Protein AF-A0AAW1CYT2-F1 (afdb_monomer)

Secondary structure (DSSP, 8-state):
-----------------------------------------------SSSSSSSSSSTTTTTTHHHH--S-HHHHHHHHHHHHHHHHHHHHHHHHHHHTTSPPTHHHHHHHHHHHHHHHHHTTS-GGGSPTTHHHHHHHHHHHHHHHHHHHHHHHHHHHHHHHHHHHHHHHHHHHHHHHHHHHHHHHHHHHHHHHHHHHHHHHHHHHHHHHHHHHHHHHHHHHHHHHHHHHHHHHHTTSSS---SS-TTHHHHHHHHHHHHHHHHHHHHHHHHHHHHHHHHHHHHHHHHHHHHHHHHHHHHHHHHHHHHHHHHHHHHHHHHHHHHHHHHHHHHHHHHHHHHHHHHHHHHHHHHHHHHHHHHHHHHHHHHHHHHHHHHHHHHHHHHHHHHHHHHHHHHHHHHHHHHHHHHHHHHHHHHHHHHHHHHHHHHHHHHHHHHHHHHHHHHHHHHHHHHHHHHHHHHHHHHHHTTSSSSSSSSS----S--------------------------------------------S--SSTTSTTTHHHHHHHHHHHHHHHHHHHHHHHHHHHHHHHHHHHHHHHHHHHHHHHHHHHHHHHHHHHHHHHHHHHHHHHHHHHHHHHHHHHHHHHHHHHHHHHHHHHHHHHHHHHHHHHHHHHHHHHHHHHHHHHHHHHHHHHHHHHHHHHHHHHHHHHHHHHHHHHHHHHHHHHHHHHHHHHHHHHHHHHHHHHHHHHHHHHHHHHHHHHHHHHHHHHHHHHHHHHHHHHHHHHHHHHHHHHHHHHHHHHHHHHHHHHHHHHHHHHHHS-------------PPPSHHHHHHHHHHHHHHHHHHHHHHHHHHHHHHHHHHHHHHHHHHTTS--HHHHHHHHHHHHHHHHHHHHHHHHHHHHHHHHHHHHHHHHHHHHHHHHHHHHHHHHHHHHHHHHHHHHHHHHHHHHTT--

Mean predicted aligned error: 26.22 Å

Solvent-accessible surface area (backbone atoms only — not comparable to full-atom values): 54926 Å² total; per-residue (Å²): 140,80,84,89,81,90,88,79,91,78,91,84,86,90,80,91,82,92,88,87,89,86,88,87,82,85,89,86,89,86,82,84,82,88,81,92,81,91,81,89,82,89,91,79,91,92,85,87,84,82,85,87,67,83,74,71,69,73,71,49,71,72,53,63,74,66,73,77,73,68,59,64,65,58,54,48,50,51,51,52,50,51,50,50,51,52,49,50,53,50,50,49,53,48,49,58,52,52,75,71,50,79,64,67,71,59,56,56,57,47,51,53,51,52,51,52,50,51,54,56,58,69,72,52,67,70,96,76,59,66,87,63,54,67,57,57,49,48,54,56,48,52,53,52,52,49,52,47,52,54,49,54,51,50,55,50,49,51,50,54,49,51,55,49,49,54,51,48,55,51,52,54,46,56,49,50,57,56,44,52,69,43,54,56,53,48,52,61,45,51,60,50,48,58,63,43,51,66,47,50,54,56,48,52,55,52,47,52,56,52,49,53,54,49,52,50,53,52,50,51,53,50,52,52,55,51,52,49,52,62,45,58,63,64,64,65,82,67,82,80,80,81,87,84,82,91,62,76,68,61,54,54,54,52,49,56,46,50,54,48,53,50,48,51,50,50,52,50,51,62,45,52,58,46,53,54,52,51,51,51,56,49,52,54,49,52,52,52,51,52,52,60,47,53,54,50,51,54,52,54,53,48,58,50,48,65,49,49,52,67,46,50,57,50,52,52,49,54,52,51,50,50,52,51,52,53,54,51,52,54,52,52,51,51,55,54,49,53,53,49,55,51,51,52,57,50,49,54,53,50,50,53,52,51,51,53,50,52,53,51,50,52,54,51,50,51,53,52,52,50,54,49,52,51,53,51,48,52,55,52,52,55,50,47,58,46,50,55,49,59,48,50,51,49,53,52,50,52,52,50,54,50,50,54,50,50,54,50,50,51,54,49,52,55,47,52,51,50,53,51,50,51,50,49,52,54,48,51,54,51,51,52,48,55,52,50,54,54,46,50,63,46,54,58,50,51,51,56,51,53,53,52,61,50,56,59,50,59,53,59,55,55,58,59,56,62,63,63,61,75,66,70,79,82,77,82,88,76,88,70,82,84,84,77,96,71,88,77,89,86,78,87,81,89,80,90,87,83,88,87,88,89,88,89,84,86,89,87,78,91,80,91,80,92,82,90,80,89,85,80,90,81,84,90,75,86,92,86,93,81,80,79,78,73,63,75,69,54,70,60,55,60,55,56,61,54,52,54,53,55,54,54,55,51,51,51,56,50,51,52,54,52,51,55,50,51,54,53,55,50,50,56,48,52,52,52,50,52,58,49,51,54,52,52,51,58,48,54,53,49,53,51,54,49,55,53,47,54,51,52,48,54,53,51,52,50,54,52,50,54,50,50,52,52,53,51,51,50,53,54,48,53,52,52,49,52,48,52,54,51,52,53,52,48,53,51,53,51,52,50,55,49,52,51,53,51,52,48,54,50,50,52,52,51,48,52,53,51,51,51,52,50,56,52,49,54,51,53,51,51,50,51,51,50,54,50,53,51,50,51,50,54,48,53,53,49,51,56,46,48,63,49,49,53,59,49,50,56,45,50,53,50,51,51,52,52,50,46,62,47,48,58,48,52,52,56,49,50,50,57,49,48,56,51,48,51,56,50,49,55,52,47,52,54,49,51,53,54,49,51,51,52,52,49,52,56,47,52,54,51,51,49,56,50,48,57,52,50,52,50,52,52,51,49,51,52,50,52,52,50,51,50,50,50,49,48,51,50,48,52,52,46,48,54,49,50,49,49,50,42,51,52,51,44,51,57,32,70,76,55,75,84,83,85,88,86,89,87,87,88,90,86,87,88,88,78,75,63,71,63,53,60,54,50,64,53,51,53,60,51,53,53,50,55,52,53,55,51,50,59,49,48,54,53,50,53,53,48,47,54,51,48,52,54,50,49,59,48,55,78,68,51,78,48,78,63,55,52,47,52,54,49,49,52,53,51,52,50,49,51,52,54,52,51,48,52,52,50,51,54,50,51,56,48,53,55,46,53,57,48,52,53,51,50,52,54,49,49,53,49,51,53,51,52,50,52,50,49,55,50,50,53,51,47,52,52,51,51,53,50,50,50,53,53,52,52,50,54,51,50,71,71,74,112

InterPro domains:
  IPR049270 Cilia- and flagella-associated protein 58, central coiled coil [PF21771] (481-764)

Sequence (944 aa):
MSEPTEATEVENEREEDVEEVADEEVSTGKEVVDHFQYKDEESASVTEAEEMVEEEEEGADEQERKDIVIDTEAVRSIEDVMAEQLKKSQDEVFNLIMSHLPPTPRVLDFVEKTAKTLEEVKKLPESLIPAGVIETLSEGVESVQAYKKAHDLCMSRNRLQNELIYKQEKIIQELKDSLQNRDEKLAESNEKLENFERKLDAYYLREHELQEELELHMAEVKHLNEEMKKRDEIQADIDDEIGTSGRAREAYARQKQKLKEQMNAVECSLLEMKQDRDKALELHKNAVIQIDELRKEIMVKNDILLHREKVIEKIDCERNDMKRAISGSKKIFKLIHNSFMEFENHIVKLEQANFAQAAQIDGLLKKSTEIFKQNIQYTIDAAKCKADVDELVKAYGTLFSFLQSEEKKIRLYLRQIRDLQSRLASVNRRFSKAILEKRKAVEEKEVMIGEFISYEKDIKGKEQMIHNLTSKLNTLHAEQQRHILLINKLRNENKNAEQKVDDSFVKLSTEKSVQSVQSEEINALKRSLQKSNAIRKRLLADNTALMQKIEDDAEEIRIAKSEIYNMKIDFVKIEKEQKNLIRKYNKLVKEKNILQGDYVECKTQLRNEEGKVKLVNWQVQYLKEEFKAKDLAFRNKDIETRRTKFAKKRLEIHYNKARNKYVTLMKNTGGKNYELIECQKKLAEAHRKIIKLDKTVEKHYIDMATLKNQLDRRVSEITSLNERQEVLTSLLSRGEAHYNQRIEDIRLLKLEIIQLRREKQVLQKGFENNADLRGEIYFLHKELSEERQRCQALQEQLENPLNYHRWRMLEGTDPDKKELIDKILILQRRLQKANEDIALGKNKMDDLQALYDNLKAQFENVPTLEELAQINEIKTLYRKKCEENKGLESQLIAFERELRDYKYDIEELKKQLNQAKKQYLDLKVQNDRRKMKMQEAKKIEQLT

Radius of gyration: 104.55 Å; Cα contacts (8 Å, |Δi|>4): 13; chains: 1; bounding box: 227×116×373 Å

Organism: NCBI:txid488301

pLDDT: mean 72.38, std 19.73, range [20.39, 97.62]

Structure (mmCIF, N/CA/C/O backbone):
data_AF-A0AAW1CYT2-F1
#
_entry.id   AF-A0AAW1CYT2-F1
#
loop_
_atom_site.group_PDB
_atom_site.id
_atom_site.type_symbol
_atom_site.label_atom_id
_atom_site.label_alt_id
_atom_site.label_comp_id
_atom_site.label_asym_id
_atom_site.label_entity_id
_atom_site.label_seq_id
_atom_site.pdbx_PDB_ins_code
_atom_site.Cartn_x
_atom_site.Cartn_y
_atom_site.Cartn_z
_atom_site.occupancy
_atom_site.B_iso_or_equiv
_atom_site.auth_seq_id
_atom_site.auth_comp_id
_atom_site.auth_asym_id
_atom_site.auth_atom_id
_atom_site.pdbx_PDB_model_num
ATOM 1 N N . MET A 1 1 ? -40.149 -38.584 -45.238 1.00 37.69 1 MET A N 1
ATOM 2 C CA . MET A 1 1 ? -38.700 -38.835 -45.119 1.00 37.69 1 MET A CA 1
ATOM 3 C C . MET A 1 1 ? -38.313 -38.568 -43.661 1.00 37.69 1 MET A C 1
ATOM 5 O O . MET A 1 1 ? -37.880 -37.470 -43.351 1.00 37.69 1 MET A O 1
ATOM 9 N N . SER A 1 2 ? -38.809 -39.352 -42.701 1.00 33.50 2 SER A N 1
ATOM 10 C CA . SER A 1 2 ? -38.435 -40.750 -42.381 1.00 33.50 2 SER A CA 1
ATOM 11 C C . SER A 1 2 ? -37.216 -40.821 -41.450 1.00 33.50 2 SER A C 1
ATOM 13 O O . SER A 1 2 ? -36.101 -40.992 -41.928 1.00 33.50 2 SER A O 1
ATOM 15 N N . GLU A 1 3 ? -37.482 -40.557 -40.166 1.00 37.62 3 GLU A N 1
ATOM 16 C CA . GLU A 1 3 ? -37.308 -41.457 -39.002 1.00 37.62 3 GLU A CA 1
ATOM 17 C C . GLU A 1 3 ? -36.040 -42.335 -38.817 1.00 37.62 3 GLU A C 1
ATOM 19 O O . GLU A 1 3 ? -35.278 -42.549 -39.756 1.00 37.62 3 GLU A O 1
ATOM 24 N N . PRO A 1 4 ? -35.758 -42.773 -37.566 1.00 62.94 4 PRO A N 1
ATOM 25 C CA . PRO A 1 4 ? -34.392 -42.992 -37.087 1.00 62.94 4 PRO A CA 1
ATOM 26 C C . PRO A 1 4 ? -34.059 -44.474 -36.823 1.00 62.94 4 PRO A C 1
ATOM 28 O O . PRO A 1 4 ? -34.837 -45.373 -37.129 1.00 62.94 4 PRO A O 1
ATOM 31 N N . THR A 1 5 ? -32.919 -44.713 -36.167 1.00 39.06 5 THR A N 1
ATOM 32 C CA . THR A 1 5 ? -32.598 -45.981 -35.495 1.00 39.06 5 THR A CA 1
ATOM 33 C C . THR A 1 5 ? -31.970 -45.728 -34.127 1.00 39.06 5 THR A C 1
ATOM 35 O O . THR A 1 5 ? -30.914 -45.101 -34.037 1.00 39.06 5 THR A O 1
ATOM 38 N N . GLU A 1 6 ? -32.598 -46.260 -33.082 1.00 43.62 6 GLU A N 1
ATOM 39 C CA . GLU A 1 6 ? -31.962 -46.555 -31.794 1.00 43.62 6 GLU A CA 1
ATOM 40 C C . GLU A 1 6 ? -31.208 -47.895 -31.881 1.00 43.62 6 GLU A C 1
ATOM 42 O O . GLU A 1 6 ? -31.516 -48.724 -32.739 1.00 43.62 6 GLU A O 1
ATOM 47 N N . ALA A 1 7 ? -30.258 -48.128 -30.972 1.00 34.28 7 ALA A N 1
ATOM 48 C CA . ALA A 1 7 ? -29.795 -49.463 -30.588 1.00 34.28 7 ALA A CA 1
ATOM 49 C C . ALA A 1 7 ? -29.150 -49.402 -29.190 1.00 34.28 7 ALA A C 1
ATOM 51 O O . ALA A 1 7 ? -28.426 -48.455 -28.880 1.00 34.28 7 ALA A O 1
ATOM 52 N N . THR A 1 8 ? -29.417 -50.407 -28.361 1.00 36.44 8 THR A N 1
ATOM 53 C CA . THR A 1 8 ? -28.944 -50.560 -26.972 1.00 36.44 8 THR A CA 1
ATOM 54 C C . THR A 1 8 ? -28.230 -51.912 -26.795 1.00 36.44 8 THR A C 1
ATOM 56 O O . THR A 1 8 ? -28.146 -52.668 -27.760 1.00 36.44 8 THR A O 1
ATOM 59 N N . GLU A 1 9 ? -27.789 -52.223 -25.562 1.00 35.56 9 GLU A N 1
ATOM 60 C CA . GLU A 1 9 ? -27.430 -53.584 -25.083 1.00 35.56 9 GLU A CA 1
ATOM 61 C C . GLU A 1 9 ? -26.063 -54.152 -25.585 1.00 35.56 9 GLU A C 1
ATOM 63 O O . GLU A 1 9 ? -25.592 -53.770 -26.651 1.00 35.56 9 GLU A O 1
ATOM 68 N N . VAL A 1 10 ? -25.311 -55.028 -24.880 1.00 34.03 10 VAL A N 1
ATOM 69 C CA . VAL A 1 10 ? -25.357 -55.578 -23.492 1.00 34.03 10 VAL A CA 1
ATOM 70 C C . VAL A 1 10 ? -24.009 -56.275 -23.152 1.00 34.03 10 VAL A C 1
ATOM 72 O O . VAL A 1 10 ? -23.475 -56.925 -24.041 1.00 34.03 10 VAL A O 1
ATOM 75 N N . GLU A 1 11 ? -23.525 -56.177 -21.893 1.00 33.03 11 GLU A N 1
ATOM 76 C CA . GLU A 1 11 ? -22.651 -57.148 -21.145 1.00 33.03 11 GLU A CA 1
ATOM 77 C C . GLU A 1 11 ? -21.307 -57.665 -21.774 1.00 33.03 11 GLU A C 1
ATOM 79 O O . GLU A 1 11 ? -21.000 -57.350 -22.916 1.00 33.03 11 GLU A O 1
ATOM 84 N N . ASN A 1 12 ? -20.388 -58.432 -21.139 1.00 32.50 12 ASN A N 1
ATOM 85 C CA . ASN A 1 12 ? -19.969 -58.688 -19.731 1.00 32.50 12 ASN A CA 1
ATOM 86 C C . ASN A 1 12 ? -18.463 -59.129 -19.705 1.00 32.50 12 ASN A C 1
ATOM 88 O O . ASN A 1 12 ? -17.805 -59.033 -20.736 1.00 32.50 12 ASN A O 1
ATOM 92 N N . GLU A 1 13 ? -17.974 -59.675 -18.568 1.00 32.28 13 GLU A N 1
ATOM 93 C CA . GLU A 1 13 ? -16.676 -60.380 -18.313 1.00 32.28 13 GLU A CA 1
ATOM 94 C C . GLU A 1 13 ? -15.550 -59.482 -17.713 1.00 32.28 13 GLU A C 1
ATOM 96 O O . GLU A 1 13 ? -15.227 -58.446 -18.284 1.00 32.28 13 GLU A O 1
ATOM 101 N N . ARG A 1 14 ? -15.107 -59.653 -16.440 1.00 34.22 14 ARG A N 1
ATOM 102 C CA . ARG A 1 14 ? -14.300 -60.725 -15.753 1.00 34.22 14 ARG A CA 1
ATOM 103 C C . ARG A 1 14 ? -12.770 -60.515 -15.924 1.00 34.22 14 ARG A C 1
ATOM 105 O O . ARG A 1 14 ? -12.365 -60.051 -16.980 1.00 34.22 14 ARG A O 1
ATOM 112 N N . GLU A 1 15 ? -11.859 -60.801 -14.977 1.00 34.97 15 GLU A N 1
ATOM 113 C CA . GLU A 1 15 ? -11.899 -61.312 -13.579 1.00 34.97 15 GLU A CA 1
ATOM 114 C C . GLU A 1 15 ? -10.557 -60.987 -12.842 1.00 34.97 15 GLU A C 1
ATOM 116 O O . GLU A 1 15 ? -9.580 -60.710 -13.532 1.00 34.97 15 GLU A O 1
ATOM 121 N N . GLU A 1 16 ? -10.531 -61.068 -11.490 1.00 36.88 16 GLU A N 1
ATOM 122 C CA . GLU A 1 16 ? -9.364 -61.365 -10.585 1.00 36.88 16 GLU A CA 1
ATOM 123 C C . GLU A 1 16 ? -8.127 -60.398 -10.572 1.00 36.88 16 GLU A C 1
ATOM 125 O O . GLU A 1 16 ? -7.894 -59.653 -11.519 1.00 36.88 16 GLU A O 1
ATOM 130 N N . ASP A 1 17 ? -7.289 -60.229 -9.526 1.00 34.00 17 ASP A N 1
ATOM 131 C CA . ASP A 1 17 ? -7.109 -60.795 -8.157 1.00 34.00 17 ASP A CA 1
ATOM 132 C C . ASP A 1 17 ? -6.583 -59.667 -7.199 1.00 34.00 17 ASP A C 1
ATOM 134 O O . ASP A 1 17 ? -5.936 -58.730 -7.670 1.00 34.00 17 ASP A O 1
ATOM 138 N N . VAL A 1 18 ? -6.994 -59.520 -5.923 1.00 36.28 18 VAL A N 1
ATOM 139 C CA . VAL A 1 18 ? -6.584 -60.201 -4.655 1.00 36.28 18 VAL A CA 1
ATOM 140 C C . VAL A 1 18 ? -5.177 -59.861 -4.108 1.00 36.28 18 VAL A C 1
ATOM 142 O O . VAL A 1 18 ? -4.175 -60.260 -4.686 1.00 36.28 18 VAL A O 1
ATOM 145 N N . GLU A 1 19 ? -5.120 -59.234 -2.916 1.00 33.75 19 GLU A N 1
ATOM 146 C CA . GLU A 1 19 ? -4.290 -59.685 -1.769 1.00 33.75 19 GLU A CA 1
ATOM 147 C C . GLU A 1 19 ? -4.738 -59.029 -0.435 1.00 33.75 19 GLU A C 1
ATOM 149 O O . GLU A 1 19 ? -5.234 -57.900 -0.422 1.00 33.75 19 GLU A O 1
ATOM 154 N N . GLU A 1 20 ? -4.582 -59.741 0.690 1.00 35.84 20 GLU A N 1
ATOM 155 C CA . GLU A 1 20 ? -4.972 -59.325 2.052 1.00 35.84 20 GLU A CA 1
ATOM 156 C C . GLU A 1 20 ? -3.746 -59.086 2.953 1.00 35.84 20 GLU A C 1
ATOM 158 O O . GLU A 1 20 ? -2.763 -59.814 2.850 1.00 35.84 20 GLU A O 1
ATOM 163 N N . VAL A 1 21 ? -3.859 -58.186 3.942 1.00 32.62 21 VAL A N 1
ATOM 164 C CA . VAL A 1 21 ? -3.214 -58.347 5.264 1.00 32.62 21 VAL A CA 1
ATOM 165 C C . VAL A 1 21 ? -4.155 -57.784 6.335 1.00 32.62 21 VAL A C 1
ATOM 167 O O . VAL A 1 21 ? -4.682 -56.683 6.177 1.00 32.62 21 VAL A O 1
ATOM 170 N N . ALA A 1 22 ? -4.336 -58.520 7.431 1.00 38.47 22 ALA A N 1
ATOM 171 C CA . ALA A 1 22 ? -5.048 -58.091 8.634 1.00 38.47 22 ALA A CA 1
ATOM 172 C C . ALA A 1 22 ? -4.115 -58.148 9.856 1.00 38.47 22 ALA A C 1
ATOM 174 O O . ALA A 1 22 ? -3.090 -58.820 9.800 1.00 38.47 22 ALA A O 1
ATOM 175 N N . ASP A 1 23 ? -4.497 -57.484 10.950 1.00 31.86 23 ASP A N 1
ATOM 176 C CA . ASP A 1 23 ? -4.161 -57.897 12.321 1.00 31.86 23 ASP A CA 1
ATOM 177 C C . ASP A 1 23 ? -5.130 -57.231 13.323 1.00 31.86 23 ASP A C 1
ATOM 179 O O . ASP A 1 23 ? -5.690 -56.164 13.051 1.00 31.86 23 ASP A O 1
ATOM 183 N N . GLU A 1 24 ? -5.365 -57.882 14.466 1.00 37.34 24 GLU A N 1
ATOM 184 C CA . GLU A 1 24 ? -6.371 -57.515 15.479 1.00 37.34 24 GLU A CA 1
ATOM 185 C C . GLU A 1 24 ? -5.732 -57.051 16.803 1.00 37.34 24 GLU A C 1
ATOM 187 O O . GLU A 1 24 ? -4.712 -57.601 17.203 1.00 37.34 24 GLU A O 1
ATOM 192 N N . GLU A 1 25 ? -6.408 -56.187 17.581 1.00 32.62 25 GLU A N 1
ATOM 193 C CA . GLU A 1 25 ? -6.298 -56.215 19.056 1.00 32.62 25 GLU A CA 1
ATOM 194 C C . GLU A 1 25 ? -7.648 -55.951 19.771 1.00 32.62 25 GLU A C 1
ATOM 196 O O . GLU A 1 25 ? -8.140 -54.828 19.856 1.00 32.62 25 GLU A O 1
ATOM 201 N N . VAL A 1 26 ? -8.232 -57.035 20.302 1.00 32.62 26 VAL A N 1
ATOM 202 C CA . VAL A 1 26 ? -8.808 -57.195 21.664 1.00 32.62 26 VAL A CA 1
ATOM 203 C C . VAL A 1 26 ? -9.495 -55.954 22.301 1.00 32.62 26 VAL A C 1
ATOM 205 O O . VAL A 1 26 ? -8.844 -55.060 22.824 1.00 32.62 26 VAL A O 1
ATOM 208 N N . SER A 1 27 ? -10.831 -55.833 22.311 1.00 34.41 27 SER A N 1
ATOM 209 C CA . SER A 1 27 ? -11.811 -56.508 23.203 1.00 34.41 27 SER A CA 1
ATOM 210 C C . SER A 1 27 ? -11.779 -56.144 24.709 1.00 34.41 27 SER A C 1
ATOM 212 O O . SER A 1 27 ? -10.974 -56.676 25.469 1.00 34.41 27 SER A O 1
ATOM 214 N N . THR A 1 28 ? -12.777 -55.375 25.176 1.00 37.03 28 THR A N 1
ATOM 215 C CA . THR A 1 28 ? -13.671 -55.654 26.345 1.00 37.03 28 THR A CA 1
ATOM 216 C C . THR A 1 28 ? -14.641 -54.470 26.566 1.00 37.03 28 THR A C 1
ATOM 218 O O . THR A 1 28 ? -14.271 -53.330 26.325 1.00 37.03 28 THR A O 1
ATOM 221 N N . GLY A 1 29 ? -15.891 -54.615 27.028 1.00 33.31 29 GLY A N 1
ATOM 222 C CA . GLY A 1 29 ? -16.685 -55.826 27.275 1.00 33.31 29 GLY A CA 1
ATOM 223 C C . GLY A 1 29 ? -17.406 -55.831 28.633 1.00 33.31 29 GLY A C 1
ATOM 224 O O . GLY A 1 29 ? -16.877 -56.412 29.580 1.00 33.31 29 GLY A O 1
ATOM 225 N N . LYS A 1 30 ? -18.610 -55.232 28.728 1.00 33.56 30 LYS A N 1
ATOM 226 C CA . LYS A 1 30 ? -19.635 -55.552 29.751 1.00 33.56 30 LYS A CA 1
ATOM 227 C C . LYS A 1 30 ? -21.020 -54.973 29.420 1.00 33.56 30 LYS A C 1
ATOM 229 O O . LYS A 1 30 ? -21.116 -53.900 28.837 1.00 33.56 30 LYS A O 1
ATOM 234 N N . GLU A 1 31 ? -22.058 -55.713 29.808 1.00 36.19 31 GLU A N 1
ATOM 235 C CA . GLU A 1 31 ? -23.483 -55.490 29.495 1.00 36.19 31 GLU A CA 1
ATOM 236 C C . GLU A 1 31 ? -24.307 -55.263 30.792 1.00 36.19 31 GLU A C 1
ATOM 238 O O . GLU A 1 31 ? -23.734 -54.847 31.798 1.00 36.19 31 GLU A O 1
ATOM 243 N N . VAL A 1 32 ? -25.605 -55.633 30.784 1.00 31.97 32 VAL A N 1
ATOM 244 C CA . VAL A 1 32 ? -26.619 -55.541 31.871 1.00 31.97 32 VAL A CA 1
ATOM 245 C C . VAL A 1 32 ? -27.210 -54.123 32.002 1.00 31.97 32 VAL A C 1
ATOM 247 O O . VAL A 1 32 ? -26.516 -53.218 32.448 1.00 31.97 32 VAL A O 1
ATOM 250 N N . VAL A 1 33 ? -28.427 -53.777 31.544 1.00 35.47 33 VAL A N 1
ATOM 251 C CA . VAL A 1 33 ? -29.727 -54.472 31.301 1.00 35.47 33 VAL A CA 1
ATOM 252 C C . VAL A 1 33 ? -30.550 -54.740 32.572 1.00 35.47 33 VAL A C 1
ATOM 254 O O . VAL A 1 33 ? -30.126 -55.510 33.423 1.00 35.47 33 VAL A O 1
ATOM 257 N N . ASP A 1 34 ? -31.764 -54.169 32.599 1.00 32.59 34 ASP A N 1
ATOM 258 C CA . ASP A 1 34 ? -32.896 -54.443 33.507 1.00 32.59 34 ASP A CA 1
ATOM 259 C C . ASP A 1 34 ? -32.729 -54.095 35.013 1.00 32.59 34 ASP A C 1
ATOM 261 O O . ASP A 1 34 ? -31.644 -54.153 35.574 1.00 32.59 34 ASP A O 1
ATOM 265 N N . HIS A 1 35 ? -33.767 -53.662 35.749 1.00 32.66 35 HIS A N 1
ATOM 266 C CA . HIS A 1 35 ? -35.207 -53.965 35.633 1.00 32.66 35 HIS A CA 1
ATOM 267 C C . HIS A 1 35 ? -36.116 -52.835 36.196 1.00 32.66 35 HIS A C 1
ATOM 269 O O . HIS A 1 35 ? -35.654 -51.926 36.882 1.00 32.66 35 HIS A O 1
ATOM 275 N N . PHE A 1 36 ? -37.435 -52.941 35.976 1.00 31.12 36 PHE A N 1
ATOM 276 C CA . PHE A 1 36 ? -38.473 -52.134 36.650 1.00 31.12 36 PHE A CA 1
ATOM 277 C C . PHE A 1 36 ? -38.566 -52.431 38.160 1.00 31.12 36 PHE A C 1
ATOM 279 O O . PHE A 1 36 ? -38.605 -53.601 38.539 1.00 31.12 36 PHE A O 1
ATOM 286 N N . GLN A 1 37 ? -38.830 -51.407 38.984 1.00 29.11 37 GLN A N 1
ATOM 287 C CA . GLN A 1 37 ? -39.742 -51.530 40.136 1.00 29.11 37 GLN A CA 1
ATOM 288 C C . GLN A 1 37 ? -40.612 -50.274 40.291 1.00 29.11 37 GLN A C 1
ATOM 290 O O . GLN A 1 37 ? -40.105 -49.159 40.362 1.00 29.11 37 GLN A O 1
ATOM 295 N N . TYR A 1 38 ? -41.928 -50.482 40.356 1.00 33.56 38 TYR A N 1
ATOM 296 C CA . TYR A 1 38 ? -42.912 -49.488 40.787 1.00 33.56 38 TYR A CA 1
ATOM 297 C C . TYR A 1 38 ? -42.939 -49.420 42.317 1.00 33.56 38 TYR A C 1
ATOM 299 O O . TYR A 1 38 ? -42.939 -50.468 42.967 1.00 33.56 38 TYR A O 1
ATOM 307 N N . LYS A 1 39 ? -43.081 -48.213 42.869 1.00 33.28 39 LYS A N 1
ATOM 308 C CA . LYS A 1 39 ? -43.772 -47.975 44.140 1.00 33.28 39 LYS A CA 1
ATOM 309 C C . LYS A 1 39 ? -44.244 -46.524 44.206 1.00 33.28 39 LYS A C 1
ATOM 311 O O . LYS A 1 39 ? -43.427 -45.612 44.140 1.00 33.28 39 LYS A O 1
ATOM 316 N N . ASP A 1 40 ? -45.549 -46.347 44.336 1.00 34.78 40 ASP A N 1
ATOM 317 C CA . ASP A 1 40 ? -46.200 -45.065 44.587 1.00 34.78 40 ASP A CA 1
ATOM 318 C C . ASP A 1 40 ? -46.176 -44.748 46.092 1.00 34.78 40 ASP A C 1
ATOM 320 O O . ASP A 1 40 ? -46.340 -45.665 46.895 1.00 34.78 40 ASP A O 1
ATOM 324 N N . GLU A 1 41 ? -46.015 -43.475 46.470 1.00 31.12 41 GLU A N 1
ATOM 325 C CA . GLU A 1 41 ? -46.509 -42.907 47.740 1.00 31.12 41 GLU A CA 1
ATOM 326 C C . GLU A 1 41 ? -46.470 -41.356 47.676 1.00 31.12 41 GLU A C 1
ATOM 328 O O . GLU A 1 41 ? -45.411 -40.743 47.586 1.00 31.12 41 GLU A O 1
ATOM 333 N N . GLU A 1 42 ? -47.671 -40.766 47.619 1.00 31.81 42 GLU A N 1
ATOM 334 C CA . GLU A 1 42 ? -48.135 -39.438 48.089 1.00 31.81 42 GLU A CA 1
ATOM 335 C C . GLU A 1 42 ? -47.078 -38.324 48.338 1.00 31.81 42 GLU A C 1
ATOM 337 O O . GLU A 1 42 ? -46.276 -38.384 49.262 1.00 31.81 42 GLU A O 1
ATOM 342 N N . SER A 1 43 ? -46.970 -37.279 47.504 1.00 34.47 43 SER A N 1
ATOM 343 C CA . SER A 1 43 ? -47.874 -36.110 47.350 1.00 34.47 43 SER A CA 1
ATOM 344 C C . SER A 1 43 ? -47.837 -35.066 48.490 1.00 34.47 43 SER A C 1
ATOM 346 O O . SER A 1 43 ? -48.666 -35.095 49.398 1.00 34.47 43 SER A O 1
ATOM 348 N N . ALA A 1 44 ? -46.941 -34.075 48.376 1.00 33.72 44 ALA A N 1
ATOM 349 C CA . ALA A 1 44 ? -46.970 -32.804 49.116 1.00 33.72 44 ALA A CA 1
ATOM 350 C C . ALA A 1 44 ? -46.192 -31.690 48.366 1.00 33.72 44 ALA A C 1
ATOM 352 O O . ALA A 1 44 ? -45.414 -31.984 47.461 1.00 33.72 44 ALA A O 1
ATOM 353 N N . SER A 1 45 ? -46.412 -30.429 48.768 1.00 33.00 45 SER A N 1
ATOM 354 C CA . SER A 1 45 ? -45.641 -29.211 48.426 1.00 33.00 45 SER A CA 1
ATOM 355 C C . SER A 1 45 ? -45.369 -28.900 46.937 1.00 33.00 45 SER A C 1
ATOM 357 O O . SER A 1 45 ? -44.234 -29.000 46.476 1.00 33.00 45 SER A O 1
ATOM 359 N N . VAL A 1 46 ? -46.387 -28.384 46.232 1.00 37.16 46 VAL A N 1
ATOM 360 C CA . VAL A 1 46 ? -46.223 -27.383 45.150 1.00 37.16 46 VAL A CA 1
ATOM 361 C C . VAL A 1 46 ? -47.326 -26.324 45.304 1.00 37.16 46 VAL A C 1
ATOM 363 O O . VAL A 1 46 ? -48.311 -26.333 44.574 1.00 37.16 46 VAL A O 1
ATOM 366 N N . THR A 1 47 ? -47.194 -25.462 46.317 1.00 40.56 47 THR A N 1
ATOM 367 C CA . THR A 1 47 ? -48.114 -24.342 46.624 1.00 40.56 47 THR A CA 1
ATOM 368 C C . THR A 1 47 ? -47.371 -23.242 47.399 1.00 40.56 47 THR A C 1
ATOM 370 O O . THR A 1 47 ? -47.742 -22.924 48.523 1.00 40.56 47 THR A O 1
ATOM 373 N N . GLU A 1 48 ? -46.255 -22.740 46.859 1.00 35.28 48 GLU A N 1
ATOM 374 C CA . GLU A 1 48 ? -45.448 -21.675 47.499 1.00 35.28 48 GLU A CA 1
ATOM 375 C C . GLU A 1 48 ? -44.532 -20.963 46.468 1.00 35.28 48 GLU A C 1
ATOM 377 O O . GLU A 1 48 ? -43.374 -20.660 46.736 1.00 35.28 48 GLU A O 1
ATOM 382 N N . ALA A 1 49 ? -45.020 -20.786 45.229 1.00 35.66 49 ALA A N 1
ATOM 383 C CA . ALA A 1 49 ? -44.201 -20.354 44.082 1.00 35.66 49 ALA A CA 1
ATOM 384 C C . ALA A 1 49 ? -44.911 -19.415 43.078 1.00 35.66 49 ALA A C 1
ATOM 386 O O . ALA A 1 49 ? -44.407 -19.229 41.973 1.00 35.66 49 ALA A O 1
ATOM 387 N N . GLU A 1 50 ? -46.064 -18.835 43.436 1.00 35.19 50 GLU A N 1
ATOM 388 C CA . GLU A 1 50 ? -46.852 -17.951 42.547 1.00 35.19 50 GLU A CA 1
ATOM 389 C C . GLU A 1 50 ? -47.162 -16.560 43.155 1.00 35.19 50 GLU A C 1
ATOM 391 O O . GLU A 1 50 ? -47.785 -15.743 42.490 1.00 35.19 50 GLU A O 1
ATOM 396 N N . GLU A 1 51 ? -46.681 -16.247 44.369 1.00 36.22 51 GLU A N 1
ATOM 397 C CA . GLU A 1 51 ? -46.903 -14.947 45.054 1.00 36.22 51 GLU A CA 1
ATOM 398 C C . GLU A 1 51 ? -45.636 -14.060 45.150 1.00 36.22 51 GLU A C 1
ATOM 400 O O . GLU A 1 51 ? -45.661 -13.004 45.764 1.00 36.22 51 GLU A O 1
ATOM 405 N N . MET A 1 52 ? -44.519 -14.460 44.527 1.00 33.59 52 MET A N 1
ATOM 406 C CA . MET A 1 52 ? -43.209 -13.773 44.598 1.00 33.59 52 MET A CA 1
ATOM 407 C C . MET A 1 52 ? -42.799 -13.115 43.261 1.00 33.59 52 MET A C 1
ATOM 409 O O . MET A 1 52 ? -41.616 -13.070 42.935 1.00 33.59 52 MET A O 1
ATOM 413 N N . VAL A 1 53 ? -43.764 -12.692 42.432 1.00 37.69 53 VAL A N 1
ATOM 414 C CA . VAL A 1 53 ? -43.501 -12.214 41.051 1.00 37.69 53 VAL A CA 1
ATOM 415 C C . VAL A 1 53 ? -44.136 -10.849 40.733 1.00 37.69 53 VAL A C 1
ATOM 417 O O . VAL A 1 53 ? -43.697 -10.200 39.790 1.00 37.69 53 VAL A O 1
ATOM 420 N N . GLU A 1 54 ? -45.115 -10.364 41.508 1.00 36.62 54 GLU A N 1
ATOM 421 C CA . GLU A 1 54 ? -45.771 -9.066 41.232 1.00 36.62 54 GLU A CA 1
ATOM 422 C C . GLU A 1 54 ? -45.141 -7.853 41.961 1.00 36.62 54 GLU A C 1
ATOM 424 O O . GLU A 1 54 ? -45.476 -6.726 41.617 1.00 36.62 54 GLU A O 1
ATOM 429 N N . GLU A 1 55 ? -44.188 -8.036 42.891 1.00 36.12 55 GLU A N 1
ATOM 430 C CA . GLU A 1 55 ? -43.528 -6.918 43.612 1.00 36.12 55 GLU A CA 1
ATOM 431 C C . GLU A 1 55 ? -42.157 -6.480 43.034 1.00 36.12 55 GLU A C 1
ATOM 433 O O . GLU A 1 55 ? -41.647 -5.426 43.411 1.00 36.12 55 GLU A O 1
ATOM 438 N N . GLU A 1 56 ? -41.545 -7.227 42.101 1.00 36.53 56 GLU A N 1
ATOM 439 C CA . GLU A 1 56 ? -40.212 -6.876 41.556 1.00 36.53 56 GLU A CA 1
ATOM 440 C C . GLU A 1 56 ? -40.237 -5.884 40.367 1.00 36.53 56 GLU A C 1
ATOM 442 O O . GLU A 1 56 ? -39.202 -5.287 40.065 1.00 36.53 56 GLU A O 1
ATOM 447 N N . GLU A 1 57 ? -41.377 -5.652 39.692 1.00 36.72 57 GLU A N 1
ATOM 448 C CA . GLU A 1 57 ? -41.420 -4.758 38.512 1.00 36.72 57 GLU A CA 1
ATOM 449 C C . GLU A 1 57 ? -41.566 -3.255 38.848 1.00 36.72 57 GLU A C 1
ATOM 451 O O . GLU A 1 57 ? -41.069 -2.421 38.089 1.00 36.72 57 GLU A O 1
ATOM 456 N N . GLU A 1 58 ? -42.180 -2.868 39.976 1.00 38.91 58 GLU A N 1
ATOM 457 C CA . GLU A 1 58 ? -42.405 -1.440 40.298 1.00 38.91 58 GLU A CA 1
ATOM 458 C C . GLU A 1 58 ? -41.167 -0.743 40.904 1.00 38.91 58 GLU A C 1
ATOM 460 O O . GLU A 1 58 ? -40.988 0.466 40.742 1.00 38.91 58 GLU A O 1
ATOM 465 N N . GLY A 1 59 ? -40.246 -1.491 41.526 1.00 36.31 59 GLY A N 1
ATOM 466 C CA . GLY A 1 59 ? -39.041 -0.933 42.160 1.00 36.31 59 GLY A CA 1
ATOM 467 C C . GLY A 1 59 ? -37.931 -0.470 41.200 1.00 36.31 59 GLY A C 1
ATOM 468 O O . GLY A 1 59 ? -37.026 0.257 41.614 1.00 36.31 59 GLY A O 1
ATOM 469 N N . ALA A 1 60 ? -37.968 -0.876 39.926 1.00 36.06 60 ALA A N 1
ATOM 470 C CA . ALA A 1 60 ? -36.877 -0.637 38.974 1.00 36.06 60 ALA A CA 1
ATOM 471 C C . ALA A 1 60 ? -36.983 0.706 38.215 1.00 36.06 60 ALA A C 1
ATOM 473 O O . ALA A 1 60 ? -35.976 1.400 38.028 1.00 36.06 60 ALA A O 1
ATOM 474 N N . ASP A 1 61 ? -38.191 1.095 37.787 1.00 41.06 61 ASP A N 1
ATOM 475 C CA . ASP A 1 61 ? -38.393 2.162 36.784 1.00 41.06 61 ASP A CA 1
ATOM 476 C C . ASP A 1 61 ? -38.190 3.590 37.347 1.00 41.06 61 ASP A C 1
ATOM 478 O O . ASP A 1 61 ? -37.958 4.541 36.597 1.00 41.06 61 ASP A O 1
ATOM 482 N N . GLU A 1 62 ? -38.220 3.751 38.675 1.00 40.22 62 GLU A N 1
ATOM 483 C CA . GLU A 1 62 ? -37.932 5.005 39.398 1.00 40.22 62 GLU A CA 1
ATOM 484 C C . GLU A 1 62 ? -36.420 5.255 39.592 1.00 40.22 62 GLU A C 1
ATOM 486 O O . GLU A 1 62 ? -35.998 6.413 39.718 1.00 40.22 62 GLU A O 1
ATOM 491 N N . GLN A 1 63 ? -35.602 4.193 39.601 1.00 40.78 63 GLN A N 1
ATOM 492 C CA . GLN A 1 63 ? -34.170 4.253 39.916 1.00 40.78 63 GLN A CA 1
ATOM 493 C C . GLN A 1 63 ? -33.323 4.497 38.653 1.00 40.78 63 GLN A C 1
ATOM 495 O O . GLN A 1 63 ? -32.506 5.423 38.630 1.00 40.78 63 GLN A O 1
ATOM 500 N N . GLU A 1 64 ? -33.572 3.768 37.552 1.00 38.88 64 GLU A N 1
ATOM 501 C CA . GLU A 1 64 ? -32.850 3.982 36.278 1.00 38.88 64 GLU A CA 1
ATOM 502 C C . GLU A 1 64 ? -33.057 5.398 35.703 1.00 38.88 64 GLU A C 1
ATOM 504 O O . GLU A 1 64 ? -32.180 5.939 35.026 1.00 38.88 64 GLU A O 1
ATOM 509 N N . ARG A 1 65 ? -34.182 6.056 36.018 1.00 42.50 65 ARG A N 1
ATOM 510 C CA . ARG A 1 65 ? -34.482 7.425 35.561 1.00 42.50 65 ARG A CA 1
ATOM 511 C C . ARG A 1 65 ? -33.622 8.519 36.200 1.00 42.50 65 ARG A C 1
ATOM 513 O O . ARG A 1 65 ? -33.650 9.645 35.702 1.00 42.50 65 ARG A O 1
ATOM 520 N N . LYS A 1 66 ? -32.887 8.232 37.282 1.00 41.78 66 LYS A N 1
ATOM 521 C CA . LYS A 1 66 ? -32.120 9.245 38.034 1.00 41.78 66 LYS A CA 1
ATOM 522 C C . LYS A 1 66 ? -30.606 9.180 37.790 1.00 41.78 66 LYS A C 1
ATOM 524 O O . LYS A 1 66 ? -29.968 10.231 37.801 1.00 41.78 66 LYS A O 1
ATOM 529 N N . ASP A 1 67 ? -30.056 8.009 37.461 1.00 38.50 67 ASP A N 1
ATOM 530 C CA . ASP A 1 67 ? -28.602 7.829 37.285 1.00 38.50 67 ASP A CA 1
ATOM 531 C C . ASP A 1 67 ? -28.097 7.972 35.832 1.00 38.50 67 ASP A C 1
ATOM 533 O O . ASP A 1 67 ? -26.895 8.134 35.608 1.00 38.50 67 ASP A O 1
ATOM 537 N N . ILE A 1 68 ? -28.978 8.037 34.821 1.00 39.19 68 ILE A N 1
ATOM 538 C CA . ILE A 1 68 ? -28.587 8.362 33.429 1.00 39.19 68 ILE A CA 1
ATOM 539 C C . ILE A 1 68 ? -28.512 9.891 33.216 1.00 39.19 68 ILE A C 1
ATOM 541 O O . ILE A 1 68 ? -29.065 10.455 32.271 1.00 39.19 68 ILE A O 1
ATOM 545 N N . VAL A 1 69 ? -27.758 10.576 34.082 1.00 40.38 69 VAL A N 1
ATOM 546 C CA . VAL A 1 69 ? -27.315 11.975 33.893 1.00 40.38 69 VAL A CA 1
ATOM 547 C C . VAL A 1 69 ? -25.816 12.002 33.559 1.00 40.38 69 VAL A C 1
ATOM 549 O O . VAL A 1 69 ? -25.021 12.749 34.122 1.00 40.38 69 VAL A O 1
ATOM 552 N N . ILE A 1 70 ? -25.417 11.159 32.603 1.00 42.19 70 ILE A N 1
ATOM 553 C CA . ILE A 1 70 ? -24.111 11.253 31.939 1.00 42.19 70 ILE A CA 1
ATOM 554 C C . ILE A 1 70 ? -24.240 12.315 30.844 1.00 42.19 70 ILE A C 1
ATOM 556 O O . ILE A 1 70 ? -24.972 12.090 29.882 1.00 42.19 70 ILE A O 1
ATOM 560 N N . ASP A 1 71 ? -23.547 13.449 31.005 1.00 41.50 71 ASP A N 1
ATOM 561 C CA . ASP A 1 71 ? -23.596 14.671 30.178 1.00 41.50 71 ASP A CA 1
ATOM 562 C C . ASP A 1 71 ? -24.006 14.465 28.702 1.00 41.50 71 ASP A C 1
ATOM 564 O O . ASP A 1 71 ? -23.177 14.401 27.785 1.00 41.50 71 ASP A O 1
ATOM 568 N N . THR A 1 72 ? -25.317 14.454 28.439 1.00 46.47 72 THR A N 1
ATOM 569 C CA . THR A 1 72 ? -25.842 14.348 27.067 1.00 46.47 72 THR A CA 1
ATOM 570 C C . THR A 1 72 ? -25.508 15.590 26.239 1.00 46.47 72 THR A C 1
ATOM 572 O O . THR A 1 72 ? -25.422 15.503 25.014 1.00 46.47 72 THR A O 1
ATOM 575 N N . GLU A 1 73 ? -25.229 16.724 26.890 1.00 46.75 73 GLU A N 1
ATOM 576 C CA . GLU A 1 73 ? -24.664 17.918 26.257 1.00 46.75 73 GLU A CA 1
ATOM 577 C C . GLU A 1 73 ? -23.192 17.738 25.863 1.00 46.75 73 GLU A C 1
ATOM 579 O O . GLU A 1 73 ? -22.805 18.200 24.793 1.00 46.75 73 GLU A O 1
ATOM 584 N N . ALA A 1 74 ? -22.370 17.028 26.646 1.00 47.03 74 ALA A N 1
ATOM 585 C CA . ALA A 1 74 ? -20.974 16.770 26.284 1.00 47.03 74 ALA A CA 1
ATOM 586 C C . ALA A 1 74 ? -20.867 15.784 25.113 1.00 47.03 74 ALA A C 1
ATOM 588 O O . ALA A 1 74 ? -20.094 16.022 24.184 1.00 47.03 74 ALA A O 1
ATOM 589 N N . VAL A 1 75 ? -21.677 14.718 25.111 1.00 46.84 75 VAL A N 1
ATOM 590 C CA . VAL A 1 75 ? -21.716 13.757 23.994 1.00 46.84 75 VAL A CA 1
ATOM 591 C C . VAL A 1 75 ? -22.224 14.435 22.719 1.00 46.84 75 VAL A C 1
ATOM 593 O O . VAL A 1 75 ? -21.539 14.368 21.700 1.00 46.84 75 VAL A O 1
ATOM 596 N N . ARG A 1 76 ? -23.343 15.176 22.778 1.00 50.19 76 ARG A N 1
ATOM 597 C CA . ARG A 1 76 ? -23.842 15.950 21.624 1.00 50.19 76 ARG A CA 1
ATOM 598 C C . ARG A 1 76 ? -22.840 17.002 21.157 1.00 50.19 76 ARG A C 1
ATOM 600 O O . ARG A 1 76 ? -22.606 17.100 19.965 1.00 50.19 76 ARG A O 1
ATOM 607 N N . SER A 1 77 ? -22.189 17.726 22.068 1.00 52.28 77 SER A N 1
ATOM 608 C CA . SER A 1 77 ? -21.142 18.700 21.730 1.00 52.28 77 SER A CA 1
ATOM 609 C C . SER A 1 77 ? -19.971 18.049 20.987 1.00 52.28 77 SER A C 1
ATOM 611 O O . SER A 1 77 ? -19.499 18.589 19.989 1.00 52.28 77 SER A O 1
ATOM 613 N N . ILE A 1 78 ? -19.528 16.858 21.404 1.00 51.19 78 ILE A N 1
ATOM 614 C CA . ILE A 1 78 ? -18.456 16.120 20.722 1.00 51.19 78 ILE A CA 1
ATOM 615 C C . ILE A 1 78 ? -18.922 15.583 19.360 1.00 51.19 78 ILE A C 1
ATOM 617 O O . ILE A 1 78 ? -18.176 15.697 18.386 1.00 51.19 78 ILE A O 1
ATOM 621 N N . GLU A 1 79 ? -20.139 15.044 19.252 1.00 51.47 79 GLU A N 1
ATOM 622 C CA . GLU A 1 79 ? -20.699 14.580 17.975 1.00 51.47 79 GLU A CA 1
ATOM 623 C C . GLU A 1 79 ? -20.930 15.733 16.989 1.00 51.47 79 GLU A C 1
ATOM 625 O O . GLU A 1 79 ? -20.496 15.633 15.841 1.00 51.47 79 GLU A O 1
ATOM 630 N N . ASP A 1 80 ? -21.513 16.851 17.431 1.00 51.97 80 ASP A N 1
ATOM 631 C CA . ASP A 1 80 ? -21.714 18.054 16.621 1.00 51.97 80 ASP A CA 1
ATOM 632 C C . ASP A 1 80 ? -20.373 18.671 16.209 1.00 51.97 80 ASP A C 1
ATOM 634 O O . ASP A 1 80 ? -20.191 18.980 15.035 1.00 51.97 80 ASP A O 1
ATOM 638 N N . VAL A 1 81 ? -19.386 18.791 17.109 1.00 51.81 81 VAL A N 1
ATOM 639 C CA . VAL A 1 81 ? -18.048 19.309 16.760 1.00 51.81 81 VAL A CA 1
ATOM 640 C C . VAL A 1 81 ? -17.319 18.377 15.789 1.00 51.81 81 VAL A C 1
ATOM 642 O O . VAL A 1 81 ? -16.696 18.868 14.844 1.00 51.81 81 VAL A O 1
ATOM 645 N N . MET A 1 82 ? -17.403 17.052 15.951 1.00 47.34 82 MET A N 1
ATOM 646 C CA . MET A 1 82 ? -16.830 16.116 14.976 1.00 47.34 82 MET A CA 1
ATOM 647 C C . MET A 1 82 ? -17.566 16.166 13.635 1.00 47.34 82 MET A C 1
ATOM 649 O O . MET A 1 82 ? -16.911 16.173 12.593 1.00 47.34 82 MET A O 1
ATOM 653 N N . ALA A 1 83 ? -18.897 16.259 13.631 1.00 54.25 83 ALA A N 1
ATOM 654 C CA . ALA A 1 83 ? -19.687 16.413 12.416 1.00 54.25 83 ALA A CA 1
ATOM 655 C C . ALA A 1 83 ? -19.356 17.731 11.702 1.00 54.25 83 ALA A C 1
ATOM 657 O O . ALA A 1 83 ? -19.150 17.737 10.489 1.00 54.25 83 ALA A O 1
ATOM 658 N N . GLU A 1 84 ? -19.224 18.838 12.435 1.00 53.34 84 GLU A N 1
ATOM 659 C CA . GLU A 1 84 ? -18.878 20.144 11.882 1.00 53.34 84 GLU A CA 1
ATOM 660 C C . GLU A 1 84 ? -17.432 20.181 11.364 1.00 53.34 84 GLU A C 1
ATOM 662 O O . GLU A 1 84 ? -17.189 20.741 10.298 1.00 53.34 84 GLU A O 1
ATOM 667 N N . GLN A 1 85 ? -16.473 19.540 12.047 1.00 50.22 85 GLN A N 1
ATOM 668 C CA . GLN A 1 85 ? -15.095 19.392 11.558 1.00 50.22 85 GLN A CA 1
ATOM 669 C C . GLN A 1 85 ? -15.007 18.471 10.334 1.00 50.22 85 GLN A C 1
ATOM 671 O O . GLN A 1 85 ? -14.254 18.761 9.400 1.00 50.22 85 GLN A O 1
ATOM 676 N N . LEU A 1 86 ? -15.796 17.394 10.281 1.00 47.56 86 LEU A N 1
ATOM 677 C CA . LEU A 1 86 ? -15.869 16.517 9.113 1.00 47.56 86 LEU A CA 1
ATOM 678 C C . LEU A 1 86 ? -16.496 17.248 7.916 1.00 47.56 86 LEU A C 1
ATOM 680 O O . LEU A 1 86 ? -15.996 17.136 6.799 1.00 47.56 86 LEU A O 1
ATOM 684 N N . LYS A 1 87 ? -17.535 18.058 8.149 1.00 54.72 87 LYS A N 1
ATOM 685 C CA . LYS A 1 87 ? -18.185 18.890 7.126 1.00 54.72 87 LYS A CA 1
ATOM 686 C C . LYS A 1 87 ? -17.242 19.989 6.630 1.00 54.72 87 LYS A C 1
ATOM 688 O O . LYS A 1 87 ? -16.989 20.063 5.435 1.00 54.72 87 LYS A O 1
ATOM 693 N N . LYS A 1 88 ? -16.608 20.742 7.539 1.00 51.38 88 LYS A N 1
ATOM 694 C CA . LYS A 1 88 ? -15.608 21.779 7.218 1.00 51.38 88 LYS A CA 1
ATOM 695 C C . LYS A 1 88 ? -14.407 21.217 6.459 1.00 51.38 88 LYS A C 1
ATOM 697 O O . LYS A 1 88 ? -14.016 21.804 5.461 1.00 51.38 88 LYS A O 1
ATOM 702 N N . SER A 1 89 ? -13.860 20.065 6.852 1.00 49.91 89 SER A N 1
ATOM 703 C CA . SER A 1 89 ? -12.735 19.447 6.128 1.00 49.91 89 SER A CA 1
ATOM 704 C C . SER A 1 89 ? -13.136 18.872 4.761 1.00 49.91 89 SER A C 1
ATOM 706 O O . SER A 1 89 ? -12.363 18.986 3.808 1.00 49.91 89 SER A O 1
ATOM 708 N N . GLN A 1 90 ? -14.347 18.323 4.612 1.00 48.16 90 GLN A N 1
ATOM 709 C CA . GLN A 1 90 ? -14.877 17.928 3.300 1.00 48.16 90 GLN A CA 1
ATOM 710 C C . GLN A 1 90 ? -15.134 19.147 2.401 1.00 48.16 90 GLN A C 1
ATOM 712 O O . GLN A 1 90 ? -14.740 19.123 1.235 1.00 48.16 90 GLN A O 1
ATOM 717 N N . ASP A 1 91 ? -15.707 20.226 2.938 1.00 46.62 91 ASP A N 1
ATOM 718 C CA . ASP A 1 91 ? -15.948 21.478 2.217 1.00 46.62 91 ASP A CA 1
ATOM 719 C C . ASP A 1 91 ? -14.641 22.211 1.871 1.00 46.62 91 ASP A C 1
ATOM 721 O O . ASP A 1 91 ? -14.527 22.766 0.781 1.00 46.62 91 ASP A O 1
ATOM 725 N N . GLU A 1 92 ? -13.617 22.194 2.726 1.00 50.25 92 GLU A N 1
ATOM 726 C CA . GLU A 1 92 ? -12.292 22.750 2.418 1.00 50.25 92 GLU A CA 1
ATOM 727 C C . GLU A 1 92 ? -11.596 21.959 1.305 1.00 50.25 92 GLU A C 1
ATOM 729 O O . GLU A 1 92 ? -11.109 22.557 0.345 1.00 50.25 92 GLU A O 1
ATOM 734 N N . VAL A 1 93 ? -11.609 20.622 1.363 1.00 45.00 93 VAL A N 1
ATOM 735 C CA . VAL A 1 93 ? -11.075 19.771 0.284 1.00 45.00 93 VAL A CA 1
ATOM 736 C C . VAL A 1 93 ? -11.866 19.970 -1.014 1.00 45.00 93 VAL A C 1
ATOM 738 O O . VAL A 1 93 ? -11.268 20.082 -2.086 1.00 45.00 93 VAL A O 1
ATOM 741 N N . PHE A 1 94 ? -13.194 20.084 -0.941 1.00 47.88 94 PHE A N 1
ATOM 742 C CA . PHE A 1 94 ? -14.047 20.363 -2.096 1.00 47.88 94 PHE A CA 1
ATOM 743 C C . PHE A 1 94 ? -13.759 21.745 -2.701 1.00 47.88 94 PHE A C 1
ATOM 745 O O . PHE A 1 94 ? -13.569 21.850 -3.913 1.00 47.88 94 PHE A O 1
ATOM 752 N N . ASN A 1 95 ? -13.640 22.795 -1.885 1.00 51.66 95 ASN A N 1
ATOM 753 C CA . ASN A 1 95 ? -13.301 24.143 -2.345 1.00 51.66 95 ASN A CA 1
ATOM 754 C C . ASN A 1 95 ? -11.865 24.235 -2.890 1.00 51.66 95 ASN A C 1
ATOM 756 O O . ASN A 1 95 ? -11.630 24.947 -3.868 1.00 51.66 95 ASN A O 1
ATOM 760 N N . LEU A 1 96 ? -10.908 23.482 -2.340 1.00 48.28 96 LEU A N 1
ATOM 761 C CA . LEU A 1 96 ? -9.542 23.398 -2.867 1.00 48.28 96 LEU A CA 1
ATOM 762 C C . LEU A 1 96 ? -9.506 22.702 -4.242 1.00 48.28 96 LEU A C 1
ATOM 764 O O . LEU A 1 96 ? -8.817 23.156 -5.152 1.00 48.28 96 LEU A O 1
ATOM 768 N N . ILE A 1 97 ? -10.306 21.649 -4.436 1.00 44.72 97 ILE A N 1
ATOM 769 C CA . ILE A 1 97 ? -10.462 20.979 -5.737 1.00 44.72 97 ILE A CA 1
ATOM 770 C C . ILE A 1 97 ? -11.184 21.894 -6.742 1.00 44.72 97 ILE A C 1
ATOM 772 O O . ILE A 1 97 ? -10.721 22.068 -7.871 1.00 44.72 97 ILE A O 1
ATOM 776 N N . MET A 1 98 ? -12.291 22.523 -6.338 1.00 42.69 98 MET A N 1
ATOM 777 C CA . MET A 1 98 ? -13.108 23.380 -7.206 1.00 42.69 98 MET A CA 1
ATOM 778 C C . MET A 1 98 ? -12.406 24.689 -7.592 1.00 42.69 98 MET A C 1
ATOM 780 O O . MET A 1 98 ? -12.549 25.134 -8.728 1.00 42.69 98 MET A O 1
ATOM 784 N N . SER A 1 99 ? -11.591 25.280 -6.712 1.00 44.03 99 SER A N 1
ATOM 785 C CA . SER A 1 99 ? -10.786 26.475 -7.030 1.00 44.03 99 SER A CA 1
ATOM 786 C C . SER A 1 99 ? -9.595 26.196 -7.961 1.00 44.03 99 SER A C 1
ATOM 788 O O . SER A 1 99 ? -9.013 27.130 -8.519 1.00 44.03 99 SER A O 1
ATOM 790 N N . HIS A 1 100 ? -9.254 24.924 -8.191 1.00 43.69 100 HIS A N 1
ATOM 791 C CA . HIS A 1 100 ? -8.275 24.493 -9.194 1.00 43.69 100 HIS A CA 1
ATOM 792 C C . HIS A 1 100 ? -8.908 24.002 -10.512 1.00 43.69 100 HIS A C 1
ATOM 794 O O . HIS A 1 100 ? -8.188 23.761 -11.484 1.00 43.69 100 HIS A O 1
ATOM 800 N N . LEU A 1 101 ? -10.241 23.916 -10.595 1.00 40.94 101 LEU A N 1
ATOM 801 C CA . LEU A 1 101 ? -10.973 23.596 -11.823 1.00 40.94 101 LEU A CA 1
ATOM 802 C C . LEU A 1 101 ? -11.318 24.878 -12.612 1.00 40.94 101 LEU A C 1
ATOM 804 O O . LEU A 1 101 ? -11.949 25.788 -12.072 1.00 40.94 101 LEU A O 1
ATOM 808 N N . PRO A 1 102 ? -10.948 24.991 -13.905 1.00 43.53 102 PRO A N 1
ATOM 809 C CA . PRO A 1 102 ? -11.311 26.154 -14.711 1.00 43.53 102 PRO A CA 1
ATOM 810 C C . PRO A 1 102 ? -12.833 26.195 -14.953 1.00 43.53 102 PRO A C 1
ATOM 812 O O . PRO A 1 102 ? -13.434 25.157 -15.237 1.00 43.53 102 PRO A O 1
ATOM 815 N N . PRO A 1 103 ? -13.474 27.380 -14.904 1.00 48.72 103 PRO A N 1
ATOM 816 C CA . PRO A 1 103 ? -14.928 27.484 -14.962 1.00 48.72 103 PRO A CA 1
ATOM 817 C C . PRO A 1 103 ? -15.487 26.976 -16.298 1.00 48.72 103 PRO A C 1
ATOM 819 O O . PRO A 1 103 ? -14.996 27.323 -17.380 1.00 48.72 103 PRO A O 1
ATOM 822 N N . THR A 1 104 ? -16.563 26.191 -16.210 1.00 54.81 104 THR A N 1
ATOM 823 C CA . THR A 1 104 ? -17.154 25.406 -17.308 1.00 54.81 104 THR A CA 1
ATOM 824 C C . THR A 1 104 ? -17.462 26.163 -18.613 1.00 54.81 104 THR A C 1
ATOM 826 O O . THR A 1 104 ? -17.282 25.541 -19.666 1.00 54.81 104 THR A O 1
ATOM 829 N N . PRO A 1 105 ? -17.814 27.473 -18.643 1.00 52.84 105 PRO A N 1
ATOM 830 C CA . PRO A 1 105 ? -18.014 28.189 -19.906 1.00 52.84 105 PRO A CA 1
ATOM 831 C C . PRO A 1 105 ? -16.776 28.191 -20.812 1.00 52.84 105 PRO A C 1
ATOM 833 O O . PRO A 1 105 ? -16.910 28.116 -22.031 1.00 52.84 105 PRO A O 1
ATOM 836 N N . ARG A 1 106 ? -15.561 28.222 -20.239 1.00 53.41 106 ARG A N 1
ATOM 837 C CA . ARG A 1 106 ? -14.316 28.251 -21.027 1.00 53.41 106 ARG A CA 1
ATOM 838 C C . ARG A 1 106 ? -14.019 26.927 -21.725 1.00 53.41 106 ARG A C 1
ATOM 840 O O . ARG A 1 106 ? -13.406 26.947 -22.784 1.00 53.41 106 ARG A O 1
ATOM 847 N N . VAL A 1 107 ? -14.446 25.792 -21.166 1.00 57.47 107 VAL A N 1
ATOM 848 C CA . VAL A 1 107 ? -14.198 24.471 -21.772 1.00 57.47 107 VAL A CA 1
ATOM 849 C C . VAL A 1 107 ? -15.134 24.240 -22.960 1.00 57.47 107 VAL A C 1
ATOM 851 O O . VAL A 1 107 ? -14.676 23.801 -24.010 1.00 57.47 107 VAL A O 1
ATOM 854 N N . LEU A 1 108 ? -16.415 24.606 -22.835 1.00 55.31 108 LEU A N 1
ATOM 855 C CA . LEU A 1 108 ? -17.378 24.573 -23.946 1.00 55.31 108 LEU A CA 1
ATOM 856 C C . LEU A 1 108 ? -16.927 25.458 -25.116 1.00 55.31 108 LEU A C 1
ATOM 858 O O . LEU A 1 108 ? -16.835 24.988 -26.248 1.00 55.31 108 LEU A O 1
ATOM 862 N N . ASP A 1 109 ? -16.576 26.710 -24.822 1.00 59.81 109 ASP A N 1
ATOM 863 C CA . ASP A 1 109 ? -16.109 27.684 -25.811 1.00 59.81 109 ASP A CA 1
ATOM 864 C C . ASP A 1 109 ? -14.796 27.240 -26.495 1.00 59.81 109 ASP A C 1
ATOM 866 O O . ASP A 1 109 ? -14.614 27.448 -27.695 1.00 59.81 109 ASP A O 1
ATOM 870 N N . PHE A 1 110 ? -13.904 26.547 -25.773 1.00 60.81 110 PHE A N 1
ATOM 871 C CA . PHE A 1 110 ? -12.690 25.959 -26.351 1.00 60.81 110 PHE A CA 1
ATOM 872 C C . PHE A 1 110 ? -12.988 24.741 -27.241 1.00 60.81 110 PHE A C 1
ATOM 874 O O . PHE A 1 110 ? -12.426 24.652 -28.329 1.00 60.81 110 PHE A O 1
ATOM 881 N N . VAL A 1 111 ? -13.894 23.841 -26.832 1.00 62.53 111 VAL A N 1
ATOM 882 C CA . VAL A 1 111 ? -14.306 22.664 -27.629 1.00 62.53 111 VAL A CA 1
ATOM 883 C C . VAL A 1 111 ? -15.018 23.074 -28.916 1.00 62.53 111 VAL A C 1
ATOM 885 O O . VAL A 1 111 ? -14.740 22.509 -29.971 1.00 62.53 111 VAL A O 1
ATOM 888 N N . GLU A 1 112 ? -15.892 24.081 -28.878 1.00 65.31 112 GLU A N 1
ATOM 889 C CA . GLU A 1 112 ? -16.489 24.609 -30.108 1.00 65.31 112 GLU A CA 1
ATOM 890 C C . GLU A 1 112 ? -15.436 25.217 -31.041 1.00 65.31 112 GLU A C 1
ATOM 892 O O . GLU A 1 112 ? -15.497 25.009 -32.253 1.00 65.31 112 GLU A O 1
ATOM 897 N N . LYS A 1 113 ? -14.452 25.946 -30.502 1.00 65.31 113 LYS A N 1
ATOM 898 C CA . LYS A 1 113 ? -13.385 26.567 -31.301 1.00 65.31 113 LYS A CA 1
ATOM 899 C C . LYS A 1 113 ? -12.407 25.539 -31.882 1.00 65.31 113 LYS A C 1
ATOM 901 O O . LYS A 1 113 ? -11.979 25.702 -33.026 1.00 65.31 113 LYS A O 1
ATOM 906 N N . THR A 1 114 ? -12.092 24.452 -31.175 1.00 62.75 114 THR A N 1
ATOM 907 C CA . THR A 1 114 ? -11.278 23.358 -31.737 1.00 62.75 114 THR A CA 1
ATOM 908 C C . THR A 1 114 ? -12.057 22.502 -32.734 1.00 62.75 114 THR A C 1
ATOM 910 O O . THR A 1 114 ? -11.495 22.122 -33.756 1.00 62.75 114 THR A O 1
ATOM 913 N N . ALA A 1 115 ? -13.358 22.271 -32.527 1.00 64.50 115 ALA A N 1
ATOM 914 C CA . ALA A 1 115 ? -14.205 21.599 -33.516 1.00 64.50 115 AL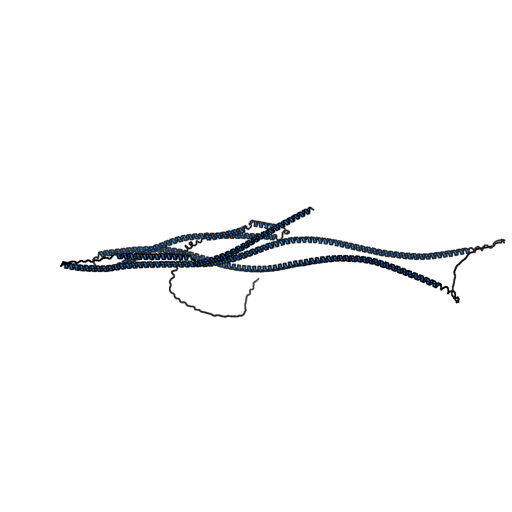A A CA 1
ATOM 915 C C . ALA A 1 115 ? -14.336 22.420 -34.814 1.00 64.50 115 ALA A C 1
ATOM 917 O O . ALA A 1 115 ? -14.162 21.880 -35.907 1.00 64.50 115 ALA A O 1
ATOM 918 N N . LYS A 1 116 ? -14.558 23.738 -34.704 1.00 68.75 116 LYS A N 1
ATOM 919 C CA . LYS A 1 116 ? -14.634 24.654 -35.856 1.00 68.75 116 LYS A CA 1
ATOM 920 C C . LYS A 1 116 ? -13.303 24.730 -36.615 1.00 68.75 116 LYS A C 1
ATOM 922 O O . LYS A 1 116 ? -13.304 24.584 -37.834 1.00 68.75 116 LYS A O 1
ATOM 927 N N . THR A 1 117 ? -12.161 24.828 -35.924 1.00 64.50 117 THR A N 1
ATOM 928 C CA . THR A 1 117 ? -10.851 24.791 -36.609 1.00 64.50 117 THR A CA 1
ATOM 929 C C . THR A 1 117 ? -10.521 23.414 -37.201 1.00 64.50 117 THR A C 1
ATOM 931 O O . THR A 1 117 ? -9.885 23.352 -38.251 1.00 64.50 117 THR A O 1
ATOM 934 N N . LEU A 1 118 ? -11.005 22.304 -36.625 1.00 65.88 118 LEU A N 1
ATOM 935 C CA . LEU A 1 118 ? -10.885 20.971 -37.232 1.00 65.88 118 LEU A CA 1
ATOM 936 C C . LEU A 1 118 ? -11.686 20.861 -38.542 1.00 65.88 118 LEU A C 1
ATOM 938 O O . LEU A 1 118 ? -11.201 20.262 -39.502 1.00 65.88 118 LEU A O 1
ATOM 942 N N . GLU A 1 119 ? -12.881 21.454 -38.621 1.00 69.06 119 GLU A N 1
ATOM 943 C CA . GLU A 1 119 ? -13.624 21.550 -39.884 1.00 69.06 119 GLU A CA 1
ATOM 944 C C . GLU A 1 119 ? -12.942 22.450 -40.920 1.00 69.06 119 GLU A C 1
ATOM 946 O O . GLU A 1 119 ? -12.958 22.129 -42.107 1.00 69.06 119 GLU A O 1
ATOM 951 N N . GLU A 1 120 ? -12.365 23.578 -40.504 1.00 68.31 120 GLU A N 1
ATOM 952 C CA . GLU A 1 120 ? -11.626 24.481 -41.395 1.00 68.31 120 GLU A CA 1
ATOM 953 C C . GLU A 1 120 ? -10.369 23.804 -41.958 1.00 68.31 120 GLU A C 1
ATOM 955 O O . GLU A 1 120 ? -10.131 23.858 -43.163 1.00 68.31 120 GLU A O 1
ATOM 960 N N . VAL A 1 121 ? -9.615 23.077 -41.125 1.00 62.03 121 VAL A N 1
ATOM 961 C CA . VAL A 1 121 ? -8.456 22.280 -41.564 1.00 62.03 121 VAL A CA 1
ATOM 962 C C . VAL A 1 121 ? -8.877 21.165 -42.527 1.00 62.03 121 VAL A C 1
ATOM 964 O O . VAL A 1 121 ? -8.206 20.961 -43.535 1.00 62.03 121 VAL A O 1
ATOM 967 N N . LYS A 1 122 ? -10.015 20.496 -42.292 1.00 62.88 122 LYS A N 1
ATOM 968 C CA . LYS A 1 122 ? -10.575 19.481 -43.210 1.00 62.88 122 LYS A CA 1
ATOM 969 C C . LYS A 1 122 ? -11.063 20.042 -44.557 1.00 62.88 122 LYS A C 1
ATOM 971 O O . LYS A 1 122 ? -11.311 19.259 -45.468 1.00 62.88 122 LYS A O 1
ATOM 976 N N . LYS A 1 123 ? -11.197 21.366 -44.706 1.00 69.12 123 LYS A N 1
ATOM 977 C CA . LYS A 1 123 ? -11.568 22.041 -45.969 1.00 69.12 123 LYS A CA 1
ATOM 978 C C . LYS A 1 123 ? -10.343 22.463 -46.806 1.00 69.12 123 LYS A C 1
ATOM 980 O O . LYS A 1 123 ? -10.515 22.990 -47.903 1.00 69.12 123 LYS A O 1
ATOM 985 N N . LEU A 1 124 ? -9.116 22.232 -46.323 1.00 63.75 124 LEU A N 1
ATOM 986 C CA . LEU A 1 124 ? -7.873 22.493 -47.062 1.00 63.75 124 LEU A CA 1
ATOM 987 C C . LEU A 1 124 ? -7.458 21.280 -47.923 1.00 63.75 124 LEU A C 1
ATOM 989 O O . LEU A 1 124 ? -7.663 20.140 -47.509 1.00 63.75 124 LEU A O 1
ATOM 993 N N . PRO A 1 125 ? -6.837 21.484 -49.101 1.00 57.22 125 PRO A N 1
ATOM 994 C CA . PRO A 1 125 ? -6.394 20.381 -49.953 1.00 57.22 125 PRO A CA 1
ATOM 995 C C . PRO A 1 125 ? -5.226 19.606 -49.323 1.00 57.22 125 PRO A C 1
ATOM 997 O O . PRO A 1 125 ? -4.257 20.198 -48.841 1.00 57.22 125 PRO A O 1
ATOM 1000 N N . GLU A 1 126 ? -5.289 18.274 -49.396 1.00 56.69 126 GLU A N 1
ATOM 1001 C CA . GLU A 1 126 ? -4.420 17.327 -48.671 1.00 56.69 126 GLU A CA 1
ATOM 1002 C C . GLU A 1 126 ? -2.913 17.589 -48.832 1.00 56.69 126 GLU A C 1
ATOM 1004 O O . GLU A 1 126 ? -2.145 17.400 -47.893 1.00 56.69 126 GLU A O 1
ATOM 1009 N N . SER A 1 127 ? -2.480 18.121 -49.981 1.00 54.97 127 SER A N 1
ATOM 1010 C CA . SER A 1 127 ? -1.083 18.500 -50.254 1.00 54.97 127 SER A CA 1
ATOM 1011 C C . SER A 1 127 ? -0.481 19.538 -49.290 1.00 54.97 127 SER A C 1
ATOM 1013 O O . SER A 1 127 ? 0.731 19.758 -49.315 1.00 54.97 127 SER A O 1
ATOM 1015 N N . LEU A 1 128 ? -1.309 20.213 -48.485 1.00 53.81 128 LEU A N 1
ATOM 1016 C CA . LEU A 1 128 ? -0.912 21.242 -47.518 1.00 53.81 128 LEU A CA 1
ATOM 1017 C C . LEU A 1 128 ? -1.044 20.800 -46.049 1.00 53.81 128 LEU A C 1
ATOM 1019 O O . LEU A 1 128 ? -0.593 21.531 -45.166 1.00 53.81 128 LEU A O 1
ATOM 1023 N N . ILE A 1 129 ? -1.613 19.621 -45.771 1.00 55.44 129 ILE A N 1
ATOM 1024 C CA . ILE A 1 129 ? -1.853 19.128 -44.407 1.00 55.44 129 ILE A CA 1
ATOM 1025 C C . ILE A 1 129 ? -0.737 18.144 -44.009 1.00 55.44 129 ILE A C 1
ATOM 1027 O O . ILE A 1 129 ? -0.570 17.114 -44.662 1.00 55.44 129 ILE A O 1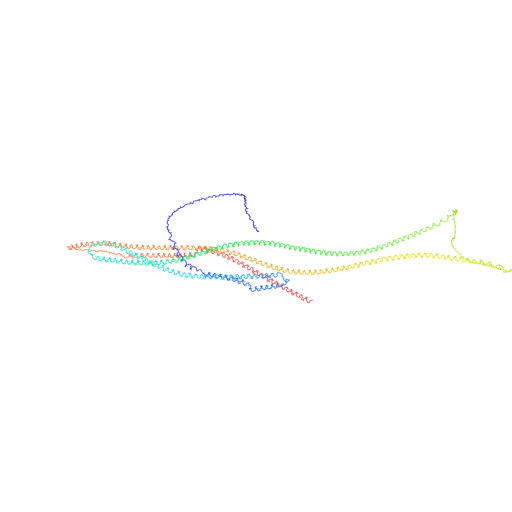
ATOM 1031 N N . PRO A 1 130 ? 0.043 18.399 -42.940 1.00 56.41 130 PRO A N 1
ATOM 1032 C CA . PRO A 1 130 ? 1.013 17.423 -42.454 1.00 56.41 130 PRO A CA 1
ATOM 1033 C C . PRO A 1 130 ? 0.311 16.206 -41.832 1.00 56.41 130 PRO A C 1
ATOM 1035 O O . PRO A 1 130 ? -0.567 16.360 -40.980 1.00 56.41 130 PRO A O 1
ATOM 1038 N N . ALA A 1 131 ? 0.732 14.998 -42.215 1.00 53.19 131 ALA A N 1
ATOM 1039 C CA . ALA A 1 131 ? 0.240 13.750 -41.625 1.00 53.19 131 ALA A CA 1
ATOM 1040 C C . ALA A 1 131 ? 0.389 13.750 -40.088 1.00 53.19 131 ALA A C 1
ATOM 1042 O O . ALA A 1 131 ? 1.364 14.290 -39.556 1.00 53.19 131 ALA A O 1
ATOM 1043 N N . GLY A 1 132 ? -0.586 13.173 -39.379 1.00 61.56 132 GLY A N 1
ATOM 1044 C CA . GLY A 1 132 ? -0.665 13.196 -37.914 1.00 61.56 132 GLY A CA 1
ATOM 1045 C C . GLY A 1 132 ? -1.348 14.427 -37.302 1.00 61.56 132 GLY A C 1
ATOM 1046 O O . GLY A 1 132 ? -1.753 14.378 -36.142 1.00 61.56 132 GLY A O 1
ATOM 1047 N N . VAL A 1 133 ? -1.525 15.536 -38.038 1.00 66.75 133 VAL A N 1
ATOM 1048 C CA . VAL A 1 133 ? -2.136 16.760 -37.469 1.00 66.75 133 VAL A CA 1
ATOM 1049 C C . VAL A 1 133 ? -3.648 16.616 -37.282 1.00 66.75 133 VAL A C 1
ATOM 1051 O O . VAL A 1 133 ? -4.180 17.109 -36.294 1.00 66.75 133 VAL A O 1
ATOM 1054 N N . ILE A 1 134 ? -4.345 15.917 -38.184 1.00 65.25 134 ILE A N 1
ATOM 1055 C CA . ILE A 1 134 ? -5.785 15.651 -38.017 1.00 65.25 134 ILE A CA 1
ATOM 1056 C C . ILE A 1 134 ? -6.002 14.667 -36.860 1.00 65.25 134 ILE A C 1
ATOM 1058 O O . ILE A 1 134 ? -6.834 14.937 -36.003 1.00 65.25 134 ILE A O 1
ATOM 1062 N N . GLU A 1 135 ? -5.208 13.593 -36.801 1.00 64.69 135 GLU A N 1
ATOM 1063 C CA . GLU A 1 135 ? -5.286 12.543 -35.774 1.00 64.69 135 GLU A CA 1
ATOM 1064 C C . GLU A 1 135 ? -5.057 13.115 -34.365 1.00 64.69 135 GLU A C 1
ATOM 1066 O O . GLU A 1 135 ? -5.916 12.968 -33.497 1.00 64.69 135 GLU A O 1
ATOM 1071 N N . THR A 1 136 ? -3.977 13.880 -34.165 1.00 66.75 136 THR A N 1
ATOM 1072 C CA . THR A 1 136 ? -3.678 14.504 -32.859 1.00 66.75 136 THR A CA 1
ATOM 1073 C C . THR A 1 136 ? -4.680 15.592 -32.451 1.00 66.75 136 THR A C 1
ATOM 1075 O O . THR A 1 136 ? -4.865 15.840 -31.258 1.00 66.75 136 THR A O 1
ATOM 1078 N N . LEU A 1 137 ? -5.376 16.226 -33.405 1.00 64.88 137 LEU A N 1
ATOM 1079 C CA . LEU A 1 137 ? -6.499 17.119 -33.099 1.00 64.88 137 LEU A CA 1
ATOM 1080 C C . LEU A 1 137 ? -7.785 16.348 -32.753 1.00 64.88 137 LEU A C 1
ATOM 1082 O O . LEU A 1 137 ? -8.506 16.791 -31.860 1.00 64.88 137 LEU A O 1
ATOM 1086 N N . SER A 1 138 ? -8.069 15.198 -33.379 1.00 65.81 138 SER A N 1
ATOM 1087 C CA . SER A 1 138 ? -9.179 14.326 -32.953 1.00 65.81 138 SER A CA 1
ATOM 1088 C C . SER A 1 138 ? -8.945 13.733 -31.564 1.00 65.81 138 SER A C 1
ATOM 1090 O O . SER A 1 138 ? -9.829 13.862 -30.725 1.00 65.81 138 SER A O 1
ATOM 1092 N N . GLU A 1 139 ? -7.751 13.213 -31.261 1.00 68.38 139 GLU A N 1
ATOM 1093 C CA . GLU A 1 139 ? -7.380 12.748 -29.912 1.00 68.38 139 GLU A CA 1
ATOM 1094 C C . GLU A 1 139 ? -7.547 13.867 -28.862 1.00 68.38 139 GLU A C 1
ATOM 1096 O O . GLU A 1 139 ? -8.051 13.645 -27.756 1.00 68.38 139 GLU A O 1
ATOM 1101 N N . GLY A 1 140 ? -7.180 15.104 -29.220 1.00 65.62 140 GLY A N 1
ATOM 1102 C CA . GLY A 1 140 ? -7.382 16.292 -28.387 1.00 65.62 140 GLY A CA 1
ATOM 1103 C C . GLY A 1 140 ? -8.855 16.654 -28.156 1.00 65.62 140 GLY A C 1
ATOM 1104 O O . GLY A 1 140 ? -9.203 17.138 -27.082 1.00 65.62 140 GLY A O 1
ATOM 1105 N N . VAL A 1 141 ? -9.741 16.401 -29.123 1.00 68.12 141 VAL A N 1
ATOM 1106 C CA . VAL A 1 141 ? -11.192 16.608 -28.965 1.00 68.12 141 VAL A CA 1
ATOM 1107 C C . VAL A 1 141 ? -11.831 15.459 -28.180 1.00 68.12 141 VAL A C 1
ATOM 1109 O O . VAL A 1 141 ? -12.613 15.711 -27.264 1.00 68.12 141 VAL A O 1
ATOM 1112 N N . GLU A 1 142 ? -11.482 14.209 -28.482 1.00 69.50 142 GLU A N 1
ATOM 1113 C CA . GLU A 1 142 ? -12.010 13.010 -27.820 1.00 69.50 142 GLU A CA 1
ATOM 1114 C C . GLU A 1 142 ? -11.642 12.960 -26.336 1.00 69.50 142 GLU A C 1
ATOM 1116 O O . GLU A 1 142 ? -12.506 12.704 -25.497 1.00 69.50 142 GLU A O 1
ATOM 1121 N N . SER A 1 143 ? -10.397 13.292 -25.984 1.00 64.69 143 SER A N 1
ATOM 1122 C CA . SER A 1 143 ? -9.968 13.376 -24.583 1.00 64.69 143 SER A CA 1
ATOM 1123 C C . SER A 1 143 ? -10.743 14.444 -23.800 1.00 64.69 143 SER A C 1
ATOM 1125 O O . SER A 1 143 ? -11.211 14.169 -22.695 1.00 64.69 143 SER A O 1
ATOM 1127 N N . VAL A 1 144 ? -10.982 15.632 -24.371 1.00 67.12 144 VAL A N 1
ATOM 1128 C CA . VAL A 1 144 ? -11.797 16.672 -23.710 1.00 67.12 144 VAL A CA 1
ATOM 1129 C C . VAL A 1 144 ? -13.279 16.272 -23.630 1.00 67.12 144 VAL A C 1
ATOM 1131 O O . VAL A 1 144 ? -13.931 16.550 -22.621 1.00 67.12 144 VAL A O 1
ATOM 1134 N N . GLN A 1 145 ? -13.818 15.548 -24.618 1.00 68.00 145 GLN A N 1
ATOM 1135 C CA . GLN A 1 145 ? -15.163 14.962 -24.528 1.00 68.00 145 GLN A CA 1
ATOM 1136 C C . GLN A 1 145 ? -15.260 13.870 -23.447 1.00 68.00 145 GLN A C 1
ATOM 1138 O O . GLN A 1 145 ? -16.273 13.797 -22.749 1.00 68.00 145 GLN A O 1
ATOM 1143 N N . ALA A 1 146 ? -14.220 13.053 -23.263 1.00 69.19 146 ALA A N 1
ATOM 1144 C CA . ALA A 1 146 ? -14.148 12.064 -22.189 1.00 69.19 146 ALA A CA 1
ATOM 1145 C C . ALA A 1 146 ? -14.095 12.736 -20.806 1.00 69.19 146 ALA A C 1
ATOM 1147 O O . ALA A 1 146 ? -14.864 12.361 -19.919 1.00 69.19 146 ALA A O 1
ATOM 1148 N N . TYR A 1 147 ? -13.285 13.791 -20.643 1.00 66.25 147 TYR A N 1
ATOM 1149 C CA . TYR A 1 147 ? -13.279 14.614 -19.428 1.00 66.25 147 TYR A CA 1
ATOM 1150 C C . TYR A 1 147 ? -14.644 15.255 -19.150 1.00 66.25 147 TYR A C 1
ATOM 1152 O O . TYR A 1 147 ? -15.086 15.251 -18.000 1.00 66.25 147 TYR A O 1
ATOM 1160 N N . LYS A 1 148 ? -15.351 15.743 -20.181 1.00 68.38 148 LYS A N 1
ATOM 1161 C CA . LYS A 1 148 ? -16.720 16.250 -20.014 1.00 68.38 148 LYS A CA 1
ATOM 1162 C C . LYS A 1 148 ? -17.666 15.153 -19.512 1.00 68.38 148 LYS A C 1
ATOM 1164 O O . LYS A 1 148 ? -18.333 15.366 -18.507 1.00 68.38 148 LYS A O 1
ATOM 1169 N N . LYS A 1 149 ? -17.680 13.969 -20.139 1.00 72.69 149 LYS A N 1
ATOM 1170 C CA . LYS A 1 149 ? -18.510 12.834 -19.687 1.00 72.69 149 LYS A CA 1
ATOM 1171 C C . LYS A 1 149 ? -18.204 12.432 -18.239 1.00 72.69 149 LYS A C 1
ATOM 1173 O O . LYS A 1 149 ? -19.132 12.184 -17.478 1.00 72.69 149 LYS A O 1
ATOM 1178 N N . ALA A 1 150 ? -16.931 12.409 -17.842 1.00 64.25 150 ALA A N 1
ATOM 1179 C CA . ALA A 1 150 ? -16.531 12.116 -16.465 1.00 64.25 150 ALA A CA 1
ATOM 1180 C C . ALA A 1 150 ? -17.017 13.187 -15.466 1.00 64.25 150 ALA A C 1
ATOM 1182 O O . ALA A 1 150 ? -17.491 12.846 -14.383 1.00 64.25 150 ALA A O 1
ATOM 1183 N N . HIS A 1 151 ? -16.953 14.471 -15.837 1.00 70.62 151 HIS A N 1
ATOM 1184 C CA . HIS A 1 151 ? -17.489 15.568 -15.029 1.00 70.62 151 HIS A CA 1
ATOM 1185 C C . HIS A 1 151 ? -19.021 15.507 -14.915 1.00 70.62 151 HIS A C 1
ATOM 1187 O O . HIS A 1 151 ? -19.547 15.569 -13.805 1.00 70.62 151 HIS A O 1
ATOM 1193 N N . ASP A 1 152 ? -19.730 15.310 -16.029 1.00 70.75 152 ASP A N 1
ATOM 1194 C CA . ASP A 1 152 ? -21.194 15.206 -16.064 1.00 70.75 152 ASP A CA 1
ATOM 1195 C C . ASP A 1 152 ? -21.689 14.012 -15.214 1.00 70.75 152 ASP A C 1
ATOM 1197 O O . ASP A 1 152 ? -22.640 14.149 -14.441 1.00 70.75 152 ASP A O 1
ATOM 1201 N N . LEU A 1 153 ? -20.994 12.864 -15.267 1.00 70.75 153 LEU A N 1
ATOM 1202 C CA . LEU A 1 153 ? -21.260 11.701 -14.408 1.00 70.75 153 LEU A CA 1
ATOM 1203 C C . LEU A 1 153 ? -20.986 11.986 -12.923 1.00 70.75 153 LEU A C 1
ATOM 1205 O O . LEU A 1 153 ? -21.792 11.604 -12.077 1.00 70.75 153 LEU A O 1
ATOM 1209 N N . CYS A 1 154 ? -19.893 12.682 -12.592 1.00 68.12 154 CYS A N 1
ATOM 1210 C CA . CYS A 1 154 ? -19.583 13.085 -11.217 1.00 68.12 154 CYS A CA 1
ATOM 1211 C C . CYS A 1 154 ? -20.664 14.022 -10.648 1.00 68.12 154 CYS A C 1
ATOM 1213 O O . CYS A 1 154 ? -21.202 13.780 -9.567 1.00 68.12 154 CYS A O 1
ATOM 1215 N N . MET A 1 155 ? -21.073 15.032 -11.422 1.00 69.06 155 MET A N 1
ATOM 1216 C CA . MET A 1 155 ? -22.156 15.948 -11.053 1.00 69.06 155 MET A CA 1
ATOM 1217 C C . MET A 1 155 ? -23.502 15.224 -10.904 1.00 69.06 155 MET A C 1
ATOM 1219 O O . MET A 1 155 ? -24.263 15.531 -9.987 1.00 69.06 155 MET A O 1
ATOM 1223 N N . SER A 1 156 ? -23.791 14.229 -11.751 1.00 70.44 156 SER A N 1
ATOM 1224 C CA . SER A 1 156 ? -24.981 13.382 -11.604 1.00 70.44 156 SER A CA 1
ATOM 1225 C C . SER A 1 156 ? -24.921 12.507 -10.349 1.00 70.44 156 SER A C 1
ATOM 1227 O O . SER A 1 156 ? -25.934 12.363 -9.665 1.00 70.44 156 SER A O 1
ATOM 1229 N N . ARG A 1 157 ? -23.748 11.956 -10.005 1.00 71.56 157 ARG A N 1
ATOM 1230 C CA . ARG A 1 157 ? -23.556 11.168 -8.777 1.00 71.56 157 ARG A CA 1
ATOM 1231 C C . ARG A 1 157 ? -23.787 12.021 -7.532 1.00 71.56 157 ARG A C 1
ATOM 1233 O O . ARG A 1 157 ? -24.491 11.584 -6.631 1.00 71.56 157 ARG A O 1
ATOM 1240 N N . ASN A 1 158 ? -23.256 13.242 -7.510 1.00 67.06 158 ASN A N 1
ATOM 1241 C CA . ASN A 1 158 ? -23.412 14.158 -6.379 1.00 67.06 158 ASN A CA 1
ATOM 1242 C C . ASN A 1 158 ? -24.867 14.629 -6.213 1.00 67.06 158 ASN A C 1
ATOM 1244 O O . ASN A 1 158 ? -25.340 14.734 -5.087 1.00 67.06 158 ASN A O 1
ATOM 1248 N N . ARG A 1 159 ? -25.621 14.833 -7.306 1.00 71.25 159 ARG A N 1
ATOM 1249 C CA . ARG A 1 159 ? -27.073 15.096 -7.227 1.00 71.25 159 ARG A CA 1
ATOM 1250 C C . ARG A 1 159 ? -27.829 13.936 -6.581 1.00 71.25 159 ARG A C 1
ATOM 1252 O O . ARG A 1 159 ? -28.550 14.157 -5.616 1.00 71.25 159 ARG A O 1
ATOM 1259 N N . LEU A 1 160 ? -27.608 12.710 -7.061 1.00 75.62 160 LEU A N 1
ATOM 1260 C CA . LEU A 1 160 ? -28.238 11.508 -6.502 1.00 75.62 160 LEU A CA 1
ATOM 1261 C C . LEU A 1 160 ? -27.837 11.270 -5.038 1.00 75.62 160 LEU A C 1
ATOM 1263 O O . LEU A 1 160 ? -28.675 10.871 -4.236 1.00 75.62 160 LEU A O 1
ATOM 1267 N N . GLN A 1 161 ? -26.582 11.551 -4.674 1.00 73.75 161 GLN A N 1
ATOM 1268 C CA . GLN A 1 161 ? -26.097 11.459 -3.297 1.00 73.75 161 GLN A CA 1
ATOM 1269 C C . GLN A 1 161 ? -26.784 12.495 -2.389 1.00 73.75 161 GLN A C 1
ATOM 1271 O O . GLN A 1 161 ? -27.250 12.132 -1.313 1.00 73.75 161 GLN A O 1
ATOM 1276 N N . ASN A 1 162 ? -26.943 13.743 -2.841 1.00 71.81 162 ASN A N 1
ATOM 1277 C CA . ASN A 1 162 ? -27.650 14.785 -2.088 1.00 71.81 162 ASN A CA 1
ATOM 1278 C C . ASN A 1 162 ? -29.157 14.498 -1.963 1.00 71.81 162 ASN A C 1
ATOM 1280 O O . ASN A 1 162 ? -29.733 14.716 -0.902 1.00 71.81 162 ASN A O 1
ATOM 1284 N N . GLU A 1 163 ? -29.801 13.956 -3.002 1.00 78.88 163 GLU A N 1
ATOM 1285 C CA . GLU A 1 163 ? -31.191 13.483 -2.917 1.00 78.88 163 GLU A CA 1
ATOM 1286 C C . GLU A 1 163 ? -31.364 12.321 -1.930 1.00 78.88 163 GLU A C 1
ATOM 1288 O O . GLU A 1 163 ? -32.428 12.184 -1.327 1.00 78.88 163 GLU A O 1
ATOM 1293 N N . LEU A 1 164 ? -30.353 11.460 -1.792 1.00 76.31 164 LEU A N 1
ATOM 1294 C CA . LEU A 1 164 ? -30.372 10.326 -0.870 1.00 76.31 164 LEU A CA 1
ATOM 1295 C C . LEU A 1 164 ? -30.164 10.800 0.576 1.00 76.31 164 LEU A C 1
ATOM 1297 O O . LEU A 1 164 ? -30.922 10.382 1.447 1.00 76.31 164 LEU A O 1
ATOM 1301 N N . ILE A 1 165 ? -29.245 11.748 0.803 1.00 75.94 165 ILE A N 1
ATOM 1302 C CA . ILE A 1 165 ? -29.070 12.438 2.093 1.00 75.94 165 ILE A CA 1
ATOM 1303 C C . ILE A 1 165 ? -30.370 13.142 2.502 1.00 75.94 165 ILE A C 1
ATOM 1305 O O . ILE A 1 165 ? -30.871 12.883 3.588 1.00 75.94 165 ILE A O 1
ATOM 1309 N N . TYR A 1 166 ? -30.993 13.927 1.618 1.00 79.44 166 TYR A N 1
ATOM 1310 C CA . TYR A 1 166 ? -32.257 14.616 1.920 1.00 79.44 166 TYR A CA 1
ATOM 1311 C C . TYR A 1 166 ? -33.405 13.647 2.271 1.00 79.44 166 TYR A C 1
ATOM 1313 O O . TYR A 1 166 ? -34.227 13.923 3.146 1.00 79.44 166 TYR A O 1
ATOM 1321 N N . LYS A 1 167 ? -33.455 12.470 1.629 1.00 79.75 167 LYS A N 1
ATOM 1322 C CA . LYS A 1 167 ? -34.405 11.399 1.986 1.00 79.75 167 LYS A CA 1
ATOM 1323 C C . LYS A 1 167 ? -34.089 10.790 3.358 1.00 79.75 167 LYS A C 1
ATOM 1325 O O . LYS A 1 167 ? -35.018 10.516 4.108 1.00 79.75 167 LYS A O 1
ATOM 1330 N N . GLN A 1 168 ? -32.812 10.612 3.702 1.00 78.12 168 GLN A N 1
ATOM 1331 C CA . GLN A 1 168 ? -32.390 10.147 5.028 1.00 78.12 168 GLN A CA 1
ATOM 1332 C C . GLN A 1 168 ? -32.705 11.178 6.120 1.00 78.12 168 GLN A C 1
ATOM 1334 O O . GLN A 1 168 ? -33.295 10.808 7.127 1.00 78.12 168 GLN A O 1
ATOM 1339 N N . GLU A 1 169 ? -32.404 12.461 5.903 1.00 77.94 169 GLU A N 1
ATOM 1340 C CA . GLU A 1 169 ? -32.754 13.565 6.810 1.00 77.94 169 GLU A CA 1
ATOM 1341 C C . GLU A 1 169 ? -34.267 13.613 7.076 1.00 77.94 169 GLU A C 1
ATOM 1343 O O . GLU A 1 169 ? -34.686 13.712 8.229 1.00 77.94 169 GLU A O 1
ATOM 1348 N N . LYS A 1 170 ? -35.097 13.452 6.034 1.00 82.50 170 LYS A N 1
ATOM 1349 C CA . LYS A 1 170 ? -36.561 13.407 6.174 1.00 82.50 170 LYS A CA 1
ATOM 1350 C C . LYS A 1 170 ? -37.048 12.199 6.983 1.00 82.50 170 LYS A C 1
ATOM 1352 O O . LYS A 1 170 ? -37.888 12.376 7.857 1.00 82.50 170 LYS A O 1
ATOM 1357 N N . ILE A 1 171 ? -36.502 11.004 6.741 1.00 82.56 171 ILE A N 1
ATOM 1358 C CA . ILE A 1 171 ? -36.839 9.792 7.514 1.00 82.56 171 ILE A CA 1
ATOM 1359 C C . ILE A 1 171 ? -36.387 9.931 8.977 1.00 82.56 171 ILE A C 1
ATOM 1361 O O . ILE A 1 171 ? -37.114 9.543 9.885 1.00 82.56 171 ILE A O 1
ATOM 1365 N N . ILE A 1 172 ? -35.213 10.520 9.226 1.00 76.75 172 ILE A N 1
ATOM 1366 C CA . ILE A 1 172 ? -34.719 10.797 10.583 1.00 76.75 172 ILE A CA 1
ATOM 1367 C C . ILE A 1 172 ? -35.647 11.781 11.306 1.00 76.75 172 ILE A C 1
ATOM 1369 O O . ILE A 1 172 ? -35.904 11.593 12.493 1.00 76.75 172 ILE A O 1
ATOM 1373 N N . GLN A 1 173 ? -36.178 12.796 10.617 1.00 80.31 173 GLN A N 1
ATOM 1374 C CA . GLN A 1 173 ? -37.147 13.711 11.219 1.00 80.31 173 GLN A CA 1
ATOM 1375 C C . GLN A 1 173 ? -38.485 13.018 11.511 1.00 80.31 173 GLN A C 1
ATOM 1377 O O . GLN A 1 173 ? -38.964 13.102 12.634 1.00 80.31 173 GLN A O 1
ATOM 1382 N N . GLU A 1 174 ? -39.032 12.245 10.568 1.00 83.00 174 GLU A N 1
ATOM 1383 C CA . GLU A 1 174 ? -40.266 11.465 10.781 1.00 83.00 174 GLU A CA 1
ATOM 1384 C C . GLU A 1 174 ? -40.138 10.472 11.954 1.00 83.00 174 GLU A C 1
ATOM 1386 O O . GLU A 1 174 ? -41.091 10.269 12.706 1.00 83.00 174 GLU A O 1
ATOM 1391 N N . LEU A 1 175 ? -38.948 9.894 12.162 1.00 78.25 175 LEU A N 1
ATOM 1392 C CA . LEU A 1 175 ? -38.650 9.051 13.323 1.00 78.25 175 LEU A CA 1
ATOM 1393 C C . LEU A 1 175 ? -38.526 9.850 14.630 1.00 78.25 175 LEU A C 1
ATOM 1395 O O . LEU A 1 175 ? -39.018 9.380 15.652 1.00 78.25 175 LEU A O 1
ATOM 1399 N N . LYS A 1 176 ? -37.918 11.046 14.621 1.00 80.12 176 LYS A N 1
ATOM 1400 C CA . LYS A 1 176 ? -37.868 11.938 15.799 1.00 80.12 176 LYS A CA 1
ATOM 1401 C C . LYS A 1 176 ? -39.264 12.376 16.227 1.00 80.12 176 LYS A C 1
ATOM 1403 O O . LYS A 1 176 ? -39.614 12.217 17.393 1.00 80.12 176 LYS A O 1
ATOM 1408 N N . ASP A 1 177 ? -40.071 12.842 15.278 1.00 81.38 177 ASP A N 1
ATOM 1409 C CA . ASP A 1 177 ? -41.453 13.261 15.517 1.00 81.38 177 ASP A CA 1
ATOM 1410 C C . ASP A 1 177 ? -42.277 12.078 16.073 1.00 81.38 177 ASP A C 1
ATOM 1412 O O . ASP A 1 177 ? -43.066 12.236 17.008 1.00 81.38 177 ASP A O 1
ATOM 1416 N N . SER A 1 178 ? -42.044 10.859 15.561 1.00 79.50 178 SER A N 1
ATOM 1417 C CA . SER A 1 178 ? -42.673 9.628 16.061 1.00 79.50 178 SER A CA 1
ATOM 1418 C C . SER A 1 178 ? -42.156 9.147 17.425 1.00 79.50 178 SER A C 1
ATOM 1420 O O . SER A 1 178 ? -42.853 8.346 18.051 1.00 79.50 178 SER A O 1
ATOM 1422 N N . LEU A 1 179 ? -40.971 9.566 17.877 1.00 75.38 179 LEU A N 1
ATOM 1423 C CA . LEU A 1 179 ? -40.470 9.274 19.226 1.00 75.38 179 LEU A CA 1
ATOM 1424 C C . LEU A 1 179 ? -41.088 10.240 20.238 1.00 75.38 179 LEU A C 1
ATOM 1426 O O . LEU A 1 179 ? -41.711 9.778 21.186 1.00 75.38 179 LEU A O 1
ATOM 1430 N N . GLN A 1 180 ? -41.085 11.547 19.955 1.00 80.88 180 GLN A N 1
ATOM 1431 C CA . GLN A 1 180 ? -41.730 12.549 20.818 1.00 80.88 180 GLN A CA 1
ATOM 1432 C C . GLN A 1 180 ? -43.218 12.225 21.062 1.00 80.88 180 GLN A C 1
ATOM 1434 O O . GLN A 1 180 ? -43.671 12.202 22.202 1.00 80.88 180 GLN A O 1
ATOM 1439 N N . ASN A 1 181 ? -43.951 11.822 20.015 1.00 82.06 181 ASN A N 1
ATOM 1440 C CA . ASN A 1 181 ? -45.350 11.365 20.106 1.00 82.06 181 ASN A CA 1
ATOM 1441 C C . ASN A 1 181 ? -45.569 10.054 20.903 1.00 82.06 181 ASN A C 1
ATOM 1443 O O . ASN A 1 181 ? -46.720 9.630 21.079 1.00 82.06 181 ASN A O 1
ATOM 1447 N N . ARG A 1 182 ? -44.501 9.357 21.312 1.00 76.81 182 ARG A N 1
ATOM 1448 C CA . ARG A 1 182 ? -44.531 8.197 22.221 1.00 76.81 182 ARG A CA 1
ATOM 1449 C C . ARG A 1 182 ? -44.104 8.605 23.624 1.00 76.81 182 ARG A C 1
ATOM 1451 O O . ARG A 1 182 ? -44.776 8.202 24.565 1.00 76.81 182 ARG A O 1
ATOM 1458 N N . ASP A 1 183 ? -43.077 9.438 23.747 1.00 78.44 183 ASP A N 1
ATOM 1459 C CA . ASP A 1 183 ? -42.589 9.971 25.023 1.00 78.44 183 ASP A CA 1
ATOM 1460 C C . ASP A 1 183 ? -43.687 10.783 25.737 1.00 78.44 183 ASP A C 1
ATOM 1462 O O . ASP A 1 183 ? -43.948 10.567 26.918 1.00 78.44 183 ASP A O 1
ATOM 1466 N N . GLU A 1 184 ? -44.432 11.618 25.000 1.00 82.25 184 GLU A N 1
ATOM 1467 C CA . GLU A 1 184 ? -45.616 12.336 25.504 1.00 82.25 184 GLU A CA 1
ATOM 1468 C C . GLU A 1 184 ? -46.711 11.380 26.016 1.00 82.25 184 GLU A C 1
ATOM 1470 O O . GLU A 1 184 ? -47.327 11.628 27.051 1.00 82.25 184 GLU A O 1
ATOM 1475 N N . LYS A 1 185 ? -46.929 10.248 25.333 1.00 80.50 185 LYS A N 1
ATOM 1476 C CA . LYS A 1 185 ? -47.937 9.243 25.725 1.00 80.50 185 LYS A CA 1
ATOM 1477 C C . LYS A 1 185 ? -47.494 8.371 26.892 1.00 80.50 185 LYS A C 1
ATOM 1479 O O . LYS A 1 185 ? -48.346 7.892 27.635 1.00 80.50 185 LYS A O 1
ATOM 1484 N N . LEU A 1 186 ? -46.189 8.165 27.051 1.00 76.50 186 LEU A N 1
ATOM 1485 C CA . LEU A 1 186 ? -45.614 7.535 28.234 1.00 76.50 186 LEU A CA 1
ATOM 1486 C C . LEU A 1 186 ? -45.741 8.476 29.435 1.00 76.50 186 LEU A C 1
ATOM 1488 O O . LEU A 1 186 ? -46.259 8.048 30.455 1.00 76.50 186 LEU A O 1
ATOM 1492 N N . ALA A 1 187 ? -45.419 9.767 29.296 1.00 78.69 187 ALA A N 1
ATOM 1493 C CA . ALA A 1 187 ? -45.658 10.760 30.349 1.00 78.69 187 ALA A CA 1
ATOM 1494 C C . ALA A 1 187 ? -47.139 10.802 30.777 1.00 78.69 187 ALA A C 1
ATOM 1496 O O . ALA A 1 187 ? -47.445 10.675 31.961 1.00 78.69 187 ALA A O 1
ATOM 1497 N N . GLU A 1 188 ? -48.063 10.852 29.812 1.00 82.06 188 GLU A N 1
ATOM 1498 C CA . GLU A 1 188 ? -49.505 10.731 30.058 1.00 82.06 188 GLU A CA 1
ATOM 1499 C C . GLU A 1 188 ? -49.920 9.413 30.741 1.00 82.06 188 GLU A C 1
ATOM 1501 O O . GLU A 1 188 ? -50.990 9.363 31.346 1.00 82.06 188 GLU A O 1
ATOM 1506 N N . SER A 1 189 ? -49.161 8.325 30.594 1.00 76.38 189 SER A N 1
ATOM 1507 C CA . SER A 1 189 ? -49.461 7.031 31.220 1.00 76.38 189 SER A CA 1
ATOM 1508 C C . SER A 1 189 ? -48.889 6.948 32.634 1.00 76.38 189 SER A C 1
ATOM 1510 O O . SER A 1 189 ? -49.585 6.497 33.540 1.00 76.38 189 SER A O 1
ATOM 1512 N N . ASN A 1 190 ? -47.667 7.438 32.841 1.00 78.69 190 ASN A N 1
ATOM 1513 C CA . ASN A 1 190 ? -47.015 7.515 34.144 1.00 78.69 190 ASN A CA 1
ATOM 1514 C C . ASN A 1 190 ? -47.759 8.478 35.087 1.00 78.69 190 ASN A C 1
ATOM 1516 O O . ASN A 1 190 ? -47.989 8.120 36.233 1.00 78.69 190 ASN A O 1
ATOM 1520 N N . GLU A 1 191 ? -48.259 9.626 34.608 1.00 83.69 191 GLU A N 1
ATOM 1521 C CA . GLU A 1 191 ? -49.131 10.505 35.414 1.00 83.69 191 GLU A CA 1
ATOM 1522 C C . GLU A 1 191 ? -50.428 9.790 35.847 1.00 83.69 191 GLU A C 1
ATOM 1524 O O . GLU A 1 191 ? -50.989 10.081 36.903 1.00 83.69 191 GLU A O 1
ATOM 1529 N N . LYS A 1 192 ? -50.926 8.826 35.061 1.00 81.69 192 LYS A N 1
ATOM 1530 C CA . LYS A 1 192 ? -52.101 8.026 35.438 1.00 81.69 192 LYS A CA 1
ATOM 1531 C C . LYS A 1 192 ? -51.737 6.953 36.474 1.00 81.69 192 LYS A C 1
ATOM 1533 O O . LYS A 1 192 ? -52.514 6.791 37.410 1.00 81.69 192 LYS A O 1
ATOM 1538 N N . LEU A 1 193 ? -50.583 6.289 36.340 1.00 75.25 193 LEU A N 1
ATOM 1539 C CA . LEU A 1 193 ? -50.049 5.312 37.307 1.00 75.25 193 LEU A CA 1
ATOM 1540 C C . LEU A 1 193 ? -49.760 5.955 38.673 1.00 75.25 193 LEU A C 1
ATOM 1542 O O . LEU A 1 193 ? -50.334 5.515 39.664 1.00 75.25 193 LEU A O 1
ATOM 1546 N N . GLU A 1 194 ? -49.079 7.104 38.705 1.00 79.06 194 GLU A N 1
ATOM 1547 C CA . GLU A 1 194 ? -48.810 7.863 39.940 1.00 79.06 194 GLU A CA 1
ATOM 1548 C C . GLU A 1 194 ? -50.116 8.285 40.654 1.00 79.06 194 GLU A C 1
ATOM 1550 O O . GLU A 1 194 ? -50.208 8.378 41.878 1.00 79.06 194 GLU A O 1
ATOM 1555 N N . ASN A 1 195 ? -51.192 8.504 39.889 1.00 82.81 195 ASN A N 1
ATOM 1556 C CA . ASN A 1 195 ? -52.534 8.770 40.414 1.00 82.81 195 ASN A CA 1
ATOM 1557 C C . ASN A 1 195 ? -53.348 7.503 40.761 1.00 82.81 195 ASN A C 1
ATOM 1559 O O . ASN A 1 195 ? -54.483 7.637 41.232 1.00 82.81 195 ASN A O 1
ATOM 1563 N N . PHE A 1 196 ? -52.831 6.296 40.533 1.00 76.62 196 PHE A N 1
ATOM 1564 C CA . PHE A 1 196 ? -53.344 5.030 41.069 1.00 76.62 196 PHE A CA 1
ATOM 1565 C C . PHE A 1 196 ? -52.540 4.576 42.293 1.00 76.62 196 PHE A C 1
ATOM 1567 O O . PHE A 1 196 ? -53.168 4.268 43.301 1.00 76.62 196 PHE A O 1
ATOM 1574 N N . GLU A 1 197 ? -51.207 4.653 42.260 1.00 73.56 197 GLU A N 1
ATOM 1575 C CA . GLU A 1 197 ? -50.297 4.410 43.396 1.00 73.56 197 GLU A CA 1
ATOM 1576 C C . GLU A 1 197 ? -50.741 5.207 44.635 1.00 73.56 197 GLU A C 1
ATOM 1578 O O . GLU A 1 197 ? -51.147 4.631 45.641 1.00 73.56 197 GLU A O 1
ATOM 1583 N N . ARG A 1 198 ? -50.882 6.537 44.506 1.00 79.75 198 ARG A N 1
ATOM 1584 C CA . ARG A 1 198 ? -51.379 7.426 45.580 1.00 79.75 198 ARG A CA 1
ATOM 1585 C C . ARG A 1 198 ? -52.794 7.103 46.091 1.00 79.75 198 ARG A C 1
ATOM 1587 O O . ARG A 1 198 ? -53.215 7.649 47.112 1.00 79.75 198 ARG A O 1
ATOM 1594 N N . LYS A 1 199 ? -53.581 6.296 45.367 1.00 79.94 199 LYS A N 1
ATOM 1595 C CA . LYS A 1 199 ? -54.873 5.770 45.851 1.00 79.94 199 LYS A CA 1
ATOM 1596 C C . LYS A 1 199 ? -54.693 4.427 46.544 1.00 79.94 199 LYS A C 1
ATOM 1598 O O . LYS A 1 199 ? -55.376 4.191 47.531 1.00 79.94 199 LYS A O 1
ATOM 1603 N N . LEU A 1 200 ? -53.799 3.579 46.041 1.00 78.75 200 LEU A N 1
ATOM 1604 C CA . LEU A 1 200 ? -53.431 2.305 46.647 1.00 78.75 200 LEU A CA 1
ATOM 1605 C C . LEU A 1 200 ? -52.833 2.534 48.045 1.00 78.75 200 LEU A C 1
ATOM 1607 O O . LEU A 1 200 ? -53.342 1.964 49.003 1.00 78.75 200 LEU A O 1
ATOM 1611 N N . ASP A 1 201 ? -51.912 3.492 48.189 1.00 77.75 201 ASP A N 1
ATOM 1612 C CA . ASP A 1 201 ? -51.402 3.982 49.483 1.00 77.75 201 ASP A CA 1
ATOM 1613 C C . ASP A 1 201 ? -52.536 4.376 50.441 1.00 77.75 201 ASP A C 1
ATOM 1615 O O . ASP A 1 201 ? -52.557 4.005 51.616 1.00 77.75 201 ASP A O 1
ATOM 1619 N N . ALA A 1 202 ? -53.516 5.130 49.931 1.00 80.06 202 ALA A N 1
ATOM 1620 C CA . ALA A 1 202 ? -54.663 5.583 50.708 1.00 80.06 202 ALA A CA 1
ATOM 1621 C C . ALA A 1 202 ? -55.623 4.437 51.075 1.00 80.06 202 ALA A C 1
ATOM 1623 O O . ALA A 1 202 ? -56.308 4.535 52.093 1.00 80.06 202 ALA A O 1
ATOM 1624 N N . TYR A 1 203 ? -55.669 3.353 50.291 1.00 78.00 203 TYR A N 1
ATOM 1625 C CA . TYR A 1 203 ? -56.396 2.131 50.635 1.00 78.00 203 TYR A CA 1
ATOM 1626 C C . TYR A 1 203 ? -55.632 1.273 51.650 1.00 78.00 203 TYR A C 1
ATOM 1628 O O . TYR A 1 203 ? -56.255 0.821 52.604 1.00 78.00 203 TYR A O 1
ATOM 1636 N N . TYR A 1 204 ? -54.310 1.114 51.531 1.00 76.44 204 TYR A N 1
ATOM 1637 C CA . TYR A 1 204 ? -53.505 0.388 52.520 1.00 76.44 204 TYR A CA 1
ATOM 1638 C C . TYR A 1 204 ? -53.495 1.084 53.883 1.00 76.44 204 TYR A C 1
ATOM 1640 O O . TYR A 1 204 ? -53.689 0.431 54.907 1.00 76.44 204 TYR A O 1
ATOM 1648 N N . LEU A 1 205 ? -53.370 2.417 53.917 1.00 79.00 205 LEU A N 1
ATOM 1649 C CA . LEU A 1 205 ? -53.503 3.184 55.158 1.00 79.00 205 LEU A CA 1
ATOM 1650 C C . LEU A 1 205 ? -54.897 2.990 55.779 1.00 79.00 205 LEU A C 1
ATOM 1652 O O . LEU A 1 205 ? -55.023 2.795 56.985 1.00 79.00 205 LEU A O 1
ATOM 1656 N N . ARG A 1 206 ? -55.942 2.977 54.940 1.00 81.12 206 ARG A N 1
ATOM 1657 C CA . ARG A 1 206 ? -57.329 2.744 55.361 1.00 81.12 206 ARG A CA 1
ATOM 1658 C C . ARG A 1 206 ? -57.574 1.322 55.863 1.00 81.12 206 ARG A C 1
ATOM 1660 O O . ARG A 1 206 ? -58.407 1.129 56.745 1.00 81.12 206 ARG A O 1
ATOM 1667 N N . GLU A 1 207 ? -56.885 0.333 55.306 1.00 74.25 207 GLU A N 1
ATOM 1668 C CA . GLU A 1 207 ? -56.949 -1.044 55.781 1.00 74.25 207 GLU A CA 1
ATOM 1669 C C . GLU A 1 207 ? -56.216 -1.195 57.118 1.00 74.25 207 GLU A C 1
ATOM 1671 O O . GLU A 1 207 ? -56.767 -1.797 58.032 1.00 74.25 207 GLU A O 1
ATOM 1676 N N . HIS A 1 208 ? -55.047 -0.568 57.284 1.00 75.00 208 HIS A N 1
ATOM 1677 C CA . HIS A 1 208 ? -54.317 -0.550 58.554 1.00 75.00 208 HIS A CA 1
ATOM 1678 C C . HIS A 1 208 ? -55.142 0.098 59.684 1.00 75.00 208 HIS A C 1
ATOM 1680 O O . HIS A 1 208 ? -55.217 -0.463 60.775 1.00 75.00 208 HIS A O 1
ATOM 1686 N N . GLU A 1 209 ? -55.831 1.220 59.419 1.00 79.69 209 GLU A N 1
ATOM 1687 C CA . GLU A 1 209 ? -56.806 1.820 60.355 1.00 79.69 209 GLU A CA 1
ATOM 1688 C C . GLU A 1 209 ? -57.879 0.796 60.791 1.00 79.69 209 GLU A C 1
ATOM 1690 O O 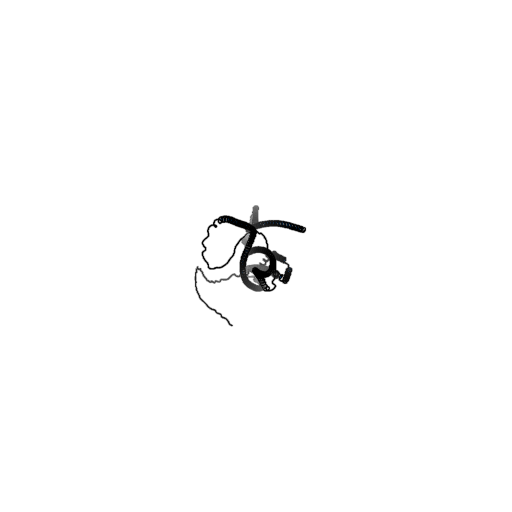. GLU A 1 209 ? -58.173 0.654 61.977 1.00 79.69 209 GLU A O 1
ATOM 1695 N N . LEU A 1 210 ? -58.447 0.046 59.839 1.00 76.75 210 LEU A N 1
ATOM 1696 C CA . LEU A 1 210 ? -59.498 -0.945 60.104 1.00 76.75 210 LEU A CA 1
ATOM 1697 C C . LEU A 1 210 ? -58.975 -2.216 60.793 1.00 76.75 210 LEU A C 1
ATOM 1699 O O . LEU A 1 210 ? -59.711 -2.843 61.558 1.00 76.75 210 LEU A O 1
ATOM 1703 N N . GLN A 1 211 ? -57.721 -2.603 60.552 1.00 73.50 211 GLN A N 1
ATOM 1704 C CA . GLN A 1 211 ? -57.064 -3.708 61.251 1.00 73.50 211 GLN A CA 1
ATOM 1705 C C . GLN A 1 211 ? -56.786 -3.335 62.721 1.00 73.50 211 GLN A C 1
ATOM 1707 O O . GLN A 1 211 ? -57.084 -4.140 63.604 1.00 73.50 211 GLN A O 1
ATOM 1712 N N . GLU A 1 212 ? -56.342 -2.105 63.012 1.00 77.25 212 GLU A N 1
ATOM 1713 C CA . GLU A 1 212 ? -56.206 -1.598 64.391 1.00 77.25 212 GLU A CA 1
ATOM 1714 C C . GLU A 1 212 ? -57.560 -1.538 65.131 1.00 77.25 212 GLU A C 1
ATOM 1716 O O . GLU A 1 212 ? -57.658 -1.982 66.280 1.00 77.25 212 GLU A O 1
ATOM 1721 N N . GLU A 1 213 ? -58.630 -1.061 64.477 1.00 78.88 213 GLU A N 1
ATOM 1722 C CA . GLU A 1 213 ? -59.995 -1.090 65.037 1.00 78.88 213 GLU A CA 1
ATOM 1723 C C . GLU A 1 213 ? -60.474 -2.531 65.326 1.00 78.88 213 GLU A C 1
ATOM 1725 O O . GLU A 1 213 ? -61.087 -2.794 66.367 1.00 78.88 213 GLU A O 1
ATOM 1730 N N . LEU A 1 214 ? -60.154 -3.494 64.452 1.00 75.94 214 LEU A N 1
ATOM 1731 C CA . LEU A 1 214 ? -60.475 -4.911 64.655 1.00 75.94 214 LEU A CA 1
ATOM 1732 C C . LEU A 1 214 ? -59.675 -5.551 65.799 1.00 75.94 214 LEU A C 1
ATOM 1734 O O . LEU A 1 214 ? -60.247 -6.335 66.561 1.00 75.94 214 LEU A O 1
ATOM 1738 N N . GLU A 1 215 ? -58.389 -5.231 65.967 1.00 76.56 215 GLU A N 1
ATOM 1739 C CA . GLU A 1 215 ? -57.600 -5.729 67.102 1.00 76.56 215 GLU A CA 1
ATOM 1740 C C . GLU A 1 215 ? -58.113 -5.185 68.442 1.00 76.56 215 GLU A C 1
ATOM 1742 O O . GLU A 1 215 ? -58.244 -5.953 69.405 1.00 76.56 215 GLU A O 1
ATOM 1747 N N . LEU A 1 216 ? -58.488 -3.901 68.493 1.00 77.69 216 LEU A N 1
ATOM 1748 C CA . LEU A 1 216 ? -59.130 -3.285 69.658 1.00 77.69 216 LEU A CA 1
ATOM 1749 C C . LEU A 1 216 ? -60.443 -3.994 70.013 1.00 77.69 216 LEU A C 1
ATOM 1751 O O . LEU A 1 216 ? -60.601 -4.460 71.145 1.00 77.69 216 LEU A O 1
ATOM 1755 N N . HIS A 1 217 ? -61.350 -4.176 69.051 1.00 74.81 217 HIS A N 1
ATOM 1756 C CA . HIS A 1 217 ? -62.604 -4.890 69.298 1.00 74.81 217 HIS A CA 1
ATOM 1757 C C . HIS A 1 217 ? -62.389 -6.374 69.652 1.00 74.81 217 HIS A C 1
ATOM 1759 O O . HIS A 1 217 ? -63.108 -6.919 70.493 1.00 74.81 217 HIS A O 1
ATOM 1765 N N . MET A 1 218 ? -61.365 -7.044 69.108 1.00 71.06 218 MET A N 1
ATOM 1766 C CA . MET A 1 218 ? -60.989 -8.393 69.551 1.00 71.06 218 MET A CA 1
ATOM 1767 C C . MET A 1 218 ? -60.465 -8.423 70.995 1.00 71.06 218 MET A C 1
ATOM 1769 O O . MET A 1 218 ? -60.685 -9.416 71.695 1.00 71.06 218 MET A O 1
ATOM 1773 N N . ALA A 1 219 ? -59.785 -7.374 71.465 1.00 72.56 219 ALA A N 1
ATOM 1774 C CA . ALA A 1 219 ? -59.367 -7.251 72.861 1.00 72.56 219 ALA A CA 1
ATOM 1775 C C . ALA A 1 219 ? -60.568 -7.014 73.797 1.00 72.56 219 ALA A C 1
ATOM 1777 O O . ALA A 1 219 ? -60.678 -7.683 74.828 1.00 72.56 219 ALA A O 1
ATOM 1778 N N . GLU A 1 220 ? -61.515 -6.154 73.410 1.00 73.50 220 GLU A N 1
ATOM 1779 C CA . GLU A 1 220 ? -62.771 -5.930 74.144 1.00 73.50 220 GLU A CA 1
ATOM 1780 C C . GLU A 1 220 ? -63.611 -7.213 74.245 1.00 73.50 220 GLU A C 1
ATOM 1782 O O . GLU A 1 220 ? -64.055 -7.590 75.333 1.00 73.50 220 GLU A O 1
ATOM 1787 N N . VAL A 1 221 ? -63.764 -7.953 73.140 1.00 72.06 221 VAL A N 1
ATOM 1788 C CA . VAL A 1 221 ? -64.478 -9.241 73.118 1.00 72.06 221 VAL A CA 1
ATOM 1789 C C . VAL A 1 221 ? -63.784 -10.286 73.998 1.00 72.06 221 VAL A C 1
ATOM 1791 O O . VAL A 1 221 ? -64.472 -11.055 74.674 1.00 72.06 221 VAL A O 1
ATOM 1794 N N . LYS A 1 222 ? -62.445 -10.317 74.064 1.00 69.81 222 LYS A N 1
ATOM 1795 C CA . LYS A 1 222 ? -61.717 -11.187 75.010 1.00 69.81 222 LYS A CA 1
ATOM 1796 C C . LYS A 1 222 ? -62.002 -10.788 76.463 1.00 69.81 222 LYS A C 1
ATOM 1798 O O . LYS A 1 222 ? -62.360 -11.659 77.254 1.00 69.81 222 LYS A O 1
ATOM 1803 N N . HIS A 1 223 ? -61.938 -9.496 76.793 1.00 71.62 223 HIS A N 1
ATOM 1804 C CA . HIS A 1 223 ? -62.228 -8.988 78.140 1.00 71.62 223 HIS A CA 1
ATOM 1805 C C . HIS A 1 223 ? -63.653 -9.344 78.600 1.00 71.62 223 HIS A C 1
ATOM 1807 O O . HIS A 1 223 ? -63.840 -9.896 79.684 1.00 71.62 223 HIS A O 1
ATOM 1813 N N . LEU A 1 224 ? -64.658 -9.118 77.749 1.00 71.12 224 LEU A N 1
ATOM 1814 C CA . LEU A 1 224 ? -66.058 -9.456 78.035 1.00 71.12 224 LEU A CA 1
ATOM 1815 C C . LEU A 1 224 ? -66.273 -10.971 78.212 1.00 71.12 224 LEU A C 1
ATOM 1817 O O . LEU A 1 224 ? -67.008 -11.388 79.107 1.00 71.12 224 LEU A O 1
ATOM 1821 N N . ASN A 1 225 ? -65.591 -11.814 77.428 1.00 67.81 225 ASN A N 1
ATOM 1822 C CA . ASN A 1 225 ? -65.629 -13.272 77.608 1.00 67.81 225 ASN A CA 1
ATOM 1823 C C . ASN A 1 225 ? -64.965 -13.740 78.917 1.00 67.81 225 ASN A C 1
ATOM 1825 O O . ASN A 1 225 ? -65.346 -14.777 79.465 1.00 67.81 225 ASN A O 1
ATOM 1829 N N . GLU A 1 226 ? -63.987 -13.003 79.443 1.00 69.50 226 GLU A N 1
ATOM 1830 C CA . GLU A 1 226 ? -63.429 -13.279 80.767 1.00 69.50 226 GLU A CA 1
ATOM 1831 C C . GLU A 1 226 ? -64.338 -12.812 81.909 1.00 69.50 226 GLU A C 1
ATOM 1833 O O . GLU A 1 226 ? -64.425 -13.498 82.927 1.00 69.50 226 GLU A O 1
ATOM 1838 N N . GLU A 1 227 ? -65.032 -11.681 81.764 1.00 69.44 227 GLU A N 1
ATOM 1839 C CA . GLU A 1 227 ? -66.032 -11.236 82.745 1.00 69.44 227 GLU A CA 1
ATOM 1840 C C . GLU A 1 227 ? -67.250 -12.166 82.805 1.00 69.44 227 GLU A C 1
ATOM 1842 O O . GLU A 1 227 ? -67.769 -12.414 83.894 1.00 69.44 227 GLU A O 1
ATOM 1847 N N . MET A 1 228 ? -67.670 -12.735 81.668 1.00 59.50 228 MET A N 1
ATOM 1848 C CA . MET A 1 228 ? -68.700 -13.781 81.613 1.00 59.50 228 MET A CA 1
ATOM 1849 C C . MET A 1 228 ? -68.307 -14.998 82.463 1.00 59.50 228 MET A C 1
ATOM 1851 O O . MET A 1 228 ? -69.032 -15.352 83.389 1.00 59.50 228 MET A O 1
ATOM 1855 N N . LYS A 1 229 ? -67.111 -15.565 82.245 1.00 56.06 229 LYS A N 1
ATOM 1856 C CA . LYS A 1 229 ? -66.613 -16.716 83.026 1.00 56.06 229 LYS A CA 1
ATOM 1857 C C . LYS A 1 229 ? -66.547 -16.421 84.528 1.00 56.06 229 LYS A C 1
ATOM 1859 O O . LYS A 1 229 ? -67.012 -17.223 85.331 1.00 56.06 229 LYS A O 1
ATOM 1864 N N . LYS A 1 230 ? -66.061 -15.231 84.902 1.00 57.06 230 LYS A N 1
ATOM 1865 C CA . LYS A 1 230 ? -65.997 -14.770 86.302 1.00 57.06 230 LYS A CA 1
ATOM 1866 C C . LYS A 1 230 ? -67.391 -14.593 86.935 1.00 57.06 230 LYS A C 1
ATOM 1868 O O . LYS A 1 230 ? -67.500 -14.618 88.157 1.00 57.06 230 LYS A O 1
ATOM 1873 N N . ARG A 1 231 ? -68.464 -14.421 86.147 1.00 56.50 231 ARG A N 1
ATOM 1874 C CA . ARG A 1 231 ? -69.858 -14.434 86.639 1.00 56.50 231 ARG A CA 1
ATOM 1875 C C . ARG A 1 231 ? -70.427 -15.843 86.759 1.00 56.50 231 ARG A C 1
ATOM 1877 O O . ARG A 1 231 ? -71.081 -16.118 87.761 1.00 56.50 231 ARG A O 1
ATOM 1884 N N . ASP A 1 232 ? -70.162 -16.714 85.789 1.00 52.44 232 ASP A N 1
ATOM 1885 C CA . ASP A 1 232 ? -70.630 -18.105 85.813 1.00 52.44 232 ASP A CA 1
ATOM 1886 C C . ASP A 1 232 ? -70.054 -18.871 87.021 1.00 52.44 232 ASP A C 1
ATOM 1888 O O . ASP A 1 232 ? -70.781 -19.602 87.692 1.00 52.44 232 ASP A O 1
ATOM 1892 N N . GLU A 1 233 ? -68.787 -18.622 87.374 1.00 50.84 233 GLU A N 1
ATOM 1893 C CA . GLU A 1 233 ? -68.139 -19.177 88.575 1.00 50.84 233 GLU A CA 1
ATOM 1894 C C . GLU A 1 233 ? -68.794 -18.692 89.886 1.00 50.84 233 GLU A C 1
ATOM 1896 O O . GLU A 1 233 ? -68.990 -19.481 90.807 1.00 50.84 233 GLU A O 1
ATOM 1901 N N . ILE A 1 234 ? -69.211 -17.422 89.970 1.00 53.34 234 ILE A N 1
ATOM 1902 C CA . ILE A 1 234 ? -69.879 -16.856 91.163 1.00 53.34 234 ILE A CA 1
ATOM 1903 C C . ILE A 1 234 ? -71.339 -17.332 91.288 1.00 53.34 234 ILE A C 1
ATOM 1905 O O . ILE A 1 234 ? -71.906 -17.335 92.383 1.00 53.34 234 ILE A O 1
ATOM 1909 N N . GLN A 1 235 ? -71.968 -17.740 90.184 1.00 45.34 235 GLN A N 1
ATOM 1910 C CA . GLN A 1 235 ? -73.371 -18.157 90.160 1.00 45.34 235 GLN A CA 1
ATOM 1911 C C . GLN A 1 235 ? -73.585 -19.614 90.621 1.00 45.34 235 GLN A C 1
ATOM 1913 O O . GLN A 1 235 ? -74.725 -19.988 90.902 1.00 45.34 235 GLN A O 1
ATOM 1918 N N . ALA A 1 236 ? -72.521 -20.418 90.743 1.00 46.44 236 ALA A N 1
ATOM 1919 C CA . ALA A 1 236 ? -72.589 -21.818 91.173 1.00 46.44 236 ALA A CA 1
ATOM 1920 C C . ALA A 1 236 ? -72.706 -22.007 92.703 1.00 46.44 236 ALA A C 1
ATOM 1922 O O . ALA A 1 236 ? -73.425 -22.894 93.156 1.00 46.44 236 ALA A O 1
ATOM 1923 N N . ASP A 1 237 ? -72.056 -21.155 93.503 1.00 44.50 237 ASP A N 1
ATOM 1924 C CA . ASP A 1 237 ? -71.860 -21.366 94.953 1.00 44.50 237 ASP A CA 1
ATOM 1925 C C . ASP A 1 237 ? -73.039 -20.915 95.853 1.00 44.50 237 ASP A C 1
ATOM 1927 O O . ASP A 1 237 ? -72.924 -20.913 97.079 1.00 44.50 237 ASP A O 1
ATOM 1931 N N . ILE A 1 238 ? -74.174 -20.487 95.281 1.00 47.44 238 ILE A N 1
ATOM 1932 C CA . ILE A 1 238 ? -75.250 -19.790 96.026 1.00 47.44 238 ILE A CA 1
ATOM 1933 C C . ILE A 1 238 ? -76.551 -20.607 96.177 1.00 47.44 238 ILE A C 1
ATOM 1935 O O . ILE A 1 238 ? -77.349 -20.310 97.069 1.00 47.44 238 ILE A O 1
ATOM 1939 N N . ASP A 1 239 ? -76.779 -21.642 95.365 1.00 38.84 239 ASP A N 1
ATOM 1940 C CA . ASP A 1 239 ? -78.102 -22.290 95.266 1.00 38.84 239 ASP A CA 1
ATOM 1941 C C . ASP A 1 239 ? -78.358 -23.458 96.255 1.00 38.84 239 ASP A C 1
ATOM 1943 O O . ASP A 1 239 ? -79.488 -23.947 96.321 1.00 38.84 239 ASP A O 1
ATOM 1947 N N . ASP A 1 240 ? -77.371 -23.877 97.064 1.00 43.22 240 ASP A N 1
ATOM 1948 C CA . ASP A 1 240 ? -77.457 -25.108 97.886 1.00 43.22 240 ASP A CA 1
ATOM 1949 C C . ASP A 1 240 ? -77.835 -24.913 99.382 1.00 43.22 240 ASP A C 1
ATOM 1951 O O . ASP A 1 240 ? -78.179 -25.888 100.057 1.00 43.22 240 ASP A O 1
ATOM 1955 N N . GLU A 1 241 ? -77.851 -23.688 99.939 1.00 35.72 241 GLU A N 1
ATOM 1956 C CA . GLU A 1 241 ? -78.200 -23.469 101.363 1.00 35.72 241 GLU A CA 1
ATOM 1957 C C . GLU A 1 241 ? -79.653 -23.013 101.639 1.00 35.72 241 GLU A C 1
ATOM 1959 O O . GLU A 1 241 ? -79.973 -21.835 101.785 1.00 35.72 241 GLU A O 1
ATOM 1964 N N . ILE A 1 242 ? -80.487 -24.027 101.903 1.00 33.53 242 ILE A N 1
ATOM 1965 C CA . ILE A 1 242 ? -81.541 -24.053 102.941 1.00 33.53 242 ILE A CA 1
ATOM 1966 C C . ILE A 1 242 ? -82.783 -23.161 102.735 1.00 33.53 242 ILE A C 1
ATOM 1968 O O . ILE A 1 242 ? -82.784 -21.939 102.875 1.00 33.53 242 ILE A O 1
ATOM 1972 N N . GLY A 1 243 ? -83.942 -23.822 102.644 1.00 33.44 243 GLY A N 1
ATOM 1973 C CA . GLY A 1 243 ? -85.240 -23.216 102.953 1.00 33.44 243 GLY A CA 1
ATOM 1974 C C . GLY A 1 243 ? -85.846 -23.749 104.257 1.00 33.44 243 GLY A C 1
ATOM 1975 O O . GLY A 1 243 ? -85.700 -24.927 104.570 1.00 33.44 243 GLY A O 1
ATOM 1976 N N . THR A 1 244 ? -86.623 -22.925 104.977 1.00 36.28 244 THR A N 1
ATOM 1977 C CA . THR A 1 244 ? -87.905 -23.364 105.584 1.00 36.28 244 THR A CA 1
ATOM 1978 C C . THR A 1 244 ? -88.762 -22.221 106.156 1.00 36.28 244 THR A C 1
ATOM 1980 O O . THR A 1 244 ? -88.349 -21.480 107.041 1.00 36.28 244 THR A O 1
ATOM 1983 N N . SER A 1 245 ? -90.044 -22.216 105.766 1.00 40.84 245 SER A N 1
ATOM 1984 C CA . SER A 1 245 ? -91.188 -21.573 106.451 1.00 40.84 245 SER A CA 1
ATOM 1985 C C . SER A 1 245 ? -91.314 -20.027 106.469 1.00 40.84 245 SER A C 1
ATOM 1987 O O . SER A 1 245 ? -90.388 -19.259 106.223 1.00 40.84 245 SER A O 1
ATOM 1989 N N . GLY A 1 246 ? -92.535 -19.550 106.752 1.00 44.00 246 GLY A N 1
ATOM 1990 C CA . GLY A 1 246 ? -92.833 -18.150 107.087 1.00 44.00 246 GLY A CA 1
ATOM 1991 C C . GLY A 1 246 ? -93.184 -17.224 105.914 1.00 44.00 246 GLY A C 1
ATOM 1992 O O . GLY A 1 246 ? -94.351 -16.898 105.705 1.00 44.00 246 GLY A O 1
ATOM 1993 N N . ARG A 1 247 ? -92.186 -16.730 105.169 1.00 47.00 247 ARG A N 1
ATOM 1994 C CA . ARG A 1 247 ? -92.303 -15.493 104.349 1.00 47.00 247 ARG A CA 1
ATOM 1995 C C . ARG A 1 247 ? -92.787 -15.691 102.897 1.00 47.00 247 ARG A C 1
ATOM 1997 O O . ARG A 1 247 ? -92.431 -14.928 101.998 1.00 47.00 247 ARG A O 1
ATOM 2004 N N . ALA A 1 248 ? -93.638 -16.687 102.655 1.00 44.38 248 ALA A N 1
ATOM 2005 C CA . ALA A 1 248 ? -93.969 -17.199 101.315 1.00 44.38 248 ALA A CA 1
ATOM 2006 C C . ALA A 1 248 ? -94.752 -16.254 100.363 1.00 44.38 248 ALA A C 1
ATOM 2008 O O . ALA A 1 248 ? -95.028 -16.646 99.232 1.00 44.38 248 ALA A O 1
ATOM 2009 N N . ARG A 1 249 ? -95.120 -15.026 100.768 1.00 45.88 249 ARG A N 1
ATOM 2010 C CA . ARG A 1 249 ? -95.825 -14.054 99.896 1.00 45.88 249 ARG A CA 1
ATOM 2011 C C . ARG A 1 249 ? -94.938 -12.933 99.347 1.00 45.88 249 ARG A C 1
ATOM 2013 O O . ARG A 1 249 ? -95.132 -12.532 98.205 1.00 45.88 249 ARG A O 1
ATOM 2020 N N . GLU A 1 250 ? -93.937 -12.472 100.096 1.00 48.16 250 GLU A N 1
ATOM 2021 C CA . GLU A 1 250 ? -92.991 -11.456 99.599 1.00 48.16 250 GLU A CA 1
ATOM 2022 C C . GLU A 1 250 ? -91.895 -12.071 98.720 1.00 48.16 250 GLU A C 1
ATOM 2024 O O . GLU A 1 250 ? -91.489 -11.470 97.725 1.00 48.16 250 GLU A O 1
ATOM 2029 N N . ALA A 1 251 ? -91.459 -13.296 99.038 1.00 52.03 251 ALA A N 1
ATOM 2030 C CA . ALA A 1 251 ? -90.497 -14.036 98.223 1.00 52.03 251 ALA A CA 1
ATOM 2031 C C . ALA A 1 251 ? -91.007 -14.242 96.785 1.00 52.03 251 ALA A C 1
ATOM 2033 O O . ALA A 1 251 ? -90.266 -14.010 95.836 1.00 52.03 251 ALA A O 1
ATOM 2034 N N . TYR A 1 252 ? -92.296 -14.564 96.620 1.00 51.12 252 TYR A N 1
ATOM 2035 C CA . TYR A 1 252 ? -92.921 -14.760 95.307 1.00 51.12 252 TYR A CA 1
ATOM 2036 C C . TYR A 1 252 ? -92.970 -13.472 94.467 1.00 51.12 252 TYR A C 1
ATOM 2038 O O . TYR A 1 252 ? -92.809 -13.516 93.248 1.00 51.12 252 TYR A O 1
ATOM 2046 N N . ALA A 1 253 ? -93.142 -12.309 95.108 1.00 53.12 253 ALA A N 1
ATOM 2047 C CA . ALA A 1 253 ? -93.060 -11.015 94.430 1.00 53.12 253 ALA A CA 1
ATOM 2048 C C . ALA A 1 253 ? -91.624 -10.716 93.967 1.00 53.12 253 ALA A C 1
ATOM 2050 O O . ALA A 1 253 ? -91.422 -10.328 92.818 1.00 53.12 253 ALA A O 1
ATOM 2051 N N . ARG A 1 254 ? -90.622 -10.973 94.821 1.00 58.84 254 ARG A N 1
ATOM 2052 C CA . ARG A 1 254 ? -89.200 -10.775 94.485 1.00 58.84 254 ARG A CA 1
ATOM 2053 C C . ARG A 1 254 ? -88.686 -11.779 93.449 1.00 58.84 254 ARG A C 1
ATOM 2055 O O . ARG A 1 254 ? -87.911 -11.384 92.591 1.00 58.84 254 ARG A O 1
ATOM 2062 N N . GLN A 1 255 ? -89.147 -13.031 93.459 1.00 56.69 255 GLN A N 1
ATOM 2063 C CA . GLN A 1 255 ? -88.861 -14.000 92.392 1.00 56.69 255 GLN A CA 1
ATOM 2064 C C . GLN A 1 255 ? -89.520 -13.595 91.072 1.00 56.69 255 GLN A C 1
ATOM 2066 O O . GLN A 1 255 ? -88.857 -13.622 90.043 1.00 56.69 255 GLN A O 1
ATOM 2071 N N . LYS A 1 256 ? -90.783 -13.143 91.083 1.00 58.44 256 LYS A N 1
ATOM 2072 C CA . LYS A 1 256 ? -91.437 -12.622 89.871 1.00 58.44 256 LYS A CA 1
ATOM 2073 C C . LYS A 1 256 ? -90.735 -11.376 89.320 1.00 58.44 256 LYS A C 1
ATOM 2075 O O . LYS A 1 256 ? -90.702 -11.197 88.107 1.00 58.44 256 LYS A O 1
ATOM 2080 N N . GLN A 1 257 ? -90.176 -10.533 90.188 1.00 59.88 257 GLN A N 1
ATOM 2081 C CA . GLN A 1 257 ? -89.374 -9.385 89.775 1.00 59.88 257 GLN A CA 1
ATOM 2082 C C . GLN A 1 257 ? -88.003 -9.811 89.226 1.00 59.88 257 GLN A C 1
ATOM 2084 O O . GLN A 1 257 ? -87.709 -9.447 88.094 1.00 59.88 257 GLN A O 1
ATOM 2089 N N . LYS A 1 258 ? -87.244 -10.674 89.923 1.00 66.94 258 LYS A N 1
ATOM 2090 C CA . LYS A 1 258 ? -85.981 -11.247 89.417 1.00 66.94 258 LYS A CA 1
ATOM 2091 C C . LYS A 1 258 ? -86.153 -11.941 88.063 1.00 66.94 258 LYS A C 1
ATOM 2093 O O . LYS A 1 258 ? -85.381 -11.679 87.154 1.00 66.94 258 LYS A O 1
ATOM 2098 N N . LEU A 1 259 ? -87.192 -12.764 87.897 1.00 65.62 259 LEU A N 1
ATOM 2099 C CA . LEU A 1 259 ? -87.506 -13.421 86.622 1.00 65.62 259 LEU A CA 1
ATOM 2100 C C . LEU A 1 259 ? -87.857 -12.415 85.520 1.00 65.62 259 LEU A C 1
ATOM 2102 O O . LEU A 1 259 ? -87.554 -12.662 84.358 1.00 65.62 259 LEU A O 1
ATOM 2106 N N . LYS A 1 260 ? -88.472 -11.276 85.861 1.00 68.69 260 LYS A N 1
ATOM 2107 C CA . LYS A 1 260 ? -88.743 -10.207 84.893 1.00 68.69 260 LYS A CA 1
ATOM 2108 C C . LYS A 1 260 ? -87.485 -9.400 84.560 1.00 68.69 260 LYS A C 1
ATOM 2110 O O . LYS A 1 260 ? -87.311 -9.010 83.418 1.00 68.69 260 LYS A O 1
ATOM 2115 N N . GLU A 1 261 ? -86.593 -9.185 85.519 1.00 68.75 261 GLU A N 1
ATOM 2116 C CA . GLU A 1 261 ? -85.293 -8.538 85.306 1.00 68.75 261 GLU A CA 1
ATOM 2117 C C . GLU A 1 261 ? -84.362 -9.435 84.470 1.00 68.75 261 GLU A C 1
ATOM 2119 O O . GLU A 1 261 ? -83.741 -8.951 83.530 1.00 68.75 261 GLU A O 1
ATOM 2124 N N . GLN A 1 262 ? -84.364 -10.751 84.711 1.00 73.44 262 GLN A N 1
ATOM 2125 C CA . GLN A 1 262 ? -83.706 -11.757 83.867 1.00 73.44 262 GLN A CA 1
ATOM 2126 C C . GLN A 1 262 ? -84.329 -11.830 82.466 1.00 73.44 262 GLN A C 1
ATOM 2128 O O . GLN A 1 262 ? -83.598 -11.833 81.482 1.00 73.44 262 GLN A O 1
ATOM 2133 N N . MET A 1 263 ? -85.662 -11.839 82.348 1.00 68.56 263 MET A N 1
ATOM 2134 C CA . MET A 1 263 ? -86.344 -11.817 81.048 1.00 68.56 263 MET A CA 1
ATOM 2135 C C . MET A 1 263 ? -86.019 -10.538 80.266 1.00 68.56 263 MET A C 1
ATOM 2137 O O . MET A 1 263 ? -85.688 -10.631 79.092 1.00 68.56 263 MET A O 1
ATOM 2141 N N . ASN A 1 264 ? -86.033 -9.367 80.911 1.00 71.69 264 ASN A N 1
ATOM 2142 C CA . ASN A 1 264 ? -85.625 -8.105 80.295 1.00 71.69 264 ASN A CA 1
ATOM 2143 C C . ASN A 1 264 ? -84.144 -8.134 79.863 1.00 71.69 264 ASN A C 1
ATOM 2145 O O . ASN A 1 264 ? -83.820 -7.646 78.786 1.00 71.69 264 ASN A O 1
ATOM 2149 N N . ALA A 1 265 ? -83.242 -8.702 80.674 1.00 73.81 265 ALA A N 1
ATOM 2150 C CA . ALA A 1 265 ? -81.824 -8.827 80.327 1.00 73.81 265 ALA A CA 1
ATOM 2151 C C . ALA A 1 265 ? -81.606 -9.759 79.122 1.00 73.81 265 ALA A C 1
ATOM 2153 O O . ALA A 1 265 ? -80.833 -9.433 78.221 1.00 73.81 265 ALA A O 1
ATOM 2154 N N . VAL A 1 266 ? -82.342 -10.874 79.061 1.00 72.75 266 VAL A N 1
ATOM 2155 C CA . VAL A 1 266 ? -82.378 -11.752 77.884 1.00 72.75 266 VAL A CA 1
ATOM 2156 C C . VAL A 1 266 ? -82.966 -11.013 76.680 1.00 72.75 266 VAL A C 1
ATOM 2158 O O . VAL A 1 266 ? -82.387 -11.098 75.607 1.00 72.75 266 VAL A O 1
ATOM 2161 N N . GLU A 1 267 ? -84.054 -10.249 76.825 1.00 71.31 267 GLU A N 1
ATOM 2162 C CA . GLU A 1 267 ? -84.633 -9.458 75.727 1.00 71.31 267 GLU A CA 1
ATOM 2163 C C . GLU A 1 267 ? -83.666 -8.393 75.185 1.00 71.31 267 GLU A C 1
ATOM 2165 O O . GLU A 1 267 ? -83.590 -8.245 73.966 1.00 71.31 267 GLU A O 1
ATOM 2170 N N . CYS A 1 268 ? -82.892 -7.712 76.043 1.00 72.75 268 CYS A N 1
ATOM 2171 C CA . CYS A 1 268 ? -81.829 -6.790 75.624 1.00 72.75 268 CYS A CA 1
ATOM 2172 C C . CYS A 1 268 ? -80.707 -7.517 74.871 1.00 72.75 268 CYS A C 1
ATOM 2174 O O . CYS A 1 268 ? -80.382 -7.129 73.752 1.00 72.75 268 CYS A O 1
ATOM 2176 N N . SER A 1 269 ? -80.193 -8.625 75.414 1.00 74.75 269 SER A N 1
ATOM 2177 C CA . SER A 1 269 ? -79.149 -9.427 74.758 1.00 74.75 269 SER A CA 1
ATOM 2178 C C . SER A 1 269 ? -79.614 -10.006 73.411 1.00 74.75 269 SER A C 1
ATOM 2180 O O . SER A 1 269 ? -78.865 -10.032 72.437 1.00 74.75 269 SER A O 1
ATOM 2182 N N . LEU A 1 270 ? -80.893 -10.383 73.293 1.00 74.38 270 LEU A N 1
ATOM 2183 C CA . LEU A 1 270 ? -81.529 -10.830 72.042 1.00 74.38 270 LEU A CA 1
ATOM 2184 C C . LEU A 1 270 ? -81.862 -9.661 71.085 1.00 74.38 270 LEU A C 1
ATOM 2186 O O . LEU A 1 270 ? -82.303 -9.893 69.956 1.00 74.38 270 LEU A O 1
ATOM 2190 N N . LEU A 1 271 ? -81.689 -8.412 71.520 1.00 77.69 271 LEU A N 1
ATOM 2191 C CA . LEU A 1 271 ? -81.755 -7.198 70.702 1.00 77.69 271 LEU A CA 1
ATOM 2192 C C . LEU A 1 271 ? -80.359 -6.822 70.189 1.00 77.69 271 LEU A C 1
ATOM 2194 O O . LEU A 1 271 ? -80.208 -6.580 68.995 1.00 77.69 271 LEU A O 1
ATOM 2198 N N . GLU A 1 272 ? -79.349 -6.872 71.056 1.00 76.94 272 GLU A N 1
ATOM 2199 C CA . GLU A 1 272 ? -77.923 -6.706 70.732 1.00 76.94 272 GLU A CA 1
ATOM 2200 C C . GLU A 1 272 ? -77.482 -7.758 69.699 1.00 76.94 272 GLU A C 1
ATOM 2202 O O . GLU A 1 272 ? -77.108 -7.407 68.582 1.00 76.94 272 GLU A O 1
ATOM 2207 N N . MET A 1 273 ? -77.721 -9.047 69.973 1.00 71.69 273 MET A N 1
ATOM 2208 C CA . MET A 1 273 ? -77.470 -10.158 69.036 1.00 71.69 273 MET A CA 1
ATOM 2209 C C . MET A 1 273 ? -78.178 -10.005 67.679 1.00 71.69 273 MET A C 1
ATOM 2211 O O . MET A 1 273 ? -77.698 -10.527 66.672 1.00 71.69 273 MET A O 1
ATOM 2215 N N . LYS A 1 274 ? -79.324 -9.310 67.614 1.00 73.12 274 LYS A N 1
ATOM 2216 C CA . LYS A 1 274 ? -79.977 -8.993 66.330 1.00 73.12 274 LYS A CA 1
ATOM 2217 C C . LYS A 1 274 ? -79.270 -7.855 65.612 1.00 73.12 274 LYS A C 1
ATOM 2219 O O . LYS A 1 274 ? -79.047 -7.977 64.415 1.00 73.12 274 LYS A O 1
ATOM 2224 N N . GLN A 1 275 ? -78.905 -6.788 66.322 1.00 78.38 275 GLN A N 1
ATOM 2225 C CA . GLN A 1 275 ? -78.157 -5.676 65.737 1.00 78.38 275 GLN A CA 1
ATOM 2226 C C . GLN A 1 275 ? -76.808 -6.148 65.190 1.00 78.38 275 GLN A C 1
ATOM 2228 O O . GLN A 1 275 ? -76.469 -5.794 64.068 1.00 78.38 275 GLN A O 1
ATOM 2233 N N . ASP A 1 276 ? -76.079 -6.999 65.910 1.00 78.12 276 ASP A N 1
ATOM 2234 C CA . ASP A 1 276 ? -74.773 -7.493 65.460 1.00 78.12 276 ASP A CA 1
ATOM 2235 C C . ASP A 1 276 ? -74.885 -8.481 64.293 1.00 78.12 276 ASP A C 1
ATOM 2237 O O . ASP A 1 276 ? -74.127 -8.387 63.326 1.00 78.12 276 ASP A O 1
ATOM 2241 N N . ARG A 1 277 ? -75.902 -9.354 64.298 1.00 77.50 277 ARG A N 1
ATOM 2242 C CA . ARG A 1 277 ? -76.254 -10.179 63.129 1.00 77.50 277 ARG A CA 1
ATOM 2243 C C . ARG A 1 277 ? -76.609 -9.320 61.911 1.00 77.50 277 ARG A C 1
ATOM 2245 O O . ARG A 1 277 ? -76.231 -9.663 60.792 1.00 77.50 277 ARG A O 1
ATOM 2252 N N . ASP A 1 278 ? -77.342 -8.230 62.111 1.00 77.38 278 ASP A N 1
ATOM 2253 C CA . ASP A 1 278 ? -77.815 -7.380 61.020 1.00 77.38 278 ASP A CA 1
ATOM 2254 C C . ASP A 1 278 ? -76.675 -6.499 60.465 1.00 77.38 278 ASP A C 1
ATOM 2256 O O . ASP A 1 278 ? -76.546 -6.405 59.245 1.00 77.38 278 ASP A O 1
ATOM 2260 N N . LYS A 1 279 ? -75.753 -6.009 61.315 1.00 81.75 279 LYS A N 1
ATOM 2261 C CA . LYS A 1 279 ? -74.456 -5.421 60.904 1.00 81.75 279 LYS A CA 1
ATOM 2262 C C . LYS A 1 279 ? -73.623 -6.412 60.083 1.00 81.75 279 LYS A C 1
ATOM 2264 O O . LYS A 1 279 ? -73.149 -6.071 59.002 1.00 81.75 279 LYS A O 1
ATOM 2269 N N . ALA A 1 280 ? -73.472 -7.653 60.554 1.00 78.75 280 ALA A N 1
ATOM 2270 C CA . ALA A 1 280 ? -72.724 -8.692 59.840 1.00 78.75 280 ALA A CA 1
ATOM 2271 C C . ALA A 1 280 ? -73.348 -9.016 58.467 1.00 78.75 280 ALA A C 1
ATOM 2273 O O . ALA A 1 280 ? -72.633 -9.245 57.491 1.00 78.75 280 ALA A O 1
ATOM 2274 N N . LEU A 1 281 ? -74.681 -8.964 58.359 1.00 80.25 281 LEU A N 1
ATOM 2275 C CA . LEU A 1 281 ? -75.411 -9.078 57.093 1.00 80.25 281 LEU A CA 1
ATOM 2276 C C . LEU A 1 281 ? -75.213 -7.881 56.151 1.00 80.25 281 LEU A C 1
ATOM 2278 O O . LEU A 1 281 ? -75.395 -8.045 54.946 1.00 80.25 281 LEU A O 1
ATOM 2282 N N . GLU A 1 282 ? -74.880 -6.691 56.647 1.00 82.19 282 GLU A N 1
ATOM 2283 C CA . GLU A 1 282 ? -74.521 -5.539 55.809 1.00 82.19 282 GLU A CA 1
ATOM 2284 C C . GLU A 1 282 ? -73.060 -5.606 55.354 1.00 82.19 282 GLU A C 1
ATOM 2286 O O . GLU A 1 282 ? -72.800 -5.477 54.157 1.00 82.19 282 GLU A O 1
ATOM 2291 N N . LEU A 1 283 ? -72.128 -5.951 56.249 1.00 84.31 283 LEU A N 1
ATOM 2292 C CA . LEU A 1 283 ? -70.727 -6.210 55.892 1.00 84.31 283 LEU A CA 1
ATOM 2293 C C . LEU A 1 283 ? -70.605 -7.313 54.826 1.00 84.31 283 LEU A C 1
ATOM 2295 O O . LEU A 1 283 ? -69.925 -7.122 53.819 1.00 84.31 283 LEU A O 1
ATOM 2299 N N . HIS A 1 284 ? -71.338 -8.423 54.972 1.00 79.50 284 HIS A N 1
ATOM 2300 C CA . HIS A 1 284 ? -71.357 -9.497 53.973 1.00 79.50 284 HIS A CA 1
ATOM 2301 C C . HIS A 1 284 ? -71.917 -9.032 52.613 1.00 79.50 284 HIS A C 1
ATOM 2303 O O . HIS A 1 284 ? -71.439 -9.483 51.571 1.00 79.50 284 HIS A O 1
ATOM 2309 N N . LYS A 1 285 ? -72.916 -8.137 52.571 1.00 84.50 285 LYS A N 1
ATOM 2310 C CA . LYS A 1 285 ? -73.415 -7.588 51.291 1.00 84.50 285 LYS A CA 1
ATOM 2311 C C . LYS A 1 285 ? -72.354 -6.723 50.616 1.00 84.50 285 LYS A C 1
ATOM 2313 O O . LYS A 1 285 ? -72.146 -6.869 49.416 1.00 84.50 285 LYS A O 1
ATOM 2318 N N . ASN A 1 286 ? -71.671 -5.875 51.382 1.00 85.81 286 ASN A N 1
ATOM 2319 C CA . ASN A 1 286 ? -70.626 -4.995 50.862 1.00 85.81 286 ASN A CA 1
ATOM 2320 C C . ASN A 1 286 ? -69.442 -5.807 50.309 1.00 85.81 286 ASN A C 1
ATOM 2322 O O . ASN A 1 286 ? -69.028 -5.574 49.177 1.00 85.81 286 ASN A O 1
ATOM 2326 N N . ALA A 1 287 ? -68.991 -6.833 51.040 1.00 83.06 287 ALA A N 1
ATOM 2327 C CA . ALA A 1 287 ? -67.945 -7.747 50.579 1.00 83.06 287 ALA A CA 1
ATOM 2328 C C . ALA A 1 287 ? -68.339 -8.500 49.291 1.00 83.06 287 ALA A C 1
ATOM 2330 O O . ALA A 1 287 ? -67.525 -8.640 48.383 1.00 83.06 287 ALA A O 1
ATOM 2331 N N . VAL A 1 288 ? -69.598 -8.944 49.162 1.00 86.56 288 VAL A N 1
ATOM 2332 C CA . VAL A 1 288 ? -70.094 -9.577 47.922 1.00 86.56 288 VAL A CA 1
ATOM 2333 C C . VAL A 1 288 ? -70.089 -8.598 46.743 1.00 86.56 288 VAL A C 1
ATOM 2335 O O . VAL A 1 288 ? -69.702 -8.993 45.646 1.00 86.56 288 VAL A O 1
ATOM 2338 N N . ILE A 1 289 ? -70.458 -7.330 46.956 1.00 88.12 289 ILE A N 1
ATOM 2339 C CA . ILE A 1 289 ? -70.410 -6.296 45.908 1.00 88.12 289 ILE A CA 1
ATOM 2340 C C . ILE A 1 289 ? -68.964 -6.054 45.452 1.00 88.12 289 ILE A C 1
ATOM 2342 O O . ILE A 1 289 ? -68.706 -6.085 44.251 1.00 88.12 289 ILE A O 1
ATOM 2346 N N . GLN A 1 290 ? -68.018 -5.916 46.387 1.00 86.12 290 GLN A N 1
ATOM 2347 C CA . GLN A 1 290 ? -66.591 -5.754 46.079 1.00 86.12 290 GLN A CA 1
ATOM 2348 C C . GLN A 1 290 ? -66.021 -6.965 45.323 1.00 86.12 290 GLN A C 1
ATOM 2350 O O . GLN A 1 290 ? -65.323 -6.802 44.324 1.00 86.12 290 GLN A O 1
ATOM 2355 N N . ILE A 1 291 ? -66.375 -8.190 45.729 1.00 82.25 291 ILE A N 1
ATOM 2356 C CA . ILE A 1 291 ? -65.995 -9.421 45.018 1.00 82.25 291 ILE A CA 1
ATOM 2357 C C . ILE A 1 291 ? -66.560 -9.432 43.588 1.00 82.25 291 ILE A C 1
ATOM 2359 O O . ILE A 1 291 ? -65.853 -9.806 42.653 1.00 82.25 291 ILE A O 1
ATOM 2363 N N . ASP A 1 292 ? -67.807 -9.002 43.389 1.00 85.38 292 ASP A N 1
ATOM 2364 C CA . ASP A 1 292 ? -68.413 -8.889 42.059 1.00 85.38 292 ASP A CA 1
ATOM 2365 C C . ASP A 1 292 ? -67.832 -7.738 41.223 1.00 85.38 292 ASP A C 1
ATOM 2367 O O . ASP A 1 292 ? -67.982 -7.749 40.002 1.00 85.38 292 ASP A O 1
ATOM 2371 N N . GLU A 1 293 ? -67.192 -6.735 41.818 1.00 86.25 293 GLU A N 1
ATOM 2372 C CA . GLU A 1 293 ? -66.465 -5.673 41.109 1.00 86.25 293 GLU A CA 1
ATOM 2373 C C . GLU A 1 293 ? -65.070 -6.153 40.688 1.00 86.25 293 GLU A C 1
ATOM 2375 O O . GLU A 1 293 ? -64.777 -6.155 39.490 1.00 86.25 293 GLU A O 1
ATOM 2380 N N . LEU A 1 294 ? -64.289 -6.730 41.608 1.00 85.88 294 LEU A N 1
ATOM 2381 C CA . LEU A 1 294 ? -62.995 -7.364 41.313 1.00 85.88 294 LEU A CA 1
ATOM 2382 C C . LEU A 1 294 ? -63.114 -8.454 40.231 1.00 85.88 294 LEU A C 1
ATOM 2384 O O . LEU A 1 294 ? -62.295 -8.523 39.315 1.00 85.88 294 LEU A O 1
ATOM 2388 N N . ARG A 1 295 ? -64.184 -9.265 40.252 1.00 86.00 295 ARG A N 1
ATOM 2389 C CA . ARG A 1 295 ? -64.478 -10.257 39.195 1.00 86.00 295 ARG A CA 1
ATOM 2390 C C . ARG A 1 295 ? -64.635 -9.635 37.802 1.00 86.00 295 ARG A C 1
ATOM 2392 O O . ARG A 1 295 ? -64.267 -10.278 36.819 1.00 86.00 295 ARG A O 1
ATOM 2399 N N . LYS A 1 296 ? -65.167 -8.411 37.693 1.00 86.12 296 LYS A N 1
ATOM 2400 C CA . LYS A 1 296 ? -65.295 -7.696 36.409 1.00 86.12 296 LYS A CA 1
ATOM 2401 C C . LYS A 1 296 ? -63.941 -7.160 35.949 1.00 86.12 296 LYS A C 1
ATOM 2403 O O . LYS A 1 296 ? -63.622 -7.278 34.769 1.00 86.12 296 LYS A O 1
ATOM 2408 N N . GLU A 1 297 ? -63.131 -6.631 36.863 1.00 86.25 297 GLU A N 1
ATOM 2409 C CA . GLU A 1 297 ? -61.789 -6.129 36.541 1.00 86.25 297 GLU A CA 1
ATOM 2410 C C . GLU A 1 297 ? -60.843 -7.252 36.098 1.00 86.25 297 GLU A C 1
ATOM 2412 O O . GLU A 1 297 ? -60.169 -7.113 35.078 1.00 86.25 297 GLU A O 1
ATOM 2417 N N . ILE A 1 298 ? -60.868 -8.406 36.774 1.00 85.75 298 ILE A N 1
ATOM 2418 C CA . ILE A 1 298 ? -60.135 -9.617 36.365 1.00 85.75 298 ILE A CA 1
ATOM 2419 C C . ILE A 1 298 ? -60.562 -10.072 34.960 1.00 85.75 298 ILE A C 1
ATOM 2421 O O . ILE A 1 298 ? -59.717 -10.443 34.144 1.00 85.75 298 ILE A O 1
ATOM 2425 N N . MET A 1 299 ? -61.858 -10.010 34.635 1.00 86.62 299 MET A N 1
ATOM 2426 C CA . MET A 1 299 ? -62.353 -10.354 33.296 1.00 86.62 299 MET A CA 1
ATOM 2427 C C . MET A 1 299 ? -61.811 -9.395 32.220 1.00 86.62 299 MET A C 1
ATOM 2429 O O . MET A 1 299 ? -61.348 -9.851 31.177 1.00 86.62 299 MET A O 1
ATOM 2433 N N . VAL A 1 300 ? -61.782 -8.085 32.495 1.00 89.19 300 VAL A N 1
ATOM 2434 C CA . VAL A 1 300 ? -61.211 -7.077 31.581 1.00 89.19 300 VAL A CA 1
ATOM 2435 C C . VAL A 1 300 ? -59.689 -7.227 31.443 1.00 89.19 300 VAL A C 1
ATOM 2437 O O . VAL A 1 300 ? -59.175 -7.142 30.326 1.00 89.19 300 VAL A O 1
ATOM 2440 N N . LYS A 1 301 ? -58.956 -7.509 32.533 1.00 85.75 301 LYS A N 1
ATOM 2441 C CA . LYS A 1 301 ? -57.516 -7.828 32.476 1.00 85.75 301 LYS A CA 1
ATOM 2442 C C . LYS A 1 301 ? -57.260 -9.058 31.586 1.00 85.75 301 LYS A C 1
ATOM 2444 O O . LYS A 1 301 ? -56.387 -9.000 30.721 1.00 85.75 301 LYS A O 1
ATOM 2449 N N . ASN A 1 302 ? -58.060 -10.121 31.715 1.00 86.88 302 ASN A N 1
ATOM 2450 C CA . ASN A 1 302 ? -57.951 -11.323 30.876 1.00 86.88 302 ASN A CA 1
ATOM 2451 C C . ASN A 1 302 ? -58.206 -11.056 29.382 1.00 86.88 302 ASN A C 1
ATOM 2453 O O . ASN A 1 302 ? -57.440 -11.536 28.547 1.00 86.88 302 ASN A O 1
ATOM 2457 N N . ASP A 1 303 ? -59.216 -10.257 29.022 1.00 86.44 303 ASP A N 1
ATOM 2458 C CA . ASP A 1 303 ? -59.456 -9.877 27.618 1.00 86.44 303 ASP A CA 1
ATOM 2459 C C . ASP A 1 303 ? -58.277 -9.078 27.021 1.00 86.44 303 ASP A C 1
ATOM 2461 O O . ASP A 1 303 ? -57.936 -9.239 25.843 1.00 86.44 303 ASP A O 1
ATOM 2465 N N . ILE A 1 304 ? -57.605 -8.251 27.833 1.00 86.50 304 ILE A N 1
ATOM 2466 C CA . ILE A 1 304 ? -56.399 -7.507 27.433 1.00 86.50 304 ILE A CA 1
ATOM 2467 C C . ILE A 1 304 ? -55.198 -8.451 27.252 1.00 86.50 304 ILE A C 1
ATOM 2469 O O . ILE A 1 304 ? -54.470 -8.315 26.264 1.00 86.50 304 ILE A O 1
ATOM 2473 N N . LEU A 1 305 ? -55.000 -9.428 28.143 1.00 84.06 305 LEU A N 1
ATOM 2474 C CA . LEU A 1 305 ? -53.951 -10.451 28.007 1.00 84.06 305 LEU A CA 1
ATOM 2475 C C . LEU A 1 305 ? -54.158 -11.291 26.737 1.00 84.06 305 LEU A C 1
ATOM 2477 O O . LEU A 1 305 ? -53.263 -11.351 25.892 1.00 84.06 305 LEU A O 1
ATOM 2481 N N . LEU A 1 306 ? -55.378 -11.791 26.511 1.00 87.62 306 LEU A N 1
ATOM 2482 C CA . LEU A 1 306 ? -55.776 -12.501 25.287 1.00 87.62 306 LEU A CA 1
ATOM 2483 C C . LEU A 1 306 ? -55.619 -11.663 24.007 1.00 87.62 306 LEU A C 1
ATOM 2485 O O . LEU A 1 306 ? -55.584 -12.229 22.908 1.00 87.62 306 LEU A O 1
ATOM 2489 N N . HIS A 1 307 ? -55.561 -10.332 24.104 1.00 85.56 307 HIS A N 1
ATOM 2490 C CA . HIS A 1 307 ? -55.210 -9.463 22.982 1.00 85.56 307 HIS A CA 1
ATOM 2491 C C . HIS A 1 307 ? -53.689 -9.335 22.804 1.00 85.56 307 HIS A C 1
ATOM 2493 O O . HIS A 1 307 ? -53.211 -9.408 21.671 1.00 85.56 307 HIS A O 1
ATOM 2499 N N . ARG A 1 308 ? -52.926 -9.191 23.900 1.00 82.50 308 ARG A N 1
ATOM 2500 C CA . ARG A 1 308 ? -51.451 -9.138 23.890 1.00 82.50 308 ARG A CA 1
ATOM 2501 C C . ARG A 1 308 ? -50.844 -10.415 23.298 1.00 82.50 308 ARG A C 1
ATOM 2503 O O . ARG A 1 308 ? -50.018 -10.312 22.394 1.00 82.50 308 ARG A O 1
ATOM 2510 N N . GLU A 1 309 ? -51.309 -11.596 23.705 1.00 83.56 309 GLU A N 1
ATOM 2511 C CA . GLU A 1 309 ? -50.876 -12.893 23.149 1.00 83.56 309 GLU A CA 1
ATOM 2512 C C . GLU A 1 309 ? -51.004 -12.933 21.617 1.00 83.56 309 GLU A C 1
ATOM 2514 O O . GLU A 1 309 ? -50.031 -13.171 20.903 1.00 83.56 309 GLU A O 1
ATOM 2519 N N . LYS A 1 310 ? -52.182 -12.570 21.090 1.00 88.31 310 LYS A N 1
ATOM 2520 C CA . LYS A 1 310 ? -52.486 -12.540 19.644 1.00 88.31 310 LYS A CA 1
ATOM 2521 C C . LYS A 1 310 ? -51.740 -11.446 18.865 1.00 88.31 310 LYS A C 1
ATOM 2523 O O . LYS A 1 310 ? -51.858 -11.374 17.635 1.00 88.31 310 LYS A O 1
ATOM 2528 N N . VAL A 1 311 ? -51.020 -10.557 19.551 1.00 87.56 311 VAL A N 1
ATOM 2529 C CA . VAL A 1 311 ? -50.068 -9.607 18.955 1.00 87.56 311 VAL A CA 1
ATOM 2530 C C . VAL A 1 311 ? -48.655 -10.197 18.978 1.00 87.56 311 VAL A C 1
ATOM 2532 O O . VAL A 1 311 ? -47.969 -10.130 17.958 1.00 87.56 311 VAL A O 1
ATOM 2535 N N . ILE A 1 312 ? -48.252 -10.850 20.072 1.00 85.62 312 ILE A N 1
ATOM 2536 C CA . ILE A 1 312 ? -46.969 -11.562 20.191 1.00 85.62 312 ILE A CA 1
ATOM 2537 C C . ILE A 1 312 ? -46.858 -12.670 19.129 1.00 85.62 312 ILE A C 1
ATOM 2539 O O . ILE A 1 312 ? -45.875 -12.698 18.390 1.00 85.62 312 ILE A O 1
ATOM 2543 N N . GLU A 1 313 ? -47.894 -13.500 18.951 1.00 87.31 313 GLU A N 1
ATOM 2544 C CA . GLU A 1 313 ? -47.933 -14.549 17.914 1.00 87.31 313 GLU A CA 1
ATOM 2545 C C . GLU A 1 313 ? -47.658 -14.004 16.500 1.00 87.31 313 GLU A C 1
ATOM 2547 O O . GLU A 1 313 ? -46.950 -14.629 15.706 1.00 87.31 313 GLU A O 1
ATOM 2552 N N . LYS A 1 314 ? -48.192 -12.817 16.176 1.00 88.81 314 LYS A N 1
ATOM 2553 C CA . LYS A 1 314 ? -47.984 -12.163 14.872 1.00 88.81 314 LYS A CA 1
ATOM 2554 C C . LYS A 1 314 ? -46.555 -11.657 14.727 1.00 88.81 314 LYS A C 1
ATOM 2556 O O . LYS A 1 314 ? -45.934 -11.899 13.694 1.00 88.81 314 LYS A O 1
ATOM 2561 N N . ILE A 1 315 ? -46.026 -11.013 15.768 1.00 85.62 315 ILE A N 1
ATOM 2562 C CA . ILE A 1 315 ? -44.648 -10.514 15.797 1.00 85.62 315 ILE A CA 1
ATOM 2563 C C . ILE A 1 315 ? -43.659 -11.675 15.626 1.00 85.62 315 ILE A C 1
ATOM 2565 O O . ILE A 1 315 ? -42.723 -11.556 14.837 1.00 85.62 315 ILE A O 1
ATOM 2569 N N . ASP A 1 316 ? -43.871 -12.823 16.277 1.00 86.38 316 ASP A N 1
ATOM 2570 C CA . ASP A 1 316 ? -42.995 -13.984 16.084 1.00 86.38 316 ASP A CA 1
ATOM 2571 C C . ASP A 1 316 ? -43.185 -14.672 14.719 1.00 86.38 316 ASP A C 1
ATOM 2573 O O . ASP A 1 316 ? -42.203 -15.167 14.156 1.00 86.38 316 ASP A O 1
ATOM 2577 N N . CYS A 1 317 ? -44.379 -14.641 14.114 1.00 89.12 317 CYS A N 1
ATOM 2578 C CA . CYS A 1 317 ? -44.556 -15.044 12.712 1.00 89.12 317 CYS A CA 1
ATOM 2579 C C . CYS A 1 317 ? -43.720 -14.165 11.763 1.00 89.12 317 CYS A C 1
ATOM 2581 O O . CYS A 1 317 ? -42.895 -14.690 11.011 1.00 89.12 317 CYS A O 1
ATOM 2583 N N . GLU A 1 318 ? -43.849 -12.838 11.856 1.00 86.88 318 GLU A N 1
ATOM 2584 C CA . GLU A 1 318 ? -43.072 -11.876 11.059 1.00 86.88 318 GLU A CA 1
ATOM 2585 C C . GLU A 1 318 ? -41.560 -12.023 11.299 1.00 86.88 318 GLU A C 1
ATOM 2587 O O . GLU A 1 318 ? -40.761 -12.062 10.358 1.00 86.88 318 GLU A O 1
ATOM 2592 N N . ARG A 1 319 ? -41.145 -12.206 12.557 1.00 84.81 319 ARG A N 1
ATOM 2593 C CA . ARG A 1 319 ? -39.751 -12.465 12.945 1.00 84.81 319 ARG A CA 1
ATOM 2594 C C . ARG A 1 319 ? -39.216 -13.753 12.321 1.00 84.81 319 ARG A C 1
ATOM 2596 O O . ARG A 1 319 ? -38.054 -13.799 11.912 1.00 84.81 319 ARG A O 1
ATOM 2603 N N . ASN A 1 320 ? -40.032 -14.802 12.231 1.00 88.44 320 ASN A N 1
ATOM 2604 C CA . ASN A 1 320 ? -39.650 -16.073 11.617 1.00 88.44 320 ASN A CA 1
ATOM 2605 C C . ASN A 1 320 ? -39.617 -16.002 10.079 1.00 88.44 320 ASN A C 1
ATOM 2607 O O . ASN A 1 320 ? -38.744 -16.622 9.466 1.00 88.44 320 ASN A O 1
ATOM 2611 N N . ASP A 1 321 ? -40.453 -15.177 9.449 1.00 88.44 321 ASP A N 1
ATOM 2612 C CA . ASP A 1 321 ? -40.340 -14.857 8.020 1.00 88.44 321 ASP A CA 1
ATOM 2613 C C . ASP A 1 321 ? -39.100 -14.020 7.702 1.00 88.44 321 ASP A C 1
ATOM 2615 O O . ASP A 1 321 ? -38.354 -14.350 6.776 1.00 88.44 321 ASP A O 1
ATOM 2619 N N . MET A 1 322 ? -38.777 -13.027 8.531 1.00 83.56 322 MET A N 1
ATOM 2620 C CA . MET A 1 322 ? -37.541 -12.254 8.397 1.00 83.56 322 MET A CA 1
ATOM 2621 C C . MET A 1 322 ? -36.291 -13.127 8.602 1.00 83.56 322 MET A C 1
ATOM 2623 O O . MET A 1 322 ? -35.345 -13.033 7.814 1.00 83.56 322 MET A O 1
ATOM 2627 N N . LYS A 1 323 ? -36.289 -14.067 9.565 1.00 86.06 323 LYS A N 1
ATOM 2628 C CA . LYS A 1 323 ? -35.232 -15.098 9.687 1.00 86.06 323 LYS A CA 1
ATOM 2629 C C . LYS A 1 323 ? -35.103 -15.927 8.399 1.00 86.06 323 LYS A C 1
ATOM 2631 O O . LYS A 1 323 ? -33.983 -16.144 7.925 1.00 86.06 323 LYS A O 1
ATOM 2636 N N . ARG A 1 324 ? -36.223 -16.368 7.803 1.00 88.38 324 ARG A N 1
ATOM 2637 C CA . ARG A 1 324 ? -36.230 -17.116 6.530 1.00 88.38 324 ARG A CA 1
ATOM 2638 C C . ARG A 1 324 ? -35.653 -16.279 5.383 1.00 88.38 324 ARG A C 1
ATOM 2640 O O . ARG A 1 324 ? -34.747 -16.764 4.700 1.00 88.38 324 ARG A O 1
ATOM 2647 N N . ALA A 1 325 ? -36.071 -15.023 5.227 1.00 86.00 325 ALA A N 1
ATOM 2648 C CA . ALA A 1 325 ? -35.555 -14.099 4.213 1.00 86.00 325 ALA A CA 1
ATOM 2649 C C . ALA A 1 325 ? -34.040 -13.848 4.357 1.00 86.00 325 ALA A C 1
ATOM 2651 O O . ALA A 1 325 ? -33.293 -13.964 3.382 1.00 86.00 325 ALA A O 1
ATOM 2652 N N . ILE A 1 326 ? -33.555 -13.612 5.583 1.00 83.50 326 ILE A N 1
ATOM 2653 C CA . ILE A 1 326 ? -32.121 -13.471 5.887 1.00 83.50 326 ILE A CA 1
ATOM 2654 C C . ILE A 1 326 ? -31.353 -14.755 5.528 1.00 83.50 326 ILE A C 1
ATOM 2656 O O . ILE A 1 326 ? -30.255 -14.680 4.972 1.00 83.50 326 ILE A O 1
ATOM 2660 N N . SER A 1 327 ? -31.920 -15.940 5.782 1.00 85.56 327 SER A N 1
ATOM 2661 C CA . SER A 1 327 ? -31.293 -17.215 5.399 1.00 85.56 327 SER A CA 1
ATOM 2662 C C . SER A 1 327 ? -31.184 -17.390 3.874 1.00 85.56 327 SER A C 1
ATOM 2664 O O . SER A 1 327 ? -30.163 -17.879 3.385 1.00 85.56 327 SER A O 1
ATOM 2666 N N . GLY A 1 328 ? -32.187 -16.931 3.115 1.00 86.75 328 GLY A N 1
ATOM 2667 C CA . GLY A 1 328 ? -32.167 -16.901 1.651 1.00 86.75 328 GLY A CA 1
ATOM 2668 C C . GLY A 1 328 ? -31.111 -15.935 1.114 1.00 86.75 328 GLY A C 1
ATOM 2669 O O . GLY A 1 328 ? -30.276 -16.324 0.297 1.00 86.75 328 GLY A O 1
ATOM 2670 N N . SER A 1 329 ? -31.067 -14.714 1.655 1.00 82.06 329 SER A N 1
ATOM 2671 C CA . SER A 1 329 ? -30.043 -13.714 1.328 1.00 82.06 329 SER A CA 1
ATOM 2672 C C . SER A 1 329 ? -28.624 -14.238 1.593 1.00 82.06 329 SER A C 1
ATOM 2674 O O . SER A 1 329 ? -27.764 -14.153 0.718 1.00 82.06 329 SER A O 1
ATOM 2676 N N . LYS A 1 330 ? -28.384 -14.913 2.730 1.00 84.56 330 LYS A N 1
ATOM 2677 C CA . LYS A 1 330 ? -27.092 -15.564 3.031 1.00 84.56 330 LYS A CA 1
ATOM 2678 C C . LYS A 1 330 ? -26.706 -16.658 2.022 1.00 84.56 330 LYS A C 1
ATOM 2680 O O . LYS A 1 330 ? -25.517 -16.818 1.750 1.00 84.56 330 LYS A O 1
ATOM 2685 N N . LYS A 1 331 ? -27.664 -17.399 1.446 1.00 86.31 331 LYS A N 1
ATOM 2686 C CA . LYS A 1 331 ? -27.384 -18.369 0.365 1.00 86.31 331 LYS A CA 1
ATOM 2687 C C . LYS A 1 331 ? -26.972 -17.661 -0.929 1.00 86.31 331 LYS A C 1
ATOM 2689 O O . LYS A 1 331 ? -25.975 -18.051 -1.529 1.00 86.31 331 LYS A O 1
ATOM 2694 N N . ILE A 1 332 ? -27.678 -16.594 -1.311 1.00 87.25 332 ILE A N 1
ATOM 2695 C CA . ILE A 1 332 ? -27.349 -15.770 -2.488 1.00 87.25 332 ILE A CA 1
ATOM 2696 C C . ILE A 1 332 ? -25.962 -15.128 -2.327 1.00 87.25 332 ILE A C 1
ATOM 2698 O O . ILE A 1 332 ? -25.146 -15.203 -3.241 1.00 87.25 332 ILE A O 1
ATOM 2702 N N . PHE A 1 333 ? -25.646 -14.587 -1.146 1.00 85.31 333 PHE A N 1
ATOM 2703 C CA . PHE A 1 333 ? -24.334 -14.002 -0.848 1.00 85.31 333 PHE A CA 1
ATOM 2704 C C . PHE A 1 333 ? -23.181 -15.004 -0.989 1.00 85.31 333 PHE A C 1
ATOM 2706 O O . PHE A 1 333 ? -22.146 -14.649 -1.545 1.00 85.31 333 PHE A O 1
ATOM 2713 N N . LYS A 1 334 ? -23.354 -16.260 -0.548 1.00 88.50 334 LYS A N 1
ATOM 2714 C CA . LYS A 1 334 ? -22.356 -17.323 -0.778 1.00 88.50 334 LYS A CA 1
ATOM 2715 C C . LYS A 1 334 ? -22.167 -17.623 -2.267 1.00 88.50 334 LYS A C 1
ATOM 2717 O O . LYS A 1 334 ? -21.040 -17.808 -2.708 1.00 88.50 334 LYS A O 1
ATOM 2722 N N . LEU A 1 335 ? -23.250 -17.634 -3.042 1.00 88.75 335 LEU A N 1
ATOM 2723 C CA . LEU A 1 335 ? -23.215 -17.884 -4.486 1.00 88.75 335 LEU A CA 1
ATOM 2724 C C . LEU A 1 335 ? -22.477 -16.756 -5.236 1.00 88.75 335 LEU A C 1
ATOM 2726 O O . LEU A 1 335 ? -21.599 -17.026 -6.053 1.00 88.75 335 LEU A O 1
ATOM 2730 N N . ILE A 1 336 ? -22.753 -15.497 -4.877 1.00 86.44 336 ILE A N 1
ATOM 2731 C CA . ILE A 1 336 ? -22.032 -14.320 -5.387 1.00 86.44 336 ILE A CA 1
ATOM 2732 C C . ILE A 1 336 ? -20.555 -14.366 -4.971 1.00 86.44 336 ILE A C 1
ATOM 2734 O O . ILE A 1 336 ? -19.685 -14.180 -5.820 1.00 86.44 336 ILE A O 1
ATOM 2738 N N . HIS A 1 337 ? -20.254 -14.660 -3.703 1.00 88.56 337 HIS A N 1
ATOM 2739 C CA . HIS A 1 337 ? -18.879 -14.758 -3.208 1.00 88.56 337 HIS A CA 1
ATOM 2740 C C . HIS A 1 337 ? -18.069 -15.825 -3.958 1.00 88.56 337 HIS A C 1
ATOM 2742 O O . HIS A 1 337 ? -16.971 -15.525 -4.417 1.00 88.56 337 HIS A O 1
ATOM 2748 N N . ASN A 1 338 ? -18.633 -17.018 -4.183 1.00 88.38 338 ASN A N 1
ATOM 2749 C CA . ASN A 1 338 ? -17.985 -18.060 -4.982 1.00 88.38 338 ASN A CA 1
ATOM 2750 C C . ASN A 1 338 ? -17.668 -17.570 -6.407 1.00 88.38 338 ASN A C 1
ATOM 2752 O O . ASN A 1 338 ? -16.538 -17.732 -6.861 1.00 88.38 338 ASN A O 1
ATOM 2756 N N . SER A 1 339 ? -18.610 -16.894 -7.080 1.00 86.50 339 SER A N 1
ATOM 2757 C CA . SER A 1 339 ? -18.351 -16.325 -8.415 1.00 86.50 339 SER A CA 1
ATOM 2758 C C . SER A 1 339 ? -17.265 -15.237 -8.400 1.00 86.50 339 SER A C 1
ATOM 2760 O O . SER A 1 339 ? -16.455 -15.160 -9.320 1.00 86.50 339 SER A O 1
ATOM 2762 N N . PHE A 1 340 ? -17.169 -14.441 -7.328 1.00 88.00 340 PHE A N 1
ATOM 2763 C CA . PHE A 1 340 ? -16.073 -13.485 -7.137 1.00 88.00 340 PHE A CA 1
ATOM 2764 C C . PHE A 1 340 ? -14.716 -14.186 -7.006 1.00 88.00 340 PHE A C 1
ATOM 2766 O O . PHE A 1 340 ? -13.766 -13.771 -7.666 1.00 88.00 340 PHE A O 1
ATOM 2773 N N . MET A 1 341 ? -14.634 -15.275 -6.232 1.00 85.88 341 MET A N 1
ATOM 2774 C CA . MET A 1 341 ? -13.413 -16.083 -6.121 1.00 85.88 341 MET A CA 1
ATOM 2775 C C . MET A 1 341 ? -13.017 -16.698 -7.475 1.00 85.88 341 MET A C 1
ATOM 2777 O O . MET A 1 341 ? -11.831 -16.783 -7.792 1.00 85.88 341 MET A O 1
ATOM 2781 N N . GLU A 1 342 ? -13.978 -17.103 -8.310 1.00 87.19 342 GLU A N 1
ATOM 2782 C CA . GLU A 1 342 ? -13.709 -17.575 -9.677 1.00 87.19 342 GLU A CA 1
ATOM 2783 C C . GLU A 1 342 ? -13.158 -16.454 -10.574 1.00 87.19 342 GLU A C 1
ATOM 2785 O O . GLU A 1 342 ? -12.141 -16.655 -11.246 1.00 87.19 342 GLU A O 1
ATOM 2790 N N . PHE A 1 343 ? -13.752 -15.254 -10.543 1.00 85.06 343 PHE A N 1
ATOM 2791 C CA . PHE A 1 343 ? -13.236 -14.091 -11.276 1.00 85.06 343 PHE A CA 1
ATOM 2792 C C . PHE A 1 343 ? -11.834 -13.675 -10.809 1.00 85.06 343 PHE A C 1
ATOM 2794 O O . PHE A 1 343 ? -10.977 -13.393 -11.645 1.00 85.06 343 PHE A O 1
ATOM 2801 N N . GLU A 1 344 ? -11.562 -13.693 -9.505 1.00 86.88 344 GLU A N 1
ATOM 2802 C CA . GLU A 1 344 ? -10.247 -13.374 -8.936 1.00 86.88 344 GLU A CA 1
ATOM 2803 C C . GLU A 1 344 ? -9.181 -14.392 -9.384 1.00 86.88 344 GLU A C 1
ATOM 2805 O O . GLU A 1 344 ? -8.116 -14.014 -9.878 1.00 86.88 344 GLU A O 1
ATOM 2810 N N . ASN A 1 345 ? -9.512 -15.689 -9.376 1.00 87.81 345 ASN A N 1
ATOM 2811 C CA . ASN A 1 345 ? -8.668 -16.740 -9.957 1.00 87.81 345 ASN A CA 1
ATOM 2812 C C . ASN A 1 345 ? -8.445 -16.568 -11.474 1.00 87.81 345 ASN A C 1
ATOM 2814 O O . ASN A 1 345 ? -7.383 -16.932 -11.988 1.00 87.81 345 ASN A O 1
ATOM 2818 N N . HIS A 1 346 ? -9.415 -16.024 -12.215 1.00 88.31 346 HIS A N 1
ATOM 2819 C CA . HIS A 1 346 ? -9.242 -15.683 -13.630 1.00 88.31 346 HIS A CA 1
ATOM 2820 C C . HIS A 1 346 ? -8.337 -14.460 -13.840 1.00 88.31 346 HIS A C 1
ATOM 2822 O O . HIS A 1 346 ? -7.510 -14.483 -14.754 1.00 88.31 346 HIS A O 1
ATOM 2828 N N . ILE A 1 347 ? -8.427 -13.437 -12.985 1.00 86.44 347 ILE A N 1
ATOM 2829 C CA . ILE A 1 347 ? -7.537 -12.266 -13.012 1.00 86.44 347 ILE A CA 1
ATOM 2830 C C . ILE A 1 347 ? -6.087 -12.700 -12.767 1.00 86.44 347 ILE A C 1
ATOM 2832 O O . ILE A 1 347 ? -5.226 -12.400 -13.592 1.00 86.44 347 ILE A O 1
ATOM 2836 N N . VAL A 1 348 ? -5.820 -13.506 -11.733 1.00 89.62 348 VAL A N 1
ATOM 2837 C CA . VAL A 1 348 ? -4.465 -14.014 -11.433 1.00 89.62 348 VAL A CA 1
ATOM 2838 C C . VAL A 1 348 ? -3.871 -14.807 -12.610 1.00 89.62 348 VAL A C 1
ATOM 2840 O O . VAL A 1 348 ? -2.694 -14.647 -12.939 1.00 89.62 348 VAL A O 1
ATOM 2843 N N . LYS A 1 349 ? -4.676 -15.618 -13.315 1.00 88.00 349 LYS A N 1
ATOM 2844 C CA . LYS A 1 349 ? -4.234 -16.330 -14.533 1.00 88.00 349 LYS A CA 1
ATOM 2845 C C . LYS A 1 349 ? -3.885 -15.370 -15.681 1.00 88.00 349 LYS A C 1
ATOM 2847 O O . LYS A 1 349 ? -2.913 -15.607 -16.400 1.00 88.00 349 LYS A O 1
ATOM 2852 N N . LEU A 1 350 ? -4.640 -14.282 -15.850 1.00 83.25 350 LEU A N 1
ATOM 2853 C CA . LEU A 1 350 ? -4.355 -13.246 -16.851 1.00 83.25 350 LEU A CA 1
ATOM 2854 C C . LEU A 1 350 ? -3.101 -12.430 -16.497 1.00 83.25 350 LEU A C 1
ATOM 2856 O O . LEU A 1 350 ? -2.308 -12.121 -17.385 1.00 83.25 350 LEU A O 1
ATOM 2860 N N . GLU A 1 351 ? -2.867 -12.131 -15.219 1.00 82.38 351 GLU A N 1
ATOM 2861 C CA . GLU A 1 351 ? -1.638 -11.475 -14.754 1.00 82.38 351 GLU A CA 1
ATOM 2862 C C . GLU A 1 351 ? -0.397 -12.342 -15.004 1.00 82.38 351 GLU A C 1
ATOM 2864 O O . GLU A 1 351 ? 0.599 -11.849 -15.539 1.00 82.38 351 GLU A O 1
ATOM 2869 N N . GLN A 1 352 ? -0.469 -13.646 -14.718 1.00 84.06 352 GLN A N 1
ATOM 2870 C CA . GLN A 1 352 ? 0.603 -14.601 -15.026 1.00 84.06 352 GLN A CA 1
ATOM 2871 C C . GLN A 1 352 ? 0.889 -14.681 -16.537 1.00 84.06 352 GLN A C 1
ATOM 2873 O O . GLN A 1 352 ? 2.053 -14.668 -16.949 1.00 84.06 352 GLN A O 1
ATOM 2878 N N . ALA A 1 353 ? -0.152 -14.696 -17.377 1.00 84.75 353 ALA A N 1
ATOM 2879 C CA . ALA A 1 353 ? -0.003 -14.675 -18.832 1.00 84.75 353 ALA A CA 1
ATOM 2880 C C . ALA A 1 353 ? 0.636 -13.365 -19.337 1.00 84.75 353 ALA A C 1
ATOM 2882 O O . ALA A 1 353 ? 1.560 -13.402 -20.153 1.00 84.75 353 ALA A O 1
ATOM 2883 N N . ASN A 1 354 ? 0.206 -12.212 -18.812 1.00 81.75 354 ASN A N 1
ATOM 2884 C CA . ASN A 1 354 ? 0.792 -10.907 -19.127 1.00 81.75 354 ASN A CA 1
ATOM 2885 C C . ASN A 1 354 ? 2.264 -10.817 -18.691 1.00 81.75 354 ASN A C 1
ATOM 2887 O O . ASN A 1 354 ? 3.093 -10.293 -19.435 1.00 81.75 354 ASN A O 1
ATOM 2891 N N . PHE A 1 355 ? 2.620 -11.371 -17.528 1.00 88.44 355 PHE A N 1
ATOM 2892 C CA . PHE A 1 355 ? 4.005 -11.428 -17.054 1.00 88.44 355 PHE A CA 1
ATOM 2893 C C . PHE A 1 355 ? 4.895 -12.278 -17.977 1.00 88.44 355 PHE A C 1
ATOM 2895 O O . PHE A 1 355 ? 5.998 -11.857 -18.336 1.00 88.44 355 PHE A O 1
ATOM 2902 N N . ALA A 1 356 ? 4.401 -13.434 -18.436 1.00 83.50 356 ALA A N 1
ATOM 2903 C CA . ALA A 1 356 ? 5.108 -14.274 -19.402 1.00 83.50 356 ALA A CA 1
ATOM 2904 C C . ALA A 1 356 ? 5.317 -13.563 -20.756 1.00 83.50 356 ALA A C 1
ATOM 2906 O O . ALA A 1 356 ? 6.422 -13.594 -21.307 1.00 83.50 356 ALA A O 1
ATOM 2907 N N . GLN A 1 357 ? 4.299 -12.859 -21.266 1.00 83.31 357 GLN A N 1
ATOM 2908 C CA . GLN A 1 357 ? 4.420 -12.053 -22.488 1.00 83.31 357 GLN A CA 1
ATOM 2909 C C . GLN A 1 357 ? 5.407 -10.887 -22.318 1.00 83.31 357 GLN A C 1
ATOM 2911 O O . GLN A 1 357 ? 6.242 -10.657 -23.195 1.00 83.31 357 GLN A O 1
ATOM 2916 N N . ALA A 1 358 ? 5.384 -10.190 -21.178 1.00 81.94 358 ALA A N 1
ATOM 2917 C CA . ALA A 1 358 ? 6.334 -9.121 -20.874 1.00 81.94 358 ALA A CA 1
ATOM 2918 C C . ALA A 1 358 ? 7.787 -9.633 -20.844 1.00 81.94 358 ALA A C 1
ATOM 2920 O O . ALA A 1 358 ? 8.671 -9.015 -21.440 1.00 81.94 358 ALA A O 1
ATOM 2921 N N . ALA A 1 359 ? 8.032 -10.799 -20.236 1.00 83.50 359 ALA A N 1
ATOM 2922 C CA . ALA A 1 359 ? 9.345 -11.446 -20.240 1.00 83.50 359 ALA A CA 1
ATOM 2923 C C . ALA A 1 359 ? 9.805 -11.845 -21.659 1.00 83.50 359 ALA A C 1
ATOM 2925 O O . ALA A 1 359 ? 10.983 -11.691 -21.999 1.00 83.50 359 ALA A O 1
ATOM 2926 N N . GLN A 1 360 ? 8.886 -12.299 -22.519 1.00 86.00 360 GLN A N 1
ATOM 2927 C CA . GLN A 1 360 ? 9.177 -12.599 -23.925 1.00 86.00 360 GLN A CA 1
ATOM 2928 C C . GLN A 1 360 ? 9.539 -11.332 -24.721 1.00 86.00 360 GLN A C 1
ATOM 2930 O O . GLN A 1 360 ? 10.516 -11.341 -25.475 1.00 86.00 360 GLN A O 1
ATOM 2935 N N . ILE A 1 361 ? 8.804 -10.231 -24.522 1.00 82.19 361 ILE A N 1
ATOM 2936 C CA . ILE A 1 361 ? 9.090 -8.923 -25.136 1.00 82.19 361 ILE A CA 1
ATOM 2937 C C . ILE A 1 361 ? 10.462 -8.406 -24.687 1.00 82.19 361 ILE A C 1
ATOM 2939 O O . ILE A 1 361 ? 11.263 -7.999 -25.527 1.00 82.19 361 ILE A O 1
ATOM 2943 N N . ASP A 1 362 ? 10.784 -8.479 -23.397 1.00 85.81 362 ASP A N 1
ATOM 2944 C CA . ASP A 1 362 ? 12.080 -8.043 -22.868 1.00 85.81 362 ASP A CA 1
ATOM 2945 C C . ASP A 1 362 ? 13.249 -8.908 -23.393 1.00 85.81 362 ASP A C 1
ATOM 2947 O O . ASP A 1 362 ? 14.324 -8.401 -23.727 1.00 85.81 362 ASP A O 1
ATOM 2951 N N . GLY A 1 363 ? 13.021 -10.212 -23.598 1.00 85.50 363 GLY A N 1
ATOM 2952 C CA . GLY A 1 363 ? 13.949 -11.103 -24.303 1.00 85.50 363 GLY A CA 1
ATOM 2953 C C . GLY A 1 363 ? 14.173 -10.731 -25.778 1.00 85.50 363 GLY A C 1
ATOM 2954 O O . GLY A 1 363 ? 15.303 -10.803 -26.272 1.00 85.50 363 GLY A O 1
ATOM 2955 N N . LEU A 1 364 ? 13.127 -10.292 -26.487 1.00 83.75 364 LEU A N 1
ATOM 2956 C CA . LEU A 1 364 ? 13.229 -9.785 -27.862 1.00 83.75 364 LEU A CA 1
ATOM 2957 C C . LEU A 1 364 ? 13.934 -8.422 -27.920 1.00 83.75 364 LEU A C 1
ATOM 2959 O O . LEU A 1 364 ? 14.782 -8.214 -28.790 1.00 83.75 364 LEU A O 1
ATOM 2963 N N . LEU A 1 365 ? 13.663 -7.522 -26.968 1.00 84.12 365 LEU A N 1
ATOM 2964 C CA . LEU A 1 365 ? 14.356 -6.237 -26.844 1.00 84.12 365 LEU A CA 1
ATOM 2965 C C . LEU A 1 365 ? 15.856 -6.436 -26.604 1.00 84.12 365 LEU A C 1
ATOM 2967 O O . LEU A 1 365 ? 16.663 -5.816 -27.295 1.00 84.12 365 LEU A O 1
ATOM 2971 N N . LYS A 1 366 ? 16.250 -7.357 -25.714 1.00 87.50 366 LYS A N 1
ATOM 2972 C CA . LYS A 1 366 ? 17.664 -7.710 -25.486 1.00 87.50 366 LYS A CA 1
ATOM 2973 C C . LYS A 1 366 ? 18.351 -8.138 -26.786 1.00 87.50 366 LYS A C 1
ATOM 2975 O O . LYS A 1 366 ? 19.331 -7.497 -27.173 1.00 87.50 366 LYS A O 1
ATOM 2980 N N . LYS A 1 367 ? 17.776 -9.096 -27.527 1.00 84.81 367 LYS A N 1
ATOM 2981 C CA . LYS A 1 367 ? 18.271 -9.512 -28.858 1.00 84.81 367 LYS A CA 1
ATOM 2982 C C . LYS A 1 367 ? 18.344 -8.342 -29.849 1.00 84.81 367 LYS A C 1
ATOM 2984 O O . LYS A 1 367 ? 19.341 -8.189 -30.551 1.00 84.81 367 LYS A O 1
ATOM 2989 N N . SER A 1 368 ? 17.340 -7.462 -29.866 1.00 79.81 368 SER A N 1
ATOM 2990 C CA . SER A 1 368 ? 17.348 -6.265 -30.715 1.00 79.81 368 SER A CA 1
ATOM 2991 C C . SER A 1 368 ? 18.473 -5.289 -30.351 1.00 79.81 368 SER A C 1
ATOM 2993 O O . SER A 1 368 ? 19.088 -4.727 -31.256 1.00 79.81 368 SER A O 1
ATOM 2995 N N . THR A 1 369 ? 18.780 -5.082 -29.064 1.00 85.94 369 THR A N 1
ATOM 2996 C CA . THR A 1 369 ? 19.919 -4.234 -28.652 1.00 85.94 369 THR A CA 1
ATOM 2997 C C . THR A 1 369 ? 21.267 -4.864 -28.993 1.00 85.94 369 THR A C 1
ATOM 2999 O O . THR A 1 369 ? 22.219 -4.147 -29.291 1.00 85.94 369 THR A O 1
ATOM 3002 N N . GLU A 1 370 ? 21.357 -6.192 -28.992 1.00 85.44 370 GLU A N 1
ATOM 3003 C CA . GLU A 1 370 ? 22.567 -6.938 -29.334 1.00 85.44 370 GLU A CA 1
ATOM 3004 C C . GLU A 1 370 ? 22.879 -6.856 -30.834 1.00 85.44 370 GLU A C 1
ATOM 3006 O O . GLU A 1 370 ? 23.991 -6.486 -31.211 1.00 85.44 370 GLU A O 1
ATOM 3011 N N . ILE A 1 371 ? 21.863 -7.025 -31.687 1.00 83.06 371 ILE A N 1
ATOM 3012 C CA . ILE A 1 371 ? 21.944 -6.732 -33.128 1.00 83.06 371 ILE A CA 1
ATOM 3013 C C . ILE A 1 371 ? 22.312 -5.255 -33.364 1.00 83.06 371 ILE A C 1
ATOM 3015 O O . ILE A 1 371 ? 23.106 -4.940 -34.251 1.00 83.06 371 ILE A O 1
ATOM 3019 N N . PHE A 1 372 ? 21.798 -4.325 -32.550 1.00 84.00 372 PHE A N 1
ATOM 3020 C CA . PHE A 1 372 ? 22.160 -2.907 -32.656 1.00 84.00 372 PHE A CA 1
ATOM 3021 C C . PHE A 1 372 ? 23.637 -2.645 -32.308 1.00 84.00 372 PHE A C 1
ATOM 3023 O O . PHE A 1 372 ? 24.294 -1.867 -33.000 1.00 84.00 372 PHE A O 1
ATOM 3030 N N . LYS A 1 373 ? 24.188 -3.324 -31.290 1.00 86.31 373 LYS A N 1
ATOM 3031 C CA . LYS A 1 373 ? 25.626 -3.284 -30.959 1.00 86.31 373 LYS A CA 1
ATOM 3032 C C . LYS A 1 373 ? 26.478 -3.852 -32.098 1.00 86.31 373 LYS A C 1
ATOM 3034 O O . LYS A 1 373 ? 27.463 -3.222 -32.473 1.00 86.31 373 LYS A O 1
ATOM 3039 N N . GLN A 1 374 ? 26.081 -4.988 -32.678 1.00 87.69 374 GLN A N 1
ATOM 3040 C CA . GLN A 1 374 ? 26.767 -5.595 -33.828 1.00 87.69 374 GLN A CA 1
ATOM 3041 C C . GLN A 1 374 ? 26.769 -4.652 -35.042 1.00 87.69 374 GLN A C 1
ATOM 3043 O O . GLN A 1 374 ? 27.821 -4.405 -35.622 1.00 87.69 374 GLN A O 1
ATOM 3048 N N . ASN A 1 375 ? 25.631 -4.032 -35.370 1.00 80.38 375 ASN A N 1
ATOM 3049 C CA . ASN A 1 375 ? 25.546 -3.036 -36.443 1.00 80.38 375 ASN A CA 1
ATOM 3050 C C . ASN A 1 375 ? 26.439 -1.811 -36.188 1.00 80.38 375 ASN A C 1
ATOM 3052 O O . ASN A 1 375 ? 27.120 -1.352 -37.105 1.00 80.38 375 ASN A O 1
ATOM 3056 N N . ILE A 1 376 ? 26.499 -1.305 -34.950 1.00 86.19 376 ILE A N 1
ATOM 3057 C CA . ILE A 1 376 ? 27.439 -0.234 -34.582 1.00 86.19 376 ILE A CA 1
ATOM 3058 C C . ILE A 1 376 ? 28.887 -0.696 -34.809 1.00 86.19 376 ILE A C 1
ATOM 3060 O O . ILE A 1 376 ? 29.649 0.023 -35.457 1.00 86.19 376 ILE A O 1
ATOM 3064 N N . GLN A 1 377 ? 29.251 -1.904 -34.368 1.00 85.06 377 GLN A N 1
ATOM 3065 C CA . GLN A 1 377 ? 30.588 -2.464 -34.568 1.00 85.06 377 GLN A CA 1
ATOM 3066 C C . GLN A 1 377 ? 30.946 -2.577 -36.060 1.00 85.06 377 GLN A C 1
ATOM 3068 O O . GLN A 1 377 ? 31.987 -2.070 -36.474 1.00 85.06 377 GLN A O 1
ATOM 3073 N N . TYR A 1 378 ? 30.049 -3.109 -36.897 1.00 86.06 378 TYR A N 1
ATOM 3074 C CA . TYR A 1 378 ? 30.255 -3.161 -38.348 1.00 86.06 378 TYR A CA 1
ATOM 3075 C C . TYR A 1 378 ? 30.421 -1.768 -38.977 1.00 86.06 378 TYR A C 1
ATOM 3077 O O . TYR A 1 378 ? 31.246 -1.608 -39.875 1.00 86.06 378 TYR A O 1
ATOM 3085 N N . THR A 1 379 ? 29.714 -0.732 -38.500 1.00 84.38 379 THR A N 1
ATOM 3086 C CA . THR A 1 379 ? 29.949 0.645 -38.987 1.00 84.38 379 THR A CA 1
ATOM 3087 C C . THR A 1 379 ? 31.289 1.232 -38.538 1.00 84.38 379 THR A C 1
ATOM 3089 O O . THR A 1 379 ? 31.881 2.011 -39.286 1.00 84.38 379 THR A O 1
ATOM 3092 N N . ILE A 1 380 ? 31.798 0.846 -37.362 1.00 86.94 380 ILE A N 1
ATOM 3093 C CA . ILE A 1 380 ? 33.129 1.238 -36.877 1.00 86.94 380 ILE A CA 1
ATOM 3094 C C . ILE A 1 380 ? 34.215 0.560 -37.718 1.00 86.94 380 ILE A C 1
ATOM 3096 O O . ILE A 1 380 ? 35.141 1.228 -38.174 1.00 86.94 380 ILE A O 1
ATOM 3100 N N . ASP A 1 381 ? 34.095 -0.740 -37.975 1.00 86.25 381 ASP A N 1
ATOM 3101 C CA . ASP A 1 381 ? 35.106 -1.485 -38.727 1.00 86.25 381 ASP A CA 1
ATOM 3102 C C . ASP A 1 381 ? 35.092 -1.126 -40.222 1.00 86.25 381 ASP A C 1
ATOM 3104 O O . ASP A 1 381 ? 36.152 -0.934 -40.814 1.00 86.25 381 ASP A O 1
ATOM 3108 N N . ALA A 1 382 ? 33.920 -0.860 -40.810 1.00 81.25 382 ALA A N 1
ATOM 3109 C CA . ALA A 1 382 ? 33.827 -0.269 -42.147 1.00 81.25 382 ALA A CA 1
ATOM 3110 C C . ALA A 1 382 ? 34.470 1.134 -42.229 1.00 81.25 382 ALA A C 1
ATOM 3112 O O . ALA A 1 382 ? 35.012 1.505 -43.272 1.00 81.25 382 ALA A O 1
ATOM 3113 N N . ALA A 1 383 ? 34.444 1.916 -41.141 1.00 84.81 383 ALA A N 1
ATOM 3114 C CA . ALA A 1 383 ? 35.137 3.201 -41.075 1.00 84.81 383 ALA A CA 1
ATOM 3115 C C . ALA A 1 383 ? 36.666 3.042 -40.953 1.00 84.81 383 ALA A C 1
ATOM 3117 O O . ALA A 1 383 ? 37.385 3.821 -41.579 1.00 84.81 383 ALA A O 1
ATOM 3118 N N . LYS A 1 384 ? 37.159 2.020 -40.231 1.00 86.56 384 LYS A N 1
ATOM 3119 C CA . LYS A 1 384 ? 38.591 1.654 -40.196 1.00 86.56 384 LYS A CA 1
ATOM 3120 C C . LYS A 1 384 ? 39.086 1.252 -41.582 1.00 86.56 384 LYS A C 1
ATOM 3122 O O . LYS A 1 384 ? 39.933 1.944 -42.129 1.00 86.56 384 LYS A O 1
ATOM 3127 N N . CYS A 1 385 ? 38.460 0.251 -42.210 1.00 84.50 385 CYS A N 1
ATOM 3128 C CA . CYS A 1 385 ? 38.852 -0.212 -43.545 1.00 84.50 385 CYS A CA 1
ATOM 3129 C C . CYS A 1 385 ? 38.821 0.910 -44.592 1.00 84.50 385 CYS A C 1
ATOM 3131 O O . CYS A 1 385 ? 39.617 0.915 -45.529 1.00 84.50 385 CYS A O 1
ATOM 3133 N N . LYS A 1 386 ? 37.927 1.896 -44.434 1.00 84.44 386 LYS A N 1
ATOM 3134 C CA . LYS A 1 386 ? 37.942 3.093 -45.275 1.00 84.44 386 LYS A CA 1
ATOM 3135 C C . LYS A 1 386 ? 39.145 4.003 -44.992 1.00 84.44 386 LYS A C 1
ATOM 3137 O O . LYS A 1 386 ? 39.733 4.498 -45.948 1.00 84.44 386 LYS A O 1
ATOM 3142 N N . ALA A 1 387 ? 39.509 4.229 -43.730 1.00 85.94 387 ALA A N 1
ATOM 3143 C CA . ALA A 1 387 ? 40.715 4.980 -43.380 1.00 85.94 387 ALA A CA 1
ATOM 3144 C C . ALA A 1 387 ? 41.981 4.290 -43.920 1.00 85.94 387 ALA A C 1
ATOM 3146 O O . ALA A 1 387 ? 42.804 4.960 -44.539 1.00 85.94 387 ALA A O 1
ATOM 3147 N N . ASP A 1 388 ? 42.073 2.963 -43.794 1.00 87.06 388 ASP A N 1
ATOM 3148 C CA . ASP A 1 388 ? 43.174 2.151 -44.330 1.00 87.06 388 ASP A CA 1
ATOM 3149 C C . ASP A 1 388 ? 43.289 2.305 -45.861 1.00 87.06 388 ASP A C 1
ATOM 3151 O O . ASP A 1 388 ? 44.376 2.509 -46.404 1.00 87.06 388 ASP A O 1
ATOM 3155 N N . VAL A 1 389 ? 42.154 2.291 -46.575 1.00 83.50 389 VAL A N 1
ATOM 3156 C CA . VAL A 1 389 ? 42.096 2.563 -48.024 1.00 83.50 389 VAL A CA 1
ATOM 3157 C C . VAL A 1 389 ? 42.483 4.010 -48.348 1.00 83.50 389 VAL A C 1
ATOM 3159 O O . VAL A 1 389 ? 43.260 4.230 -49.276 1.00 83.50 389 VAL A O 1
ATOM 3162 N N . ASP A 1 390 ? 42.003 4.998 -47.589 1.00 86.25 390 ASP A N 1
ATOM 3163 C CA . ASP A 1 390 ? 42.370 6.409 -47.771 1.00 86.25 390 ASP A CA 1
ATOM 3164 C C . ASP A 1 390 ? 43.868 6.657 -47.464 1.00 86.25 390 ASP A C 1
ATOM 3166 O O . ASP A 1 390 ? 44.456 7.596 -48.002 1.00 86.25 390 ASP A O 1
ATOM 3170 N N . GLU A 1 391 ? 44.525 5.838 -46.635 1.00 87.00 391 GLU A N 1
ATOM 3171 C CA . GLU A 1 391 ? 45.983 5.856 -46.428 1.00 87.00 391 GLU A CA 1
ATOM 3172 C C . GLU A 1 391 ? 46.759 5.142 -47.536 1.00 87.00 391 GLU A C 1
ATOM 3174 O O . GLU A 1 391 ? 47.714 5.716 -48.067 1.00 87.00 391 GLU A O 1
ATOM 3179 N N . LEU A 1 392 ? 46.310 3.965 -47.980 1.00 83.69 392 LEU A N 1
ATOM 3180 C CA . LEU A 1 392 ? 46.878 3.288 -49.150 1.00 83.69 392 LEU A CA 1
ATOM 3181 C C . LEU A 1 392 ? 46.807 4.178 -50.399 1.00 83.69 392 LEU A C 1
ATOM 3183 O O . LEU A 1 392 ? 47.787 4.278 -51.134 1.00 83.69 392 LEU A O 1
ATOM 3187 N N . VAL A 1 393 ? 45.703 4.898 -50.619 1.00 87.25 393 VAL A N 1
ATOM 3188 C CA . VAL A 1 393 ? 45.563 5.859 -51.729 1.00 87.25 393 VAL A CA 1
ATOM 3189 C C . VAL A 1 393 ? 46.565 7.016 -51.614 1.00 87.25 393 VAL A C 1
ATOM 3191 O O . VAL A 1 393 ? 47.140 7.416 -52.630 1.00 87.25 393 VAL A O 1
ATOM 3194 N N . LYS A 1 394 ? 46.855 7.524 -50.405 1.00 86.06 394 LYS A N 1
ATOM 3195 C CA . LYS A 1 394 ? 47.926 8.523 -50.199 1.00 86.06 394 LYS A CA 1
ATOM 3196 C C . LYS A 1 394 ? 49.304 7.935 -50.516 1.00 86.06 394 LYS A C 1
ATOM 3198 O O . LYS A 1 394 ? 50.085 8.596 -51.197 1.00 86.06 394 LYS A O 1
ATOM 3203 N N . ALA A 1 395 ? 49.587 6.706 -50.079 1.00 84.81 395 ALA A N 1
ATOM 3204 C CA . ALA A 1 395 ? 50.856 6.018 -50.329 1.00 84.81 395 ALA A CA 1
ATOM 3205 C C . ALA A 1 395 ? 51.076 5.707 -51.823 1.00 84.81 395 ALA A C 1
ATOM 3207 O O . ALA A 1 395 ? 52.163 5.932 -52.354 1.00 84.81 395 ALA A O 1
ATOM 3208 N N . TYR A 1 396 ? 50.034 5.282 -52.543 1.00 78.06 396 TYR A N 1
ATOM 3209 C CA . TYR A 1 396 ? 50.077 5.169 -54.003 1.00 78.06 396 TYR A CA 1
ATOM 3210 C C . TYR A 1 396 ? 50.250 6.537 -54.678 1.00 78.06 396 TYR A C 1
ATOM 3212 O O . TYR A 1 396 ? 50.978 6.635 -55.663 1.00 78.06 396 TYR A O 1
ATOM 3220 N N . GLY A 1 397 ? 49.651 7.605 -54.141 1.00 84.44 397 GLY A N 1
ATOM 3221 C CA . GLY A 1 397 ? 49.835 8.973 -54.632 1.00 84.44 397 GLY A CA 1
ATOM 3222 C C . GLY A 1 397 ? 51.273 9.489 -54.488 1.00 84.44 397 GLY A C 1
ATOM 3223 O O . GLY A 1 397 ? 51.828 10.042 -55.442 1.00 84.44 397 GLY A O 1
ATOM 3224 N N . THR A 1 398 ? 51.913 9.268 -53.334 1.00 85.62 398 THR A N 1
ATOM 3225 C CA . THR A 1 398 ? 53.323 9.637 -53.129 1.00 85.62 398 THR A CA 1
ATOM 3226 C C . THR A 1 398 ? 54.243 8.792 -54.009 1.00 85.62 398 THR A C 1
ATOM 3228 O O . THR A 1 398 ? 55.060 9.370 -54.731 1.00 85.62 398 THR A O 1
ATOM 3231 N N . LEU A 1 399 ? 54.046 7.469 -54.070 1.00 86.06 399 LEU A N 1
ATOM 3232 C CA . LEU A 1 399 ? 54.791 6.574 -54.965 1.00 86.06 399 LEU A CA 1
ATOM 3233 C C . LEU A 1 399 ? 54.649 6.986 -56.441 1.00 86.06 399 LEU A C 1
ATOM 3235 O O . LEU A 1 399 ? 55.644 7.064 -57.158 1.00 86.06 399 LEU A O 1
ATOM 3239 N N . PHE A 1 400 ? 53.437 7.314 -56.896 1.00 83.00 400 PHE A N 1
ATOM 3240 C CA . PHE A 1 400 ? 53.182 7.766 -58.266 1.00 83.00 400 PHE A CA 1
ATOM 3241 C C . PHE A 1 400 ? 53.889 9.092 -58.574 1.00 83.00 400 PHE A C 1
ATOM 3243 O O . PHE A 1 400 ? 54.500 9.235 -59.633 1.00 83.00 400 PHE A O 1
ATOM 3250 N N . SER A 1 401 ? 53.873 10.053 -57.645 1.00 81.31 401 SER A N 1
ATOM 3251 C CA . SER A 1 401 ? 54.595 11.320 -57.822 1.00 81.31 401 SER A CA 1
ATOM 3252 C C . SER A 1 401 ? 56.123 11.139 -57.838 1.00 81.31 401 SER A C 1
ATOM 3254 O O . SER A 1 401 ? 56.806 11.784 -58.638 1.00 81.31 401 SER A O 1
ATOM 3256 N N . PHE A 1 402 ? 56.653 10.201 -57.043 1.00 85.81 402 PHE A N 1
ATOM 3257 C CA . PHE A 1 402 ? 58.061 9.804 -57.067 1.00 85.81 402 PHE A CA 1
ATOM 3258 C C . PHE A 1 402 ? 58.435 9.154 -58.407 1.00 85.81 402 PHE A C 1
ATOM 3260 O O . PHE A 1 402 ? 59.367 9.617 -59.067 1.00 85.81 402 PHE A O 1
ATOM 3267 N N . LEU A 1 403 ? 57.655 8.171 -58.873 1.00 80.50 403 LEU A N 1
ATOM 3268 C CA . LEU A 1 403 ? 57.833 7.525 -60.178 1.00 80.50 403 LEU A CA 1
ATOM 3269 C C . LEU A 1 403 ? 57.758 8.534 -61.333 1.00 80.50 403 LEU A C 1
ATOM 3271 O O . LEU A 1 403 ? 58.590 8.488 -62.234 1.00 80.50 403 LEU A O 1
ATOM 3275 N N . GLN A 1 404 ? 56.842 9.506 -61.287 1.00 82.00 404 GLN A N 1
ATOM 3276 C CA . GLN A 1 404 ? 56.774 10.577 -62.285 1.00 82.00 404 GLN A CA 1
ATOM 3277 C C . GLN A 1 404 ? 58.012 11.501 -62.242 1.00 82.00 404 GLN A C 1
ATOM 3279 O O . GLN A 1 404 ? 58.376 12.101 -63.258 1.00 82.00 404 GLN A O 1
ATOM 3284 N N . SER A 1 405 ? 58.680 11.629 -61.090 1.00 81.50 405 SER A N 1
ATOM 3285 C CA . SER A 1 405 ? 59.952 12.355 -60.972 1.00 81.50 405 SER A CA 1
ATOM 3286 C C . SER A 1 405 ? 61.120 11.570 -61.589 1.00 81.50 405 SER A C 1
ATOM 3288 O O . SER A 1 405 ? 61.894 12.144 -62.358 1.00 81.50 405 SER A O 1
ATOM 3290 N N . GLU A 1 406 ? 61.184 10.253 -61.377 1.00 83.12 406 GLU A N 1
ATOM 3291 C CA . GLU A 1 406 ? 62.165 9.375 -62.028 1.00 83.12 406 GLU A CA 1
ATOM 3292 C C . GLU A 1 406 ? 61.932 9.296 -63.542 1.00 83.12 406 GLU A C 1
ATOM 3294 O O . GLU A 1 406 ? 62.864 9.444 -64.324 1.00 83.12 406 GLU A O 1
ATOM 3299 N N . GLU A 1 407 ? 60.682 9.212 -63.999 1.00 79.50 407 GLU A N 1
ATOM 3300 C CA . GLU A 1 407 ? 60.325 9.254 -65.421 1.00 79.50 407 GLU A CA 1
ATOM 3301 C C . GLU A 1 407 ? 60.747 10.589 -66.084 1.00 79.50 407 GLU A C 1
ATOM 3303 O O . GLU A 1 407 ? 61.102 10.640 -67.266 1.00 79.50 407 GLU A O 1
ATOM 3308 N N . LYS A 1 408 ? 60.755 11.707 -65.339 1.00 82.75 408 LYS A N 1
ATOM 3309 C CA . LYS A 1 408 ? 61.328 12.990 -65.802 1.00 82.75 408 LYS A CA 1
ATOM 3310 C C . LYS A 1 408 ? 62.861 12.930 -65.890 1.00 82.75 408 LYS A C 1
ATOM 3312 O O . LYS A 1 408 ? 63.403 13.397 -66.893 1.00 82.75 408 LYS A O 1
ATOM 3317 N N . LYS A 1 409 ? 63.554 12.313 -64.924 1.00 85.31 409 LYS A N 1
ATOM 3318 C CA . LYS A 1 409 ? 65.015 12.084 -64.983 1.00 85.31 409 LYS A CA 1
ATOM 3319 C C . LYS A 1 409 ? 65.397 11.162 -66.147 1.00 85.31 409 LYS A C 1
ATOM 3321 O O . LYS A 1 409 ? 66.263 11.516 -66.939 1.00 85.31 409 LYS A O 1
ATOM 3326 N N . ILE A 1 410 ? 64.690 10.048 -66.335 1.00 81.62 410 ILE A N 1
ATOM 3327 C CA . ILE A 1 410 ? 64.878 9.113 -67.456 1.00 81.62 410 ILE A CA 1
ATOM 3328 C C . ILE A 1 410 ? 64.680 9.828 -68.800 1.00 81.62 410 ILE A C 1
ATOM 3330 O O . ILE A 1 410 ? 65.504 9.674 -69.699 1.00 81.62 410 ILE A O 1
ATOM 3334 N N . ARG A 1 411 ? 63.661 10.690 -68.940 1.00 83.12 411 ARG A N 1
ATOM 3335 C CA . ARG A 1 411 ? 63.493 11.526 -70.146 1.00 83.12 411 ARG A CA 1
ATOM 3336 C C . ARG A 1 411 ? 64.644 12.514 -70.371 1.00 83.12 411 ARG A C 1
ATOM 3338 O O . ARG A 1 411 ? 64.997 12.752 -71.526 1.00 83.12 411 ARG A O 1
ATOM 3345 N N . LEU A 1 412 ? 65.253 13.059 -69.316 1.00 82.12 412 LEU A N 1
ATOM 3346 C CA . LEU A 1 412 ? 66.460 13.890 -69.425 1.00 82.12 412 LEU A CA 1
ATOM 3347 C C . LEU A 1 412 ? 67.682 13.064 -69.859 1.00 82.12 412 LEU A C 1
ATOM 3349 O O . LEU A 1 412 ? 68.366 13.468 -70.798 1.00 82.12 412 LEU A O 1
ATOM 3353 N N . TYR A 1 413 ? 67.912 11.888 -69.269 1.00 83.62 413 TYR A N 1
ATOM 3354 C CA . TYR A 1 413 ? 69.000 10.990 -69.675 1.00 83.62 413 TYR A CA 1
ATOM 3355 C C . TYR A 1 413 ? 68.836 10.500 -71.122 1.00 83.62 413 TYR A C 1
ATOM 3357 O O . TYR A 1 413 ? 69.790 10.541 -71.892 1.00 83.62 413 TYR A O 1
ATOM 3365 N N . LEU A 1 414 ? 67.622 10.136 -71.552 1.00 80.75 414 LEU A N 1
ATOM 3366 C CA . LEU A 1 414 ? 67.335 9.778 -72.948 1.00 80.75 414 LEU A CA 1
ATOM 3367 C C . LEU A 1 414 ? 67.585 10.942 -73.921 1.00 80.75 414 LEU A C 1
ATOM 3369 O O . LEU A 1 414 ? 68.010 10.713 -75.056 1.00 80.75 414 LEU A O 1
ATOM 3373 N N . ARG A 1 415 ? 67.362 12.191 -73.491 1.00 81.44 415 ARG A N 1
ATOM 3374 C CA . ARG A 1 415 ? 67.696 13.388 -74.278 1.00 81.44 415 ARG A CA 1
ATOM 3375 C C . ARG A 1 415 ? 69.211 13.567 -74.392 1.00 81.44 415 ARG A C 1
ATOM 3377 O O . ARG A 1 415 ? 69.707 13.689 -75.505 1.00 81.44 415 ARG A O 1
ATOM 3384 N N . GLN A 1 416 ? 69.943 13.455 -73.283 1.00 84.62 416 GLN A N 1
ATOM 3385 C CA . GLN A 1 416 ? 71.412 13.491 -73.269 1.00 84.62 416 GLN A CA 1
ATOM 3386 C C . GLN A 1 416 ? 72.030 12.375 -74.128 1.00 84.62 416 GLN A C 1
ATOM 3388 O O . GLN A 1 416 ? 72.949 12.637 -74.899 1.00 84.62 416 GLN A O 1
ATOM 3393 N N . ILE A 1 417 ? 71.496 11.150 -74.066 1.00 76.44 417 ILE A N 1
ATOM 3394 C CA . ILE A 1 417 ? 71.914 10.025 -74.918 1.00 76.44 417 ILE A CA 1
ATOM 3395 C C . ILE A 1 417 ? 71.671 10.347 -76.397 1.00 76.44 417 ILE A C 1
ATOM 3397 O O . ILE A 1 417 ? 72.556 10.116 -77.217 1.00 76.44 417 ILE A O 1
ATOM 3401 N N . ARG A 1 418 ? 70.519 10.929 -76.755 1.00 81.94 418 ARG A N 1
ATOM 3402 C CA . ARG A 1 418 ? 70.219 11.345 -78.136 1.00 81.94 418 ARG A CA 1
ATOM 3403 C C . ARG A 1 418 ? 71.151 12.461 -78.623 1.00 81.94 418 ARG A C 1
ATOM 3405 O O . ARG A 1 418 ? 71.624 12.411 -79.759 1.00 81.94 418 ARG A O 1
ATOM 3412 N N . ASP A 1 419 ? 71.475 13.423 -77.764 1.00 81.38 419 ASP A N 1
ATOM 3413 C CA . ASP A 1 419 ? 72.430 14.490 -78.073 1.00 81.38 419 ASP A CA 1
ATOM 3414 C C . ASP A 1 419 ? 73.848 13.919 -78.270 1.00 81.38 419 ASP A C 1
ATOM 3416 O O . ASP A 1 419 ? 74.523 14.262 -79.243 1.00 81.38 419 ASP A O 1
ATOM 3420 N N . LEU A 1 420 ? 74.278 12.975 -77.424 1.00 80.06 420 LEU A N 1
ATOM 3421 C CA . LEU A 1 420 ? 75.539 12.238 -77.576 1.00 80.06 420 LEU A CA 1
ATOM 3422 C C . LEU A 1 420 ? 75.565 11.374 -78.846 1.00 80.06 420 LEU A C 1
ATOM 3424 O O . LEU A 1 420 ? 76.570 11.376 -79.552 1.00 80.06 420 LEU A O 1
ATOM 3428 N N . GLN A 1 421 ? 74.464 10.705 -79.200 1.00 77.62 421 GLN A N 1
ATOM 3429 C CA . GLN A 1 421 ? 74.322 9.973 -80.465 1.00 77.62 421 GLN A CA 1
ATOM 3430 C C . GLN A 1 421 ? 74.432 10.910 -81.677 1.00 77.62 421 GLN A C 1
ATOM 3432 O O . GLN A 1 421 ? 75.090 10.562 -82.657 1.00 77.62 421 GLN A O 1
ATOM 3437 N N . SER A 1 422 ? 73.867 12.122 -81.610 1.00 75.56 422 SER A N 1
ATOM 3438 C CA . SER A 1 422 ? 74.018 13.127 -82.675 1.00 75.56 422 SER A CA 1
ATOM 3439 C C . SER A 1 422 ? 75.476 13.588 -82.829 1.00 75.56 422 SER A C 1
ATOM 3441 O O . SER A 1 422 ? 75.986 13.690 -83.950 1.00 75.56 422 SER A O 1
ATOM 3443 N N . ARG A 1 423 ? 76.191 13.770 -81.707 1.00 79.31 423 ARG A N 1
ATOM 3444 C CA . ARG A 1 423 ? 77.626 14.085 -81.690 1.00 79.31 423 ARG A CA 1
ATOM 3445 C C . ARG A 1 423 ? 78.439 12.931 -82.274 1.00 79.31 423 ARG A C 1
ATOM 3447 O O . ARG A 1 423 ? 79.240 13.181 -83.173 1.00 79.31 423 ARG A O 1
ATOM 3454 N N . LEU A 1 424 ? 78.176 11.689 -81.865 1.00 75.38 424 LEU A N 1
ATOM 3455 C CA . LEU A 1 424 ? 78.816 10.485 -82.406 1.00 75.38 424 LEU A CA 1
ATOM 3456 C C . LEU A 1 424 ? 78.588 10.357 -83.920 1.00 75.38 424 LEU A C 1
ATOM 3458 O O . LEU A 1 424 ? 79.538 10.146 -84.666 1.00 75.38 424 LEU A O 1
ATOM 3462 N N . ALA A 1 425 ? 77.364 10.581 -84.404 1.00 75.75 425 ALA A N 1
ATOM 3463 C CA . ALA A 1 425 ? 77.058 10.586 -85.834 1.00 75.75 425 ALA A CA 1
ATOM 3464 C C . ALA A 1 425 ? 77.810 11.700 -86.591 1.00 75.75 425 ALA A C 1
ATOM 3466 O O . ALA A 1 425 ? 78.278 11.481 -87.710 1.00 75.75 425 ALA A O 1
ATOM 3467 N N . SER A 1 426 ? 77.985 12.880 -85.982 1.00 75.88 426 SER A N 1
ATOM 3468 C CA . SER A 1 426 ? 78.793 13.964 -86.561 1.00 75.88 426 SER A CA 1
ATOM 3469 C C . SER A 1 426 ? 80.288 13.620 -86.624 1.00 75.88 426 SER A C 1
ATOM 3471 O O . SER A 1 426 ? 80.941 13.915 -87.627 1.00 75.88 426 SER A O 1
ATOM 3473 N N . VAL A 1 427 ? 80.816 12.931 -85.604 1.00 77.44 427 VAL A N 1
ATOM 3474 C CA . VAL A 1 427 ? 82.199 12.436 -85.561 1.00 77.44 427 VAL A CA 1
ATOM 3475 C C . VAL A 1 427 ? 82.397 11.332 -86.594 1.00 77.44 427 VAL A C 1
ATOM 3477 O O . VAL A 1 427 ? 83.313 11.438 -87.401 1.00 77.44 427 VAL A O 1
ATOM 3480 N N . ASN A 1 428 ? 81.496 10.351 -86.679 1.00 73.50 428 ASN A N 1
ATOM 3481 C CA . ASN A 1 428 ? 81.553 9.281 -87.678 1.00 73.50 428 ASN A CA 1
ATOM 3482 C C . ASN A 1 428 ? 81.487 9.827 -89.115 1.00 73.50 428 ASN A C 1
ATOM 3484 O O . ASN A 1 428 ? 82.199 9.331 -89.987 1.00 73.50 428 ASN A O 1
ATOM 3488 N N . ARG A 1 429 ? 80.713 10.894 -89.375 1.00 75.56 429 ARG A N 1
ATOM 3489 C CA . ARG A 1 429 ? 80.724 11.599 -90.674 1.00 75.56 429 ARG A CA 1
ATOM 3490 C C . ARG A 1 429 ? 82.073 12.266 -90.975 1.00 75.56 429 ARG A C 1
ATOM 3492 O O . ARG A 1 429 ? 82.525 12.198 -92.115 1.00 75.56 429 ARG A O 1
ATOM 3499 N N . ARG A 1 430 ? 82.734 12.876 -89.982 1.00 78.38 430 ARG A N 1
ATOM 3500 C CA . ARG A 1 430 ? 84.097 13.434 -90.132 1.00 78.38 430 ARG A CA 1
ATOM 3501 C C . ARG A 1 430 ? 85.133 12.329 -90.369 1.00 78.38 430 ARG A C 1
ATOM 3503 O O . ARG A 1 430 ? 85.926 12.434 -91.295 1.00 78.38 430 ARG A O 1
ATOM 3510 N N . PHE A 1 431 ? 85.067 11.244 -89.599 1.00 71.25 431 PHE A N 1
ATOM 3511 C CA . PHE A 1 431 ? 85.953 10.085 -89.728 1.00 71.25 431 PHE A CA 1
ATOM 3512 C C . PHE A 1 431 ? 85.806 9.403 -91.099 1.00 71.25 431 PHE A C 1
ATOM 3514 O O . PHE A 1 431 ? 86.798 9.061 -91.735 1.00 71.25 431 PHE A O 1
ATOM 3521 N N . SER A 1 432 ? 84.573 9.290 -91.605 1.00 71.25 432 SER A N 1
ATOM 3522 C CA . SER A 1 432 ? 84.289 8.752 -92.944 1.00 71.25 432 SER A CA 1
ATOM 3523 C C . SER A 1 432 ? 84.883 9.617 -94.063 1.00 71.25 432 SER A C 1
ATOM 3525 O O . SER A 1 432 ? 85.391 9.070 -95.040 1.00 71.25 432 SER A O 1
ATOM 3527 N N . LYS A 1 433 ? 84.872 10.953 -93.920 1.00 75.88 433 LYS A N 1
ATOM 3528 C CA . LYS A 1 433 ? 85.560 11.858 -94.859 1.00 75.88 433 LYS A CA 1
ATOM 3529 C C . LYS A 1 433 ? 87.076 11.670 -94.825 1.00 75.88 433 LYS A C 1
ATOM 3531 O O . LYS A 1 433 ? 87.661 11.450 -95.877 1.00 75.88 433 LYS A O 1
ATOM 3536 N N . ALA A 1 434 ? 87.680 11.639 -93.636 1.00 72.44 434 ALA A N 1
ATOM 3537 C CA . ALA A 1 434 ? 89.120 11.423 -93.485 1.00 72.44 434 ALA A CA 1
ATOM 3538 C C . ALA A 1 434 ? 89.584 10.063 -94.053 1.00 72.44 434 ALA A C 1
ATOM 3540 O O . ALA A 1 434 ? 90.663 9.964 -94.632 1.00 72.44 434 ALA A O 1
ATOM 3541 N N . ILE A 1 435 ? 88.758 9.012 -93.950 1.00 74.62 435 ILE A N 1
ATOM 3542 C CA . ILE A 1 435 ? 89.017 7.715 -94.601 1.00 74.62 435 ILE A CA 1
ATOM 3543 C C . ILE A 1 435 ? 88.953 7.831 -96.134 1.00 74.62 435 ILE A C 1
ATOM 3545 O O . ILE A 1 435 ? 89.781 7.232 -96.818 1.00 74.62 435 ILE A O 1
ATOM 3549 N N . LEU A 1 436 ? 88.004 8.598 -96.682 1.00 73.38 436 LEU A N 1
ATOM 3550 C CA . LEU A 1 436 ? 87.883 8.821 -98.127 1.00 73.38 436 LEU A CA 1
ATOM 3551 C C . LEU A 1 436 ? 89.061 9.644 -98.679 1.00 73.38 436 LEU A C 1
ATOM 3553 O O . LEU A 1 436 ? 89.621 9.301 -99.714 1.00 73.38 436 LEU A O 1
ATOM 3557 N N . GLU A 1 437 ? 89.467 10.693 -97.964 1.00 75.06 437 GLU A N 1
ATOM 3558 C CA . GLU A 1 437 ? 90.640 11.518 -98.277 1.00 75.06 437 GLU A CA 1
ATOM 3559 C C . GLU A 1 437 ? 91.930 10.681 -98.213 1.00 75.06 437 GLU A C 1
ATOM 3561 O O . GLU A 1 437 ? 92.743 10.728 -99.135 1.00 75.06 437 GLU A O 1
ATOM 3566 N N . LYS A 1 438 ? 92.071 9.811 -97.201 1.00 72.88 438 LYS A N 1
ATOM 3567 C CA . LYS A 1 438 ? 93.189 8.860 -97.115 1.00 72.88 438 LYS A CA 1
ATOM 3568 C C . LYS A 1 438 ? 93.190 7.823 -98.246 1.00 72.88 438 LYS A C 1
ATOM 3570 O O . LYS A 1 438 ? 94.272 7.420 -98.660 1.00 72.88 438 LYS A O 1
ATOM 3575 N N . ARG A 1 439 ? 92.028 7.384 -98.753 1.00 71.31 439 ARG A N 1
ATOM 3576 C CA . ARG A 1 439 ? 91.966 6.494 -99.931 1.00 71.31 439 ARG A CA 1
ATOM 3577 C C . ARG A 1 439 ? 92.475 7.188 -101.190 1.00 71.31 439 ARG A C 1
ATOM 3579 O O . ARG A 1 439 ? 93.335 6.623 -101.851 1.00 71.31 439 ARG A O 1
ATOM 3586 N N . LYS A 1 440 ? 92.044 8.425 -101.455 1.00 73.19 440 LYS A N 1
ATOM 3587 C CA . LYS A 1 440 ? 92.528 9.203 -102.609 1.00 73.19 440 LYS A CA 1
ATOM 3588 C C . LYS A 1 440 ? 94.047 9.375 -102.599 1.00 73.19 440 LYS A C 1
ATOM 3590 O O . LYS A 1 440 ? 94.691 9.083 -103.594 1.00 73.19 440 LYS A O 1
ATOM 3595 N N . ALA A 1 441 ? 94.629 9.711 -101.447 1.00 70.88 441 ALA A N 1
ATOM 3596 C CA . ALA A 1 441 ? 96.084 9.815 -101.296 1.00 70.88 441 ALA A CA 1
ATOM 3597 C C . ALA A 1 441 ? 96.840 8.471 -101.461 1.00 70.88 441 ALA A C 1
ATOM 3599 O O . ALA A 1 441 ? 98.056 8.465 -101.648 1.00 70.88 441 ALA A O 1
ATOM 3600 N N . VAL A 1 442 ? 96.151 7.324 -101.376 1.00 73.25 442 VAL A N 1
ATOM 3601 C CA . VAL A 1 442 ? 96.709 6.000 -101.713 1.00 73.25 442 VAL A CA 1
ATOM 3602 C C . VAL A 1 442 ? 96.545 5.707 -103.206 1.00 73.25 442 VAL A C 1
ATOM 3604 O O . VAL A 1 442 ? 97.510 5.284 -103.830 1.00 73.25 442 VAL A O 1
ATOM 3607 N N . GLU A 1 443 ? 95.387 6.010 -103.795 1.00 70.62 443 GLU A N 1
ATOM 3608 C CA . GLU A 1 443 ? 95.130 5.896 -105.240 1.00 70.62 443 GLU A CA 1
ATOM 3609 C C . GLU A 1 443 ? 96.121 6.768 -106.049 1.00 70.62 443 GLU A C 1
ATOM 3611 O O . GLU A 1 443 ? 96.756 6.289 -106.987 1.00 70.62 443 GLU A O 1
ATOM 3616 N N . GLU A 1 444 ? 96.363 8.011 -105.620 1.00 72.44 444 GLU A N 1
ATOM 3617 C CA . GLU A 1 444 ? 97.379 8.923 -106.176 1.00 72.44 444 GLU A CA 1
ATOM 3618 C C . GLU A 1 444 ? 98.808 8.353 -106.057 1.00 72.44 444 GLU A C 1
ATOM 3620 O O . GLU A 1 444 ? 99.622 8.488 -106.973 1.00 72.44 444 GLU A O 1
ATOM 3625 N N . LYS A 1 445 ? 99.116 7.652 -104.956 1.00 71.75 445 LYS A N 1
ATOM 3626 C CA . LYS A 1 445 ? 100.408 6.975 -104.766 1.00 71.75 445 LYS A CA 1
ATOM 3627 C C . LYS A 1 445 ? 100.559 5.751 -105.676 1.00 71.75 445 LYS A C 1
ATOM 3629 O O . LYS A 1 445 ? 101.661 5.487 -106.152 1.00 71.75 445 LYS A O 1
ATOM 3634 N N . GLU A 1 446 ? 99.487 5.002 -105.921 1.00 70.94 446 GLU A N 1
ATOM 3635 C CA . GLU A 1 446 ? 99.499 3.844 -106.823 1.00 70.94 446 GLU A CA 1
ATOM 3636 C C . GLU A 1 446 ? 99.688 4.269 -108.289 1.00 70.94 446 GLU A C 1
ATOM 3638 O O . GLU A 1 446 ? 100.460 3.628 -109.005 1.00 70.94 446 GLU A O 1
ATOM 3643 N N . VAL A 1 447 ? 99.109 5.402 -108.710 1.00 73.19 447 VAL A N 1
ATOM 3644 C CA . VAL A 1 447 ? 99.384 6.007 -110.030 1.00 73.19 447 VAL A CA 1
ATOM 3645 C C . VAL A 1 447 ? 100.864 6.387 -110.171 1.00 73.19 447 VAL A C 1
ATOM 3647 O O . VAL A 1 447 ? 101.504 5.969 -111.135 1.00 73.19 447 VAL A O 1
ATOM 3650 N N . MET A 1 448 ? 101.446 7.072 -109.178 1.00 70.00 448 MET A N 1
ATOM 3651 C CA . MET A 1 448 ? 102.877 7.429 -109.168 1.00 70.00 448 MET A CA 1
ATOM 3652 C C . MET A 1 448 ? 103.810 6.205 -109.258 1.00 70.00 448 MET A C 1
ATOM 3654 O O . MET A 1 448 ? 104.878 6.278 -109.865 1.00 70.00 448 MET A O 1
ATOM 3658 N N . ILE A 1 449 ? 103.418 5.060 -108.683 1.00 72.62 449 ILE A N 1
ATOM 3659 C CA . ILE A 1 449 ? 104.161 3.792 -108.811 1.00 72.62 449 ILE A CA 1
ATOM 3660 C C . ILE A 1 449 ? 104.025 3.217 -110.232 1.00 72.62 449 ILE A C 1
ATOM 3662 O O . ILE A 1 449 ? 105.011 2.739 -110.797 1.00 72.62 449 ILE A O 1
ATOM 3666 N N . GLY A 1 450 ? 102.834 3.294 -110.833 1.00 72.25 450 GLY A N 1
ATOM 3667 C CA . GLY A 1 450 ? 102.594 2.880 -112.219 1.00 72.25 450 GLY A CA 1
ATOM 3668 C C . GLY A 1 450 ? 103.430 3.666 -113.235 1.00 72.25 450 GLY A C 1
ATOM 3669 O O . GLY A 1 450 ? 104.017 3.069 -114.140 1.00 72.25 450 GLY A O 1
ATOM 3670 N N . GLU A 1 451 ? 103.554 4.982 -113.048 1.00 72.25 451 GLU A N 1
ATOM 3671 C CA . GLU A 1 451 ? 104.419 5.836 -113.871 1.00 72.25 451 GLU A CA 1
ATOM 3672 C C . GLU A 1 451 ? 105.899 5.444 -113.734 1.00 72.25 451 GLU A C 1
ATOM 3674 O O . GLU A 1 451 ? 106.581 5.269 -114.745 1.00 72.25 451 GLU A O 1
ATOM 3679 N N . PHE A 1 452 ? 106.387 5.188 -112.514 1.00 69.38 452 PHE A N 1
ATOM 3680 C CA . PHE A 1 452 ? 107.770 4.748 -112.273 1.00 69.38 452 PHE A CA 1
ATOM 3681 C C . PHE A 1 452 ? 108.125 3.449 -113.025 1.00 69.38 452 PHE A C 1
ATOM 3683 O O . PHE A 1 452 ? 109.186 3.345 -113.642 1.00 69.38 452 PHE A O 1
ATOM 3690 N N . ILE A 1 453 ? 107.201 2.481 -113.043 1.00 72.88 453 ILE A N 1
ATOM 3691 C CA . ILE A 1 453 ? 107.350 1.201 -113.760 1.00 72.88 453 ILE A CA 1
ATOM 3692 C C . ILE A 1 453 ? 107.379 1.395 -115.289 1.00 72.88 453 ILE A C 1
ATOM 3694 O O . ILE A 1 453 ? 107.952 0.565 -116.002 1.00 72.88 453 ILE A O 1
ATOM 3698 N N . SER A 1 454 ? 106.792 2.476 -115.815 1.00 71.06 454 SER A N 1
ATOM 3699 C CA . SER A 1 454 ? 106.881 2.805 -117.244 1.00 71.06 454 SER A CA 1
ATOM 3700 C C . SER A 1 454 ? 108.281 3.304 -117.625 1.00 71.06 454 SER A C 1
ATOM 3702 O O . SER A 1 454 ? 108.889 2.761 -118.550 1.00 71.06 454 SER A O 1
ATOM 3704 N N . TYR A 1 455 ? 108.858 4.221 -116.840 1.00 73.75 455 TYR A N 1
ATOM 3705 C CA . TYR A 1 455 ? 110.196 4.764 -117.091 1.00 73.75 455 TYR A CA 1
ATOM 3706 C C . TYR A 1 455 ? 111.304 3.698 -116.999 1.00 73.75 455 TYR A C 1
ATOM 3708 O O . TYR A 1 455 ? 112.248 3.727 -117.789 1.00 73.75 455 TYR A O 1
ATOM 3716 N N . GLU A 1 456 ? 111.175 2.698 -116.117 1.00 71.12 456 GLU A N 1
ATOM 3717 C CA . GLU A 1 456 ? 112.113 1.563 -116.083 1.00 71.12 456 GLU A CA 1
ATOM 3718 C C . GLU A 1 456 ? 112.127 0.719 -117.371 1.00 71.12 456 GLU A C 1
ATOM 3720 O O . GLU A 1 456 ? 113.156 0.121 -117.704 1.00 71.12 456 GLU A O 1
ATOM 3725 N N . LYS A 1 457 ? 110.999 0.622 -118.089 1.00 73.25 457 LYS A N 1
ATOM 3726 C CA . LYS A 1 457 ? 110.915 -0.155 -119.337 1.00 73.25 457 LYS A CA 1
ATOM 3727 C C . LYS A 1 457 ? 111.574 0.581 -120.500 1.00 73.25 457 LYS A C 1
ATOM 3729 O O . LYS A 1 457 ? 112.316 -0.042 -121.260 1.00 73.25 457 LYS A O 1
ATOM 3734 N N . ASP A 1 458 ? 111.370 1.891 -120.593 1.00 72.62 458 ASP A N 1
ATOM 3735 C CA . ASP A 1 458 ? 111.939 2.722 -121.661 1.00 72.62 458 ASP A CA 1
ATOM 3736 C C . ASP A 1 458 ? 113.471 2.827 -121.588 1.00 72.62 458 ASP A C 1
ATOM 3738 O O . ASP A 1 458 ? 114.134 2.940 -122.623 1.00 72.62 458 ASP A O 1
ATOM 3742 N N . ILE A 1 459 ? 114.052 2.737 -120.385 1.00 72.81 459 ILE A N 1
ATOM 3743 C CA . ILE A 1 459 ? 115.509 2.650 -120.196 1.00 72.81 459 ILE A CA 1
ATOM 3744 C C . ILE A 1 459 ? 116.038 1.325 -120.771 1.00 72.81 459 ILE A C 1
ATOM 3746 O O . ILE A 1 459 ? 116.881 1.340 -121.671 1.00 72.81 459 ILE A O 1
ATOM 3750 N N . LYS A 1 460 ? 115.472 0.186 -120.344 1.00 72.19 460 LYS A N 1
ATOM 3751 C CA . LYS A 1 460 ? 115.878 -1.162 -120.795 1.00 72.19 460 LYS A CA 1
ATOM 3752 C C . LYS A 1 460 ? 115.704 -1.360 -122.311 1.00 72.19 460 LYS A C 1
ATOM 3754 O O . LYS A 1 460 ? 116.494 -2.062 -122.941 1.00 72.19 460 LYS A O 1
ATOM 3759 N N . GLY A 1 461 ? 114.711 -0.706 -122.922 1.00 70.06 461 GLY A N 1
ATOM 3760 C CA . GLY A 1 461 ? 114.512 -0.718 -124.376 1.00 70.06 461 GLY A CA 1
ATOM 3761 C C . GLY A 1 461 ? 115.651 -0.059 -125.169 1.00 70.06 461 GLY A C 1
ATOM 3762 O O . GLY A 1 461 ? 116.008 -0.536 -126.247 1.00 70.06 461 GLY A O 1
ATOM 3763 N N . LYS A 1 462 ? 116.269 1.004 -124.635 1.00 70.75 462 LYS A N 1
ATOM 3764 C CA . LYS A 1 462 ? 117.362 1.726 -125.316 1.00 70.75 462 LYS A CA 1
ATOM 3765 C C . LYS A 1 462 ? 118.690 0.970 -125.260 1.00 70.75 462 LYS A C 1
ATOM 3767 O O . LYS A 1 462 ? 119.428 0.972 -126.243 1.00 70.75 462 LYS A O 1
ATOM 3772 N N . GLU A 1 463 ? 118.959 0.258 -124.167 1.00 64.56 463 GLU A N 1
ATOM 3773 C CA . GLU A 1 463 ? 120.162 -0.574 -124.008 1.00 64.56 463 GLU A CA 1
ATOM 3774 C C . GLU A 1 463 ? 120.209 -1.716 -125.042 1.00 64.56 463 GLU A C 1
ATOM 3776 O O . GLU A 1 463 ? 121.234 -1.946 -125.688 1.00 64.56 463 GLU A O 1
ATOM 3781 N N . GLN A 1 464 ? 119.072 -2.378 -125.288 1.00 62.47 464 GLN A N 1
ATOM 3782 C CA . GLN A 1 464 ? 118.971 -3.457 -126.280 1.00 62.47 464 GLN A CA 1
ATOM 3783 C C . GLN A 1 464 ? 119.151 -2.972 -127.729 1.00 62.47 464 GLN A C 1
ATOM 3785 O O . GLN A 1 464 ? 119.599 -3.739 -128.587 1.00 62.47 464 GLN A O 1
ATOM 3790 N N . MET A 1 465 ? 118.833 -1.710 -128.029 1.00 63.19 465 MET A N 1
ATOM 3791 C CA . MET A 1 465 ? 118.950 -1.172 -129.387 1.00 63.19 465 MET A CA 1
ATOM 3792 C C . MET A 1 465 ? 120.407 -0.884 -129.783 1.00 63.19 465 MET A C 1
ATOM 3794 O O . MET A 1 465 ? 120.771 -1.067 -130.943 1.00 63.19 465 MET A O 1
ATOM 3798 N N . ILE A 1 466 ? 121.259 -0.526 -128.814 1.00 66.81 466 ILE A N 1
ATOM 3799 C CA . ILE A 1 466 ? 122.699 -0.296 -129.023 1.00 66.81 466 ILE A CA 1
ATOM 3800 C C . ILE A 1 466 ? 123.430 -1.614 -129.329 1.00 66.81 466 ILE A C 1
ATOM 3802 O O . ILE A 1 466 ? 124.270 -1.660 -130.224 1.00 66.81 466 ILE A O 1
ATOM 3806 N N . HIS A 1 467 ? 123.077 -2.711 -128.650 1.00 63.56 467 HIS A N 1
ATOM 3807 C CA . HIS A 1 467 ? 123.729 -4.013 -128.848 1.00 63.56 467 HIS A CA 1
ATOM 3808 C C . HIS A 1 467 ? 123.468 -4.625 -130.243 1.00 63.56 467 HIS A C 1
ATOM 3810 O O . HIS A 1 467 ? 124.338 -5.275 -130.821 1.00 63.56 467 HIS A O 1
ATOM 3816 N N . ASN A 1 468 ? 122.280 -4.393 -130.813 1.00 60.41 468 ASN A N 1
ATOM 3817 C CA . ASN A 1 468 ? 121.831 -5.029 -132.059 1.00 60.41 468 ASN A CA 1
ATOM 3818 C C . ASN A 1 468 ? 122.380 -4.402 -133.356 1.00 60.41 468 ASN A C 1
ATOM 3820 O O . ASN A 1 468 ? 122.245 -5.006 -134.423 1.00 60.41 468 ASN A O 1
ATOM 3824 N N . LEU A 1 469 ? 122.981 -3.210 -133.295 1.00 59.62 469 LEU A N 1
ATOM 3825 C CA . LEU A 1 469 ? 123.577 -2.555 -134.468 1.00 59.62 469 LEU A CA 1
ATOM 3826 C C . LEU A 1 469 ? 125.016 -3.030 -134.734 1.00 59.62 469 LEU A C 1
ATOM 3828 O O . LEU A 1 469 ? 125.438 -3.093 -135.887 1.00 59.62 469 LEU A O 1
ATOM 3832 N N . THR A 1 470 ? 125.743 -3.440 -133.694 1.00 60.88 470 THR A N 1
ATOM 3833 C CA . THR A 1 470 ? 127.171 -3.794 -133.771 1.00 60.88 470 THR A CA 1
ATOM 3834 C C . THR A 1 470 ? 127.439 -5.168 -134.406 1.00 60.88 470 THR A C 1
ATOM 3836 O O . THR A 1 470 ? 128.545 -5.418 -134.874 1.00 60.88 470 THR A O 1
ATOM 3839 N N . SER A 1 471 ? 126.449 -6.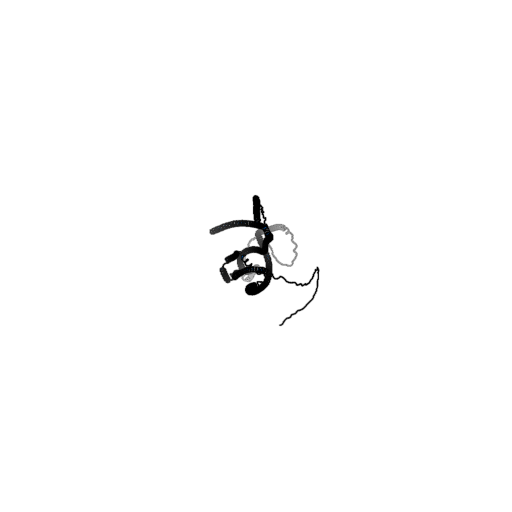070 -134.458 1.00 54.16 471 SER A N 1
ATOM 3840 C CA . SER A 1 471 ? 126.629 -7.449 -134.954 1.00 54.16 471 SER A CA 1
ATOM 3841 C C . SER A 1 471 ? 126.249 -7.669 -136.426 1.00 54.16 471 SER A C 1
ATOM 3843 O O . SER A 1 471 ? 126.708 -8.635 -137.034 1.00 54.16 471 SER A O 1
ATOM 3845 N N . LYS A 1 472 ? 125.440 -6.786 -137.030 1.00 57.81 472 LYS A 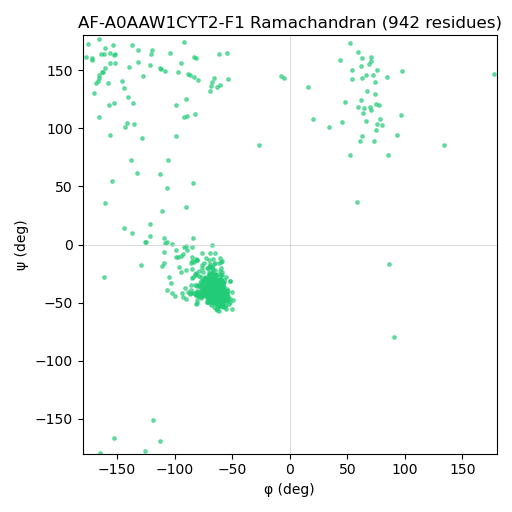N 1
ATOM 3846 C CA . LYS A 1 472 ? 124.922 -6.962 -138.405 1.00 57.81 472 LYS A CA 1
ATOM 3847 C C . LYS A 1 472 ? 125.854 -6.481 -139.521 1.00 57.81 472 LYS A C 1
ATOM 3849 O O . LYS A 1 472 ? 125.588 -6.774 -140.682 1.00 57.81 472 LYS A O 1
ATOM 3854 N N . LEU A 1 473 ? 126.929 -5.762 -139.196 1.00 48.25 473 LEU A N 1
ATOM 3855 C CA . LEU A 1 473 ? 127.824 -5.166 -140.198 1.00 48.25 473 LEU A CA 1
ATOM 3856 C C . LEU A 1 473 ? 128.815 -6.173 -140.824 1.00 48.25 473 LEU A C 1
ATOM 3858 O O . LEU A 1 473 ? 129.304 -5.945 -141.924 1.00 48.25 473 LEU A O 1
ATOM 3862 N N . ASN A 1 474 ? 129.103 -7.289 -140.141 1.00 50.25 474 ASN A N 1
ATOM 3863 C CA . ASN A 1 474 ? 130.312 -8.090 -140.395 1.00 50.25 474 ASN A CA 1
ATOM 3864 C C . ASN A 1 474 ? 130.086 -9.449 -141.095 1.00 50.25 474 ASN A C 1
ATOM 3866 O O . ASN A 1 474 ? 131.049 -10.188 -141.280 1.00 50.25 474 ASN A O 1
ATOM 3870 N N . THR A 1 475 ? 128.852 -9.825 -141.456 1.00 51.16 475 THR A N 1
ATOM 3871 C CA . THR A 1 475 ? 128.510 -11.234 -141.778 1.00 51.16 475 THR A CA 1
ATOM 3872 C C . THR A 1 475 ? 127.862 -11.492 -143.145 1.00 51.16 475 THR A C 1
ATOM 3874 O O . THR A 1 475 ? 127.557 -12.641 -143.447 1.00 51.16 475 THR A O 1
ATOM 3877 N N . LEU A 1 476 ? 127.665 -10.477 -143.997 1.00 44.47 476 LEU A N 1
ATOM 3878 C CA . LEU A 1 476 ? 126.865 -10.609 -145.235 1.00 44.47 476 LEU A CA 1
ATOM 3879 C C . LEU A 1 476 ? 127.607 -10.292 -146.551 1.00 44.47 476 LEU A C 1
ATOM 3881 O O . LEU A 1 476 ? 126.974 -10.081 -147.582 1.00 44.47 476 LEU A O 1
ATOM 3885 N N . HIS A 1 477 ? 128.945 -10.283 -146.541 1.00 37.94 477 HIS A N 1
ATOM 3886 C CA . HIS A 1 477 ? 129.759 -9.963 -147.726 1.00 37.94 477 HIS A CA 1
ATOM 3887 C C . HIS A 1 477 ? 130.217 -11.201 -148.539 1.00 37.94 477 HIS A C 1
ATOM 3889 O O . HIS A 1 477 ? 130.544 -11.064 -149.719 1.00 37.94 477 HIS A O 1
ATOM 3895 N N . ALA A 1 478 ? 130.288 -12.395 -147.934 1.00 43.44 478 ALA A N 1
ATOM 3896 C CA . ALA A 1 478 ? 131.221 -13.438 -148.392 1.00 43.44 478 ALA A CA 1
ATOM 3897 C C . ALA A 1 478 ? 130.623 -14.651 -149.138 1.00 43.44 478 ALA A C 1
ATOM 3899 O O . ALA A 1 478 ? 131.247 -15.146 -150.079 1.00 43.44 478 ALA A O 1
ATOM 3900 N N . GLU A 1 479 ? 129.457 -15.173 -148.740 1.00 41.62 479 GLU A N 1
ATOM 3901 C CA . GLU A 1 479 ? 129.070 -16.552 -149.104 1.00 41.62 479 GLU A CA 1
ATOM 3902 C C . GLU A 1 479 ? 127.988 -16.641 -150.191 1.00 41.62 479 GLU A C 1
ATOM 3904 O O . GLU A 1 479 ? 126.842 -17.007 -149.967 1.00 41.62 479 GLU A O 1
ATOM 3909 N N . GLN A 1 480 ? 128.462 -16.317 -151.400 1.00 36.69 480 GLN A N 1
ATOM 3910 C CA . GLN A 1 480 ? 128.392 -17.176 -152.596 1.00 36.69 480 GLN A CA 1
ATOM 3911 C C . GLN A 1 480 ? 126.989 -17.523 -153.141 1.00 36.69 480 GLN A C 1
ATOM 3913 O O . GLN A 1 480 ? 126.166 -18.194 -152.538 1.00 36.69 480 GLN A O 1
ATOM 3918 N N . GLN A 1 481 ? 126.629 -17.048 -154.336 1.00 36.81 481 GLN A N 1
ATOM 3919 C CA . GLN A 1 481 ? 127.100 -17.577 -155.630 1.00 36.81 481 GLN A CA 1
ATOM 3920 C C . GLN A 1 481 ? 127.024 -19.109 -155.764 1.00 36.81 481 GLN A C 1
ATOM 3922 O O . GLN A 1 481 ? 127.731 -19.835 -155.085 1.00 36.81 481 GLN A O 1
ATOM 3927 N N . ARG A 1 482 ? 126.302 -19.564 -156.801 1.00 36.72 482 ARG A N 1
ATOM 3928 C CA . ARG A 1 482 ? 126.345 -20.930 -157.362 1.00 36.72 482 ARG A CA 1
ATOM 3929 C C . ARG A 1 482 ? 125.941 -22.061 -156.398 1.00 36.72 482 ARG A C 1
ATOM 3931 O O . ARG A 1 482 ? 126.783 -22.794 -155.910 1.00 36.72 482 ARG A O 1
ATOM 3938 N N . HIS A 1 483 ? 124.648 -22.368 -156.374 1.00 35.81 483 HIS A N 1
ATOM 3939 C CA . HIS A 1 483 ? 124.160 -23.469 -157.217 1.00 35.81 483 HIS A CA 1
ATOM 3940 C C . HIS A 1 483 ? 122.860 -23.007 -157.898 1.00 35.81 483 HIS A C 1
ATOM 3942 O O . HIS A 1 483 ? 121.883 -22.668 -157.246 1.00 35.81 483 HIS A O 1
ATOM 3948 N N . ILE A 1 484 ? 122.937 -22.662 -159.189 1.00 42.81 484 ILE A N 1
ATOM 3949 C CA . ILE A 1 484 ? 122.508 -23.536 -160.297 1.00 42.81 484 ILE A CA 1
ATOM 3950 C C . ILE A 1 484 ? 120.995 -23.800 -160.178 1.00 42.81 484 ILE A C 1
ATOM 3952 O O . ILE A 1 484 ? 120.568 -24.664 -159.428 1.00 42.81 484 ILE A O 1
ATOM 3956 N N . LEU A 1 485 ? 120.119 -23.030 -160.834 1.00 40.03 485 LEU A N 1
ATOM 3957 C CA . LEU A 1 485 ? 120.173 -22.577 -162.241 1.00 40.03 485 LEU A CA 1
ATOM 3958 C C . LEU A 1 485 ? 120.224 -23.755 -163.232 1.00 40.03 485 LEU A C 1
ATOM 3960 O O . LEU A 1 485 ? 120.864 -23.680 -164.276 1.00 40.03 485 LEU A O 1
ATOM 3964 N N . LEU A 1 486 ? 119.512 -24.843 -162.924 1.00 35.72 486 LEU A N 1
ATOM 3965 C CA . LEU A 1 486 ? 119.107 -25.798 -163.948 1.00 35.72 486 LEU A CA 1
ATOM 3966 C C . LEU A 1 486 ? 117.703 -26.368 -163.668 1.00 35.72 486 LEU A C 1
ATOM 3968 O O . LEU A 1 486 ? 117.545 -27.302 -162.899 1.00 35.72 486 LEU A O 1
ATOM 3972 N N . ILE A 1 487 ? 116.729 -25.803 -164.398 1.00 38.34 487 ILE A N 1
ATOM 3973 C CA . ILE A 1 487 ? 115.734 -26.531 -165.215 1.00 38.34 487 ILE A CA 1
ATOM 3974 C C . ILE A 1 487 ? 114.589 -27.277 -164.483 1.00 38.34 487 ILE A C 1
ATOM 3976 O O . ILE A 1 487 ? 114.825 -28.113 -163.630 1.00 38.34 487 ILE A O 1
ATOM 3980 N N . ASN A 1 488 ? 113.309 -27.098 -164.855 1.00 35.16 488 ASN A N 1
ATOM 3981 C CA . ASN A 1 488 ? 112.682 -26.108 -165.755 1.00 35.16 488 ASN A CA 1
ATOM 3982 C C . ASN A 1 488 ? 111.147 -26.057 -165.563 1.00 35.16 488 ASN A C 1
ATOM 3984 O O . ASN A 1 488 ? 110.549 -27.004 -165.068 1.00 35.16 488 ASN A O 1
ATOM 3988 N N . LYS A 1 489 ? 110.544 -24.968 -166.073 1.00 36.91 489 LYS A N 1
ATOM 3989 C CA . LYS A 1 489 ? 109.388 -24.898 -167.010 1.00 36.91 489 LYS A CA 1
ATOM 3990 C C . LYS A 1 489 ? 108.559 -26.197 -167.160 1.00 36.91 489 LYS A C 1
ATOM 3992 O O . LYS A 1 489 ? 109.118 -27.245 -167.458 1.00 36.91 489 LYS A O 1
ATOM 3997 N N . LEU A 1 490 ? 107.226 -26.174 -167.161 1.00 34.47 490 LEU A N 1
ATOM 3998 C CA . LEU A 1 490 ? 106.296 -25.248 -167.843 1.00 34.47 490 LEU A CA 1
ATOM 3999 C C . LEU A 1 490 ? 104.981 -25.144 -167.034 1.00 34.47 490 LEU A C 1
ATOM 4001 O O . LEU A 1 490 ? 104.644 -26.091 -166.336 1.00 34.47 490 LEU A O 1
ATOM 4005 N N . ARG A 1 491 ? 104.153 -24.092 -167.101 1.00 30.64 491 ARG A N 1
ATOM 4006 C CA . ARG A 1 491 ? 104.067 -22.877 -167.950 1.00 30.64 491 ARG A CA 1
ATOM 4007 C C . ARG A 1 491 ? 103.992 -21.636 -167.021 1.00 30.64 491 ARG A C 1
ATOM 4009 O O . ARG A 1 491 ? 103.533 -21.776 -165.896 1.00 30.64 491 ARG A O 1
ATOM 4016 N N . ASN A 1 492 ? 104.563 -20.465 -167.329 1.00 38.75 492 ASN A N 1
ATOM 4017 C CA . ASN A 1 492 ? 104.285 -19.529 -168.441 1.00 38.75 492 ASN A CA 1
ATOM 4018 C C . ASN A 1 492 ? 102.880 -18.873 -168.308 1.00 38.75 492 ASN A C 1
ATOM 4020 O O . ASN A 1 492 ? 101.914 -19.593 -168.092 1.00 38.75 492 ASN A O 1
ATOM 4024 N N . GLU A 1 493 ? 102.687 -17.548 -168.444 1.00 37.94 493 GLU A N 1
ATOM 4025 C CA . GLU A 1 493 ? 103.599 -16.516 -168.982 1.00 37.94 493 GLU A CA 1
ATOM 4026 C C . GLU A 1 493 ? 103.236 -15.050 -168.610 1.00 37.94 493 GLU A C 1
ATOM 4028 O O . GLU A 1 493 ? 102.061 -14.712 -168.591 1.00 37.94 493 GLU A O 1
ATOM 4033 N N . ASN A 1 494 ? 104.274 -14.196 -168.482 1.00 33.88 494 ASN A N 1
ATOM 4034 C CA . ASN A 1 494 ? 104.386 -12.777 -168.922 1.00 33.88 494 ASN A CA 1
ATOM 4035 C C . ASN A 1 494 ? 103.457 -11.655 -168.354 1.00 33.88 494 ASN A C 1
ATOM 4037 O O . ASN A 1 494 ? 102.260 -11.848 -168.216 1.00 33.88 494 ASN A O 1
ATOM 4041 N N . LYS A 1 495 ? 103.912 -10.397 -168.125 1.00 40.81 495 LYS A N 1
ATOM 4042 C CA . LYS A 1 495 ? 105.265 -9.764 -168.198 1.00 40.81 495 LYS A CA 1
ATOM 4043 C C . LYS A 1 495 ? 105.299 -8.343 -167.555 1.00 40.81 495 LYS A C 1
ATOM 4045 O O . LYS A 1 495 ? 104.426 -7.561 -167.899 1.00 40.81 495 LYS A O 1
ATOM 4050 N N . ASN A 1 496 ? 106.379 -8.020 -166.812 1.00 36.34 496 ASN A N 1
ATOM 4051 C CA . ASN A 1 496 ? 107.206 -6.769 -166.841 1.00 36.34 496 ASN A CA 1
ATOM 4052 C C . ASN A 1 496 ? 106.562 -5.365 -166.567 1.00 36.34 496 ASN A C 1
ATOM 4054 O O . ASN A 1 496 ? 105.353 -5.226 -166.669 1.00 36.34 496 ASN A O 1
ATOM 4058 N N . ALA A 1 497 ? 107.263 -4.236 -166.295 1.00 35.41 497 ALA A N 1
ATOM 4059 C CA . ALA A 1 497 ? 108.622 -3.867 -165.789 1.00 35.41 497 ALA A CA 1
ATOM 4060 C C . ALA A 1 497 ? 108.726 -2.302 -165.660 1.00 35.41 497 ALA A C 1
ATOM 4062 O O . ALA A 1 497 ? 107.985 -1.628 -166.368 1.00 35.41 497 ALA A O 1
ATOM 4063 N N . GLU A 1 498 ? 109.636 -1.616 -164.932 1.00 31.97 498 GLU A N 1
ATOM 4064 C CA . GLU A 1 498 ? 110.288 -1.838 -163.614 1.00 31.97 498 GLU A CA 1
ATOM 4065 C C . GLU A 1 498 ? 111.136 -0.607 -163.133 1.00 31.97 498 GLU A C 1
ATOM 4067 O O . GLU A 1 498 ? 111.553 0.207 -163.944 1.00 31.97 498 GLU A O 1
ATOM 4072 N N . GLN A 1 499 ? 111.431 -0.539 -161.818 1.00 33.34 499 GLN A N 1
ATOM 4073 C CA . GLN A 1 499 ? 112.623 0.037 -161.119 1.00 33.34 499 GLN A CA 1
ATOM 4074 C C . GLN A 1 499 ? 113.102 1.534 -161.207 1.00 33.34 499 GLN A C 1
ATOM 4076 O O . GLN A 1 499 ? 113.661 1.974 -162.198 1.00 33.34 499 GLN A O 1
ATOM 4081 N N . LYS A 1 500 ? 113.089 2.198 -160.023 1.00 37.03 500 LYS A N 1
ATOM 4082 C CA . LYS A 1 500 ? 114.196 2.874 -159.256 1.00 37.03 500 LYS A CA 1
ATOM 4083 C C . LYS A 1 500 ? 115.057 4.087 -159.756 1.00 37.03 500 LYS A C 1
ATOM 4085 O O . LYS A 1 500 ? 115.901 3.925 -160.623 1.00 37.03 500 LYS A O 1
ATOM 4090 N N . VAL A 1 501 ? 115.039 5.149 -158.915 1.00 32.03 501 VAL A N 1
ATOM 4091 C CA . VAL A 1 501 ? 116.172 5.912 -158.276 1.00 32.03 501 VAL A CA 1
ATOM 4092 C C . VAL A 1 501 ? 117.009 6.970 -159.059 1.00 32.03 501 VAL A C 1
ATOM 4094 O O . VAL A 1 501 ? 117.876 6.631 -159.853 1.00 32.03 501 VAL A O 1
ATOM 4097 N N . ASP A 1 502 ? 116.762 8.238 -158.684 1.00 33.03 502 ASP A N 1
ATOM 4098 C CA . ASP A 1 502 ? 117.615 9.399 -158.286 1.00 33.03 502 ASP A CA 1
ATOM 4099 C C . ASP A 1 502 ? 118.797 10.021 -159.103 1.00 33.03 502 ASP A C 1
ATOM 4101 O O . ASP A 1 502 ? 119.662 9.361 -159.667 1.00 33.03 502 ASP A O 1
ATOM 4105 N N . ASP A 1 503 ? 118.843 11.366 -158.988 1.00 29.27 503 ASP A N 1
ATOM 4106 C CA . ASP A 1 503 ? 119.959 12.349 -159.002 1.00 29.27 503 ASP A CA 1
ATOM 4107 C C . ASP A 1 503 ? 120.760 12.815 -160.261 1.00 29.27 503 ASP A C 1
ATOM 4109 O O . ASP A 1 503 ? 121.871 12.378 -160.552 1.00 29.27 503 ASP A O 1
ATOM 4113 N N . SER A 1 504 ? 120.331 13.994 -160.761 1.00 32.34 504 SER A N 1
ATOM 4114 C CA . SER A 1 504 ? 121.138 15.243 -160.885 1.00 32.34 504 SER A CA 1
ATOM 4115 C C . SER A 1 504 ? 121.853 15.684 -162.200 1.00 32.34 504 SER A C 1
ATOM 4117 O O . SER A 1 504 ? 122.377 14.905 -162.984 1.00 32.34 504 SER A O 1
ATOM 4119 N N . PHE A 1 505 ? 121.935 17.027 -162.330 1.00 20.39 505 PHE A N 1
ATOM 4120 C CA . PHE A 1 505 ? 122.977 17.867 -162.978 1.00 20.39 505 PHE A CA 1
ATOM 4121 C C . PHE A 1 505 ? 122.910 18.359 -164.465 1.00 20.39 505 PHE A C 1
ATOM 4123 O O . PHE A 1 505 ? 123.467 17.775 -165.382 1.00 20.39 505 PHE A O 1
ATOM 4130 N N . VAL A 1 506 ? 122.373 19.588 -164.619 1.00 31.11 506 VAL A N 1
ATOM 4131 C CA . VAL A 1 506 ? 122.849 20.759 -165.426 1.00 31.11 506 VAL A CA 1
ATOM 4132 C C . VAL A 1 506 ? 122.949 20.753 -166.981 1.00 31.11 506 VAL A C 1
ATOM 4134 O O . VAL A 1 506 ? 123.798 20.133 -167.603 1.00 31.11 506 VAL A O 1
ATOM 4137 N N . LYS A 1 507 ? 122.145 21.672 -167.553 1.00 34.81 507 LYS A N 1
ATOM 4138 C CA . LYS A 1 507 ? 122.272 22.536 -168.764 1.00 34.81 507 LYS A CA 1
ATOM 4139 C C . LYS A 1 507 ? 123.592 22.550 -169.579 1.00 34.81 507 LYS A C 1
ATOM 4141 O O . LYS A 1 507 ? 124.645 22.813 -169.009 1.00 34.81 507 LYS A O 1
ATOM 4146 N N . LEU A 1 508 ? 123.469 22.657 -170.916 1.00 28.16 508 LEU A N 1
ATOM 4147 C CA . LEU A 1 508 ? 123.965 23.822 -171.697 1.00 28.16 508 LEU A CA 1
ATOM 4148 C C . LEU A 1 508 ? 123.375 23.891 -173.132 1.00 28.16 508 LEU A C 1
ATOM 4150 O O . LEU A 1 508 ? 122.513 23.087 -173.480 1.00 28.16 508 LEU A O 1
ATOM 4154 N N . SER A 1 509 ? 123.767 24.904 -173.918 1.00 28.50 509 SER A N 1
ATOM 4155 C CA . SER A 1 509 ? 123.035 25.425 -175.092 1.00 28.50 509 SER A CA 1
ATOM 4156 C C . SER A 1 509 ? 123.821 25.375 -176.415 1.00 28.50 509 SER A C 1
ATOM 4158 O O . SER A 1 509 ? 125.024 25.608 -176.388 1.00 28.50 509 SER A O 1
ATOM 4160 N N . THR A 1 510 ? 123.096 25.326 -177.553 1.00 34.84 510 THR A N 1
ATOM 4161 C CA . THR A 1 510 ? 123.468 25.897 -178.890 1.00 34.84 510 THR A CA 1
ATOM 4162 C C . THR A 1 510 ? 124.737 25.329 -179.590 1.00 34.84 510 THR A C 1
ATOM 4164 O O . THR A 1 510 ? 125.553 24.681 -178.958 1.00 34.84 510 THR A O 1
ATOM 4167 N N . GLU A 1 511 ? 124.984 25.448 -180.906 1.00 29.61 511 GLU A N 1
ATOM 4168 C CA . GLU A 1 511 ? 124.563 26.423 -181.936 1.00 29.61 511 GLU A CA 1
ATOM 4169 C C . GLU A 1 511 ? 124.848 25.904 -183.384 1.00 29.61 511 GLU A C 1
ATOM 4171 O O . GLU A 1 511 ? 125.552 24.910 -183.527 1.00 29.61 511 GLU A O 1
ATOM 4176 N N . LYS A 1 512 ? 124.444 26.673 -184.424 1.00 28.67 512 LYS A N 1
ATOM 4177 C CA . LYS A 1 512 ? 124.972 26.705 -185.828 1.00 28.67 512 LYS A CA 1
ATOM 4178 C C . LYS A 1 512 ? 124.730 25.488 -186.765 1.00 28.67 512 LYS A C 1
ATOM 4180 O O . LYS A 1 512 ? 124.614 24.367 -186.299 1.00 28.67 512 LYS A O 1
ATOM 4185 N N . SER A 1 513 ? 124.717 25.613 -188.108 1.00 30.28 513 SER A N 1
ATOM 4186 C CA . SER A 1 513 ? 124.349 26.698 -189.070 1.00 30.28 513 SER A CA 1
ATOM 4187 C C . SER A 1 513 ? 124.453 26.179 -190.538 1.00 30.28 513 SER A C 1
ATOM 4189 O O . SER A 1 513 ? 125.008 25.104 -190.737 1.00 30.28 513 SER A O 1
ATOM 4191 N N . VAL A 1 514 ? 124.020 26.972 -191.552 1.00 29.88 514 VAL A N 1
ATOM 4192 C CA . VAL A 1 514 ? 124.261 26.776 -193.027 1.00 29.88 514 VAL A CA 1
ATOM 4193 C C . VAL A 1 514 ? 123.450 25.591 -193.640 1.00 29.88 514 VAL A C 1
ATOM 4195 O O . VAL A 1 514 ? 123.151 24.648 -192.925 1.00 29.88 514 VAL A O 1
ATOM 4198 N N . GLN A 1 515 ? 122.935 25.524 -194.887 1.00 27.88 515 GLN A N 1
ATOM 4199 C CA . GLN A 1 515 ? 122.968 26.284 -196.172 1.00 27.88 515 GLN A CA 1
ATOM 4200 C C . GLN A 1 515 ? 121.501 26.343 -196.753 1.00 27.88 515 GLN A C 1
ATOM 4202 O O . GLN A 1 515 ? 120.623 25.742 -196.142 1.00 27.88 515 GLN A O 1
ATOM 4207 N N . SER A 1 516 ? 121.028 27.053 -197.803 1.00 27.19 516 SER A N 1
ATOM 4208 C CA . SER A 1 516 ? 121.562 27.688 -199.041 1.00 27.19 516 SER A CA 1
ATOM 4209 C C . SER A 1 516 ? 121.940 26.692 -200.175 1.00 27.19 516 SER A C 1
ATOM 4211 O O . SER A 1 516 ? 122.444 25.623 -199.866 1.00 27.19 516 SER A O 1
ATOM 4213 N N . VAL A 1 517 ? 121.712 26.887 -201.492 1.00 31.84 517 VAL A N 1
ATOM 4214 C CA . VAL A 1 517 ? 120.973 27.863 -202.348 1.00 31.84 517 VAL A CA 1
ATOM 4215 C C . VAL A 1 517 ? 120.740 27.199 -203.744 1.00 31.84 517 VAL A C 1
ATOM 4217 O O . VAL A 1 517 ? 121.381 26.192 -204.024 1.00 31.84 517 VAL A O 1
ATOM 4220 N N . GLN A 1 518 ? 119.907 27.785 -204.631 1.00 27.19 518 GLN A N 1
ATOM 4221 C CA . GLN A 1 518 ? 119.731 27.433 -206.071 1.00 27.19 518 GLN A CA 1
ATOM 4222 C C . GLN A 1 518 ? 119.031 26.082 -206.391 1.00 27.19 518 GLN A C 1
ATOM 4224 O O . GLN A 1 518 ? 118.945 25.196 -205.551 1.00 27.19 518 GLN A O 1
ATOM 4229 N N . SER A 1 519 ? 118.444 25.879 -207.582 1.00 23.52 519 SER A N 1
ATOM 4230 C CA . SER A 1 519 ? 118.442 26.705 -208.812 1.00 23.52 519 SER A CA 1
ATOM 4231 C C . SER A 1 519 ? 117.042 26.909 -209.418 1.00 23.52 519 SER A C 1
ATOM 4233 O O . SER A 1 519 ? 116.116 26.132 -209.188 1.00 23.52 519 SER A O 1
ATOM 4235 N N . GLU A 1 520 ? 116.916 27.986 -210.192 1.00 35.34 520 GLU A N 1
ATOM 4236 C CA . GLU A 1 520 ? 115.753 28.354 -211.004 1.00 35.34 520 GLU A CA 1
ATOM 4237 C C . GLU A 1 520 ? 115.810 27.697 -212.395 1.00 35.34 520 GLU A C 1
ATOM 4239 O O . GLU A 1 520 ? 116.895 27.588 -212.948 1.00 35.34 520 GLU A O 1
ATOM 4244 N N . GLU A 1 521 ? 114.629 27.346 -212.931 1.00 35.91 521 GLU A N 1
ATOM 4245 C CA . GLU A 1 521 ? 114.210 27.405 -214.355 1.00 35.91 521 GLU A CA 1
ATOM 4246 C C . GLU A 1 521 ? 115.087 26.706 -215.452 1.00 35.91 521 GLU A C 1
ATOM 4248 O O . GLU A 1 521 ? 116.285 26.519 -215.339 1.00 35.91 521 GLU A O 1
ATOM 4253 N N . ILE A 1 522 ? 114.583 26.196 -216.585 1.00 36.34 522 ILE A N 1
ATOM 4254 C CA . ILE A 1 522 ? 113.431 26.567 -217.418 1.00 36.34 522 ILE A CA 1
ATOM 4255 C C . ILE A 1 522 ? 112.662 25.328 -217.937 1.00 36.34 522 ILE A C 1
ATOM 4257 O O . ILE A 1 522 ? 113.203 24.250 -218.155 1.00 36.34 522 ILE A O 1
ATOM 4261 N N . ASN A 1 523 ? 111.370 25.558 -218.177 1.00 33.53 523 ASN A N 1
ATOM 4262 C CA . ASN A 1 523 ? 110.398 24.841 -219.017 1.00 33.53 523 ASN A CA 1
ATOM 4263 C C . ASN A 1 523 ? 110.839 23.693 -219.958 1.00 33.53 523 ASN A C 1
ATOM 4265 O O . ASN A 1 523 ? 111.702 23.857 -220.812 1.00 33.53 523 ASN A O 1
ATOM 4269 N N . ALA A 1 524 ? 109.926 22.716 -220.064 1.00 36.25 524 ALA A N 1
ATOM 4270 C CA . ALA A 1 524 ? 109.214 22.465 -221.329 1.00 36.25 524 ALA A CA 1
ATOM 4271 C C . ALA A 1 524 ? 107.683 22.306 -221.118 1.00 36.25 524 ALA A C 1
ATOM 4273 O O . ALA A 1 524 ? 107.101 21.261 -221.374 1.00 36.25 524 ALA A O 1
ATOM 4274 N N . LEU A 1 525 ? 107.035 23.368 -220.617 1.00 45.84 525 LEU A N 1
ATOM 4275 C CA . LEU A 1 525 ? 105.589 23.668 -220.696 1.00 45.84 525 LEU A CA 1
ATOM 4276 C C . LEU A 1 525 ? 104.536 22.556 -220.411 1.00 45.84 525 LEU A C 1
ATOM 4278 O O . LEU A 1 525 ? 104.064 21.865 -221.305 1.00 45.84 525 LEU A O 1
ATOM 4282 N N . LYS A 1 526 ? 103.930 22.679 -219.215 1.00 50.78 526 LYS A N 1
ATOM 4283 C CA . LYS A 1 526 ? 102.480 22.516 -218.916 1.00 50.78 526 LYS A CA 1
ATOM 4284 C C . LYS A 1 526 ? 101.844 21.100 -218.866 1.00 50.78 526 LYS A C 1
ATOM 4286 O O . LYS A 1 526 ? 101.591 20.470 -219.880 1.00 50.78 526 LYS A O 1
ATOM 4291 N N . ARG A 1 527 ? 101.285 20.812 -217.670 1.00 51.69 527 ARG A N 1
ATOM 4292 C CA . ARG A 1 527 ? 100.136 19.916 -217.342 1.00 51.69 527 ARG A CA 1
ATOM 4293 C C . ARG A 1 527 ? 100.364 18.388 -217.369 1.00 51.69 527 ARG A C 1
ATOM 4295 O O . ARG A 1 527 ? 100.211 17.763 -218.405 1.00 51.69 527 ARG A O 1
ATOM 4302 N N . SER A 1 528 ? 100.480 17.773 -216.180 1.00 40.41 528 SER A N 1
ATOM 4303 C CA . SER A 1 528 ? 99.893 16.430 -215.934 1.00 40.41 528 SER A CA 1
ATOM 4304 C C . SER A 1 528 ? 99.700 16.050 -214.451 1.00 40.41 528 SER A C 1
ATOM 4306 O O . SER A 1 528 ? 98.814 15.257 -214.142 1.00 40.41 528 SER A O 1
ATOM 4308 N N . LEU A 1 529 ? 100.501 16.578 -213.514 1.00 38.41 529 LEU A N 1
ATOM 4309 C CA . LEU A 1 529 ? 100.687 15.952 -212.190 1.00 38.41 529 LEU A CA 1
ATOM 4310 C C . LEU A 1 529 ? 100.118 16.758 -211.000 1.00 38.41 529 LEU A C 1
ATOM 4312 O O . LEU A 1 529 ? 100.860 17.159 -210.109 1.00 38.41 529 LEU A O 1
ATOM 4316 N N . GLN A 1 530 ? 98.802 17.016 -210.968 1.00 47.28 530 GLN A N 1
ATOM 4317 C CA . GLN A 1 530 ? 98.209 17.893 -209.932 1.00 47.28 530 GLN A CA 1
ATOM 4318 C C . GLN A 1 530 ? 96.887 17.425 -209.283 1.00 47.28 530 GLN A C 1
ATOM 4320 O O . GLN A 1 530 ? 96.285 18.190 -208.536 1.00 47.28 530 GLN A O 1
ATOM 4325 N N . LYS A 1 531 ? 96.424 16.183 -209.515 1.00 43.12 531 LYS A N 1
ATOM 4326 C CA . LYS A 1 531 ? 95.133 15.688 -208.968 1.00 43.12 531 LYS A CA 1
ATOM 4327 C C . LYS A 1 531 ? 95.201 14.635 -207.847 1.00 43.12 531 LYS A C 1
ATOM 4329 O O . LYS A 1 531 ? 94.203 14.460 -207.160 1.00 43.12 531 LYS A O 1
ATOM 4334 N N . SER A 1 532 ? 96.334 13.964 -207.607 1.00 42.38 532 SER A N 1
ATOM 4335 C CA . SER A 1 532 ? 96.368 12.812 -206.674 1.00 42.38 532 SER A CA 1
ATOM 4336 C C . SER A 1 532 ? 96.669 13.146 -205.201 1.00 42.38 532 SER A C 1
ATOM 4338 O O . SER A 1 532 ? 96.327 12.364 -204.317 1.00 42.38 532 SER A O 1
ATOM 4340 N N . ASN A 1 533 ? 97.300 14.288 -204.901 1.00 46.44 533 ASN A N 1
ATOM 4341 C CA . ASN A 1 533 ? 97.864 14.553 -203.564 1.00 46.44 533 ASN A CA 1
ATOM 4342 C C . ASN A 1 533 ? 96.909 15.247 -202.570 1.00 46.44 533 ASN A C 1
ATOM 4344 O O . ASN A 1 533 ? 97.285 15.468 -201.421 1.00 46.44 533 ASN A O 1
ATOM 4348 N N . ALA A 1 534 ? 95.677 15.571 -202.975 1.00 51.59 534 ALA A N 1
ATOM 4349 C CA . ALA A 1 534 ? 94.724 16.303 -202.134 1.00 51.59 534 ALA A CA 1
ATOM 4350 C C . ALA A 1 534 ? 94.009 15.433 -201.076 1.00 51.59 534 ALA A C 1
ATOM 4352 O O . ALA A 1 534 ? 93.597 15.944 -200.039 1.00 51.59 534 ALA A O 1
ATOM 4353 N N . ILE A 1 535 ? 93.855 14.125 -201.318 1.00 58.69 535 ILE A N 1
ATOM 4354 C CA . ILE A 1 535 ? 92.939 13.276 -200.532 1.00 58.69 535 ILE A CA 1
ATOM 4355 C C . ILE A 1 535 ? 93.595 12.733 -199.248 1.00 58.69 535 ILE A C 1
ATOM 4357 O O . ILE A 1 535 ? 92.970 12.728 -198.188 1.00 58.69 535 ILE A O 1
ATOM 4361 N N . ARG A 1 536 ? 94.878 12.333 -199.290 1.00 56.94 536 ARG A N 1
ATOM 4362 C CA . ARG A 1 536 ? 95.528 11.614 -198.170 1.00 56.94 536 ARG A CA 1
ATOM 4363 C C . ARG A 1 536 ? 95.760 12.459 -196.906 1.00 56.94 536 ARG A C 1
ATOM 4365 O O . ARG A 1 536 ? 95.956 11.890 -195.839 1.00 56.94 536 ARG A O 1
ATOM 4372 N N . LYS A 1 537 ? 95.741 13.796 -196.996 1.00 57.09 537 LYS A N 1
ATOM 4373 C CA . LYS A 1 537 ? 95.971 14.683 -195.836 1.00 57.09 537 LYS A CA 1
ATOM 4374 C C . LYS A 1 537 ? 94.735 14.929 -194.960 1.00 57.09 537 LYS A C 1
ATOM 4376 O O . LYS A 1 537 ? 94.913 15.400 -193.845 1.00 57.09 537 LYS A O 1
ATOM 4381 N N . ARG A 1 538 ? 93.515 14.620 -195.422 1.00 60.25 538 ARG A N 1
ATOM 4382 C CA . ARG A 1 538 ? 92.283 14.905 -194.656 1.00 60.25 538 ARG A CA 1
ATOM 4383 C C . ARG A 1 538 ? 92.012 13.842 -193.582 1.00 60.25 538 ARG A C 1
ATOM 4385 O O . ARG A 1 538 ? 91.933 14.171 -192.406 1.00 60.25 538 ARG A O 1
ATOM 4392 N N . LEU A 1 539 ? 92.037 12.567 -193.980 1.00 59.44 539 LEU A N 1
ATOM 4393 C CA . LEU A 1 539 ? 91.729 11.406 -193.124 1.00 59.44 539 LEU A CA 1
ATOM 4394 C C . LEU A 1 539 ? 92.661 11.212 -191.910 1.00 59.44 539 LEU A C 1
ATOM 4396 O O . LEU A 1 539 ? 92.326 10.456 -191.005 1.00 59.44 539 LEU A O 1
ATOM 4400 N N . LEU A 1 540 ? 93.834 11.856 -191.883 1.00 61.00 540 LEU A N 1
ATOM 4401 C CA . LEU A 1 540 ? 94.752 11.785 -190.739 1.00 61.00 540 LEU A CA 1
ATOM 4402 C C . LEU A 1 540 ? 94.377 12.748 -189.602 1.00 61.00 540 LEU A C 1
ATOM 4404 O O . LEU A 1 540 ? 94.701 12.451 -188.459 1.00 61.00 540 LEU A O 1
ATOM 4408 N N . ALA A 1 541 ? 93.686 13.857 -189.891 1.00 67.50 541 ALA A N 1
ATOM 4409 C CA . ALA A 1 541 ? 93.281 14.830 -188.872 1.00 67.50 541 ALA A CA 1
ATOM 4410 C C . ALA A 1 541 ? 92.029 14.372 -188.101 1.00 67.50 541 ALA A C 1
ATOM 4412 O O . ALA A 1 541 ? 91.981 14.461 -186.873 1.00 67.50 541 ALA A O 1
ATOM 4413 N N . ASP A 1 542 ? 91.047 13.817 -188.819 1.00 67.38 542 ASP A N 1
ATOM 4414 C CA . ASP A 1 542 ? 89.790 13.331 -188.234 1.00 67.38 542 ASP A CA 1
ATOM 4415 C C . ASP A 1 542 ? 90.042 12.194 -187.220 1.00 67.38 542 ASP A C 1
ATOM 4417 O O . ASP A 1 542 ? 89.400 12.119 -186.174 1.00 67.38 542 ASP A O 1
ATOM 4421 N N . ASN A 1 543 ? 91.039 11.343 -187.493 1.00 65.50 543 ASN A N 1
ATOM 4422 C CA . ASN A 1 543 ? 91.392 10.201 -186.647 1.00 65.50 543 ASN A CA 1
ATOM 4423 C C . ASN A 1 543 ? 92.065 10.631 -185.325 1.00 65.50 543 ASN A C 1
ATOM 4425 O O . ASN A 1 543 ? 91.782 10.064 -184.272 1.00 65.50 543 ASN A O 1
ATOM 4429 N N . THR A 1 544 ? 92.900 11.680 -185.346 1.00 69.69 544 THR A N 1
ATOM 4430 C CA . THR A 1 544 ? 93.481 12.256 -184.117 1.00 69.69 544 THR A CA 1
ATOM 4431 C C . THR A 1 544 ? 92.438 12.942 -183.232 1.00 69.69 544 THR A C 1
ATOM 4433 O O . THR A 1 544 ? 92.506 12.821 -182.012 1.00 69.69 544 THR A O 1
ATOM 4436 N N . ALA A 1 545 ? 91.433 13.597 -183.825 1.00 70.44 545 ALA A N 1
ATOM 4437 C CA . ALA A 1 545 ? 90.362 14.255 -183.071 1.00 70.44 545 ALA A CA 1
ATOM 4438 C C . ALA A 1 545 ? 89.406 13.263 -182.376 1.00 70.44 545 ALA A C 1
ATOM 4440 O O . ALA A 1 545 ? 88.788 13.606 -181.369 1.00 70.44 545 ALA A O 1
ATOM 4441 N N . LEU A 1 546 ? 89.282 12.035 -182.896 1.00 65.94 546 LEU A N 1
ATOM 4442 C CA . LEU A 1 546 ? 88.489 10.974 -182.268 1.00 65.94 546 LEU A CA 1
ATOM 4443 C C . LEU A 1 546 ? 89.195 10.321 -181.073 1.00 65.94 546 LEU A C 1
ATOM 4445 O O . LEU A 1 546 ? 88.512 9.921 -180.136 1.00 65.94 546 LEU A O 1
ATOM 4449 N N . MET A 1 547 ? 90.531 10.239 -181.069 1.00 67.88 547 MET A N 1
ATOM 4450 C CA . MET A 1 547 ? 91.265 9.679 -179.926 1.00 67.88 547 MET A CA 1
ATOM 4451 C C . MET A 1 547 ? 91.201 10.577 -178.685 1.00 67.88 547 MET A C 1
ATOM 4453 O O . MET A 1 547 ? 90.940 10.056 -177.607 1.00 67.88 547 MET A O 1
ATOM 4457 N N . GLN A 1 548 ? 91.339 11.904 -178.831 1.00 72.19 548 GLN A N 1
ATOM 4458 C CA . GLN A 1 548 ? 91.244 12.828 -177.686 1.00 72.19 548 GLN A CA 1
ATOM 4459 C C . GLN A 1 548 ? 89.914 12.697 -176.932 1.00 72.19 548 GLN A C 1
ATOM 4461 O O . GLN A 1 548 ? 89.919 12.557 -175.715 1.00 72.19 548 GLN A O 1
ATOM 4466 N N . LYS A 1 549 ? 88.785 12.618 -177.650 1.00 72.62 549 LYS A N 1
ATOM 4467 C CA . LYS A 1 549 ? 87.467 12.446 -177.015 1.00 72.62 549 LYS A CA 1
ATOM 4468 C C . LYS A 1 549 ? 87.345 11.167 -176.187 1.00 72.62 549 LYS A C 1
ATOM 4470 O O . LYS A 1 549 ? 86.641 11.163 -175.190 1.00 72.62 549 LYS A O 1
ATOM 4475 N N . ILE A 1 550 ? 88.026 10.091 -176.585 1.00 70.12 550 ILE A N 1
ATOM 4476 C CA . ILE A 1 550 ? 87.999 8.819 -175.851 1.00 70.12 550 ILE A CA 1
ATOM 4477 C C . ILE A 1 550 ? 88.820 8.916 -174.553 1.00 70.12 550 ILE A C 1
ATOM 4479 O O . ILE A 1 550 ? 88.483 8.243 -173.581 1.00 70.12 550 ILE A O 1
ATOM 4483 N N . GLU A 1 551 ? 89.861 9.756 -174.504 1.00 75.06 551 GLU A N 1
ATOM 4484 C CA . GLU A 1 551 ? 90.574 10.067 -173.257 1.00 75.06 551 GLU A CA 1
ATOM 4485 C C . GLU A 1 551 ? 89.749 10.999 -172.351 1.00 75.06 551 GLU A C 1
ATOM 4487 O O . GLU A 1 551 ? 89.639 10.720 -171.156 1.00 75.06 551 GLU A O 1
ATOM 4492 N N . ASP A 1 552 ? 89.098 12.026 -172.914 1.00 77.94 552 ASP A N 1
ATOM 4493 C CA . ASP A 1 552 ? 88.192 12.925 -172.179 1.00 77.94 552 ASP A CA 1
ATOM 4494 C C . ASP A 1 552 ? 87.025 12.139 -171.529 1.00 77.94 552 ASP A C 1
ATOM 4496 O O . ASP A 1 552 ? 86.841 12.184 -170.308 1.00 77.94 552 ASP A O 1
ATOM 4500 N N . ASP A 1 553 ? 86.298 11.329 -172.317 1.00 74.75 553 ASP A N 1
ATOM 4501 C CA . ASP A 1 553 ? 85.197 10.465 -171.851 1.00 74.75 553 ASP A CA 1
ATOM 4502 C C . ASP A 1 553 ? 85.664 9.475 -170.756 1.00 74.75 553 ASP A C 1
ATOM 4504 O O . ASP A 1 553 ? 84.926 9.150 -169.818 1.00 74.75 553 ASP A O 1
ATOM 4508 N N . ALA A 1 554 ? 86.899 8.964 -170.856 1.00 74.44 554 ALA A N 1
ATOM 4509 C CA . ALA A 1 554 ? 87.447 8.007 -169.896 1.00 74.44 554 ALA A CA 1
ATOM 4510 C C . ALA A 1 554 ? 87.764 8.645 -168.533 1.00 74.44 554 ALA A C 1
ATOM 4512 O O . ALA A 1 554 ? 87.551 8.001 -167.495 1.00 74.44 554 ALA A O 1
ATOM 4513 N N . GLU A 1 555 ? 88.236 9.893 -168.516 1.00 76.81 555 GLU A N 1
ATOM 4514 C CA . GLU A 1 555 ? 88.534 10.613 -167.277 1.00 76.81 555 GLU A CA 1
ATOM 4515 C C . GLU A 1 555 ? 87.244 11.156 -166.622 1.00 76.81 555 GLU A C 1
ATOM 4517 O O . GLU A 1 555 ? 87.113 11.065 -165.398 1.00 76.81 555 GLU A O 1
ATOM 4522 N N . GLU A 1 556 ? 86.214 11.552 -167.389 1.00 78.06 556 GLU A N 1
ATOM 4523 C CA . GLU A 1 556 ? 84.866 11.811 -166.837 1.00 78.06 556 GLU A CA 1
ATOM 4524 C C . GLU A 1 556 ? 84.283 10.568 -166.138 1.00 78.06 556 GLU A C 1
ATOM 4526 O O . GLU A 1 556 ? 83.831 10.634 -164.989 1.00 78.06 556 GLU A O 1
ATOM 4531 N N . ILE A 1 557 ? 84.371 9.390 -166.772 1.00 73.69 557 ILE A N 1
ATOM 4532 C CA . ILE A 1 557 ? 83.950 8.111 -166.171 1.00 73.69 557 ILE A CA 1
ATOM 4533 C C . ILE A 1 557 ? 84.729 7.805 -164.877 1.00 73.69 557 ILE A C 1
ATOM 4535 O O . ILE A 1 557 ? 84.211 7.128 -163.978 1.00 73.69 557 ILE A O 1
ATOM 4539 N N . ARG A 1 558 ? 85.974 8.278 -164.755 1.00 77.69 558 ARG A N 1
ATOM 4540 C CA . ARG A 1 558 ? 86.806 8.118 -163.555 1.00 77.69 558 ARG A CA 1
ATOM 4541 C C . ARG A 1 558 ? 86.361 9.045 -162.426 1.00 77.69 558 ARG A C 1
ATOM 4543 O O . ARG A 1 558 ? 86.226 8.576 -161.292 1.00 77.69 558 ARG A O 1
ATOM 4550 N N . ILE A 1 559 ? 86.074 10.309 -162.740 1.00 78.94 559 ILE A N 1
ATOM 4551 C CA . ILE A 1 559 ? 85.522 11.297 -161.802 1.00 78.94 559 ILE A CA 1
ATOM 4552 C C . ILE A 1 559 ? 84.183 10.789 -161.256 1.00 78.94 559 ILE A C 1
ATOM 4554 O O . ILE A 1 559 ? 84.060 10.598 -160.043 1.00 78.94 559 ILE A O 1
ATOM 4558 N N . ALA A 1 560 ? 83.243 10.414 -162.130 1.00 77.12 560 ALA A N 1
ATOM 4559 C CA . ALA A 1 560 ? 81.928 9.902 -161.740 1.00 77.12 560 ALA A CA 1
ATOM 4560 C C . ALA A 1 560 ? 82.005 8.653 -160.832 1.00 77.12 560 ALA A C 1
ATOM 4562 O O . ALA A 1 560 ? 81.239 8.512 -159.876 1.00 77.12 560 ALA A O 1
ATOM 4563 N N . LYS A 1 561 ? 82.970 7.747 -161.059 1.00 77.00 561 LYS A N 1
ATOM 4564 C CA . LYS A 1 561 ? 83.210 6.592 -160.167 1.00 77.00 561 LYS A CA 1
ATOM 4565 C C . LYS A 1 561 ? 83.676 7.007 -158.767 1.00 77.00 561 LYS A C 1
ATOM 4567 O O . LYS A 1 561 ? 83.308 6.340 -157.798 1.00 77.00 561 LYS A O 1
ATOM 4572 N N . SER A 1 562 ? 84.450 8.087 -158.642 1.00 79.81 562 SER A N 1
ATOM 4573 C CA . SER A 1 562 ? 84.860 8.631 -157.339 1.00 79.81 562 SER A CA 1
ATOM 4574 C C . SER A 1 562 ? 83.685 9.278 -156.592 1.00 79.81 562 SER A C 1
ATOM 4576 O O . SER A 1 562 ? 83.503 9.043 -155.396 1.00 79.81 562 SER A O 1
ATOM 4578 N N . GLU A 1 563 ? 82.811 9.989 -157.307 1.00 80.19 563 GLU A N 1
ATOM 4579 C CA . GLU A 1 563 ? 81.607 10.609 -156.746 1.00 80.19 563 GLU A CA 1
ATOM 4580 C C . GLU A 1 563 ? 80.604 9.557 -156.256 1.00 80.19 563 GLU A C 1
ATOM 4582 O O . GLU A 1 563 ? 80.115 9.648 -155.130 1.00 80.19 563 GLU A O 1
ATOM 4587 N N . ILE A 1 564 ? 80.381 8.489 -157.032 1.00 79.00 564 ILE A N 1
ATOM 4588 C CA . ILE A 1 564 ? 79.555 7.334 -156.634 1.00 79.00 564 ILE A CA 1
ATOM 4589 C C . ILE A 1 564 ? 80.088 6.666 -155.353 1.00 79.00 564 ILE A C 1
ATOM 4591 O O . ILE A 1 564 ? 79.303 6.190 -154.525 1.00 79.00 564 ILE A O 1
ATOM 4595 N N . TYR A 1 565 ? 81.410 6.622 -155.158 1.00 82.38 565 TYR A N 1
ATOM 4596 C CA . TYR A 1 565 ? 82.012 6.090 -153.933 1.00 82.38 565 TYR A CA 1
ATOM 4597 C C . TYR A 1 565 ? 81.780 7.015 -152.727 1.00 82.38 565 TYR A C 1
ATOM 4599 O O . TYR A 1 565 ? 81.371 6.544 -151.662 1.00 82.38 565 TYR A O 1
ATOM 4607 N N . ASN A 1 566 ? 81.940 8.329 -152.907 1.00 81.88 566 ASN A N 1
ATOM 4608 C CA . ASN A 1 566 ? 81.667 9.324 -151.866 1.00 81.88 566 ASN A CA 1
ATOM 4609 C C . ASN A 1 566 ? 80.178 9.339 -151.468 1.00 81.88 566 ASN A C 1
ATOM 4611 O O . ASN A 1 566 ? 79.860 9.230 -150.283 1.00 81.88 566 ASN A O 1
ATOM 4615 N N . MET A 1 567 ? 79.259 9.326 -152.441 1.00 79.81 567 MET A N 1
ATOM 4616 C CA . MET A 1 567 ? 77.815 9.222 -152.186 1.00 79.81 567 MET A CA 1
ATOM 4617 C C . MET A 1 567 ? 77.442 7.943 -151.420 1.00 79.81 567 MET A C 1
ATOM 4619 O O . MET A 1 567 ? 76.576 7.984 -150.547 1.00 79.81 567 MET A O 1
ATOM 4623 N N . LYS A 1 568 ? 78.113 6.808 -151.675 1.00 79.00 568 LYS A N 1
ATOM 4624 C CA . LYS A 1 568 ? 77.927 5.578 -150.880 1.00 79.00 568 LYS A CA 1
ATOM 4625 C C . LYS A 1 568 ? 78.382 5.734 -149.428 1.00 79.00 568 LYS A C 1
ATOM 4627 O O . LYS A 1 568 ? 77.713 5.219 -148.533 1.00 79.00 568 LYS A O 1
ATOM 4632 N N . ILE A 1 569 ? 79.491 6.432 -149.180 1.00 82.25 569 ILE A N 1
ATOM 4633 C CA . ILE A 1 569 ? 79.959 6.724 -147.818 1.00 82.25 569 ILE A CA 1
ATOM 4634 C C . ILE A 1 569 ? 78.945 7.609 -147.083 1.00 82.25 569 ILE A C 1
ATOM 4636 O O . ILE A 1 569 ? 78.587 7.306 -145.942 1.00 82.25 569 ILE A O 1
ATOM 4640 N N . ASP A 1 570 ? 78.439 8.656 -147.733 1.00 82.56 570 ASP A N 1
ATOM 4641 C CA . ASP A 1 570 ? 77.493 9.591 -147.117 1.00 82.56 570 ASP A CA 1
ATOM 4642 C C . ASP A 1 570 ? 76.103 8.978 -146.908 1.00 82.56 570 ASP A C 1
ATOM 4644 O O . ASP A 1 570 ? 75.507 9.175 -145.848 1.00 82.56 570 ASP A O 1
ATOM 4648 N N . PHE A 1 571 ? 75.637 8.114 -147.814 1.00 83.31 571 PHE A N 1
ATOM 4649 C CA . PHE A 1 571 ? 74.435 7.301 -147.599 1.00 83.31 571 PHE A CA 1
ATOM 4650 C C . PHE A 1 571 ? 74.536 6.458 -146.312 1.00 83.31 571 PHE A C 1
ATOM 4652 O O . PHE A 1 571 ? 73.607 6.431 -145.505 1.00 83.31 571 PHE A O 1
ATOM 4659 N N . VAL A 1 572 ? 75.693 5.832 -146.055 1.00 84.81 572 VAL A N 1
ATOM 4660 C CA . VAL A 1 572 ? 75.934 5.044 -144.829 1.00 84.81 572 VAL A CA 1
ATOM 4661 C C . VAL A 1 572 ? 76.041 5.923 -143.570 1.00 84.81 572 VAL A C 1
ATOM 4663 O O . VAL A 1 572 ? 75.716 5.450 -142.475 1.00 84.81 572 VAL A O 1
ATOM 4666 N N . LYS A 1 573 ? 76.451 7.196 -143.679 1.00 83.56 573 LYS A N 1
ATOM 4667 C CA . LYS A 1 573 ? 76.362 8.165 -142.565 1.00 83.56 573 LYS A CA 1
ATOM 4668 C C . LYS A 1 573 ? 74.898 8.499 -142.264 1.00 83.56 573 LYS A C 1
ATOM 4670 O O . LYS A 1 573 ? 74.457 8.307 -141.131 1.00 83.56 573 LYS A O 1
ATOM 4675 N N . ILE A 1 574 ? 74.135 8.892 -143.285 1.00 83.44 574 ILE A N 1
ATOM 4676 C CA . ILE A 1 574 ? 72.720 9.280 -143.174 1.00 83.44 574 ILE A CA 1
ATOM 4677 C C . ILE A 1 574 ? 71.871 8.122 -142.627 1.00 83.44 574 ILE A C 1
ATOM 4679 O O . ILE A 1 574 ? 71.073 8.326 -141.712 1.00 83.44 574 ILE A O 1
ATOM 4683 N N . GLU A 1 575 ? 72.095 6.881 -143.076 1.00 81.81 575 GLU A N 1
ATOM 4684 C CA . GLU A 1 575 ? 71.447 5.701 -142.488 1.00 81.81 575 GLU A CA 1
ATOM 4685 C C . GLU A 1 575 ? 71.720 5.561 -140.980 1.00 81.81 575 GLU A C 1
ATOM 4687 O O . GLU A 1 575 ? 70.812 5.242 -140.207 1.00 81.81 575 GLU A O 1
ATOM 4692 N N . LYS A 1 576 ? 72.973 5.751 -140.540 1.00 83.56 576 LYS A N 1
ATOM 4693 C CA . LYS A 1 576 ? 73.348 5.647 -139.119 1.00 83.56 576 LYS A CA 1
ATOM 4694 C C . LYS A 1 576 ? 72.692 6.754 -138.297 1.00 83.56 576 LYS A C 1
ATOM 4696 O O . LYS A 1 576 ? 72.228 6.490 -137.187 1.00 83.56 576 LYS A O 1
ATOM 4701 N N . GLU A 1 577 ? 72.610 7.965 -138.837 1.00 84.88 577 GLU A N 1
ATOM 4702 C CA . GLU A 1 577 ? 71.935 9.100 -138.205 1.00 84.88 577 GLU A CA 1
ATOM 4703 C C . GLU A 1 577 ? 70.424 8.872 -138.097 1.00 84.88 577 GLU A C 1
ATOM 4705 O O . GLU A 1 577 ? 69.873 8.999 -137.002 1.00 84.88 577 GLU A O 1
ATOM 4710 N N . GLN A 1 578 ? 69.768 8.411 -139.165 1.00 83.50 578 GLN A N 1
ATOM 4711 C CA . GLN A 1 578 ? 68.350 8.042 -139.160 1.00 83.50 578 GLN A CA 1
ATOM 4712 C C . GLN A 1 578 ? 68.061 6.931 -138.135 1.00 83.50 578 GLN A C 1
ATOM 4714 O O . GLN A 1 578 ? 67.161 7.063 -137.302 1.00 83.50 578 GLN A O 1
ATOM 4719 N N . LYS A 1 579 ? 68.872 5.862 -138.117 1.00 85.69 579 LYS A N 1
ATOM 4720 C CA . LYS A 1 579 ? 68.758 4.756 -137.147 1.00 85.69 579 LYS A CA 1
ATOM 4721 C C . LYS A 1 579 ? 68.976 5.243 -135.702 1.00 85.69 579 LYS A C 1
ATOM 4723 O O . LYS A 1 579 ? 68.320 4.750 -134.783 1.00 85.69 579 LYS A O 1
ATOM 4728 N N . ASN A 1 580 ? 69.820 6.254 -135.480 1.00 85.75 580 ASN A N 1
ATOM 4729 C CA . ASN A 1 580 ? 70.008 6.887 -134.169 1.00 85.75 580 ASN A CA 1
ATOM 4730 C C . ASN A 1 580 ? 68.871 7.850 -133.775 1.00 85.75 580 ASN A C 1
ATOM 4732 O O . ASN A 1 580 ? 68.498 7.888 -132.600 1.00 85.75 580 ASN A O 1
ATOM 4736 N N . LEU A 1 581 ? 68.274 8.579 -134.721 1.00 84.31 581 LEU A N 1
ATOM 4737 C CA . LEU A 1 581 ? 67.082 9.405 -134.490 1.00 84.31 581 LEU A CA 1
ATOM 4738 C C . LEU A 1 581 ? 65.879 8.543 -134.092 1.00 84.31 581 LEU A C 1
ATOM 4740 O O . LEU A 1 581 ? 65.234 8.831 -133.085 1.00 84.31 581 LEU A O 1
ATOM 4744 N N . ILE A 1 582 ? 65.646 7.428 -134.793 1.00 85.44 582 ILE A N 1
ATOM 4745 C CA . ILE A 1 582 ? 64.591 6.454 -134.463 1.00 85.44 582 ILE A CA 1
ATOM 4746 C C . ILE A 1 582 ? 64.788 5.890 -133.043 1.00 85.44 582 ILE A C 1
ATOM 4748 O O . ILE A 1 582 ? 63.836 5.814 -132.265 1.00 85.44 582 ILE A O 1
ATOM 4752 N N . ARG A 1 583 ? 66.029 5.561 -132.649 1.00 83.75 583 ARG A N 1
ATOM 4753 C CA . ARG A 1 583 ? 66.352 5.128 -131.273 1.00 83.75 583 ARG A CA 1
ATOM 4754 C C . ARG A 1 583 ? 66.025 6.199 -130.226 1.00 83.75 583 ARG A C 1
ATOM 4756 O O . ARG A 1 583 ? 65.433 5.867 -129.200 1.00 83.75 583 ARG A O 1
ATOM 4763 N N . LYS A 1 584 ? 66.381 7.468 -130.474 1.00 86.69 584 LYS A N 1
ATOM 4764 C CA . LYS A 1 584 ? 66.063 8.595 -129.573 1.00 86.69 584 LYS A CA 1
ATOM 4765 C C . LYS A 1 584 ? 64.551 8.807 -129.450 1.00 86.69 584 LYS A C 1
ATOM 4767 O O . LYS A 1 584 ? 64.048 8.894 -128.334 1.00 86.69 584 LYS A O 1
ATOM 4772 N N . TYR A 1 585 ? 63.828 8.812 -130.570 1.00 86.56 585 TYR A N 1
ATOM 4773 C CA . TYR A 1 585 ? 62.369 8.940 -130.598 1.00 86.56 585 TYR A CA 1
ATOM 4774 C C . TYR A 1 585 ? 61.685 7.820 -129.799 1.00 86.56 585 TYR A C 1
ATOM 4776 O O . TYR A 1 585 ? 60.892 8.092 -128.900 1.00 86.56 585 TYR A O 1
ATOM 4784 N N . ASN A 1 586 ? 62.074 6.563 -130.029 1.00 86.75 586 ASN A N 1
ATOM 4785 C CA . ASN A 1 586 ? 61.522 5.414 -129.306 1.00 86.75 586 ASN A CA 1
ATOM 4786 C C . ASN A 1 586 ? 61.843 5.427 -127.797 1.00 86.75 586 ASN A C 1
ATOM 4788 O O . ASN A 1 586 ? 61.083 4.854 -127.015 1.00 86.75 586 ASN A O 1
ATOM 4792 N N . LYS A 1 587 ? 62.932 6.082 -127.364 1.00 86.12 587 LYS A N 1
ATOM 4793 C CA . LYS A 1 587 ? 63.221 6.318 -125.938 1.00 86.12 587 LYS A CA 1
ATOM 4794 C C . LYS A 1 587 ? 62.270 7.368 -125.351 1.00 86.12 587 LYS A C 1
ATOM 4796 O O . LYS A 1 587 ? 61.615 7.078 -124.356 1.00 86.12 587 LYS A O 1
ATOM 4801 N N . LEU A 1 588 ? 62.110 8.510 -126.023 1.00 85.00 588 LEU A N 1
ATOM 4802 C CA . LEU A 1 588 ? 61.198 9.586 -125.606 1.00 85.00 588 LEU A CA 1
ATOM 4803 C C . LEU A 1 588 ? 59.728 9.135 -125.555 1.00 85.00 588 LEU A C 1
ATOM 4805 O O . LEU A 1 588 ? 59.001 9.519 -124.643 1.00 85.00 588 LEU A O 1
ATOM 4809 N N . VAL A 1 589 ? 59.283 8.283 -126.486 1.00 87.56 589 VAL A N 1
ATOM 4810 C CA . VAL A 1 589 ? 57.928 7.698 -126.456 1.00 87.56 589 VAL A CA 1
ATOM 4811 C C . VAL A 1 589 ? 57.739 6.782 -125.241 1.00 87.56 589 VAL A C 1
ATOM 4813 O O . VAL A 1 589 ? 56.696 6.841 -124.594 1.00 87.56 589 VAL A O 1
ATOM 4816 N N . LYS A 1 590 ? 58.745 5.975 -124.874 1.00 84.06 590 LYS A N 1
ATOM 4817 C CA . LYS A 1 590 ? 58.689 5.156 -123.650 1.00 84.06 590 LYS A CA 1
ATOM 4818 C C . LYS A 1 590 ? 58.667 6.019 -122.388 1.00 84.06 590 LYS A C 1
ATOM 4820 O O . LYS A 1 590 ? 57.847 5.770 -121.514 1.00 84.06 590 LYS A O 1
ATOM 4825 N N . GLU A 1 591 ? 59.507 7.048 -122.320 1.00 85.38 591 GLU A N 1
ATOM 4826 C CA . GLU A 1 591 ? 59.557 7.991 -121.194 1.00 85.38 591 GLU A CA 1
ATOM 4827 C C . GLU A 1 591 ? 58.234 8.751 -121.031 1.00 85.38 591 GLU A C 1
ATOM 4829 O O . GLU A 1 591 ? 57.699 8.813 -119.926 1.00 85.38 591 GLU A O 1
ATOM 4834 N N . LYS A 1 592 ? 57.634 9.227 -122.133 1.00 88.31 592 LYS A N 1
ATOM 4835 C CA . LYS A 1 592 ? 56.285 9.811 -122.127 1.00 88.31 592 LYS A CA 1
ATOM 4836 C C . LYS A 1 592 ? 55.241 8.826 -121.594 1.00 88.31 592 LYS A C 1
ATOM 4838 O O . LYS A 1 592 ? 54.413 9.215 -120.777 1.00 88.31 592 LYS A O 1
ATOM 4843 N N . ASN A 1 593 ? 55.256 7.577 -122.060 1.00 88.00 593 ASN A N 1
ATOM 4844 C CA . ASN A 1 593 ? 54.254 6.585 -121.669 1.00 88.00 593 ASN A CA 1
ATOM 4845 C C . ASN A 1 593 ? 54.363 6.202 -120.183 1.00 88.00 593 ASN A C 1
ATOM 4847 O O . ASN A 1 593 ? 53.330 6.008 -119.548 1.00 88.00 593 ASN A O 1
ATOM 4851 N N . ILE A 1 594 ? 55.581 6.149 -119.627 1.00 89.50 594 ILE A N 1
ATOM 4852 C CA . ILE A 1 594 ? 55.815 5.957 -118.185 1.00 89.50 594 ILE A CA 1
ATOM 4853 C C . ILE A 1 594 ? 55.237 7.144 -117.405 1.00 89.50 594 ILE A C 1
ATOM 4855 O O . ILE A 1 594 ? 54.318 6.954 -116.618 1.00 89.50 594 ILE A O 1
ATOM 4859 N N . LEU A 1 595 ? 55.653 8.375 -117.725 1.00 88.56 595 LEU A N 1
ATOM 4860 C CA . LEU A 1 595 ? 55.174 9.589 -117.046 1.00 88.56 595 LEU A CA 1
ATOM 4861 C C . LEU A 1 595 ? 53.650 9.788 -117.159 1.00 88.56 595 LEU A C 1
ATOM 4863 O O . LEU A 1 595 ? 53.022 10.344 -116.260 1.00 88.56 595 LEU A O 1
ATOM 4867 N N . GLN A 1 596 ? 53.034 9.333 -118.255 1.00 89.00 596 GLN A N 1
ATOM 4868 C CA . GLN A 1 596 ? 51.580 9.339 -118.420 1.00 89.00 596 GLN A CA 1
ATOM 4869 C C . GLN A 1 596 ? 50.892 8.277 -117.542 1.00 89.00 596 GLN A C 1
ATOM 4871 O O . GLN A 1 596 ? 49.795 8.536 -117.047 1.00 89.00 596 GLN A O 1
ATOM 4876 N N . GLY A 1 597 ? 51.529 7.124 -117.315 1.00 88.19 597 GLY A N 1
ATOM 4877 C CA . GLY A 1 597 ? 51.112 6.136 -116.317 1.00 88.19 597 GLY A CA 1
ATOM 4878 C C . GLY A 1 597 ? 51.194 6.703 -114.900 1.00 88.19 597 GLY A C 1
ATOM 4879 O O . GLY A 1 597 ? 50.172 6.773 -114.220 1.00 88.19 597 GLY A O 1
ATOM 4880 N N . ASP A 1 598 ? 52.364 7.214 -114.510 1.00 89.69 598 ASP A N 1
ATOM 4881 C CA . ASP A 1 598 ? 52.627 7.813 -113.193 1.00 89.69 598 ASP A CA 1
ATOM 4882 C C . ASP A 1 598 ? 51.644 8.957 -112.874 1.00 89.69 598 ASP A C 1
ATOM 4884 O O . ASP A 1 598 ? 51.137 9.070 -111.756 1.00 89.69 598 ASP A O 1
ATOM 4888 N N . TYR A 1 599 ? 51.321 9.796 -113.870 1.00 91.19 599 TYR A N 1
ATOM 4889 C CA . TYR A 1 599 ? 50.325 10.863 -113.740 1.00 91.19 599 TYR A CA 1
ATOM 4890 C C . TYR A 1 599 ? 48.909 10.320 -113.499 1.00 91.19 599 TYR A C 1
ATOM 4892 O O . TYR A 1 599 ? 48.178 10.855 -112.660 1.00 91.19 599 TYR A O 1
ATOM 4900 N N . VAL A 1 600 ? 48.499 9.272 -114.223 1.00 89.88 600 VAL A N 1
ATOM 4901 C CA . VAL A 1 600 ? 47.188 8.636 -114.021 1.00 89.88 600 VAL A CA 1
ATOM 4902 C C . VAL A 1 600 ? 47.127 7.970 -112.648 1.00 89.88 600 VAL A C 1
ATOM 4904 O O . VAL A 1 600 ? 46.132 8.155 -111.946 1.00 89.88 600 VAL A O 1
ATOM 4907 N N . GLU A 1 601 ? 48.186 7.280 -112.221 1.00 88.31 601 GLU A N 1
ATOM 4908 C CA . GLU A 1 601 ? 48.226 6.649 -110.904 1.00 88.31 601 GLU A CA 1
ATOM 4909 C C . GLU A 1 601 ? 48.129 7.702 -109.791 1.00 88.31 601 GLU A C 1
ATOM 4911 O O . GLU A 1 601 ? 47.172 7.660 -109.015 1.00 88.31 601 GLU A O 1
ATOM 4916 N N . CYS A 1 602 ? 48.997 8.724 -109.791 1.00 87.56 602 CYS A N 1
ATOM 4917 C CA . CYS A 1 602 ? 48.927 9.864 -108.865 1.00 87.56 602 CYS A CA 1
ATOM 4918 C C . CYS A 1 602 ? 47.522 10.494 -108.813 1.00 87.56 602 CYS A C 1
ATOM 4920 O O . CYS A 1 602 ? 47.020 10.832 -107.740 1.00 87.56 602 CYS A O 1
ATOM 4922 N N . LYS A 1 603 ? 46.848 10.629 -109.963 1.00 89.50 603 LYS A N 1
ATOM 4923 C CA . LYS A 1 603 ? 45.492 11.192 -110.059 1.00 89.50 603 LYS A CA 1
ATOM 4924 C C . LYS A 1 603 ? 44.415 10.277 -109.465 1.00 89.50 603 LYS A C 1
ATOM 4926 O O . LYS A 1 603 ? 43.439 10.780 -108.905 1.00 89.50 603 LYS A O 1
ATOM 4931 N N . THR A 1 604 ? 44.574 8.955 -109.556 1.00 87.81 604 THR A N 1
ATOM 4932 C CA . THR A 1 604 ? 43.686 8.000 -108.866 1.00 87.81 604 THR A CA 1
ATOM 4933 C C . THR A 1 604 ? 43.953 7.953 -107.362 1.00 87.81 604 THR A C 1
ATOM 4935 O O . THR A 1 604 ? 43.000 7.993 -106.587 1.00 87.81 604 THR A O 1
ATOM 4938 N N . GLN A 1 605 ? 45.222 7.972 -106.939 1.00 90.62 605 GLN A N 1
ATOM 4939 C CA . GLN A 1 605 ? 45.610 8.045 -105.529 1.00 90.62 605 GLN A CA 1
ATOM 4940 C C . GLN A 1 605 ? 45.043 9.315 -104.870 1.00 90.62 605 GLN A C 1
ATOM 4942 O O . GLN A 1 605 ? 44.372 9.217 -103.845 1.00 90.62 605 GLN A O 1
ATOM 4947 N N . LEU A 1 606 ? 45.188 10.488 -105.504 1.00 89.94 606 LEU A N 1
ATOM 4948 C CA . LEU A 1 606 ? 44.626 11.751 -105.008 1.00 89.94 606 LEU A CA 1
ATOM 4949 C C . LEU A 1 606 ? 43.104 11.672 -104.801 1.00 89.94 606 LEU A C 1
ATOM 4951 O O . LEU A 1 606 ? 42.611 12.048 -103.740 1.00 89.94 606 LEU A O 1
ATOM 4955 N N . ARG A 1 607 ? 42.358 11.119 -105.768 1.00 87.69 607 ARG A N 1
ATOM 4956 C CA . ARG A 1 607 ? 40.902 10.913 -105.645 1.00 87.69 607 ARG A CA 1
ATOM 4957 C C . ARG A 1 607 ? 40.540 9.969 -104.490 1.00 87.69 607 ARG A C 1
ATOM 4959 O O . ARG A 1 607 ? 39.524 10.179 -103.825 1.00 87.69 607 ARG A O 1
ATOM 4966 N N . ASN A 1 608 ? 41.351 8.943 -104.242 1.00 88.94 608 ASN A N 1
ATOM 4967 C CA . ASN A 1 608 ? 41.139 8.012 -103.133 1.00 88.94 608 ASN A CA 1
ATOM 4968 C C . ASN A 1 608 ? 41.384 8.694 -101.774 1.00 88.94 608 ASN A C 1
ATOM 4970 O O . ASN A 1 608 ? 40.590 8.506 -100.849 1.00 88.94 608 ASN A O 1
ATOM 4974 N N . GLU A 1 609 ? 42.411 9.544 -101.659 1.00 86.50 609 GLU A N 1
ATOM 4975 C CA . GLU A 1 609 ? 42.641 10.354 -100.455 1.00 86.50 609 GLU A CA 1
ATOM 4976 C C . GLU A 1 609 ? 41.556 11.427 -100.255 1.00 86.50 609 GLU A C 1
ATOM 4978 O O . GLU A 1 609 ? 41.069 11.588 -99.138 1.00 86.50 609 GLU A O 1
ATOM 4983 N N . GLU A 1 610 ? 41.068 12.088 -101.311 1.00 89.25 610 GLU A N 1
ATOM 4984 C CA . GLU A 1 610 ? 39.890 12.973 -101.231 1.00 89.25 610 GLU A CA 1
ATOM 4985 C C . GLU A 1 610 ? 38.646 12.238 -100.698 1.00 89.25 610 GLU A C 1
ATOM 4987 O O . GLU A 1 610 ? 37.874 12.798 -99.913 1.00 89.25 610 GLU A O 1
ATOM 4992 N N . GLY A 1 611 ? 38.446 10.980 -101.107 1.00 88.62 611 GLY A N 1
ATOM 4993 C CA . GLY A 1 611 ? 37.383 10.111 -100.598 1.00 88.62 611 GLY A CA 1
ATOM 4994 C C . GLY A 1 611 ? 37.537 9.815 -99.104 1.00 88.62 611 GLY A C 1
ATOM 4995 O O . GLY A 1 611 ? 36.589 9.998 -98.336 1.00 88.62 611 GLY A O 1
ATOM 4996 N N . LYS A 1 612 ? 38.747 9.441 -98.667 1.00 91.25 612 LYS A N 1
ATOM 4997 C CA . LYS A 1 612 ? 39.075 9.232 -97.246 1.00 91.25 612 LYS A CA 1
ATOM 4998 C C . LYS A 1 612 ? 38.878 10.504 -96.420 1.00 91.25 612 LYS A C 1
ATOM 5000 O O . LYS A 1 612 ? 38.262 10.438 -95.362 1.00 91.25 612 LYS A O 1
ATOM 5005 N N . VAL A 1 613 ? 39.325 11.665 -96.904 1.00 89.88 613 VAL A N 1
ATOM 5006 C CA . VAL A 1 613 ? 39.151 12.961 -96.222 1.00 89.88 613 VAL A CA 1
ATOM 5007 C C . VAL A 1 613 ? 37.669 13.305 -96.044 1.00 89.88 613 VAL A C 1
ATOM 5009 O O . VAL A 1 613 ? 37.278 13.782 -94.980 1.00 89.88 613 VAL A O 1
ATOM 5012 N N . LYS A 1 614 ? 36.813 13.017 -97.034 1.00 91.69 614 LYS A N 1
ATOM 5013 C CA . LYS A 1 614 ? 35.353 13.187 -96.906 1.00 91.69 614 LYS A CA 1
ATOM 5014 C C . LYS A 1 614 ? 34.754 12.251 -95.850 1.00 91.69 614 LYS A C 1
ATOM 5016 O O . LYS A 1 614 ? 33.982 12.716 -95.015 1.00 91.69 614 LYS A O 1
ATOM 5021 N N . LEU A 1 615 ? 35.152 10.975 -95.831 1.00 90.94 615 LEU A N 1
ATOM 5022 C CA . LEU A 1 615 ? 34.700 10.007 -94.824 1.00 90.94 615 LEU A CA 1
ATOM 5023 C C . LEU A 1 615 ? 35.147 10.395 -93.403 1.00 90.94 615 LEU A C 1
ATOM 5025 O O . LEU A 1 615 ? 34.332 10.396 -92.483 1.00 90.94 615 LEU A O 1
ATOM 5029 N N . VAL A 1 616 ? 36.412 10.790 -93.230 1.00 90.38 616 VAL A N 1
ATOM 5030 C CA . VAL A 1 616 ? 36.956 11.257 -91.944 1.00 90.38 616 VAL A CA 1
ATOM 5031 C C . VAL A 1 616 ? 36.263 12.542 -91.488 1.00 90.38 616 VAL A C 1
ATOM 5033 O O . VAL A 1 616 ? 35.926 12.660 -90.314 1.00 90.38 616 VAL A O 1
ATOM 5036 N N . ASN A 1 617 ? 35.966 13.485 -92.389 1.00 91.94 617 ASN A N 1
ATOM 5037 C CA . ASN A 1 617 ? 35.196 14.683 -92.039 1.00 91.94 617 ASN A CA 1
ATOM 5038 C C . ASN A 1 617 ? 33.773 14.350 -91.564 1.00 91.94 617 ASN A C 1
ATOM 5040 O O . ASN A 1 617 ? 33.312 14.950 -90.593 1.00 91.94 617 ASN A O 1
ATOM 5044 N N . TRP A 1 618 ? 33.099 13.377 -92.189 1.00 93.56 618 TRP A N 1
ATOM 5045 C CA . TRP A 1 618 ? 31.788 12.904 -91.733 1.00 93.56 618 TRP A CA 1
ATOM 5046 C C . TRP A 1 618 ? 31.872 12.230 -90.353 1.00 93.56 618 TRP A C 1
ATOM 5048 O O . TRP A 1 618 ? 31.113 12.582 -89.452 1.00 93.56 618 TRP A O 1
ATOM 5058 N N . GLN A 1 619 ? 32.861 11.357 -90.132 1.00 92.06 619 GLN A N 1
ATOM 5059 C CA . GLN A 1 619 ? 33.131 10.756 -88.817 1.00 92.06 619 GLN A CA 1
ATOM 5060 C C . GLN A 1 619 ? 33.430 11.820 -87.745 1.00 92.06 619 GLN A C 1
ATOM 5062 O O . GLN A 1 619 ? 32.934 11.732 -86.625 1.00 92.06 619 GLN A O 1
ATOM 5067 N N . VAL A 1 620 ? 34.189 12.866 -88.084 1.00 91.44 620 VAL A N 1
ATOM 5068 C CA . VAL A 1 620 ? 34.485 13.997 -87.190 1.00 91.44 620 VAL A CA 1
ATOM 5069 C C . VAL A 1 620 ? 33.239 14.841 -86.896 1.00 91.44 620 VAL A C 1
ATOM 5071 O O . VAL A 1 620 ? 33.131 15.370 -85.791 1.00 91.44 620 VAL A O 1
ATOM 5074 N N . GLN A 1 621 ? 32.293 14.979 -87.830 1.00 91.31 621 GLN A N 1
ATOM 5075 C CA . GLN A 1 621 ? 31.001 15.622 -87.559 1.00 91.31 621 GLN A CA 1
ATOM 5076 C C . GLN A 1 621 ? 30.136 14.759 -86.632 1.00 91.31 621 GLN A C 1
ATOM 5078 O O . GLN A 1 621 ? 29.724 15.249 -85.581 1.00 91.31 621 GLN A O 1
ATOM 5083 N N . TYR A 1 622 ? 29.974 13.469 -86.939 1.00 93.25 622 TYR A N 1
ATOM 5084 C CA . TYR A 1 622 ? 29.242 12.511 -86.104 1.00 93.25 622 TYR A CA 1
ATOM 5085 C C . TYR A 1 622 ? 29.774 12.478 -84.658 1.00 93.25 622 TYR A C 1
ATOM 5087 O O . TYR A 1 622 ? 29.021 12.660 -83.702 1.00 93.25 622 TYR A O 1
ATOM 5095 N N . LEU A 1 623 ? 31.096 12.365 -84.478 1.00 92.31 623 LEU A N 1
ATOM 5096 C CA . LEU A 1 623 ? 31.729 12.377 -83.153 1.00 92.31 623 LEU A CA 1
ATOM 5097 C C . LEU A 1 623 ? 31.566 13.720 -82.420 1.00 92.31 623 LEU A C 1
ATOM 5099 O O . LEU A 1 623 ? 31.453 13.730 -81.195 1.00 92.31 623 LEU A O 1
ATOM 5103 N N . LYS A 1 624 ? 31.511 14.857 -83.130 1.00 93.06 624 LYS A N 1
ATOM 5104 C CA . LYS A 1 624 ? 31.208 16.170 -82.525 1.00 93.06 624 LYS A CA 1
ATOM 5105 C C . LYS A 1 624 ? 29.755 16.273 -82.059 1.00 93.06 624 LYS A C 1
ATOM 5107 O O . LYS A 1 624 ? 29.491 16.973 -81.082 1.00 93.06 624 LYS A O 1
ATOM 5112 N N . GLU A 1 625 ? 28.821 15.610 -82.732 1.00 92.19 625 GLU A N 1
ATOM 5113 C CA . GLU A 1 625 ? 27.406 15.591 -82.350 1.00 92.19 625 GLU A CA 1
ATOM 5114 C C . GLU A 1 625 ? 27.148 14.628 -81.190 1.00 92.19 625 GLU A C 1
ATOM 5116 O O . GLU A 1 625 ? 26.538 15.038 -80.200 1.00 92.19 625 GLU A O 1
ATOM 5121 N N . GLU A 1 626 ? 27.735 13.425 -81.212 1.00 92.19 626 GLU A N 1
ATOM 5122 C CA . GLU A 1 626 ? 27.772 12.552 -80.033 1.00 92.19 626 GLU A CA 1
ATOM 5123 C C . GLU A 1 626 ? 28.395 13.253 -78.822 1.00 92.19 626 GLU A C 1
ATOM 5125 O O . GLU A 1 626 ? 27.872 13.142 -77.712 1.00 92.19 626 GLU A O 1
ATOM 5130 N N . PHE A 1 627 ? 29.508 13.972 -79.013 1.00 92.94 627 PHE A N 1
ATOM 5131 C CA . PHE A 1 627 ? 30.172 14.691 -77.930 1.00 92.94 627 PHE A CA 1
ATOM 5132 C C . PHE A 1 627 ? 29.245 15.750 -77.326 1.00 92.94 627 PHE A C 1
ATOM 5134 O O . PHE A 1 627 ? 29.052 15.744 -76.116 1.00 92.94 627 PHE A O 1
ATOM 5141 N N . LYS A 1 628 ? 28.588 16.586 -78.146 1.00 92.81 628 LYS A N 1
ATOM 5142 C CA . LYS A 1 628 ? 27.579 17.560 -77.681 1.00 92.81 628 LYS A CA 1
ATOM 5143 C C . LYS A 1 628 ? 26.427 16.895 -76.918 1.00 92.81 628 LYS A C 1
ATOM 5145 O O . LYS A 1 628 ? 26.011 17.413 -75.884 1.00 92.81 628 LYS A O 1
ATOM 5150 N N . ALA A 1 629 ? 25.916 15.762 -77.404 1.00 91.19 629 ALA A N 1
ATOM 5151 C CA . ALA A 1 629 ? 24.837 15.026 -76.744 1.00 91.19 629 ALA A CA 1
ATOM 5152 C C . ALA A 1 629 ? 25.274 14.473 -75.374 1.00 91.19 629 ALA A C 1
ATOM 5154 O O . ALA A 1 629 ? 24.558 14.622 -74.382 1.00 91.19 629 ALA A O 1
ATOM 5155 N N . LYS A 1 630 ? 26.485 13.906 -75.297 1.00 91.25 630 LYS A N 1
ATOM 5156 C CA . LYS A 1 630 ? 27.099 13.419 -74.052 1.00 91.25 630 LYS A CA 1
ATOM 5157 C C . LYS A 1 630 ? 27.360 14.575 -73.073 1.00 91.25 630 LYS A C 1
ATOM 5159 O O . LYS A 1 630 ? 27.018 14.453 -71.901 1.00 91.25 630 LYS A O 1
ATOM 5164 N N . ASP A 1 631 ? 27.846 15.720 -73.551 1.00 91.12 631 ASP A N 1
ATOM 5165 C CA . ASP A 1 631 ? 28.044 16.952 -72.769 1.00 91.12 631 ASP A CA 1
ATOM 5166 C C . ASP A 1 631 ? 26.738 17.461 -72.132 1.00 91.12 631 ASP A C 1
ATOM 5168 O O . ASP A 1 631 ? 26.707 17.817 -70.952 1.00 91.12 631 ASP A O 1
ATOM 5172 N N . LEU A 1 632 ? 25.639 17.472 -72.896 1.00 92.50 632 LEU A N 1
ATOM 5173 C CA . LEU A 1 632 ? 24.313 17.851 -72.399 1.00 92.50 632 LEU A CA 1
ATOM 5174 C C . LEU A 1 632 ? 23.792 16.850 -71.356 1.00 92.50 632 LEU A C 1
ATOM 5176 O O . LEU A 1 632 ? 23.295 17.264 -70.308 1.00 92.50 632 LEU A O 1
ATOM 5180 N N . ALA A 1 633 ? 23.969 15.546 -71.591 1.00 90.25 633 ALA A N 1
ATOM 5181 C CA . ALA A 1 633 ? 23.611 14.509 -70.624 1.00 90.25 633 ALA A CA 1
ATOM 5182 C C . ALA A 1 633 ? 24.408 14.638 -69.311 1.00 90.25 633 ALA A C 1
ATOM 5184 O O . ALA A 1 633 ? 23.824 14.550 -68.229 1.00 90.25 633 ALA A O 1
ATOM 5185 N N . PHE A 1 634 ? 25.715 14.922 -69.383 1.00 91.06 634 PHE A N 1
ATOM 5186 C CA . PHE A 1 634 ? 26.532 15.196 -68.199 1.00 91.06 634 PHE A CA 1
ATOM 5187 C C . PHE A 1 634 ? 26.040 16.434 -67.445 1.00 91.06 634 PHE A C 1
ATOM 5189 O O . PHE A 1 634 ? 25.831 16.341 -66.239 1.00 91.06 634 PHE A O 1
ATOM 5196 N N . ARG A 1 635 ? 25.776 17.561 -68.124 1.00 91.50 635 ARG A N 1
ATOM 5197 C CA . ARG A 1 635 ? 25.252 18.788 -67.484 1.00 91.50 635 ARG A CA 1
ATOM 5198 C C . ARG A 1 635 ? 23.910 18.555 -66.783 1.00 91.50 635 ARG A C 1
ATOM 5200 O O . ARG A 1 635 ? 23.734 19.018 -65.656 1.00 91.50 635 ARG A O 1
ATOM 5207 N N . ASN A 1 636 ? 22.996 17.804 -67.397 1.00 91.25 636 ASN A N 1
ATOM 5208 C CA . ASN A 1 636 ? 21.712 17.448 -66.785 1.00 91.25 636 ASN A CA 1
ATOM 5209 C C . ASN A 1 636 ? 21.911 16.585 -65.528 1.00 91.25 636 ASN A C 1
ATOM 5211 O O . ASN A 1 636 ? 21.401 16.928 -64.460 1.00 91.25 636 ASN A O 1
ATOM 5215 N N . LYS A 1 637 ? 22.744 15.541 -65.615 1.00 86.50 637 LYS A N 1
ATOM 5216 C CA . LYS A 1 637 ? 23.103 14.683 -64.475 1.00 86.50 637 LYS A CA 1
ATOM 5217 C C . LYS A 1 637 ? 23.791 15.459 -63.347 1.00 86.50 637 LYS A C 1
ATOM 5219 O O . LYS A 1 637 ? 23.598 15.154 -62.170 1.00 86.50 637 LYS A O 1
ATOM 5224 N N . ASP A 1 638 ? 24.557 16.494 -63.678 1.00 89.06 638 ASP A N 1
ATOM 5225 C CA . ASP A 1 638 ? 25.211 17.381 -62.715 1.00 89.06 638 ASP A CA 1
ATOM 5226 C C . ASP A 1 638 ? 24.196 18.291 -61.992 1.00 89.06 638 ASP A C 1
ATOM 5228 O O . ASP A 1 638 ? 24.277 18.486 -60.777 1.00 89.06 638 ASP A O 1
ATOM 5232 N N . ILE A 1 639 ? 23.177 18.786 -62.707 1.00 91.44 639 ILE A N 1
ATOM 5233 C CA . ILE A 1 639 ? 22.043 19.538 -62.139 1.00 91.44 639 ILE A CA 1
ATOM 5234 C C . ILE A 1 639 ? 21.202 18.641 -61.217 1.00 91.44 639 ILE A C 1
ATOM 5236 O O . ILE A 1 639 ? 20.871 19.048 -60.101 1.00 91.44 639 ILE A O 1
ATOM 5240 N N . GLU A 1 640 ? 20.906 17.408 -61.625 1.00 87.88 640 GLU A N 1
ATOM 5241 C CA . GLU A 1 640 ? 20.230 16.405 -60.789 1.00 87.88 640 GLU A CA 1
ATOM 5242 C C . GLU A 1 640 ? 21.047 16.060 -59.540 1.00 87.88 640 GLU A C 1
ATOM 5244 O O . GLU A 1 640 ? 20.521 16.065 -58.427 1.00 87.88 640 GLU A O 1
ATOM 5249 N N . THR A 1 641 ? 22.357 15.859 -59.692 1.00 88.69 641 THR A N 1
ATOM 5250 C CA . THR A 1 641 ? 23.285 15.597 -58.581 1.00 88.69 641 THR A CA 1
ATOM 5251 C C . THR A 1 641 ? 23.363 16.780 -57.608 1.00 88.69 641 THR A C 1
ATOM 5253 O O . THR A 1 641 ? 23.533 16.586 -56.404 1.00 88.69 641 THR A O 1
ATOM 5256 N N . ARG A 1 642 ? 23.194 18.023 -58.080 1.00 88.75 642 ARG A N 1
ATOM 5257 C CA . ARG A 1 642 ? 23.043 19.203 -57.209 1.00 88.75 642 ARG A CA 1
ATOM 5258 C C . ARG A 1 642 ? 21.683 19.197 -56.501 1.00 88.75 642 ARG A C 1
ATOM 5260 O O . ARG A 1 642 ? 21.648 19.366 -55.283 1.00 88.75 642 ARG A O 1
ATOM 5267 N N . ARG A 1 643 ? 20.579 18.942 -57.218 1.00 90.38 643 ARG A N 1
ATOM 5268 C CA . ARG A 1 643 ? 19.215 18.851 -56.650 1.00 90.38 643 ARG A CA 1
ATOM 5269 C C . ARG A 1 643 ? 19.120 17.791 -55.546 1.00 90.38 643 ARG A C 1
ATOM 5271 O O . ARG A 1 643 ? 18.627 18.097 -54.462 1.00 90.38 643 ARG A O 1
ATOM 5278 N N . THR A 1 644 ? 19.655 16.589 -55.762 1.00 85.44 644 THR A N 1
ATOM 5279 C CA . THR A 1 644 ? 19.672 15.512 -54.753 1.00 85.44 644 THR A CA 1
ATOM 5280 C C . THR A 1 644 ? 20.564 15.848 -53.555 1.00 85.44 644 THR A C 1
ATOM 5282 O O . THR A 1 644 ? 20.161 15.606 -52.418 1.00 85.44 644 THR A O 1
ATOM 5285 N N . LYS A 1 645 ? 21.721 16.499 -53.756 1.00 87.62 645 LYS A N 1
ATOM 5286 C CA . LYS A 1 645 ? 22.559 17.017 -52.653 1.00 87.62 645 LYS A CA 1
ATOM 5287 C C . LYS A 1 645 ? 21.828 18.067 -51.802 1.00 87.62 645 LYS A C 1
ATOM 5289 O O . LYS A 1 645 ? 21.942 18.025 -50.577 1.00 87.62 645 LYS A O 1
ATOM 5294 N N . PHE A 1 646 ? 21.050 18.969 -52.407 1.00 91.06 646 PHE A N 1
ATOM 5295 C CA . PHE A 1 646 ? 20.209 19.916 -51.659 1.00 91.06 646 PHE A CA 1
ATOM 5296 C C . PHE A 1 646 ? 19.051 19.219 -50.930 1.00 91.06 646 PHE A C 1
ATOM 5298 O O . PHE A 1 646 ? 18.819 19.507 -49.755 1.00 91.06 646 PHE A O 1
ATOM 5305 N N . ALA A 1 647 ? 18.372 18.264 -51.574 1.00 85.38 647 ALA A N 1
ATOM 5306 C CA . ALA A 1 647 ? 17.316 17.472 -50.944 1.00 85.38 647 ALA A CA 1
ATOM 5307 C C . ALA A 1 647 ? 17.839 16.681 -49.731 1.00 85.38 647 ALA A C 1
ATOM 5309 O O . ALA A 1 647 ? 17.216 16.729 -48.670 1.00 85.38 647 ALA A O 1
ATOM 5310 N N .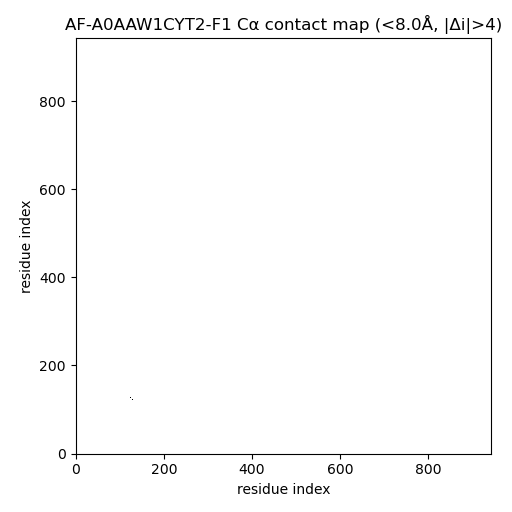 LYS A 1 648 ? 19.019 16.049 -49.845 1.00 89.94 648 LYS A N 1
ATOM 5311 C CA . LYS A 1 648 ? 19.694 15.365 -48.731 1.00 89.94 648 LYS A CA 1
ATOM 5312 C C . LYS A 1 648 ? 19.981 16.322 -47.573 1.00 89.94 648 LYS A C 1
ATOM 5314 O O . LYS A 1 648 ? 19.561 16.035 -46.460 1.00 89.94 648 LYS A O 1
ATOM 5319 N N . LYS A 1 649 ? 20.619 17.474 -47.827 1.00 88.56 649 LYS A N 1
ATOM 5320 C CA . LYS A 1 649 ? 20.900 18.477 -46.778 1.00 88.56 649 LYS A CA 1
ATOM 5321 C C . LYS A 1 649 ? 19.626 18.984 -46.094 1.00 88.56 649 LYS A C 1
ATOM 5323 O O . LYS A 1 649 ? 19.614 19.173 -44.881 1.00 88.56 649 LYS A O 1
ATOM 5328 N N . ARG A 1 650 ? 18.538 19.183 -46.848 1.00 88.62 650 ARG A N 1
ATOM 5329 C CA . ARG A 1 650 ? 17.232 19.557 -46.283 1.00 88.62 650 ARG A CA 1
ATOM 5330 C C . ARG A 1 650 ? 16.702 18.452 -45.366 1.00 88.62 650 ARG A C 1
ATOM 5332 O O . ARG A 1 650 ? 16.370 18.735 -44.218 1.00 88.62 650 ARG A O 1
ATOM 5339 N N . LEU A 1 651 ? 16.675 17.204 -45.838 1.00 87.62 651 LEU A N 1
ATOM 5340 C CA . LEU A 1 651 ? 16.219 16.046 -45.062 1.00 87.62 651 LEU A CA 1
ATOM 5341 C C . LEU A 1 651 ? 17.055 15.838 -43.788 1.00 87.62 651 LEU A C 1
ATOM 5343 O O . LEU A 1 651 ? 16.498 15.601 -42.725 1.00 87.62 651 LEU A O 1
ATOM 5347 N N . GLU A 1 652 ? 18.371 16.018 -43.870 1.00 91.69 652 GLU A N 1
ATOM 5348 C CA . GLU A 1 652 ? 19.322 15.954 -42.754 1.00 91.69 652 GLU A CA 1
ATOM 5349 C C . GLU A 1 652 ? 19.046 17.028 -41.681 1.00 91.69 652 GLU A C 1
ATOM 5351 O O . GLU A 1 652 ? 19.101 16.745 -40.484 1.00 91.69 652 GLU A O 1
ATOM 5356 N N . ILE A 1 653 ? 18.649 18.243 -42.081 1.00 91.50 653 ILE A N 1
ATOM 5357 C CA . ILE A 1 653 ? 18.191 19.292 -41.151 1.00 91.50 653 ILE A CA 1
ATOM 5358 C C . ILE A 1 653 ? 16.856 18.908 -40.488 1.00 91.50 653 ILE A C 1
ATOM 5360 O O . ILE A 1 653 ? 16.700 19.111 -39.283 1.00 91.50 653 ILE A O 1
ATOM 5364 N N . HIS A 1 654 ? 15.896 18.344 -41.231 1.00 87.38 654 HIS A N 1
ATOM 5365 C CA . HIS A 1 654 ? 14.628 17.877 -40.651 1.00 87.38 654 HIS A CA 1
ATOM 5366 C C . HIS A 1 654 ? 14.836 16.696 -39.691 1.00 87.38 654 HIS A C 1
ATOM 5368 O O . HIS A 1 654 ? 14.301 16.722 -38.584 1.00 87.38 654 HIS A O 1
ATOM 5374 N N . TYR A 1 655 ? 15.671 15.722 -40.062 1.00 88.62 655 TYR A N 1
ATOM 5375 C CA . TYR A 1 655 ? 16.049 14.587 -39.222 1.00 88.62 655 TYR A CA 1
ATOM 5376 C C . TYR A 1 655 ? 16.701 15.047 -37.915 1.00 88.62 655 TYR A C 1
ATOM 5378 O O . TYR A 1 655 ? 16.263 14.645 -36.842 1.00 88.62 655 TYR A O 1
ATOM 5386 N N . ASN A 1 656 ? 17.678 15.958 -37.970 1.00 90.88 656 ASN A N 1
ATOM 5387 C CA . ASN A 1 656 ? 18.316 16.478 -36.759 1.00 90.88 656 ASN A CA 1
ATOM 5388 C C . ASN A 1 656 ? 17.342 17.288 -35.879 1.00 90.88 656 ASN A C 1
ATOM 5390 O O . ASN A 1 656 ? 17.392 17.177 -34.655 1.00 90.88 656 ASN A O 1
ATOM 5394 N N . LYS A 1 657 ? 16.393 18.037 -36.465 1.00 91.56 657 LYS A N 1
ATOM 5395 C CA . LYS A 1 657 ? 15.311 18.693 -35.702 1.00 91.56 657 LYS A CA 1
ATOM 5396 C C . LYS A 1 657 ? 14.377 17.679 -35.024 1.00 91.56 657 LYS A C 1
ATOM 5398 O O . LYS A 1 657 ? 14.045 17.864 -33.855 1.00 91.56 657 LYS A O 1
ATOM 5403 N N . ALA A 1 658 ? 13.977 16.617 -35.724 1.00 83.38 658 ALA A N 1
ATOM 5404 C CA . ALA A 1 658 ? 13.130 15.555 -35.178 1.00 83.38 658 ALA A CA 1
ATOM 5405 C C . ALA A 1 658 ? 13.850 14.761 -34.073 1.00 83.38 658 ALA A C 1
ATOM 5407 O O . ALA A 1 658 ? 13.306 14.588 -32.986 1.00 83.38 658 ALA A O 1
ATOM 5408 N N . ARG A 1 659 ? 15.111 14.377 -34.304 1.00 91.75 659 ARG A N 1
ATOM 5409 C CA . ARG A 1 659 ? 15.986 13.715 -33.326 1.00 91.75 659 ARG A CA 1
ATOM 5410 C C . ARG A 1 659 ? 16.157 14.553 -32.060 1.00 91.75 659 ARG A C 1
ATOM 5412 O O . ARG A 1 659 ? 16.046 14.012 -30.965 1.00 91.75 659 ARG A O 1
ATOM 5419 N N . ASN A 1 660 ? 16.372 15.863 -32.188 1.00 90.06 660 ASN A N 1
ATOM 5420 C CA . ASN A 1 660 ? 16.489 16.746 -31.026 1.00 90.06 660 ASN A CA 1
ATOM 5421 C C . ASN A 1 660 ? 15.173 16.824 -30.237 1.00 90.06 660 ASN A C 1
ATOM 5423 O O . ASN A 1 660 ? 15.213 16.698 -29.015 1.00 90.06 660 ASN A O 1
ATOM 5427 N N . LYS A 1 661 ? 14.015 16.937 -30.914 1.00 88.62 661 LYS A N 1
ATOM 5428 C CA . LYS A 1 661 ? 12.694 16.852 -30.261 1.00 88.62 661 LYS A CA 1
ATOM 5429 C C . LYS A 1 661 ? 12.511 15.525 -29.516 1.00 88.62 661 LYS A C 1
ATOM 5431 O O . LYS A 1 661 ? 12.127 15.539 -28.350 1.00 88.62 661 LYS A O 1
ATOM 5436 N N . TYR A 1 662 ? 12.836 14.399 -30.155 1.00 82.94 662 TYR A N 1
ATOM 5437 C CA . TYR A 1 662 ? 12.766 13.070 -29.543 1.00 82.94 662 TYR A CA 1
ATOM 5438 C C . TYR A 1 662 ? 13.661 12.962 -28.301 1.00 82.94 662 TYR A C 1
ATOM 5440 O O . TYR A 1 662 ? 13.198 12.528 -27.255 1.00 82.94 662 TYR A O 1
ATOM 5448 N N . VAL A 1 663 ? 14.909 13.442 -28.361 1.00 88.62 663 VAL A N 1
ATOM 5449 C CA . VAL A 1 663 ? 15.822 13.447 -27.202 1.00 88.62 663 VAL A CA 1
ATOM 5450 C C . VAL A 1 663 ? 15.305 14.339 -26.066 1.00 88.62 663 VAL A C 1
ATOM 5452 O O . VAL A 1 663 ? 15.431 13.955 -24.905 1.00 88.62 663 VAL A O 1
ATOM 5455 N N . THR A 1 664 ? 14.691 15.493 -26.353 1.00 85.81 664 THR A N 1
ATOM 5456 C CA . THR A 1 664 ? 14.049 16.306 -25.301 1.00 85.81 664 THR A CA 1
ATOM 5457 C C . THR A 1 664 ? 12.812 15.631 -24.712 1.00 85.81 664 THR A C 1
ATOM 5459 O O . THR A 1 664 ? 12.643 15.649 -23.497 1.00 85.81 664 THR A O 1
ATOM 5462 N N . LEU A 1 665 ? 11.985 14.973 -25.531 1.00 82.75 665 LEU A N 1
ATOM 5463 C CA . LEU A 1 665 ? 10.820 14.228 -25.047 1.00 82.75 665 LEU A CA 1
ATOM 5464 C C . LEU A 1 665 ? 11.242 13.031 -24.187 1.00 82.75 665 LEU A C 1
ATOM 5466 O O . LEU A 1 665 ? 10.723 12.892 -23.090 1.00 82.75 665 LEU A O 1
ATOM 5470 N N . MET A 1 666 ? 12.244 12.254 -24.610 1.00 84.94 666 MET A N 1
ATOM 5471 C CA . MET A 1 666 ? 12.808 11.134 -23.841 1.00 84.94 666 MET A CA 1
ATOM 5472 C C . MET A 1 666 ? 13.409 11.559 -22.495 1.00 84.94 666 MET A C 1
ATOM 5474 O O . MET A 1 666 ? 13.345 10.805 -21.527 1.00 84.94 666 MET A O 1
ATOM 5478 N N . LYS A 1 667 ? 13.984 12.766 -22.398 1.00 81.88 667 LYS A N 1
ATOM 5479 C CA . LYS A 1 667 ? 14.420 13.319 -21.105 1.00 81.88 667 LYS A CA 1
ATOM 5480 C C . LYS A 1 667 ? 13.232 13.693 -20.220 1.00 81.88 667 LYS A C 1
ATOM 5482 O O . LYS A 1 667 ? 13.253 13.394 -19.031 1.00 81.88 667 LYS A O 1
ATOM 5487 N N . ASN A 1 668 ? 12.192 14.292 -20.796 1.00 83.56 668 ASN A N 1
ATOM 5488 C CA . ASN A 1 668 ? 10.999 14.696 -20.054 1.00 83.56 668 ASN A CA 1
ATOM 5489 C C . ASN A 1 668 ? 10.157 13.486 -19.600 1.00 83.56 668 ASN A C 1
ATOM 5491 O O . ASN A 1 668 ? 9.641 13.498 -18.487 1.00 83.56 668 ASN A O 1
ATOM 5495 N N . THR A 1 669 ? 10.042 12.427 -20.411 1.00 78.75 669 THR A N 1
ATOM 5496 C CA . THR A 1 669 ? 9.409 11.163 -19.993 1.00 78.75 669 THR A CA 1
ATOM 5497 C C . THR A 1 669 ? 10.278 10.407 -18.995 1.00 78.75 669 THR A C 1
ATOM 5499 O O . THR A 1 669 ? 9.744 9.870 -18.034 1.00 78.75 669 THR A O 1
ATOM 5502 N N . GLY A 1 670 ? 11.608 10.428 -19.140 1.00 81.69 670 GLY A N 1
ATOM 5503 C CA . GLY A 1 670 ? 12.529 9.891 -18.134 1.00 81.69 670 GLY A CA 1
ATOM 5504 C C . GLY A 1 670 ? 12.367 10.554 -16.760 1.00 81.69 670 GLY A C 1
ATOM 5505 O O . GLY A 1 670 ? 12.296 9.852 -15.755 1.00 81.69 670 GLY A O 1
ATOM 5506 N N . GLY A 1 671 ? 12.229 11.885 -16.723 1.00 81.00 671 GLY A N 1
ATOM 5507 C CA . GLY A 1 671 ? 11.911 12.639 -15.503 1.00 81.00 671 GLY A CA 1
ATOM 5508 C C . GLY A 1 671 ? 10.566 12.232 -14.898 1.00 81.00 671 GLY A C 1
ATOM 5509 O O . GLY A 1 671 ? 10.519 11.814 -13.745 1.00 81.00 671 GLY A O 1
ATOM 5510 N N . LYS A 1 672 ? 9.495 12.226 -15.702 1.00 77.12 672 LYS A N 1
ATOM 5511 C CA . LYS A 1 672 ? 8.163 11.779 -15.256 1.00 77.12 672 LYS A CA 1
ATOM 5512 C C . LYS A 1 672 ? 8.132 10.328 -14.770 1.00 77.12 672 LYS A C 1
ATOM 5514 O O . LYS A 1 672 ? 7.405 10.019 -13.835 1.00 77.12 672 LYS A O 1
ATOM 5519 N N . ASN A 1 673 ? 8.923 9.435 -15.364 1.00 81.88 673 ASN A N 1
ATOM 5520 C CA . ASN A 1 673 ? 9.032 8.051 -14.904 1.00 81.88 673 ASN A CA 1
ATOM 5521 C C . ASN A 1 673 ? 9.753 7.960 -13.550 1.00 81.88 673 ASN A C 1
ATOM 5523 O O . ASN A 1 673 ? 9.379 7.131 -12.725 1.00 81.88 673 ASN A O 1
ATOM 5527 N N . TYR A 1 674 ? 10.749 8.815 -13.295 1.00 83.25 674 TYR A N 1
ATOM 5528 C CA . TYR A 1 674 ? 11.382 8.923 -11.978 1.00 83.25 674 TYR A CA 1
ATOM 5529 C C . TYR A 1 674 ? 10.395 9.456 -10.926 1.00 83.25 674 TYR A C 1
ATOM 5531 O O . TYR A 1 674 ? 10.240 8.838 -9.875 1.00 83.25 674 TYR A O 1
ATOM 5539 N N . GLU A 1 675 ? 9.673 10.539 -11.236 1.00 83.19 675 GLU A N 1
ATOM 5540 C CA . GLU A 1 675 ? 8.604 11.100 -10.391 1.00 83.19 675 GLU A CA 1
ATOM 5541 C C . GLU A 1 675 ? 7.531 10.043 -10.072 1.00 83.19 675 GLU A C 1
ATOM 5543 O O . GLU A 1 675 ? 7.152 9.867 -8.916 1.00 83.19 675 GLU A O 1
ATOM 5548 N N . LEU A 1 676 ? 7.099 9.268 -11.073 1.00 82.75 676 LEU A N 1
ATOM 5549 C CA . LEU A 1 676 ? 6.118 8.192 -10.921 1.00 82.75 676 LEU A CA 1
ATOM 5550 C C . LEU A 1 676 ? 6.634 7.050 -10.027 1.00 82.75 676 LEU A C 1
ATOM 5552 O O . LEU A 1 676 ? 5.891 6.579 -9.168 1.00 82.75 676 LEU A O 1
ATOM 5556 N N . ILE A 1 677 ? 7.903 6.647 -10.160 1.00 88.38 677 ILE A N 1
ATOM 5557 C CA . ILE A 1 677 ? 8.541 5.664 -9.265 1.00 88.38 677 ILE A CA 1
ATOM 5558 C C . ILE A 1 677 ? 8.649 6.207 -7.830 1.00 88.38 677 ILE A C 1
ATOM 5560 O O . ILE A 1 677 ? 8.469 5.460 -6.867 1.00 88.38 677 ILE A O 1
ATOM 5564 N N . GLU A 1 678 ? 8.919 7.501 -7.651 1.00 90.38 678 GLU A N 1
ATOM 5565 C CA . GLU A 1 678 ? 8.966 8.131 -6.328 1.00 90.38 678 GLU A CA 1
ATOM 5566 C C . GLU A 1 678 ? 7.572 8.201 -5.678 1.00 90.38 678 GLU A C 1
ATOM 5568 O O . GLU A 1 678 ? 7.414 7.854 -4.505 1.00 90.38 678 GLU A O 1
ATOM 5573 N N . CYS A 1 679 ? 6.539 8.550 -6.450 1.00 87.75 679 CYS A N 1
ATOM 5574 C CA . CYS A 1 679 ? 5.142 8.478 -6.023 1.00 87.75 679 CYS A CA 1
ATOM 5575 C C . CYS A 1 679 ? 4.719 7.044 -5.668 1.00 87.75 679 CYS A C 1
ATOM 5577 O O . CYS A 1 679 ? 4.086 6.847 -4.634 1.00 87.75 679 CYS A O 1
ATOM 5579 N N . GLN A 1 680 ? 5.114 6.034 -6.451 1.00 90.81 680 GLN A N 1
ATOM 5580 C CA . GLN A 1 680 ? 4.850 4.622 -6.142 1.00 90.81 680 GLN A CA 1
ATOM 5581 C C . GLN A 1 680 ? 5.518 4.169 -4.834 1.00 90.81 680 GLN A C 1
ATOM 5583 O O . GLN A 1 680 ? 4.898 3.445 -4.056 1.00 90.81 680 GLN A O 1
ATOM 5588 N N . LYS A 1 681 ? 6.746 4.625 -4.539 1.00 91.88 681 LYS A N 1
ATOM 5589 C CA . LYS A 1 681 ? 7.403 4.362 -3.243 1.00 91.88 681 LYS A CA 1
ATOM 5590 C C . LYS A 1 681 ? 6.633 4.992 -2.082 1.00 91.88 681 LYS A C 1
ATOM 5592 O O . LYS A 1 681 ? 6.326 4.298 -1.116 1.00 91.88 681 LYS A O 1
ATOM 5597 N N . LYS A 1 682 ? 6.255 6.270 -2.206 1.00 91.50 682 LYS A N 1
ATOM 5598 C CA . LYS A 1 682 ? 5.455 6.994 -1.202 1.00 91.50 682 LYS A CA 1
ATOM 5599 C C . LYS A 1 682 ? 4.088 6.335 -0.973 1.00 91.50 682 LYS A C 1
ATOM 5601 O O . LYS A 1 682 ? 3.668 6.197 0.173 1.00 91.50 682 LYS A O 1
ATOM 5606 N N . LEU A 1 683 ? 3.436 5.853 -2.035 1.00 89.25 683 LEU A N 1
ATOM 5607 C CA . LEU A 1 683 ? 2.189 5.086 -1.958 1.00 89.25 683 LEU A CA 1
ATOM 5608 C C . LEU A 1 683 ? 2.391 3.748 -1.224 1.00 89.25 683 LEU A C 1
ATOM 5610 O O . LEU A 1 683 ? 1.644 3.434 -0.302 1.00 89.25 683 LEU A O 1
ATOM 5614 N N . ALA A 1 684 ? 3.433 2.985 -1.567 1.00 92.31 684 ALA A N 1
ATOM 5615 C CA . ALA A 1 684 ? 3.749 1.724 -0.895 1.00 92.31 684 ALA A CA 1
ATOM 5616 C C . ALA A 1 684 ? 4.094 1.920 0.595 1.00 92.31 684 ALA A C 1
ATOM 5618 O O . ALA A 1 684 ? 3.734 1.095 1.433 1.00 92.31 684 ALA A O 1
ATOM 5619 N N . GLU A 1 685 ? 4.756 3.020 0.955 1.00 92.81 685 GLU A N 1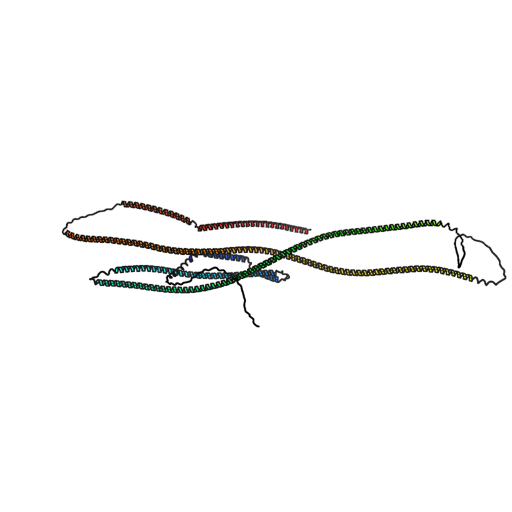
ATOM 5620 C CA . GLU A 1 685 ? 4.998 3.400 2.350 1.00 92.81 685 GLU A CA 1
ATOM 5621 C C . GLU A 1 685 ? 3.717 3.819 3.079 1.00 92.81 685 GLU A C 1
ATOM 5623 O O . GLU A 1 685 ? 3.540 3.442 4.237 1.00 92.81 685 GLU A O 1
ATOM 5628 N N . ALA A 1 686 ? 2.799 4.527 2.414 1.00 89.44 686 ALA A N 1
ATOM 5629 C CA . ALA A 1 686 ? 1.477 4.831 2.957 1.00 89.44 686 ALA A CA 1
ATOM 5630 C C . ALA A 1 686 ? 0.653 3.552 3.190 1.00 89.44 686 ALA A C 1
ATOM 5632 O O . ALA A 1 686 ? 0.137 3.359 4.287 1.00 89.44 686 ALA A O 1
ATOM 5633 N N . HIS A 1 687 ? 0.623 2.618 2.233 1.00 91.31 687 HIS A N 1
ATOM 5634 C CA . HIS A 1 687 ? -0.058 1.326 2.388 1.00 91.31 687 HIS A CA 1
ATOM 5635 C C . HIS A 1 687 ? 0.535 0.505 3.550 1.00 91.31 687 HIS A C 1
ATOM 5637 O O . HIS A 1 687 ? -0.204 -0.053 4.356 1.00 91.31 687 HIS A O 1
ATOM 5643 N N . ARG A 1 688 ? 1.868 0.495 3.722 1.00 94.50 688 ARG A N 1
ATOM 5644 C CA . ARG A 1 688 ? 2.525 -0.123 4.895 1.00 94.50 688 ARG A CA 1
ATOM 5645 C C . ARG A 1 688 ? 2.186 0.563 6.223 1.00 94.50 688 ARG A C 1
ATOM 5647 O O . ARG A 1 688 ? 2.308 -0.083 7.260 1.00 94.50 688 ARG A O 1
ATOM 5654 N N . LYS A 1 689 ? 1.836 1.855 6.223 1.00 93.25 689 LYS A N 1
ATOM 5655 C CA . LYS A 1 689 ? 1.356 2.567 7.421 1.00 93.25 689 LYS A CA 1
ATOM 5656 C C . LYS A 1 689 ? -0.100 2.209 7.716 1.00 93.25 689 LYS A C 1
ATOM 5658 O O . LYS A 1 689 ? -0.380 1.878 8.859 1.00 93.25 689 LYS A O 1
ATOM 5663 N N . ILE A 1 690 ? -0.967 2.179 6.702 1.00 92.44 690 ILE A N 1
ATOM 5664 C CA . ILE A 1 690 ? -2.373 1.754 6.819 1.00 92.44 690 ILE A CA 1
ATOM 5665 C C . ILE A 1 690 ? -2.448 0.339 7.416 1.00 92.44 690 ILE A C 1
ATOM 5667 O O . ILE A 1 690 ? -2.925 0.191 8.530 1.00 92.44 690 ILE A O 1
ATOM 5671 N N . ILE A 1 691 ? -1.773 -0.649 6.815 1.00 95.31 691 ILE A N 1
ATOM 5672 C CA . ILE A 1 691 ? -1.743 -2.047 7.306 1.00 95.31 691 ILE A CA 1
ATOM 5673 C C . ILE A 1 691 ? -1.186 -2.179 8.744 1.00 95.31 691 ILE A C 1
ATOM 5675 O O . ILE A 1 691 ? -1.458 -3.160 9.437 1.00 95.31 691 ILE A O 1
ATOM 5679 N N . LYS A 1 692 ? -0.379 -1.218 9.219 1.00 94.38 692 LYS A N 1
ATOM 5680 C CA . LYS A 1 692 ? 0.063 -1.165 10.625 1.00 94.38 692 LYS A CA 1
ATOM 5681 C C . LYS A 1 692 ? -0.992 -0.552 11.544 1.00 94.38 692 LYS A C 1
ATOM 5683 O O . LYS A 1 692 ? -1.140 -1.044 12.656 1.00 94.38 692 LYS A O 1
ATOM 5688 N N . LEU A 1 693 ? -1.681 0.494 11.087 1.00 93.38 693 LEU A N 1
ATOM 5689 C CA . LEU A 1 693 ? -2.764 1.155 11.813 1.00 93.38 693 LEU A CA 1
ATOM 5690 C C . LEU A 1 693 ? -3.971 0.226 11.961 1.00 93.38 693 LEU A C 1
ATOM 5692 O O . LEU A 1 693 ? -4.459 0.068 13.076 1.00 93.38 693 LEU A O 1
ATOM 5696 N N . ASP A 1 694 ? -4.359 -0.476 10.894 1.00 94.38 694 ASP A N 1
ATOM 5697 C CA . ASP A 1 694 ? -5.414 -1.496 10.917 1.00 94.38 694 ASP A CA 1
ATOM 5698 C C . ASP A 1 694 ? -5.109 -2.550 11.993 1.00 94.38 694 ASP A C 1
ATOM 5700 O O . ASP A 1 694 ? -5.926 -2.807 12.868 1.00 94.38 694 ASP A O 1
ATOM 5704 N N . LYS A 1 695 ? -3.867 -3.055 12.036 1.00 95.31 695 LYS A N 1
ATOM 5705 C CA . LYS A 1 695 ? -3.404 -4.025 13.047 1.00 95.31 695 LYS A CA 1
ATOM 5706 C C . LYS A 1 695 ? -3.263 -3.473 14.467 1.00 95.31 695 LYS A C 1
ATOM 5708 O O . LYS A 1 695 ? -3.147 -4.260 15.405 1.00 95.31 695 LYS A O 1
ATOM 5713 N N . THR A 1 696 ? -3.228 -2.154 14.660 1.00 94.06 696 THR A N 1
ATOM 5714 C CA . THR A 1 696 ? -3.392 -1.554 15.997 1.00 94.06 696 THR A CA 1
ATOM 5715 C C . THR A 1 696 ? -4.862 -1.363 16.348 1.00 94.06 696 THR A C 1
ATOM 5717 O O . THR A 1 696 ? -5.228 -1.604 17.489 1.00 94.06 696 THR A O 1
ATOM 5720 N N . VAL A 1 697 ? -5.720 -1.041 15.379 1.00 94.94 697 VAL A N 1
ATOM 5721 C CA . VAL A 1 697 ? -7.174 -0.941 15.566 1.00 94.94 697 VAL A CA 1
ATOM 5722 C C . VAL A 1 697 ? -7.784 -2.312 15.885 1.00 94.94 697 VAL A C 1
ATOM 5724 O O . VAL A 1 697 ? -8.533 -2.421 16.848 1.00 94.94 697 VAL A O 1
ATOM 5727 N N . GLU A 1 698 ? -7.396 -3.378 15.177 1.00 95.38 698 GLU A N 1
ATOM 5728 C CA . GLU A 1 698 ? -7.755 -4.772 15.496 1.00 95.38 698 GLU A CA 1
ATOM 5729 C C . GLU A 1 698 ? -7.386 -5.139 16.941 1.00 95.38 698 GLU A C 1
ATOM 5731 O O . GLU A 1 698 ? -8.196 -5.721 17.660 1.00 95.38 698 GLU A O 1
ATOM 5736 N N . LYS A 1 699 ? -6.181 -4.758 17.389 1.00 94.88 699 LYS A N 1
ATOM 5737 C CA . LYS A 1 699 ? -5.756 -4.962 18.779 1.00 94.88 699 LYS A CA 1
ATOM 5738 C C . LYS A 1 699 ? -6.612 -4.167 19.747 1.00 94.88 699 LYS A C 1
ATOM 5740 O O . LYS A 1 699 ? -7.127 -4.764 20.675 1.00 94.88 699 LYS A O 1
ATOM 5745 N N . HIS A 1 700 ? -6.849 -2.883 19.498 1.00 95.00 700 HIS A N 1
ATOM 5746 C CA . HIS A 1 700 ? -7.688 -2.066 20.371 1.00 95.00 700 HIS A CA 1
ATOM 5747 C C . HIS A 1 700 ? -9.140 -2.562 20.440 1.00 95.00 700 HIS A C 1
ATOM 5749 O O . HIS A 1 700 ? -9.744 -2.468 21.503 1.00 95.00 700 HIS A O 1
ATOM 5755 N N . TYR A 1 701 ? -9.684 -3.172 19.381 1.00 95.00 701 TYR A N 1
ATOM 5756 C CA . TYR A 1 701 ? -10.969 -3.879 19.451 1.00 95.00 701 TYR A CA 1
ATOM 5757 C C . TYR A 1 701 ? -10.912 -5.137 20.334 1.00 95.00 701 TYR A C 1
ATOM 5759 O O . TYR A 1 701 ? -11.850 -5.382 21.091 1.00 95.00 701 TYR A O 1
ATOM 5767 N N . ILE A 1 702 ? -9.827 -5.919 20.282 1.00 96.38 702 ILE A N 1
ATOM 5768 C CA . ILE A 1 702 ? -9.612 -7.078 21.168 1.00 96.38 702 ILE A CA 1
ATOM 5769 C C . ILE A 1 702 ? -9.412 -6.620 22.622 1.00 96.38 702 ILE A C 1
ATOM 5771 O O . ILE A 1 702 ? -10.057 -7.154 23.524 1.00 96.38 702 ILE A O 1
ATOM 5775 N N . ASP A 1 703 ? -8.586 -5.598 22.850 1.00 94.44 703 ASP A N 1
ATOM 5776 C CA . ASP A 1 703 ? -8.335 -4.994 24.158 1.00 94.44 703 ASP A CA 1
ATOM 5777 C C . ASP A 1 703 ? -9.665 -4.485 24.746 1.00 94.44 703 ASP A C 1
ATOM 5779 O O . ASP A 1 703 ? -10.056 -4.894 25.836 1.00 94.44 703 ASP A O 1
ATOM 5783 N N . MET A 1 704 ? -10.439 -3.704 23.984 1.00 95.56 704 MET A N 1
ATOM 5784 C CA . MET A 1 704 ? -11.767 -3.214 24.379 1.00 95.56 704 MET A CA 1
ATOM 5785 C C . MET A 1 704 ? -12.758 -4.353 24.663 1.00 95.56 704 MET A C 1
ATOM 5787 O O . MET A 1 704 ? -13.512 -4.272 25.629 1.00 95.56 704 MET A O 1
ATOM 5791 N N . ALA A 1 705 ? -12.750 -5.436 23.880 1.00 93.06 705 ALA A N 1
ATOM 5792 C CA . ALA A 1 705 ? -13.597 -6.600 24.140 1.00 93.06 705 ALA A CA 1
ATOM 5793 C C . ALA A 1 705 ? -13.184 -7.356 25.416 1.00 93.06 705 ALA A C 1
ATOM 5795 O O . ALA A 1 705 ? -14.044 -7.833 26.156 1.00 93.06 705 ALA A O 1
ATOM 5796 N N . THR A 1 706 ? -11.886 -7.455 25.718 1.00 95.62 706 THR A N 1
ATOM 5797 C CA . THR A 1 706 ? -11.418 -8.056 26.980 1.00 95.62 706 THR A CA 1
ATOM 5798 C C . THR A 1 706 ? -11.703 -7.159 28.184 1.00 95.62 706 THR A C 1
ATOM 5800 O O . THR A 1 706 ? -12.141 -7.677 29.207 1.00 95.62 706 THR A O 1
ATOM 5803 N N . LEU A 1 707 ? -11.560 -5.836 28.052 1.00 95.50 707 LEU A N 1
ATOM 5804 C CA . LEU A 1 707 ? -11.941 -4.854 29.071 1.00 95.50 707 LEU A CA 1
ATOM 5805 C C . LEU A 1 707 ? -13.452 -4.847 29.324 1.00 95.50 707 LEU A C 1
ATOM 5807 O O . LEU A 1 707 ? -13.854 -4.868 30.483 1.00 95.50 707 LEU A O 1
ATOM 5811 N N . LYS A 1 708 ? -14.294 -4.919 28.281 1.00 95.50 708 LYS A N 1
ATOM 5812 C CA . LYS A 1 708 ? -15.743 -5.087 28.459 1.00 95.50 708 LYS A CA 1
ATOM 5813 C C . LYS A 1 708 ? -16.056 -6.381 29.217 1.00 95.50 708 LYS A C 1
ATOM 5815 O O . LYS A 1 708 ? -16.714 -6.331 30.245 1.00 95.50 708 LYS A O 1
ATOM 5820 N N . ASN A 1 709 ? -15.505 -7.518 28.787 1.00 95.75 709 ASN A N 1
ATOM 5821 C CA . ASN A 1 709 ? -15.704 -8.795 29.482 1.00 95.75 709 ASN A CA 1
ATOM 5822 C C . ASN A 1 709 ? -15.182 -8.793 30.937 1.00 95.75 709 ASN A C 1
ATOM 5824 O O . ASN A 1 709 ? -15.604 -9.632 31.730 1.00 95.75 709 ASN A O 1
ATOM 5828 N N . GLN A 1 710 ? -14.246 -7.908 31.297 1.00 95.81 710 GLN A N 1
ATOM 5829 C CA . GLN A 1 710 ? -13.819 -7.694 32.684 1.00 95.81 710 GLN A CA 1
ATOM 5830 C C . GLN A 1 710 ? -14.792 -6.783 33.443 1.00 95.81 710 GLN A C 1
ATOM 5832 O O . GLN A 1 710 ? -15.137 -7.103 34.577 1.00 95.81 710 GLN A O 1
ATOM 5837 N N . LEU A 1 711 ? -15.265 -5.698 32.823 1.00 96.00 711 LEU A N 1
ATOM 5838 C CA . LEU A 1 711 ? -16.258 -4.790 33.395 1.00 96.00 711 LEU A CA 1
ATOM 5839 C C . LEU A 1 711 ? -17.579 -5.516 33.680 1.00 96.00 711 LEU A C 1
ATOM 5841 O O . LEU A 1 711 ? -18.030 -5.496 34.818 1.00 96.00 711 LEU A O 1
ATOM 5845 N N . ASP A 1 712 ? -18.128 -6.238 32.700 1.00 96.75 712 ASP A N 1
ATOM 5846 C CA . ASP A 1 712 ? -19.371 -7.013 32.829 1.00 96.75 712 ASP A CA 1
ATOM 5847 C C . ASP A 1 712 ? -19.290 -8.008 34.016 1.00 96.75 712 ASP A C 1
ATOM 5849 O O . ASP A 1 712 ? -20.239 -8.170 34.787 1.00 96.75 712 ASP A O 1
ATOM 5853 N N . ARG A 1 713 ? -18.115 -8.628 34.226 1.00 96.38 713 ARG A N 1
ATOM 5854 C CA . ARG A 1 713 ? -17.841 -9.505 35.382 1.00 96.38 713 ARG A CA 1
ATOM 5855 C C . ARG A 1 713 ? -17.758 -8.750 36.704 1.00 96.38 713 ARG A C 1
ATOM 5857 O O . ARG A 1 713 ? -18.283 -9.251 37.689 1.00 96.38 713 ARG A O 1
ATOM 5864 N N . ARG A 1 714 ? -17.110 -7.579 36.748 1.00 95.81 714 ARG A N 1
ATOM 5865 C CA . ARG A 1 714 ? -17.046 -6.758 37.971 1.00 95.81 714 ARG A CA 1
ATOM 5866 C C . ARG A 1 714 ? -18.415 -6.189 38.342 1.00 95.81 714 ARG A C 1
ATOM 5868 O O . ARG A 1 714 ? -18.722 -6.137 39.522 1.00 95.81 714 ARG A O 1
ATOM 5875 N N . VAL A 1 715 ? -19.256 -5.846 37.366 1.00 96.94 715 VAL A N 1
ATOM 5876 C CA . VAL A 1 715 ? -20.660 -5.470 37.608 1.00 96.94 715 VAL A CA 1
ATOM 5877 C C . VAL A 1 715 ? -21.431 -6.650 38.210 1.00 96.94 715 VAL A C 1
ATOM 5879 O O . VAL A 1 715 ? -22.066 -6.475 39.240 1.00 96.94 715 VAL A O 1
ATOM 5882 N N . SER A 1 716 ? -21.278 -7.860 37.656 1.00 95.69 716 SER A N 1
ATOM 5883 C CA . SER A 1 716 ? -21.906 -9.084 38.198 1.00 95.69 716 SER A CA 1
ATOM 5884 C C . SER A 1 716 ? -21.399 -9.466 39.603 1.00 95.69 716 SER A C 1
ATOM 5886 O O . SER A 1 716 ? -22.109 -10.082 40.392 1.00 95.69 716 SER A O 1
ATOM 5888 N N . GLU A 1 717 ? -20.149 -9.129 39.923 1.00 96.31 717 GLU A N 1
ATOM 5889 C CA . GLU A 1 717 ? -19.561 -9.316 41.255 1.00 96.31 717 GLU A CA 1
ATOM 5890 C C . GLU A 1 717 ? -20.091 -8.276 42.253 1.00 96.31 717 GLU A C 1
ATOM 5892 O O . GLU A 1 717 ? -20.376 -8.624 43.393 1.00 96.31 717 GLU A O 1
ATOM 5897 N N . ILE A 1 718 ? -20.277 -7.022 41.823 1.00 95.50 718 ILE A N 1
ATOM 5898 C CA . ILE A 1 718 ? -20.856 -5.949 42.642 1.00 95.50 718 ILE A CA 1
ATOM 5899 C C . ILE A 1 718 ? -22.334 -6.220 42.945 1.00 95.50 718 ILE A C 1
ATOM 5901 O O . ILE A 1 718 ? -22.720 -6.104 44.104 1.00 95.50 718 ILE A O 1
ATOM 5905 N N . THR A 1 719 ? -23.148 -6.635 41.965 1.00 95.81 719 THR A N 1
ATOM 5906 C CA . THR A 1 719 ? -24.559 -6.987 42.220 1.00 95.81 719 THR A CA 1
ATOM 5907 C C . THR A 1 719 ? -24.661 -8.134 43.221 1.00 95.81 719 THR A C 1
ATOM 5909 O O . THR A 1 719 ? -25.294 -7.972 44.259 1.00 95.81 719 THR A O 1
ATOM 5912 N N . SER A 1 720 ? -23.902 -9.219 43.023 1.00 96.38 720 SER A N 1
ATOM 5913 C CA . SER A 1 720 ? -23.900 -10.358 43.951 1.00 96.38 720 SER A CA 1
ATOM 5914 C C . SER A 1 720 ? -23.371 -10.016 45.356 1.00 96.38 720 SER A C 1
ATOM 5916 O O . SER A 1 720 ? -23.760 -10.642 46.345 1.00 96.38 720 SER A O 1
ATOM 5918 N N . LEU A 1 721 ? -22.505 -9.004 45.486 1.00 96.19 721 LEU A N 1
ATOM 5919 C CA . LEU A 1 721 ? -22.085 -8.470 46.786 1.00 96.19 721 LEU A CA 1
ATOM 5920 C C . LEU A 1 721 ? -23.164 -7.593 47.441 1.00 96.19 721 LEU A C 1
ATOM 5922 O O . LEU A 1 721 ? -23.325 -7.683 48.660 1.00 96.19 721 LEU A O 1
ATOM 5926 N N . ASN A 1 722 ? -23.918 -6.809 46.666 1.00 97.44 722 ASN A N 1
ATOM 5927 C CA . ASN A 1 722 ? -25.036 -5.998 47.158 1.00 97.44 722 ASN A CA 1
ATOM 5928 C C . ASN A 1 722 ? -26.209 -6.883 47.613 1.00 97.44 722 ASN A C 1
ATOM 5930 O O . ASN A 1 722 ? -26.613 -6.784 48.768 1.00 97.44 722 ASN A O 1
ATOM 5934 N N . GLU A 1 723 ? -26.644 -7.839 46.782 1.00 95.69 723 GLU A N 1
ATOM 5935 C CA . GLU A 1 723 ? -27.636 -8.877 47.124 1.00 95.69 723 GLU A CA 1
ATOM 5936 C C . GLU A 1 723 ? -27.270 -9.564 48.455 1.00 95.69 723 GLU A C 1
ATOM 5938 O O . GLU A 1 723 ? -28.069 -9.701 49.386 1.00 95.69 723 GLU A O 1
ATOM 5943 N N . ARG A 1 724 ? -25.995 -9.955 48.591 1.00 97.44 724 ARG A N 1
ATOM 5944 C CA . ARG A 1 724 ? -25.461 -10.569 49.810 1.00 97.44 724 ARG A CA 1
ATOM 5945 C C . ARG A 1 724 ? -25.478 -9.611 51.004 1.00 97.44 724 ARG A C 1
ATOM 5947 O O . ARG A 1 724 ? -25.707 -10.065 52.126 1.00 97.44 724 ARG A O 1
ATOM 5954 N N . GLN A 1 725 ? -25.210 -8.323 50.801 1.00 95.06 725 GLN A N 1
ATOM 5955 C CA . GLN A 1 725 ? -25.281 -7.306 51.851 1.00 95.06 725 GLN A CA 1
ATOM 5956 C C . GLN A 1 725 ? -26.726 -7.099 52.323 1.00 95.06 725 GLN A C 1
ATOM 5958 O O . GLN A 1 725 ? -26.958 -7.022 53.528 1.00 95.06 725 GLN A O 1
ATOM 5963 N N . GLU A 1 726 ? -27.697 -7.068 51.415 1.00 97.44 726 GLU A N 1
ATOM 5964 C CA . GLU A 1 726 ? -29.126 -6.900 51.710 1.00 97.44 726 GLU A CA 1
ATOM 5965 C C . GLU A 1 726 ? -29.696 -8.107 52.468 1.00 97.44 726 GLU A C 1
ATOM 5967 O O . GLU A 1 726 ? -30.328 -7.945 53.518 1.00 97.44 726 GLU A O 1
ATOM 5972 N N . VAL A 1 727 ? -29.367 -9.330 52.037 1.00 96.00 727 VAL A N 1
ATOM 5973 C CA . VAL A 1 727 ? -29.706 -10.571 52.758 1.00 96.00 727 VAL A CA 1
ATOM 5974 C C . VAL A 1 727 ? -29.063 -10.613 54.151 1.00 96.00 727 VAL A C 1
ATOM 5976 O O . VAL A 1 727 ? -29.699 -11.032 55.118 1.00 96.00 727 VAL A O 1
ATOM 5979 N N . LEU A 1 728 ? -27.818 -10.146 54.307 1.00 95.81 728 LEU A N 1
ATOM 5980 C CA . LEU A 1 728 ? -27.181 -10.054 55.627 1.00 95.81 728 LEU A CA 1
ATOM 5981 C C . LEU A 1 728 ? -27.795 -8.949 56.502 1.00 95.81 728 LEU A C 1
ATOM 5983 O O . LEU A 1 728 ? -27.915 -9.141 57.711 1.00 95.81 728 LEU A O 1
ATOM 5987 N N . THR A 1 729 ? -28.211 -7.826 55.917 1.00 97.12 729 THR A N 1
ATOM 5988 C CA . THR A 1 729 ? -28.796 -6.684 56.643 1.00 97.12 729 THR A CA 1
ATOM 5989 C C . THR A 1 729 ? -30.205 -7.002 57.139 1.00 97.12 729 THR A C 1
ATOM 5991 O O . THR A 1 729 ? -30.511 -6.771 58.308 1.00 97.12 729 THR A O 1
ATOM 5994 N N . SER A 1 730 ? -31.041 -7.613 56.298 1.00 95.75 730 SER A N 1
ATOM 5995 C CA . SER A 1 730 ? -32.377 -8.094 56.676 1.00 95.75 730 SER A CA 1
ATOM 5996 C C . SER A 1 730 ? -32.312 -9.213 57.725 1.00 95.75 730 SER A C 1
ATOM 5998 O O . SER A 1 730 ? -33.042 -9.175 58.719 1.00 95.75 730 SER A O 1
ATOM 6000 N N . LEU A 1 731 ? -31.377 -10.164 57.585 1.00 97.00 731 LEU A N 1
ATOM 6001 C CA . LEU A 1 731 ? -31.128 -11.198 58.595 1.00 97.00 731 LEU A CA 1
ATOM 6002 C C . LEU A 1 731 ? -30.690 -10.598 59.942 1.00 97.00 731 LEU A C 1
ATOM 6004 O O . LEU A 1 731 ? -31.165 -11.047 60.989 1.00 97.00 731 LEU A O 1
ATOM 6008 N N . LEU A 1 732 ? -29.810 -9.591 59.923 1.00 96.81 732 LEU A N 1
ATOM 6009 C CA . LEU A 1 732 ? -29.340 -8.900 61.125 1.00 96.81 732 LEU A CA 1
ATOM 6010 C C . LEU A 1 732 ? -30.471 -8.105 61.789 1.00 96.81 732 LEU A C 1
ATOM 6012 O O . LEU A 1 732 ? -30.696 -8.282 62.982 1.00 96.81 732 LEU A O 1
ATOM 6016 N N . SER A 1 733 ? -31.242 -7.332 61.019 1.00 97.12 733 SER A N 1
ATOM 6017 C CA . SER A 1 733 ? -32.406 -6.580 61.507 1.00 97.12 733 SER A CA 1
ATOM 6018 C C . SER A 1 733 ? -33.454 -7.495 62.157 1.00 97.12 733 SER A C 1
ATOM 6020 O O . SER A 1 733 ? -33.900 -7.237 63.278 1.00 97.12 733 SER A O 1
ATOM 6022 N N . ARG A 1 734 ? -33.775 -8.642 61.536 1.00 97.25 734 ARG A N 1
ATOM 6023 C CA . ARG A 1 734 ? -34.661 -9.655 62.140 1.00 97.25 734 ARG A CA 1
ATOM 6024 C C . ARG A 1 734 ? -34.059 -10.263 63.416 1.00 97.25 734 ARG A C 1
ATOM 6026 O O . ARG A 1 734 ? -34.783 -10.531 64.375 1.00 97.25 734 ARG A O 1
ATOM 6033 N N . GLY A 1 735 ? -32.741 -10.459 63.450 1.00 96.00 735 GLY A N 1
ATOM 6034 C CA . GLY A 1 735 ? -32.008 -10.892 64.642 1.00 96.00 735 GLY A CA 1
ATOM 6035 C C . GLY A 1 735 ? -32.098 -9.888 65.796 1.00 96.00 735 GLY A C 1
ATOM 6036 O O . GLY A 1 735 ? -32.390 -10.280 66.926 1.00 96.00 735 GLY A O 1
ATOM 6037 N N . GLU A 1 736 ? -31.918 -8.598 65.512 1.00 95.94 736 GLU A N 1
ATOM 6038 C CA . GLU A 1 736 ? -32.064 -7.504 66.478 1.00 95.94 736 GLU A CA 1
ATOM 6039 C C . GLU A 1 736 ? -33.507 -7.379 66.981 1.00 95.94 736 GLU A C 1
ATOM 6041 O O . GLU A 1 736 ? -33.721 -7.274 68.188 1.00 95.94 736 GLU A O 1
ATOM 6046 N N . ALA A 1 737 ? -34.505 -7.478 66.097 1.00 95.88 737 ALA A N 1
ATOM 6047 C CA . ALA A 1 737 ? -35.918 -7.474 66.471 1.00 95.88 737 ALA A CA 1
ATOM 6048 C C . ALA A 1 737 ? -36.251 -8.608 67.459 1.00 95.88 737 ALA A C 1
ATOM 6050 O O . ALA A 1 737 ? -36.820 -8.356 68.525 1.00 95.88 737 ALA A O 1
ATOM 6051 N N . HIS A 1 738 ? -35.826 -9.844 67.172 1.00 96.00 738 HIS A N 1
ATOM 6052 C CA . HIS A 1 738 ? -36.005 -10.970 68.094 1.00 96.00 738 HIS A CA 1
ATOM 6053 C C . HIS A 1 738 ? -35.211 -10.813 69.399 1.00 96.00 738 HIS A C 1
ATOM 6055 O O . HIS A 1 738 ? -35.705 -11.181 70.466 1.00 96.00 738 HIS A O 1
ATOM 6061 N N . TYR A 1 739 ? -34.000 -10.256 69.356 1.00 97.44 739 TYR A N 1
ATOM 6062 C CA . TYR A 1 739 ? -33.210 -9.997 70.561 1.00 97.44 739 TYR A CA 1
ATOM 6063 C C . TYR A 1 739 ? -33.877 -8.947 71.466 1.00 97.44 739 TYR A C 1
ATOM 6065 O O . TYR A 1 739 ? -33.986 -9.153 72.677 1.00 97.44 739 TYR A O 1
ATOM 6073 N N . ASN A 1 740 ? -34.417 -7.877 70.877 1.00 97.06 740 ASN A N 1
ATOM 6074 C CA . ASN A 1 740 ? -35.177 -6.843 71.579 1.00 97.06 740 ASN A CA 1
ATOM 6075 C C . ASN A 1 740 ? -36.481 -7.396 72.180 1.00 97.06 740 ASN A C 1
ATOM 6077 O O . ASN A 1 740 ? -36.766 -7.125 73.347 1.00 97.06 740 ASN A O 1
ATOM 6081 N N . GLN A 1 741 ? -37.213 -8.252 71.450 1.00 96.44 741 GLN A N 1
ATOM 6082 C CA . GLN A 1 741 ? -38.358 -8.999 71.995 1.00 96.44 741 GLN A CA 1
ATOM 6083 C C . GLN A 1 741 ? -37.958 -9.788 73.254 1.00 96.44 741 GLN A C 1
ATOM 6085 O O . GLN A 1 741 ? -38.612 -9.665 74.287 1.00 96.44 741 GLN A O 1
ATOM 6090 N N . ARG A 1 742 ? -36.837 -10.528 73.226 1.00 97.06 742 ARG A N 1
ATOM 6091 C CA . ARG A 1 742 ? -36.385 -11.298 74.402 1.00 97.06 742 ARG A CA 1
ATOM 6092 C C . ARG A 1 742 ? -35.878 -10.426 75.553 1.00 97.06 742 ARG A C 1
ATOM 6094 O O . ARG A 1 742 ? -35.987 -10.843 76.705 1.00 97.06 742 ARG A O 1
ATOM 6101 N N . ILE A 1 743 ? -35.373 -9.219 75.293 1.00 97.19 743 ILE A N 1
ATOM 6102 C CA . ILE A 1 743 ? -35.069 -8.243 76.353 1.00 97.19 743 ILE A CA 1
ATOM 6103 C C . ILE A 1 743 ? -36.353 -7.785 77.058 1.00 97.19 743 ILE A C 1
ATOM 6105 O O . ILE A 1 743 ? -36.369 -7.734 78.294 1.00 97.19 743 ILE A O 1
ATOM 6109 N N . GLU A 1 744 ? -37.420 -7.494 76.312 1.00 96.44 744 GLU A N 1
ATOM 6110 C CA . GLU A 1 744 ? -38.692 -7.058 76.898 1.00 96.44 744 GLU A CA 1
ATOM 6111 C C . GLU A 1 744 ? -39.428 -8.220 77.591 1.00 96.44 744 GLU A C 1
ATOM 6113 O O . GLU A 1 744 ? -39.878 -8.036 78.720 1.00 96.44 744 GLU A O 1
ATOM 6118 N N . ASP A 1 745 ? -39.411 -9.446 77.047 1.00 96.94 745 ASP A N 1
ATOM 6119 C CA . ASP A 1 745 ? -39.868 -10.662 77.754 1.00 96.94 745 ASP A CA 1
ATOM 6120 C C . ASP A 1 745 ? -39.183 -10.796 79.127 1.00 96.94 745 ASP A C 1
ATOM 6122 O O . ASP A 1 745 ? -39.822 -10.966 80.168 1.00 96.94 745 ASP A O 1
ATOM 6126 N N . ILE A 1 746 ? -37.851 -10.666 79.152 1.00 96.31 746 ILE A N 1
ATOM 6127 C CA . ILE A 1 746 ? -37.042 -10.728 80.374 1.00 96.31 746 ILE A CA 1
ATOM 6128 C C . ILE A 1 746 ? -37.382 -9.575 81.335 1.00 96.31 746 ILE A C 1
ATOM 6130 O O . ILE A 1 746 ? -37.239 -9.730 82.552 1.00 96.31 746 ILE A O 1
ATOM 6134 N N . ARG A 1 747 ? -37.818 -8.414 80.836 1.00 97.62 747 ARG A N 1
ATOM 6135 C CA . ARG A 1 747 ? -38.253 -7.272 81.655 1.00 97.62 747 ARG A CA 1
ATOM 6136 C C . ARG A 1 747 ? -39.648 -7.494 82.238 1.00 97.62 747 ARG A C 1
ATOM 6138 O O . ARG A 1 747 ? -39.814 -7.275 83.437 1.00 97.62 747 ARG A O 1
ATOM 6145 N N . LEU A 1 748 ? -40.600 -7.984 81.448 1.00 96.25 748 LEU A N 1
ATOM 6146 C CA . LEU A 1 748 ? -41.944 -8.353 81.900 1.00 96.25 748 LEU A CA 1
ATOM 6147 C C . LEU A 1 748 ? -41.870 -9.451 82.970 1.00 96.25 748 LEU A C 1
ATOM 6149 O O . LEU A 1 748 ? -42.394 -9.270 84.067 1.00 96.25 748 LEU A O 1
ATOM 6153 N N . LEU A 1 749 ? -41.088 -10.511 82.741 1.00 95.94 749 LEU A N 1
ATOM 6154 C CA . LEU A 1 749 ? -40.839 -11.563 83.736 1.00 95.94 749 LEU A CA 1
ATOM 6155 C C . LEU A 1 749 ? -40.187 -11.027 85.027 1.00 95.94 749 LEU A C 1
ATOM 6157 O O . LEU A 1 749 ? -40.495 -11.501 86.121 1.00 95.94 749 LEU A O 1
ATOM 6161 N N . LYS A 1 750 ? -39.309 -10.016 84.946 1.00 96.06 750 LYS A N 1
ATOM 6162 C CA . LYS A 1 750 ? -38.754 -9.347 86.141 1.00 96.06 750 LYS A CA 1
ATOM 6163 C C . LYS A 1 750 ? -39.810 -8.538 86.900 1.00 96.06 750 LYS A C 1
ATOM 6165 O O . LYS A 1 750 ? -39.754 -8.517 88.129 1.00 96.06 750 LYS A O 1
ATOM 6170 N N . LEU A 1 751 ? -40.741 -7.881 86.205 1.00 95.50 751 LEU A N 1
ATOM 6171 C CA . LEU A 1 751 ? -41.856 -7.158 86.826 1.00 95.50 751 LEU A CA 1
ATOM 6172 C C . LEU A 1 751 ? -42.827 -8.129 87.508 1.00 95.50 751 LEU A C 1
ATOM 6174 O O . LEU A 1 751 ? -43.151 -7.921 88.675 1.00 95.50 751 LEU A O 1
ATOM 6178 N N . GLU A 1 752 ? -43.174 -9.232 86.847 1.00 96.12 752 GLU A N 1
ATOM 6179 C CA . GLU A 1 752 ? -44.015 -10.303 87.395 1.00 96.12 752 GLU A CA 1
ATOM 6180 C C . GLU A 1 752 ? -43.394 -10.920 88.661 1.00 96.12 752 GLU A C 1
ATOM 6182 O O . GLU A 1 752 ? -44.023 -10.999 89.715 1.00 96.12 752 GLU A O 1
ATOM 6187 N N . ILE A 1 753 ? -42.091 -11.228 88.632 1.00 95.38 753 ILE A N 1
ATOM 6188 C CA . ILE A 1 753 ? -41.351 -11.687 89.819 1.00 95.38 753 ILE A CA 1
ATOM 6189 C C . ILE A 1 753 ? -41.388 -10.650 90.959 1.00 95.38 753 ILE A C 1
ATOM 6191 O O . ILE A 1 753 ? -41.365 -11.032 92.131 1.00 95.38 753 ILE A O 1
ATOM 6195 N N . ILE A 1 754 ? -41.438 -9.346 90.666 1.00 96.56 754 ILE A N 1
ATOM 6196 C CA . ILE A 1 754 ? -41.588 -8.293 91.684 1.00 96.56 754 ILE A CA 1
ATOM 6197 C C . ILE A 1 754 ? -43.030 -8.235 92.210 1.00 96.56 754 ILE A C 1
ATOM 6199 O O . ILE A 1 754 ? -43.211 -8.071 93.419 1.00 96.56 754 ILE A O 1
ATOM 6203 N N . GLN A 1 755 ? -44.038 -8.402 91.352 1.00 96.00 755 GLN A N 1
ATOM 6204 C CA . GLN A 1 755 ? -45.449 -8.448 91.737 1.00 96.00 755 GLN A CA 1
ATOM 6205 C C . GLN A 1 755 ? -45.745 -9.653 92.638 1.00 96.00 755 GLN A C 1
ATOM 6207 O O . GLN A 1 755 ? -46.120 -9.453 93.793 1.00 96.00 755 GLN A O 1
ATOM 6212 N N . LEU A 1 756 ? -45.431 -10.875 92.202 1.00 95.19 756 LEU A N 1
ATOM 6213 C CA . LEU A 1 756 ? -45.618 -12.101 92.989 1.00 95.19 756 LEU A CA 1
ATOM 6214 C C . LEU A 1 756 ? -44.873 -12.056 94.337 1.00 95.19 756 LEU A C 1
ATOM 6216 O O . LEU A 1 756 ? -45.344 -12.587 95.344 1.00 95.19 756 LEU A O 1
ATOM 6220 N N . ARG A 1 757 ? -43.716 -11.377 94.408 1.00 95.56 757 ARG A N 1
ATOM 6221 C CA . ARG A 1 757 ? -43.007 -11.131 95.680 1.00 95.56 757 ARG A CA 1
ATOM 6222 C C . ARG A 1 757 ? -43.751 -10.160 96.599 1.00 95.56 757 ARG A C 1
ATOM 6224 O O . ARG A 1 757 ? -43.731 -10.374 97.810 1.00 95.56 757 ARG A O 1
ATOM 6231 N N . ARG A 1 758 ? -44.393 -9.116 96.063 1.00 94.44 758 ARG A N 1
ATOM 6232 C CA . ARG A 1 758 ? -45.231 -8.181 96.837 1.00 94.44 758 ARG A CA 1
ATOM 6233 C C . ARG A 1 758 ? -46.506 -8.861 97.322 1.00 94.44 758 ARG A C 1
ATOM 6235 O O . ARG A 1 758 ? -46.807 -8.774 98.506 1.00 94.44 758 ARG A O 1
ATOM 6242 N N . GLU A 1 759 ? -47.203 -9.579 96.448 1.00 93.81 759 GLU A N 1
ATOM 6243 C CA . GLU A 1 759 ? -48.409 -10.343 96.786 1.00 93.81 759 GLU A CA 1
ATOM 6244 C C . GLU A 1 759 ? -48.113 -11.375 97.873 1.00 93.81 759 GLU A C 1
ATOM 6246 O O . GLU A 1 759 ? -48.776 -11.387 98.909 1.00 93.81 759 GLU A O 1
ATOM 6251 N N . LYS A 1 760 ? -47.026 -12.147 97.725 1.00 94.31 760 LYS A N 1
ATOM 6252 C CA . LYS A 1 760 ? -46.543 -13.044 98.779 1.00 94.31 760 LYS A CA 1
ATOM 6253 C C . LYS A 1 760 ? -46.288 -12.306 100.098 1.00 94.31 760 LYS A C 1
ATOM 6255 O O . LYS A 1 760 ? -46.696 -12.803 101.141 1.00 94.31 760 LYS A O 1
ATOM 6260 N N . GLN A 1 761 ? -45.645 -11.135 100.087 1.00 93.88 761 GLN A N 1
ATOM 6261 C CA . GLN A 1 761 ? -45.414 -10.352 101.312 1.00 93.88 761 GLN A CA 1
ATOM 6262 C C . GLN A 1 761 ? -46.713 -9.832 101.948 1.00 93.88 761 GLN A C 1
ATOM 6264 O O . GLN A 1 761 ? -46.810 -9.799 103.174 1.00 93.88 761 GLN A O 1
ATOM 6269 N N . VAL A 1 762 ? -47.712 -9.448 101.149 1.00 92.88 762 VAL A N 1
ATOM 6270 C CA . VAL A 1 762 ? -49.038 -9.039 101.641 1.00 92.88 762 VAL A CA 1
ATOM 6271 C C . VAL A 1 762 ? -49.781 -10.232 102.244 1.00 92.88 762 VAL A C 1
ATOM 6273 O O . VAL A 1 762 ? -50.306 -10.115 103.347 1.00 92.88 762 VAL A O 1
ATOM 6276 N N . LEU A 1 763 ? -49.759 -11.395 101.588 1.00 91.12 763 LEU A N 1
ATOM 6277 C CA . LEU A 1 763 ? -50.360 -12.632 102.098 1.00 91.12 763 LEU A CA 1
ATOM 6278 C C . LEU A 1 763 ? -49.657 -13.147 103.364 1.00 91.12 763 LEU A C 1
ATOM 6280 O O . LEU A 1 763 ? -50.333 -13.578 104.294 1.00 91.12 763 LEU A O 1
ATOM 6284 N N . GLN A 1 764 ? -48.324 -13.051 103.447 1.00 92.44 764 GLN A N 1
ATOM 6285 C CA . GLN A 1 764 ? -47.574 -13.390 104.663 1.00 92.44 764 GLN A CA 1
ATOM 6286 C C . GLN A 1 764 ? -47.975 -12.483 105.834 1.00 92.44 764 GLN A C 1
ATOM 6288 O O . GLN A 1 764 ? -48.341 -13.002 106.883 1.00 92.44 764 GLN A O 1
ATOM 6293 N N . LYS A 1 765 ? -48.036 -11.160 105.632 1.00 89.69 765 LYS A N 1
ATOM 6294 C CA . LYS A 1 765 ? -48.542 -10.222 106.651 1.00 89.69 765 LYS A CA 1
ATOM 6295 C C . LYS A 1 765 ? -50.010 -10.464 107.005 1.00 89.69 765 LYS A C 1
ATOM 6297 O O . LYS A 1 765 ? -50.392 -10.333 108.159 1.00 89.69 765 LYS A O 1
ATOM 6302 N N . GLY A 1 766 ? -50.840 -10.841 106.033 1.00 87.44 766 GLY A N 1
ATOM 6303 C CA . GLY A 1 766 ? -52.229 -11.236 106.271 1.00 87.44 766 GLY A CA 1
ATOM 6304 C C . GLY A 1 766 ? -52.343 -12.489 107.144 1.00 87.44 766 GLY A C 1
ATOM 6305 O O . GLY A 1 766 ? -53.220 -12.558 108.001 1.00 87.44 766 GLY A O 1
ATOM 6306 N N . PHE A 1 767 ? -51.435 -13.453 106.973 1.00 86.19 767 PHE A N 1
ATOM 6307 C CA . PHE A 1 767 ? -51.359 -14.665 107.789 1.00 86.19 767 PHE A CA 1
ATOM 6308 C C . PHE A 1 767 ? -50.807 -14.390 109.197 1.00 86.19 767 PHE A C 1
ATOM 6310 O O . PHE A 1 767 ? -51.370 -14.887 110.169 1.00 86.19 767 PHE A O 1
ATOM 6317 N N . GLU A 1 768 ? -49.765 -13.560 109.314 1.00 86.12 768 GLU A N 1
ATOM 6318 C CA . GLU A 1 768 ? -49.226 -13.053 110.587 1.00 86.12 768 GLU A CA 1
ATOM 6319 C C . GLU A 1 768 ? -50.332 -12.335 111.382 1.00 86.12 768 GLU A C 1
ATOM 6321 O O . GLU A 1 768 ? -50.686 -12.773 112.475 1.00 86.12 768 GLU A O 1
ATOM 6326 N N . ASN A 1 769 ? -51.009 -11.358 110.768 1.00 86.31 769 ASN A N 1
ATOM 6327 C CA . ASN A 1 769 ? -52.166 -10.679 111.358 1.00 86.31 769 ASN A CA 1
ATOM 6328 C C . ASN A 1 769 ? -53.309 -11.649 111.717 1.00 86.31 769 ASN A C 1
ATOM 6330 O O . ASN A 1 769 ? -54.026 -11.414 112.684 1.00 86.31 769 ASN A O 1
ATOM 6334 N N . ASN A 1 770 ? -53.525 -12.737 110.963 1.00 86.50 770 ASN A N 1
ATOM 6335 C CA . ASN A 1 770 ? -54.550 -13.732 111.305 1.00 86.50 770 ASN A CA 1
ATOM 6336 C C . ASN A 1 770 ? -54.151 -14.586 112.519 1.00 86.50 770 ASN A C 1
ATOM 6338 O O . ASN A 1 770 ? -55.025 -14.982 113.288 1.00 86.50 770 ASN A O 1
ATOM 6342 N N . ALA A 1 771 ? -52.859 -14.863 112.710 1.00 83.44 771 ALA A N 1
ATOM 6343 C CA . ALA A 1 771 ? -52.350 -15.515 113.912 1.00 83.44 771 ALA A CA 1
ATOM 6344 C C . ALA A 1 771 ? -52.474 -14.591 115.134 1.00 83.44 771 ALA A C 1
ATOM 6346 O O . ALA A 1 771 ? -52.983 -15.030 116.167 1.00 83.44 771 ALA A O 1
ATOM 6347 N N . ASP A 1 772 ? -52.124 -13.311 114.987 1.00 85.94 772 ASP A N 1
ATOM 6348 C CA . ASP A 1 772 ? -52.275 -12.303 116.040 1.00 85.94 772 ASP A CA 1
ATOM 6349 C C . ASP A 1 772 ? -53.749 -12.095 116.414 1.00 85.94 772 ASP A C 1
ATOM 6351 O O . ASP A 1 772 ? -54.089 -12.175 117.590 1.00 85.94 772 ASP A O 1
ATOM 6355 N N . LEU A 1 773 ? -54.656 -11.965 115.436 1.00 85.19 773 LEU A N 1
ATOM 6356 C CA . LEU A 1 773 ? -56.104 -11.873 115.679 1.00 85.19 773 LEU A CA 1
ATOM 6357 C C . LEU A 1 773 ? -56.683 -13.140 116.329 1.00 85.19 773 LEU A C 1
ATOM 6359 O O . LEU A 1 773 ? -57.604 -13.040 117.134 1.00 85.19 773 LEU A O 1
ATOM 6363 N N . ARG A 1 774 ? -56.162 -14.341 116.037 1.00 86.62 774 ARG A N 1
ATOM 6364 C CA . ARG A 1 774 ? -56.537 -15.565 116.779 1.00 86.62 774 ARG A CA 1
ATOM 6365 C C . ARG A 1 774 ? -56.031 -15.524 118.218 1.00 86.62 774 ARG A C 1
ATOM 6367 O O . ARG A 1 774 ? -56.744 -15.974 119.113 1.00 86.62 774 ARG A O 1
ATOM 6374 N N . GLY A 1 775 ? -54.830 -14.988 118.435 1.00 86.12 775 GLY A N 1
ATOM 6375 C CA . GLY A 1 775 ? -54.279 -14.716 119.759 1.00 86.12 775 GLY A CA 1
ATOM 6376 C C . GLY A 1 775 ? -55.149 -13.732 120.535 1.00 86.12 775 GLY A C 1
ATOM 6377 O O . GLY A 1 775 ? -55.559 -14.039 121.646 1.00 86.12 775 GLY A O 1
ATOM 6378 N N . GLU A 1 776 ? -55.508 -12.601 119.931 1.00 86.31 776 GLU A N 1
ATOM 6379 C CA . GLU A 1 776 ? -56.373 -11.573 120.511 1.00 86.31 776 GLU A CA 1
ATOM 6380 C C . GLU A 1 776 ? -57.792 -12.095 120.769 1.00 86.31 776 GLU A C 1
ATOM 6382 O O . GLU A 1 776 ? -58.318 -11.888 121.854 1.00 86.31 776 GLU A O 1
ATOM 6387 N N . ILE A 1 777 ? -58.386 -12.874 119.857 1.00 87.31 777 ILE A N 1
ATOM 6388 C CA . ILE A 1 777 ? -59.661 -13.570 120.102 1.00 87.31 777 ILE A CA 1
ATOM 6389 C C . ILE A 1 777 ? -59.535 -14.534 121.287 1.00 87.31 777 ILE A C 1
ATOM 6391 O O . ILE A 1 777 ? -60.428 -14.565 122.129 1.00 87.31 777 ILE A O 1
ATOM 6395 N N . TYR A 1 778 ? -58.447 -15.304 121.393 1.00 89.00 778 TYR A N 1
ATOM 6396 C CA . TYR A 1 778 ? -58.213 -16.189 122.537 1.00 89.00 778 TYR A CA 1
ATOM 6397 C C . TYR A 1 778 ? -58.023 -15.403 123.842 1.00 89.00 778 TYR A C 1
ATOM 6399 O O . TYR A 1 778 ? -58.614 -15.773 124.856 1.00 89.00 778 TYR A O 1
ATOM 6407 N N . PHE A 1 779 ? -57.268 -14.300 123.824 1.00 88.25 779 PHE A N 1
ATOM 6408 C CA . PHE A 1 779 ? -57.106 -13.417 124.978 1.00 88.25 779 PHE A CA 1
ATOM 6409 C C . PHE A 1 779 ? -58.430 -12.769 125.372 1.00 88.25 779 PHE A C 1
ATOM 6411 O O . PHE A 1 779 ? -58.791 -12.875 126.532 1.00 88.25 779 PHE A O 1
ATOM 6418 N N . LEU A 1 780 ? -59.221 -12.235 124.441 1.00 88.06 780 LEU A N 1
ATOM 6419 C CA . LEU A 1 780 ? -60.555 -11.692 124.714 1.00 88.06 780 LEU A CA 1
ATOM 6420 C C . LEU A 1 780 ? -61.538 -12.765 125.202 1.00 88.06 780 LEU A C 1
ATOM 6422 O O . LEU A 1 780 ? -62.371 -12.482 126.056 1.00 88.06 780 LEU A O 1
ATOM 6426 N N . HIS A 1 781 ? -61.452 -14.011 124.724 1.00 85.06 781 HIS A N 1
ATOM 6427 C CA . HIS A 1 781 ? -62.288 -15.106 125.235 1.00 85.06 781 HIS A CA 1
ATOM 6428 C C . HIS A 1 781 ? -61.847 -15.555 126.637 1.00 85.06 781 HIS A C 1
ATOM 6430 O O . HIS A 1 781 ? -62.689 -15.905 127.471 1.00 85.06 781 HIS A O 1
ATOM 6436 N N . LYS A 1 782 ? -60.537 -15.516 126.913 1.00 89.06 782 LYS A N 1
ATOM 6437 C CA . LYS A 1 782 ? -59.950 -15.746 128.235 1.00 89.06 782 LYS A CA 1
ATOM 6438 C C . LYS A 1 782 ? -60.325 -14.623 129.194 1.00 89.06 782 LYS A C 1
ATOM 6440 O O . LYS A 1 782 ? -60.821 -14.934 130.262 1.00 89.06 782 LYS A O 1
ATOM 6445 N N . GLU A 1 783 ? -60.175 -13.360 128.813 1.00 85.88 783 GLU A N 1
ATOM 6446 C CA . GLU A 1 783 ? -60.563 -12.177 129.587 1.00 85.88 783 GLU A CA 1
ATOM 6447 C C . GLU A 1 783 ? -62.071 -12.124 129.805 1.00 85.88 783 GLU A C 1
ATOM 6449 O O . GLU A 1 783 ? -62.496 -11.864 130.916 1.00 85.88 783 GLU A O 1
ATOM 6454 N N . LEU A 1 784 ? -62.906 -12.474 128.822 1.00 86.19 784 LEU A N 1
ATOM 6455 C CA . LEU A 1 784 ? -64.350 -12.628 129.024 1.00 86.19 784 LEU A CA 1
ATOM 6456 C C . LEU A 1 784 ? -64.665 -13.746 130.032 1.00 86.19 784 LEU A C 1
ATOM 6458 O O . LEU A 1 784 ? -65.629 -13.644 130.787 1.00 86.19 784 LEU A O 1
ATOM 6462 N N . SER A 1 785 ? -63.873 -14.820 130.054 1.00 84.94 785 SER A N 1
ATOM 6463 C CA . SER A 1 785 ? -64.037 -15.928 131.004 1.00 84.94 785 SER A CA 1
ATOM 6464 C C . SER A 1 785 ? -63.501 -15.582 132.397 1.00 84.94 785 SER A C 1
ATOM 6466 O O . SER A 1 785 ? -64.154 -15.899 133.388 1.00 84.94 785 SER A O 1
ATOM 6468 N N . GLU A 1 786 ? -62.370 -14.884 132.481 1.00 85.56 786 GLU A N 1
ATOM 6469 C CA . GLU A 1 786 ? -61.783 -14.364 133.715 1.00 85.56 786 GLU A CA 1
ATOM 6470 C C . GLU A 1 786 ? -62.637 -13.232 134.285 1.00 85.56 786 GLU A C 1
ATOM 6472 O O . GLU A 1 786 ? -62.847 -13.228 135.484 1.00 85.56 786 GLU A O 1
ATOM 6477 N N . GLU A 1 787 ? -63.225 -12.346 133.478 1.00 81.06 787 GLU A N 1
ATOM 6478 C CA . GLU A 1 787 ? -64.187 -11.327 133.921 1.00 81.06 787 GLU A CA 1
ATOM 6479 C C . GLU A 1 787 ? -65.556 -11.919 134.259 1.00 81.06 787 GLU A C 1
ATOM 6481 O O . GLU A 1 787 ? -66.216 -11.426 135.163 1.00 81.06 787 GLU A O 1
ATOM 6486 N N . ARG A 1 788 ? -65.983 -13.033 133.647 1.00 84.69 788 ARG A N 1
ATOM 6487 C CA . ARG A 1 788 ? -67.134 -13.803 134.159 1.00 84.69 788 ARG A CA 1
ATOM 6488 C C . ARG A 1 788 ? -66.825 -14.400 135.530 1.00 84.69 788 ARG A C 1
ATOM 6490 O O . ARG A 1 788 ? -67.615 -14.221 136.452 1.00 84.69 788 ARG A O 1
ATOM 6497 N N . GLN A 1 789 ? -65.662 -15.034 135.689 1.00 78.50 789 GLN A N 1
ATOM 6498 C CA . GLN A 1 789 ? -65.182 -15.532 136.983 1.00 78.50 789 GLN A CA 1
ATOM 6499 C C . GLN A 1 789 ? -64.921 -14.401 137.985 1.00 78.50 789 GLN A C 1
ATOM 6501 O O . GLN A 1 789 ? -65.092 -14.613 139.176 1.00 78.50 789 GLN A O 1
ATOM 6506 N N . ARG A 1 790 ? -64.555 -13.196 137.536 1.00 80.19 790 ARG A N 1
ATOM 6507 C CA . ARG A 1 790 ? -64.304 -12.017 138.372 1.00 80.19 790 ARG A CA 1
ATOM 6508 C C . ARG A 1 790 ? -65.598 -11.306 138.724 1.00 80.19 790 ARG A C 1
ATOM 6510 O O . ARG A 1 790 ? -65.699 -10.867 139.849 1.00 80.19 790 ARG A O 1
ATOM 6517 N N . CYS A 1 791 ? -66.609 -11.250 137.859 1.00 77.00 791 CYS A N 1
ATOM 6518 C CA . CYS A 1 791 ? -67.966 -10.847 138.232 1.00 77.00 791 CYS A CA 1
ATOM 6519 C C . CYS A 1 791 ? -68.570 -11.836 139.234 1.00 77.00 791 CYS A C 1
ATOM 6521 O O . CYS A 1 791 ? -69.153 -11.397 140.216 1.00 77.00 791 CYS A O 1
ATOM 6523 N N . GLN A 1 792 ? -68.367 -13.143 139.047 1.00 75.94 792 GLN A N 1
ATOM 6524 C CA . GLN A 1 792 ? -68.794 -14.169 140.002 1.00 75.94 792 GLN A CA 1
ATOM 6525 C C . GLN A 1 792 ? -68.035 -14.048 141.338 1.00 75.94 792 GLN A C 1
ATOM 6527 O O . GLN A 1 792 ? -68.653 -13.954 142.393 1.00 75.94 792 GLN A O 1
ATOM 6532 N N . ALA A 1 793 ? -66.709 -13.909 141.306 1.00 63.47 793 ALA A N 1
ATOM 6533 C CA . ALA A 1 793 ? -65.890 -13.670 142.493 1.00 63.47 793 ALA A CA 1
ATOM 6534 C C . ALA A 1 793 ? -66.086 -12.265 143.097 1.00 63.47 793 ALA A C 1
ATOM 6536 O O . ALA A 1 793 ? -65.770 -12.065 144.262 1.00 63.47 793 ALA A O 1
ATOM 6537 N N . LEU A 1 794 ? -66.610 -11.287 142.350 1.00 60.91 794 LEU A N 1
ATOM 6538 C CA . LEU A 1 794 ? -67.040 -9.975 142.851 1.00 60.91 794 LEU A CA 1
ATOM 6539 C C . LEU A 1 794 ? -68.470 -10.009 143.388 1.00 60.91 794 LEU A C 1
ATOM 6541 O O . LEU A 1 794 ? -68.796 -9.167 144.211 1.00 60.91 794 LEU A O 1
ATOM 6545 N N . GLN A 1 795 ? -69.303 -10.977 143.001 1.00 61.50 795 GLN A N 1
ATOM 6546 C CA . GLN A 1 795 ? -70.522 -11.311 143.737 1.00 61.50 795 GLN A CA 1
ATOM 6547 C C . GLN A 1 795 ? -70.136 -11.956 145.079 1.00 61.50 795 GLN A C 1
ATOM 6549 O O . GLN A 1 795 ? -70.555 -11.461 146.120 1.00 61.50 795 GLN A O 1
ATOM 6554 N N . GLU A 1 796 ? -69.218 -12.927 145.088 1.00 62.06 796 GLU A N 1
ATOM 6555 C CA . GLU A 1 796 ? -68.673 -13.528 146.322 1.00 62.06 796 GLU A CA 1
ATOM 6556 C C . GLU A 1 796 ? -67.882 -12.514 147.191 1.00 62.06 796 GLU A C 1
ATOM 6558 O O . GLU A 1 796 ? -67.933 -12.566 148.418 1.00 62.06 796 GLU A O 1
ATOM 6563 N N . GLN A 1 797 ? -67.195 -11.528 146.596 1.00 54.59 797 GLN A N 1
ATOM 6564 C CA . GLN A 1 797 ? -66.536 -10.427 147.329 1.00 54.59 797 GLN A CA 1
ATOM 6565 C C . GLN A 1 797 ? -67.473 -9.249 147.643 1.00 54.59 797 GLN A C 1
ATOM 6567 O O . GLN A 1 797 ? -67.131 -8.429 148.489 1.00 54.59 797 GLN A O 1
ATOM 6572 N N . LEU A 1 798 ? -68.658 -9.152 147.032 1.00 52.53 798 LEU A N 1
ATOM 6573 C CA . LEU A 1 798 ? -69.748 -8.307 147.536 1.00 52.53 798 LEU A CA 1
ATOM 6574 C C . LEU A 1 798 ? -70.394 -8.952 148.767 1.00 52.53 798 LEU A C 1
ATOM 6576 O O . LEU A 1 798 ? -70.776 -8.238 149.692 1.00 52.53 798 LEU A O 1
ATOM 6580 N N . GLU A 1 799 ? -70.451 -10.285 148.815 1.00 49.09 799 GLU A N 1
ATOM 6581 C CA . GLU A 1 799 ? -70.812 -11.035 150.020 1.00 49.09 799 GLU A CA 1
ATOM 6582 C C . GLU A 1 799 ? -69.725 -10.946 151.112 1.00 49.09 799 GLU A C 1
ATOM 6584 O O . GLU A 1 799 ? -70.064 -11.014 152.296 1.00 49.09 799 GLU A O 1
ATOM 6589 N N . ASN A 1 800 ? -68.441 -10.729 150.769 1.00 40.97 800 ASN A N 1
ATOM 6590 C CA . ASN A 1 800 ? -67.396 -10.430 151.763 1.00 40.97 800 ASN A CA 1
ATOM 6591 C C . ASN A 1 800 ? -66.157 -9.649 151.221 1.00 40.97 800 ASN A C 1
ATOM 6593 O O . ASN A 1 800 ? -65.199 -10.261 150.736 1.00 40.97 800 ASN A O 1
ATOM 6597 N N . PRO A 1 801 ? -66.118 -8.301 151.317 1.00 44.44 801 PRO A N 1
ATOM 6598 C CA . PRO A 1 801 ? -65.052 -7.490 150.715 1.00 44.44 801 PRO A CA 1
ATOM 6599 C C . PRO A 1 801 ? -63.835 -7.264 151.632 1.00 44.44 801 PRO A C 1
ATOM 6601 O O . PRO A 1 801 ? -63.876 -6.455 152.560 1.00 44.44 801 PRO A O 1
ATOM 6604 N N . LEU A 1 802 ? -62.692 -7.870 151.289 1.00 39.03 802 LEU A N 1
ATOM 6605 C CA . LEU A 1 802 ? -61.366 -7.497 151.812 1.00 39.03 802 LEU A CA 1
ATOM 6606 C C . LEU A 1 802 ? -60.375 -7.266 150.660 1.00 39.03 802 LEU A C 1
ATOM 6608 O O . LEU A 1 802 ? -59.711 -8.172 150.167 1.00 39.03 802 LEU A O 1
ATOM 6612 N N . ASN A 1 803 ? -60.303 -6.011 150.223 1.00 51.38 803 ASN A N 1
ATOM 6613 C CA . ASN A 1 803 ? -59.453 -5.525 149.135 1.00 51.38 803 ASN A CA 1
ATOM 6614 C C . ASN A 1 803 ? -58.155 -4.922 149.712 1.00 51.38 803 ASN A C 1
ATOM 6616 O O . ASN A 1 803 ? -58.223 -4.334 150.786 1.00 51.38 803 ASN A O 1
ATOM 6620 N N . TYR A 1 804 ? -57.014 -4.998 149.009 1.00 36.16 804 TYR A N 1
ATOM 6621 C CA . TYR A 1 804 ? -56.145 -3.825 148.783 1.00 36.16 804 TYR A CA 1
ATOM 6622 C C . TYR A 1 804 ? -55.081 -4.065 147.686 1.00 36.16 804 TYR A C 1
ATOM 6624 O O . TYR A 1 804 ? -54.472 -5.124 147.569 1.00 36.16 804 TYR A O 1
ATOM 6632 N N . HIS A 1 805 ? -54.873 -3.019 146.890 1.00 47.38 805 HIS A N 1
ATOM 6633 C CA . HIS A 1 805 ? -54.141 -2.903 145.620 1.00 47.38 805 HIS A CA 1
ATOM 6634 C C . HIS A 1 805 ? -52.670 -3.368 145.560 1.00 47.38 805 HIS A C 1
ATOM 6636 O O . HIS A 1 805 ? -51.947 -3.333 146.557 1.00 47.38 805 HIS A O 1
ATOM 6642 N N . ARG A 1 806 ? -52.149 -3.545 144.326 1.00 37.06 806 ARG A N 1
ATOM 6643 C CA . ARG A 1 806 ? -50.730 -3.250 144.024 1.00 37.06 806 ARG A CA 1
ATOM 6644 C C . ARG A 1 806 ? -50.442 -2.873 142.557 1.00 37.06 806 ARG A C 1
ATOM 6646 O O . ARG A 1 806 ? -50.660 -3.675 141.658 1.00 37.06 806 ARG A O 1
ATOM 6653 N N . TRP A 1 807 ? -49.881 -1.681 142.331 1.00 46.22 807 TRP A N 1
ATOM 6654 C CA . TRP A 1 807 ? -49.288 -1.252 141.048 1.00 46.22 807 TRP A CA 1
ATOM 6655 C C . TRP A 1 807 ? -47.838 -1.743 140.877 1.00 46.22 807 TRP A C 1
ATOM 6657 O O . TRP A 1 807 ? -47.139 -1.949 141.876 1.00 46.22 807 TRP A O 1
ATOM 6667 N N . ARG A 1 808 ? -47.327 -1.764 139.632 1.00 36.84 808 ARG A N 1
ATOM 6668 C CA . ARG A 1 808 ? -45.907 -1.472 139.343 1.00 36.84 808 ARG A CA 1
ATOM 6669 C C . ARG A 1 808 ? -45.660 -0.992 137.900 1.00 36.84 808 ARG A C 1
ATOM 6671 O O . ARG A 1 808 ? -46.444 -1.292 137.012 1.00 36.84 808 ARG A O 1
ATOM 6678 N N . MET A 1 809 ? -44.555 -0.266 137.714 1.00 42.75 809 MET A N 1
ATOM 6679 C CA . MET A 1 809 ? -43.998 0.258 136.451 1.00 42.75 809 MET A CA 1
ATOM 6680 C C . MET A 1 809 ? -42.583 -0.312 136.215 1.00 42.75 809 MET A C 1
ATOM 6682 O O . MET A 1 809 ? -41.987 -0.854 137.151 1.00 42.75 809 MET A O 1
ATOM 6686 N N . LEU A 1 810 ? -42.043 -0.155 134.998 1.00 36.78 810 LEU A N 1
ATOM 6687 C CA . LEU A 1 810 ? -40.647 -0.449 134.620 1.00 36.78 810 LEU A CA 1
ATOM 6688 C C . LEU A 1 810 ? -40.190 0.447 133.441 1.00 36.78 810 LEU A C 1
ATOM 6690 O O . LEU A 1 810 ? -41.027 1.084 132.806 1.00 36.78 810 LEU A O 1
ATOM 6694 N N . GLU A 1 811 ? -38.876 0.537 133.194 1.00 48.19 811 GLU A N 1
ATOM 6695 C CA . GLU A 1 811 ? -38.213 1.633 132.446 1.00 48.19 811 GLU A CA 1
ATOM 6696 C C . GLU A 1 811 ? -37.226 1.139 131.352 1.00 48.19 811 GLU A C 1
ATOM 6698 O O . GLU A 1 811 ? -36.839 -0.029 131.352 1.00 48.19 811 GLU A O 1
ATOM 6703 N N . GLY A 1 812 ? -36.770 2.038 130.459 1.00 37.81 812 GLY A N 1
ATOM 6704 C CA . GLY A 1 812 ? -35.704 1.805 129.458 1.00 37.81 812 GLY A CA 1
ATOM 6705 C C . GLY A 1 812 ? -35.269 3.086 128.706 1.00 37.81 812 GLY A C 1
ATOM 6706 O O . GLY A 1 812 ? -36.025 4.056 128.690 1.00 37.81 812 GLY A O 1
ATOM 6707 N N . THR A 1 813 ? -34.061 3.113 128.112 1.00 39.56 813 THR A N 1
ATOM 6708 C CA . THR A 1 813 ? -33.415 4.317 127.511 1.00 39.56 813 THR A CA 1
ATOM 6709 C C . THR A 1 813 ? -32.422 4.017 126.359 1.00 39.56 813 THR A C 1
ATOM 6711 O O . THR A 1 813 ? -31.959 2.887 126.216 1.00 39.56 813 THR A O 1
ATOM 6714 N N . ASP A 1 814 ? -32.090 5.046 125.554 1.00 46.50 814 ASP A N 1
ATOM 6715 C CA . ASP A 1 814 ? -31.387 4.990 124.243 1.00 46.50 814 ASP A CA 1
ATOM 6716 C C . ASP A 1 814 ? -29.879 5.411 124.228 1.00 46.50 814 ASP A C 1
ATOM 6718 O O . ASP A 1 814 ? -29.415 6.060 125.170 1.00 46.50 814 ASP A O 1
ATOM 6722 N N . PRO A 1 815 ? -29.107 5.095 123.151 1.00 56.03 815 PRO A N 1
ATOM 6723 C CA . PRO A 1 815 ? -27.655 5.363 123.011 1.00 56.03 815 PRO A CA 1
ATOM 6724 C C . PRO A 1 815 ? -27.236 6.711 122.345 1.00 56.03 815 PRO A C 1
ATOM 6726 O O . PRO A 1 815 ? -28.060 7.480 121.853 1.00 56.03 815 PRO A O 1
ATOM 6729 N N . ASP A 1 816 ? -25.919 7.008 122.335 1.00 62.62 816 ASP A N 1
ATOM 6730 C CA . ASP A 1 816 ? -25.323 8.341 122.057 1.00 62.62 816 ASP A CA 1
ATOM 6731 C C . ASP A 1 816 ? -24.876 8.613 120.592 1.00 62.62 816 ASP A C 1
ATOM 6733 O O . ASP A 1 816 ? -24.561 7.726 119.802 1.00 62.62 816 ASP A O 1
ATOM 6737 N N . LYS A 1 817 ? -24.807 9.901 120.230 1.00 63.78 817 LYS A N 1
ATOM 6738 C CA . LYS A 1 817 ? -24.750 10.441 118.858 1.00 63.78 817 LYS A CA 1
ATOM 6739 C C . LYS A 1 817 ? -23.376 10.409 118.175 1.00 63.78 817 LYS A C 1
ATOM 6741 O O . LYS A 1 817 ? -23.303 10.655 116.971 1.00 63.78 817 LYS A O 1
ATOM 6746 N N . LYS A 1 818 ? -22.282 10.161 118.905 1.00 71.69 818 LYS A N 1
ATOM 6747 C CA . LYS A 1 818 ? -20.908 10.302 118.372 1.00 71.69 818 LYS A CA 1
ATOM 6748 C C . LYS A 1 818 ? -20.558 9.258 117.312 1.00 71.69 818 LYS A C 1
ATOM 6750 O O . LYS A 1 818 ? -20.000 9.614 116.277 1.00 71.69 818 LYS A O 1
ATOM 6755 N N . GLU A 1 819 ? -20.959 8.004 117.521 1.00 72.56 819 GLU A N 1
ATOM 6756 C CA . GLU A 1 819 ? -20.650 6.884 116.616 1.00 72.56 819 GLU A CA 1
ATOM 6757 C C . GLU A 1 819 ? -21.192 7.093 115.191 1.00 72.56 819 GLU A C 1
ATOM 6759 O O . GLU A 1 819 ? -20.633 6.587 114.215 1.00 72.56 819 GLU A O 1
ATOM 6764 N N . LEU A 1 820 ? -22.263 7.881 115.055 1.00 69.31 820 LEU A N 1
ATOM 6765 C CA . LEU A 1 820 ? -22.861 8.227 113.769 1.00 69.31 820 LEU A CA 1
ATOM 6766 C C . LEU A 1 820 ? -21.961 9.161 112.938 1.00 69.31 820 LEU A C 1
ATOM 6768 O O . LEU A 1 820 ? -21.925 9.052 111.713 1.00 69.31 820 LEU A O 1
ATOM 6772 N N . ILE A 1 821 ? -21.219 10.061 113.594 1.00 75.56 821 ILE A N 1
ATOM 6773 C CA . ILE A 1 821 ? -20.419 11.115 112.949 1.00 75.56 821 ILE A CA 1
ATOM 6774 C C . ILE A 1 821 ? -19.117 10.541 112.375 1.00 75.56 821 ILE A C 1
ATOM 6776 O O . ILE A 1 821 ? -18.794 10.785 111.209 1.00 75.56 821 ILE A O 1
ATOM 6780 N N . ASP A 1 822 ? -18.404 9.714 113.144 1.00 77.88 822 ASP A N 1
ATOM 6781 C CA . ASP A 1 822 ? -17.160 9.078 112.685 1.00 77.88 822 ASP A CA 1
ATOM 6782 C C . ASP A 1 822 ? -17.396 8.183 111.458 1.00 77.88 822 ASP A C 1
ATOM 6784 O O . ASP A 1 822 ? -16.594 8.153 110.518 1.00 77.88 822 ASP A O 1
ATOM 6788 N N . LYS A 1 823 ? -18.553 7.511 111.412 1.00 75.12 823 LYS A N 1
ATOM 6789 C CA . LYS A 1 823 ? -18.964 6.653 110.293 1.00 75.12 823 LYS A CA 1
ATOM 6790 C C . LYS A 1 823 ? -19.152 7.447 108.993 1.00 75.12 823 LYS A C 1
ATOM 6792 O O . LYS A 1 823 ? -18.752 6.971 107.930 1.00 75.12 823 LYS A O 1
ATOM 6797 N N . ILE A 1 824 ? -19.670 8.677 109.072 1.00 77.94 824 ILE A N 1
ATOM 6798 C CA . ILE A 1 824 ? -19.813 9.593 107.924 1.00 77.94 824 ILE A CA 1
ATOM 6799 C C . ILE A 1 824 ? -18.433 10.043 107.410 1.00 77.94 824 ILE A C 1
ATOM 6801 O O . ILE A 1 824 ? -18.165 9.968 106.207 1.00 77.94 824 ILE A O 1
ATOM 6805 N N . LEU A 1 825 ? -17.518 10.424 108.310 1.00 74.81 825 LEU A N 1
ATOM 6806 C CA . LEU A 1 825 ? -16.161 10.890 107.970 1.00 74.81 825 LEU A CA 1
ATOM 6807 C C . LEU A 1 825 ? -15.250 9.802 107.369 1.00 74.81 825 LEU A C 1
ATOM 6809 O O . LEU A 1 825 ? -14.243 10.115 106.722 1.00 74.81 825 LEU A O 1
ATOM 6813 N N . ILE A 1 826 ? -15.566 8.523 107.586 1.00 80.38 826 ILE A N 1
ATOM 6814 C CA . ILE A 1 826 ? -14.895 7.385 106.936 1.00 80.38 826 ILE A CA 1
ATOM 6815 C C . ILE A 1 826 ? -15.446 7.167 105.518 1.00 80.38 826 ILE A C 1
ATOM 6817 O O . ILE A 1 826 ? -14.671 6.924 104.590 1.00 80.38 826 ILE A O 1
ATOM 6821 N N . LEU A 1 827 ? -16.764 7.293 105.325 1.00 75.19 827 LEU A N 1
ATOM 6822 C CA . LEU A 1 827 ? -17.406 7.133 104.015 1.00 75.19 827 LEU A CA 1
ATOM 6823 C C . LEU A 1 827 ? -16.991 8.238 103.031 1.00 75.19 827 LEU A C 1
ATOM 6825 O O . LEU A 1 827 ? -16.620 7.930 101.899 1.00 75.19 827 LEU A O 1
ATOM 6829 N N . GLN A 1 828 ? -16.950 9.500 103.471 1.00 72.94 828 GLN A N 1
ATOM 6830 C CA . GLN A 1 828 ? -16.520 10.629 102.630 1.00 72.94 828 GLN A CA 1
ATOM 6831 C C . GLN A 1 828 ? -15.090 10.451 102.087 1.00 72.94 828 GLN A C 1
ATOM 6833 O O . GLN A 1 828 ? -14.856 10.636 100.894 1.00 72.94 828 GLN A O 1
ATOM 6838 N N . ARG A 1 829 ? -14.144 9.998 102.925 1.00 79.50 829 ARG A N 1
ATOM 6839 C CA . ARG A 1 829 ? -12.750 9.749 102.507 1.00 79.50 829 ARG A CA 1
ATOM 6840 C C . ARG A 1 829 ? -12.582 8.550 101.568 1.00 79.50 829 ARG A C 1
ATOM 6842 O O . ARG A 1 829 ? -11.611 8.513 100.817 1.00 79.50 829 ARG A O 1
ATOM 6849 N N . ARG A 1 830 ? -13.507 7.581 101.570 1.00 79.56 830 ARG A N 1
ATOM 6850 C CA . ARG A 1 830 ? -13.549 6.520 100.544 1.00 79.56 830 ARG A CA 1
ATOM 6851 C C . ARG A 1 830 ? -14.080 7.047 99.210 1.00 79.56 830 ARG A C 1
ATOM 6853 O O . ARG A 1 830 ? -13.525 6.707 98.172 1.00 79.56 830 ARG A O 1
ATOM 6860 N N . LEU A 1 831 ? -15.110 7.893 99.247 1.00 78.38 831 LEU A N 1
ATOM 6861 C CA . LEU A 1 831 ? -15.725 8.472 98.051 1.00 78.38 831 LEU A CA 1
ATOM 6862 C C . LEU A 1 831 ? -14.767 9.419 97.308 1.00 78.38 831 LEU A C 1
ATOM 6864 O O . LEU A 1 831 ? -14.704 9.371 96.084 1.00 78.38 831 LEU A O 1
ATOM 6868 N N . GLN A 1 832 ? -13.964 10.212 98.029 1.00 75.81 832 GLN A N 1
ATOM 6869 C CA . GLN A 1 832 ? -12.918 11.044 97.415 1.00 75.81 832 GLN A CA 1
ATOM 6870 C C . GLN A 1 832 ? -11.905 10.207 96.617 1.00 75.81 832 GLN A C 1
ATOM 6872 O O . GLN A 1 832 ? -11.693 10.492 95.443 1.00 75.81 832 GLN A O 1
ATOM 6877 N N . LYS A 1 833 ? -11.370 9.125 97.200 1.00 81.19 833 LYS A N 1
ATOM 6878 C CA . LYS A 1 833 ? -10.425 8.235 96.502 1.00 81.19 833 LYS A CA 1
ATOM 6879 C C . LYS A 1 833 ? -11.020 7.572 95.262 1.00 81.19 833 LYS A C 1
ATOM 6881 O O . LYS A 1 833 ? -10.382 7.561 94.220 1.00 81.19 833 LYS A O 1
ATOM 6886 N N . ALA A 1 834 ? -12.259 7.085 95.344 1.00 81.50 834 ALA A N 1
ATOM 6887 C CA . ALA A 1 834 ? -12.931 6.499 94.184 1.00 81.50 834 ALA A CA 1
ATOM 6888 C C . ALA A 1 834 ? -13.071 7.504 93.021 1.00 81.50 834 ALA A C 1
ATOM 6890 O O . ALA A 1 834 ? -12.913 7.131 91.862 1.00 81.50 834 ALA A O 1
ATOM 6891 N N . ASN A 1 835 ? -13.308 8.787 93.321 1.00 79.50 835 ASN A N 1
ATOM 6892 C CA . ASN A 1 835 ? -13.350 9.841 92.305 1.00 79.50 835 ASN A CA 1
ATOM 6893 C C . ASN A 1 835 ? -11.957 10.167 91.731 1.00 79.50 835 ASN A C 1
ATOM 6895 O O . ASN A 1 835 ? -11.851 10.427 90.534 1.00 79.50 835 ASN A O 1
ATOM 6899 N N . GLU A 1 836 ? -10.898 10.129 92.549 1.00 81.12 836 GLU A N 1
ATOM 6900 C CA . GLU A 1 836 ? -9.502 10.276 92.101 1.00 81.12 836 GLU A CA 1
ATOM 6901 C C . GLU A 1 836 ? -9.099 9.131 91.151 1.00 81.12 836 GLU A C 1
ATOM 6903 O O . GLU A 1 836 ? -8.583 9.389 90.062 1.00 81.12 836 GLU A O 1
ATOM 6908 N N . ASP A 1 837 ? -9.414 7.881 91.506 1.00 80.69 837 ASP A N 1
ATOM 6909 C CA . ASP A 1 837 ? -9.160 6.699 90.671 1.00 80.69 837 ASP A CA 1
ATOM 6910 C C . ASP A 1 837 ? -9.924 6.765 89.332 1.00 80.69 837 ASP A C 1
ATOM 6912 O O . ASP A 1 837 ? -9.359 6.471 88.276 1.00 80.69 837 ASP A O 1
ATOM 6916 N N . ILE A 1 838 ? -11.189 7.213 89.343 1.00 83.44 838 ILE A N 1
ATOM 6917 C CA . ILE A 1 838 ? -11.995 7.413 88.124 1.00 83.44 838 ILE A CA 1
ATOM 6918 C C . ILE A 1 838 ? -11.417 8.532 87.243 1.00 83.44 838 ILE A C 1
ATOM 6920 O O . ILE A 1 838 ? -11.382 8.382 86.021 1.00 83.44 838 ILE A O 1
ATOM 6924 N N . ALA A 1 839 ? -10.939 9.636 87.826 1.00 80.56 839 ALA A N 1
ATOM 6925 C CA . ALA A 1 839 ? -10.307 10.720 87.071 1.00 80.56 839 ALA A CA 1
ATOM 6926 C C . ALA A 1 839 ? -8.996 10.262 86.407 1.00 80.56 839 ALA A C 1
ATOM 6928 O O . ALA A 1 839 ? -8.790 10.493 85.217 1.00 80.56 839 ALA A O 1
ATOM 6929 N N . LEU A 1 840 ? -8.148 9.527 87.136 1.00 84.69 840 LEU A N 1
ATOM 6930 C CA . LEU A 1 840 ? -6.932 8.919 86.584 1.00 84.69 840 LEU A CA 1
ATOM 6931 C C . LEU A 1 840 ? -7.231 7.842 85.528 1.00 84.69 840 LEU A C 1
ATOM 6933 O O . LEU A 1 840 ? -6.414 7.624 84.633 1.00 84.69 840 LEU A O 1
ATOM 6937 N N . GLY A 1 841 ? -8.381 7.168 85.620 1.00 83.50 841 GLY A N 1
ATOM 6938 C CA . GLY A 1 841 ? -8.882 6.259 84.590 1.00 83.50 841 GLY A CA 1
ATOM 6939 C C . GLY A 1 841 ? -9.280 6.984 83.302 1.00 83.50 841 GLY A C 1
ATOM 6940 O O . GLY A 1 841 ? -8.889 6.546 82.223 1.00 83.50 841 GLY A O 1
ATOM 6941 N N . LYS A 1 842 ? -9.993 8.115 83.410 1.00 80.19 842 LYS A N 1
ATOM 6942 C CA . LYS A 1 842 ? -10.395 8.935 82.255 1.00 80.19 842 LYS A CA 1
ATOM 6943 C C . LYS A 1 842 ? -9.200 9.506 81.505 1.00 80.19 842 LYS A C 1
ATOM 6945 O O . LYS A 1 842 ? -9.080 9.230 80.321 1.00 80.19 842 LYS A O 1
ATOM 6950 N N . ASN A 1 843 ? -8.265 10.160 82.198 1.00 80.81 843 ASN A N 1
ATOM 6951 C CA . ASN A 1 843 ? -7.085 10.742 81.550 1.00 80.81 843 ASN A CA 1
ATOM 6952 C C . ASN A 1 843 ? -6.298 9.698 80.731 1.00 80.81 843 ASN A C 1
ATOM 6954 O O . ASN A 1 843 ? -5.876 9.981 79.619 1.00 80.81 843 ASN A O 1
ATOM 6958 N N . LYS A 1 844 ? -6.161 8.462 81.238 1.00 84.44 844 LYS A N 1
ATOM 6959 C CA . LYS A 1 844 ? -5.521 7.357 80.499 1.00 84.44 844 LYS A CA 1
ATOM 6960 C C . LYS A 1 844 ? -6.321 6.895 79.282 1.00 84.44 844 LYS A C 1
ATOM 6962 O O . LYS A 1 844 ? -5.725 6.415 78.324 1.00 84.44 844 LYS A O 1
ATOM 6967 N N . MET A 1 845 ? -7.649 6.983 79.335 1.00 82.38 845 MET A N 1
ATOM 6968 C CA . MET A 1 845 ? -8.510 6.702 78.188 1.00 82.38 845 MET A CA 1
ATOM 6969 C C . MET A 1 845 ? -8.341 7.787 77.122 1.00 82.38 845 MET A C 1
ATOM 6971 O O . MET A 1 845 ? -8.188 7.453 75.955 1.00 82.38 845 MET A O 1
ATOM 6975 N N . ASP A 1 846 ? -8.279 9.057 77.529 1.00 84.06 846 ASP A N 1
ATOM 6976 C CA . ASP A 1 846 ? -8.053 10.199 76.639 1.00 84.06 846 ASP A CA 1
ATOM 6977 C C . ASP A 1 846 ? -6.647 10.139 75.996 1.00 84.06 846 ASP A C 1
ATOM 6979 O O . ASP A 1 846 ? -6.514 10.321 74.786 1.00 84.06 846 ASP A O 1
ATOM 6983 N N . ASP A 1 847 ? -5.609 9.780 76.767 1.00 84.44 847 ASP A N 1
ATOM 6984 C CA . ASP A 1 847 ? -4.245 9.527 76.270 1.00 84.44 847 ASP A CA 1
ATOM 6985 C C . ASP A 1 847 ? -4.207 8.371 75.246 1.00 84.44 847 ASP A C 1
ATOM 6987 O O . ASP A 1 847 ? -3.543 8.466 74.211 1.00 84.44 847 ASP A O 1
ATOM 6991 N N . LEU A 1 848 ? -4.922 7.268 75.514 1.00 85.38 848 LEU A N 1
ATOM 6992 C CA . LEU A 1 848 ? -5.010 6.115 74.607 1.00 85.38 848 LEU A CA 1
ATOM 6993 C C . LEU A 1 848 ? -5.828 6.422 73.349 1.00 85.38 848 LEU A C 1
ATOM 6995 O O . LEU A 1 848 ? -5.454 5.971 72.268 1.00 85.38 848 LEU A O 1
ATOM 6999 N N . GLN A 1 849 ? -6.902 7.202 73.473 1.00 85.62 849 GLN A N 1
ATOM 7000 C CA . GLN A 1 849 ? -7.718 7.675 72.358 1.00 85.62 849 GLN A CA 1
ATOM 7001 C C . GLN A 1 849 ? -6.878 8.575 71.443 1.00 85.62 849 GLN A C 1
ATOM 7003 O O . GLN A 1 849 ? -6.779 8.314 70.248 1.00 85.62 849 GLN A O 1
ATOM 7008 N N . ALA A 1 850 ? -6.155 9.545 72.013 1.00 85.56 850 ALA A N 1
ATOM 7009 C CA . ALA A 1 850 ? -5.227 10.387 71.266 1.00 85.56 850 ALA A CA 1
ATOM 7010 C C . ALA A 1 850 ? -4.105 9.574 70.593 1.00 85.56 850 ALA A C 1
ATOM 7012 O O . ALA A 1 850 ? -3.719 9.885 69.464 1.00 85.56 850 ALA A O 1
ATOM 7013 N N . LEU A 1 851 ? -3.588 8.519 71.235 1.00 84.75 851 LEU A N 1
ATOM 7014 C CA . LEU A 1 851 ? -2.602 7.626 70.619 1.00 84.75 851 LEU A CA 1
ATOM 7015 C C . LEU A 1 851 ? -3.207 6.822 69.454 1.00 84.75 851 LEU A C 1
ATOM 7017 O O . LEU A 1 851 ? -2.571 6.704 68.408 1.00 84.75 851 LEU A O 1
ATOM 7021 N N . TYR A 1 852 ? -4.427 6.302 69.619 1.00 84.25 852 TYR A N 1
ATOM 7022 C CA . TYR A 1 852 ? -5.165 5.567 68.590 1.00 84.25 852 TYR A CA 1
ATOM 7023 C C . TYR A 1 852 ? -5.480 6.448 67.378 1.00 84.25 852 TYR A C 1
ATOM 7025 O O . TYR A 1 852 ? -5.204 6.043 66.252 1.00 84.25 852 TYR A O 1
ATOM 7033 N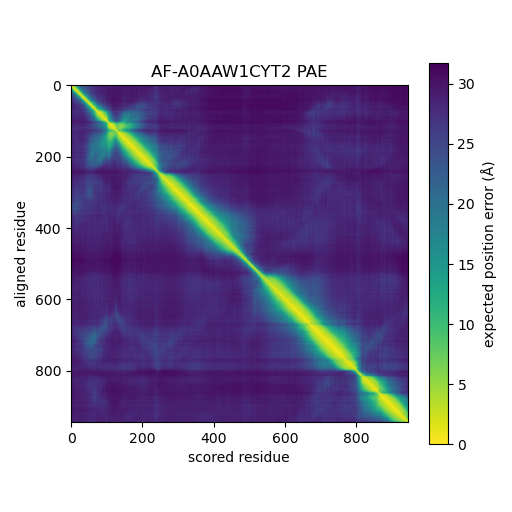 N . ASP A 1 853 ? -5.967 7.670 67.595 1.00 84.56 853 ASP A N 1
ATOM 7034 C CA . ASP A 1 853 ? -6.302 8.609 66.522 1.00 84.56 853 ASP A CA 1
ATOM 7035 C C . ASP A 1 853 ? -5.042 9.079 65.768 1.00 84.56 853 ASP A C 1
ATOM 7037 O O . ASP A 1 853 ? -5.058 9.180 64.541 1.00 84.56 853 ASP A O 1
ATOM 7041 N N . ASN A 1 854 ? -3.905 9.254 66.460 1.00 82.88 854 ASN A N 1
ATOM 7042 C CA . ASN A 1 854 ? -2.606 9.474 65.808 1.00 82.88 854 ASN A CA 1
ATOM 7043 C C . ASN A 1 854 ? -2.142 8.254 64.991 1.00 82.88 854 ASN A C 1
ATOM 7045 O O . ASN A 1 854 ? -1.589 8.426 63.904 1.00 82.88 854 ASN A O 1
ATOM 7049 N N . LEU A 1 855 ? -2.362 7.028 65.481 1.00 79.62 855 LEU A N 1
ATOM 7050 C CA . LEU A 1 855 ? -2.040 5.807 64.737 1.00 79.62 855 LEU A CA 1
ATOM 7051 C C . LEU A 1 855 ? -2.927 5.671 63.491 1.00 79.62 855 LEU A C 1
ATOM 7053 O O . LEU A 1 855 ? -2.424 5.385 62.408 1.00 79.62 855 LEU A O 1
ATOM 7057 N N . LYS A 1 856 ? -4.232 5.927 63.632 1.00 80.94 856 LYS A N 1
ATOM 7058 C CA . LYS A 1 856 ? -5.224 5.904 62.552 1.00 80.94 856 LYS A CA 1
ATOM 7059 C C . LYS A 1 856 ? -4.873 6.919 61.466 1.00 80.94 856 LYS A C 1
ATOM 7061 O O . LYS A 1 856 ? -4.762 6.531 60.309 1.00 80.94 856 LYS A O 1
ATOM 7066 N N . ALA A 1 857 ? -4.561 8.159 61.845 1.00 77.75 857 ALA A N 1
ATOM 7067 C CA . ALA A 1 857 ? -4.100 9.187 60.914 1.00 77.75 857 ALA A CA 1
ATOM 7068 C C . ALA A 1 857 ? -2.775 8.818 60.215 1.00 77.75 857 ALA A C 1
ATOM 7070 O O . ALA A 1 857 ? -2.561 9.207 59.068 1.00 77.75 857 ALA A O 1
ATOM 7071 N N . GLN A 1 858 ? -1.883 8.051 60.856 1.00 74.12 858 GLN A N 1
ATOM 7072 C CA . GLN A 1 858 ? -0.693 7.514 60.185 1.00 74.12 858 GLN A CA 1
ATOM 7073 C C . GLN A 1 858 ? -1.049 6.403 59.190 1.00 74.12 858 GLN A C 1
ATOM 7075 O O . GLN A 1 858 ? -0.563 6.445 58.064 1.00 74.12 858 GLN A O 1
ATOM 7080 N N . PHE A 1 859 ? -1.921 5.455 59.550 1.00 66.88 859 PHE A N 1
ATOM 7081 C CA . PHE A 1 859 ? -2.367 4.393 58.639 1.00 66.88 859 PHE A CA 1
ATOM 7082 C C . PHE A 1 859 ? -3.158 4.928 57.436 1.00 66.88 859 PHE A C 1
ATOM 7084 O O . PHE A 1 859 ? -2.926 4.471 56.323 1.00 66.88 859 PHE A O 1
ATOM 7091 N N . GLU A 1 860 ? -3.998 5.949 57.618 1.00 71.62 860 GLU A N 1
ATOM 7092 C CA . GLU A 1 860 ? -4.711 6.652 56.535 1.00 71.62 860 GLU A CA 1
ATOM 7093 C C . GLU A 1 860 ? -3.773 7.404 55.570 1.00 71.62 860 GLU A C 1
ATOM 7095 O O . GLU A 1 860 ? -4.177 7.753 54.465 1.00 71.62 860 GLU A O 1
ATOM 7100 N N . ASN A 1 861 ? -2.513 7.634 55.961 1.00 63.53 861 ASN A N 1
ATOM 7101 C CA . ASN A 1 861 ? -1.472 8.239 55.124 1.00 63.53 861 ASN A CA 1
ATOM 7102 C C . ASN A 1 861 ? -0.414 7.229 54.628 1.00 63.53 861 ASN A C 1
ATOM 7104 O O . ASN A 1 861 ? 0.537 7.624 53.946 1.00 63.53 861 ASN A O 1
ATOM 7108 N N . VAL A 1 862 ? -0.549 5.934 54.940 1.00 65.81 862 VAL A N 1
ATOM 7109 C CA . VAL A 1 862 ? 0.284 4.872 54.355 1.00 65.81 862 VAL A CA 1
ATOM 7110 C C . VAL A 1 862 ? -0.432 4.339 53.110 1.00 65.81 862 VAL A C 1
ATOM 7112 O O . VAL A 1 862 ? -1.444 3.657 53.260 1.00 65.81 862 VAL A O 1
ATOM 7115 N N . PRO A 1 863 ? 0.072 4.602 51.886 1.00 68.44 863 PRO A N 1
ATOM 7116 C CA . PRO A 1 863 ? -0.550 4.076 50.677 1.00 68.44 863 PRO A CA 1
ATOM 7117 C C . PRO A 1 863 ? -0.552 2.547 50.702 1.00 68.44 863 PRO A C 1
ATOM 7119 O O . PRO A 1 863 ? 0.438 1.904 51.071 1.00 68.44 863 PRO A O 1
ATOM 7122 N N . THR A 1 864 ? -1.678 1.978 50.294 1.00 73.19 864 THR A N 1
ATOM 7123 C CA . THR A 1 864 ? -1.927 0.540 50.254 1.00 73.19 864 THR A CA 1
ATOM 7124 C C . THR A 1 864 ? -0.962 -0.180 49.308 1.00 73.19 864 THR A C 1
ATOM 7126 O O . THR A 1 864 ? -0.297 0.413 48.454 1.00 73.19 864 THR A O 1
ATOM 7129 N N . LEU A 1 865 ? -0.879 -1.506 49.445 1.00 69.19 865 LEU A N 1
ATOM 7130 C CA . LEU A 1 865 ? 0.006 -2.341 48.627 1.00 69.19 865 LEU A CA 1
ATOM 7131 C C . LEU A 1 865 ? -0.292 -2.236 47.118 1.00 69.19 865 LEU A C 1
ATOM 7133 O O . LEU A 1 865 ? 0.636 -2.321 46.312 1.00 69.19 865 LEU A O 1
ATOM 7137 N N . GLU A 1 866 ? -1.549 -1.987 46.742 1.00 70.12 866 GLU A N 1
ATOM 7138 C CA . GLU A 1 866 ? -1.957 -1.768 45.350 1.00 70.12 866 GLU A CA 1
ATOM 7139 C C . GLU A 1 866 ? -1.607 -0.357 44.859 1.00 70.12 866 GLU A C 1
ATOM 7141 O O . GLU A 1 866 ? -1.023 -0.219 43.786 1.00 70.12 866 GLU A O 1
ATOM 7146 N N . GLU A 1 867 ? -1.843 0.689 45.656 1.00 74.81 867 GLU A N 1
ATOM 7147 C CA . GLU A 1 867 ? -1.416 2.059 45.323 1.00 74.81 867 GLU A CA 1
ATOM 7148 C C . GLU A 1 867 ? 0.110 2.154 45.186 1.00 74.81 867 GLU A C 1
ATOM 7150 O O . GLU A 1 867 ? 0.622 2.793 44.267 1.00 74.81 867 GLU A O 1
ATOM 7155 N N . LEU A 1 868 ? 0.869 1.459 46.039 1.00 75.62 868 LEU A N 1
ATOM 7156 C CA . LEU A 1 868 ? 2.323 1.342 45.914 1.00 75.62 868 LEU A CA 1
ATOM 7157 C C . LEU A 1 868 ? 2.746 0.604 44.636 1.00 75.62 868 LEU A C 1
ATOM 7159 O O . LEU A 1 868 ? 3.758 0.977 44.032 1.00 75.62 868 LEU A O 1
ATOM 7163 N N . ALA A 1 869 ? 1.993 -0.408 44.195 1.00 77.62 869 ALA A N 1
ATOM 7164 C CA . ALA A 1 869 ? 2.232 -1.073 42.916 1.00 77.62 869 ALA A CA 1
ATOM 7165 C C . ALA A 1 869 ? 1.968 -0.117 41.739 1.00 77.62 869 ALA A C 1
ATOM 7167 O O . ALA A 1 869 ? 2.867 0.089 40.921 1.00 77.62 869 ALA A O 1
ATOM 7168 N N . GLN A 1 870 ? 0.812 0.554 41.718 1.00 80.06 870 GLN A N 1
ATOM 7169 C CA . GLN A 1 870 ? 0.439 1.547 40.702 1.00 80.06 870 GLN A CA 1
ATOM 7170 C C . GLN A 1 870 ? 1.450 2.702 40.630 1.00 80.06 870 GLN A C 1
ATOM 7172 O O . GLN A 1 870 ? 1.941 3.043 39.555 1.00 80.06 870 GLN A O 1
ATOM 7177 N N . ILE A 1 871 ? 1.852 3.269 41.773 1.00 81.50 871 ILE A N 1
ATOM 7178 C CA . ILE A 1 871 ? 2.864 4.333 41.858 1.00 81.50 871 ILE A CA 1
ATOM 7179 C C . ILE A 1 871 ? 4.212 3.862 41.293 1.00 81.50 871 ILE A C 1
ATOM 7181 O O . ILE A 1 871 ? 4.915 4.640 40.641 1.00 81.50 871 ILE A O 1
ATOM 7185 N N . ASN A 1 872 ? 4.607 2.609 41.530 1.00 84.12 872 ASN A N 1
ATOM 7186 C CA . ASN A 1 872 ? 5.840 2.060 40.968 1.00 84.12 872 ASN A CA 1
ATOM 7187 C C . ASN A 1 872 ? 5.717 1.791 39.462 1.00 84.12 872 ASN A C 1
ATOM 7189 O O . ASN A 1 872 ? 6.644 2.118 38.719 1.00 84.12 872 ASN A O 1
ATOM 7193 N N . GLU A 1 873 ? 4.577 1.295 38.987 1.00 87.75 873 GLU A N 1
ATOM 7194 C CA . GLU A 1 873 ? 4.309 1.116 37.560 1.00 87.75 873 GLU A CA 1
ATOM 7195 C C . GLU A 1 873 ? 4.339 2.461 36.817 1.00 87.75 873 GLU A C 1
ATOM 7197 O O . GLU A 1 873 ? 5.129 2.617 35.880 1.00 87.75 873 GLU A O 1
ATOM 7202 N N . ILE A 1 874 ? 3.628 3.477 37.320 1.00 85.69 874 ILE A N 1
ATOM 7203 C CA . ILE A 1 874 ? 3.664 4.867 36.834 1.00 85.69 874 ILE A CA 1
ATOM 7204 C C . ILE A 1 874 ? 5.101 5.411 36.828 1.00 85.69 874 ILE A C 1
ATOM 7206 O O . ILE A 1 874 ? 5.525 6.001 35.833 1.00 85.69 874 ILE A O 1
ATOM 7210 N N . LYS A 1 875 ? 5.910 5.162 37.871 1.00 87.94 875 LYS A N 1
ATOM 7211 C CA . LYS A 1 875 ? 7.340 5.536 37.882 1.00 87.94 875 LYS A CA 1
ATOM 7212 C C . LYS A 1 875 ? 8.144 4.833 36.780 1.00 87.94 875 LYS A C 1
ATOM 7214 O O . LYS A 1 875 ? 9.042 5.459 36.214 1.00 87.94 875 LYS A O 1
ATOM 7219 N N . THR A 1 876 ? 7.860 3.570 36.443 1.00 90.56 876 THR A N 1
ATOM 7220 C CA . THR A 1 876 ? 8.536 2.895 35.313 1.00 90.56 876 THR A CA 1
ATOM 7221 C C . THR A 1 876 ? 8.066 3.410 33.953 1.00 90.56 876 THR A C 1
ATOM 7223 O O . THR A 1 876 ? 8.898 3.599 33.067 1.00 90.56 876 THR A O 1
ATOM 7226 N N . LEU A 1 877 ? 6.772 3.701 33.790 1.00 90.81 877 LEU A N 1
ATOM 7227 C CA . LEU A 1 877 ? 6.211 4.300 32.577 1.00 90.81 877 LEU A CA 1
ATOM 7228 C C . LEU A 1 877 ? 6.777 5.707 32.347 1.00 90.81 877 LEU A C 1
ATOM 7230 O O . LEU A 1 877 ? 7.232 6.012 31.247 1.00 90.81 877 LEU A O 1
ATOM 7234 N N . TYR A 1 878 ? 6.858 6.527 33.397 1.00 89.06 878 TYR A N 1
ATOM 7235 C CA . TYR A 1 878 ? 7.473 7.852 33.349 1.00 89.06 878 TYR A CA 1
ATOM 7236 C C . TYR A 1 878 ? 8.962 7.783 32.971 1.00 89.06 878 TYR A C 1
ATOM 7238 O O . TYR A 1 878 ? 9.416 8.542 32.119 1.00 89.06 878 TYR A O 1
ATOM 7246 N N . ARG A 1 879 ? 9.726 6.826 33.526 1.00 91.56 879 ARG A N 1
ATOM 7247 C CA . ARG A 1 879 ? 11.129 6.593 33.124 1.00 91.56 879 ARG A CA 1
ATOM 7248 C C . ARG A 1 879 ? 11.253 6.224 31.643 1.00 91.56 879 ARG A C 1
ATOM 7250 O O . ARG A 1 879 ? 12.039 6.863 30.949 1.00 91.56 879 ARG A O 1
ATOM 7257 N N . LYS A 1 880 ? 10.433 5.288 31.148 1.00 89.81 880 LYS A N 1
ATOM 7258 C CA . LYS A 1 880 ? 10.377 4.928 29.717 1.00 89.81 880 LYS A CA 1
ATOM 7259 C C . LYS A 1 880 ? 10.052 6.146 28.845 1.00 89.81 880 LYS A C 1
ATOM 7261 O O . LYS A 1 880 ? 10.731 6.375 27.852 1.00 89.81 880 LYS A O 1
ATOM 7266 N N . LYS A 1 881 ? 9.094 6.993 29.244 1.00 90.50 881 LYS A N 1
ATOM 7267 C CA . LYS A 1 881 ? 8.761 8.233 28.515 1.00 90.50 881 LYS A CA 1
ATOM 7268 C C . LYS A 1 881 ? 9.884 9.274 28.540 1.00 90.50 881 LYS A C 1
ATOM 7270 O O . LYS A 1 881 ? 10.116 9.933 27.533 1.00 90.50 881 LYS A O 1
ATOM 7275 N N . CYS A 1 882 ? 10.646 9.376 29.627 1.00 90.19 882 CYS A N 1
ATOM 7276 C CA . CYS A 1 882 ? 11.864 10.192 29.670 1.00 90.19 882 CYS A CA 1
ATOM 7277 C C . CYS A 1 882 ? 12.991 9.642 28.774 1.00 90.19 882 CYS A C 1
ATOM 7279 O O . CYS A 1 882 ? 13.786 10.422 28.253 1.00 90.19 882 CYS A O 1
ATOM 7281 N N . GLU A 1 883 ? 13.084 8.325 28.584 1.00 90.06 883 GLU A N 1
ATOM 7282 C CA . GLU A 1 883 ? 14.035 7.696 27.655 1.00 90.06 883 GLU A CA 1
ATOM 7283 C C . GLU A 1 883 ? 13.604 7.878 26.190 1.00 90.06 883 GLU A C 1
ATOM 7285 O O . GLU A 1 883 ? 14.425 8.268 25.359 1.00 90.06 883 GLU A O 1
ATOM 7290 N N . GLU A 1 884 ? 12.312 7.709 25.886 1.00 88.94 884 GLU A N 1
ATOM 7291 C CA . GLU A 1 884 ? 11.722 8.038 24.582 1.00 88.94 884 GLU A CA 1
ATOM 7292 C C . GLU A 1 884 ? 11.945 9.516 24.218 1.00 88.94 884 GLU A C 1
ATOM 7294 O O . GLU A 1 884 ? 12.429 9.804 23.122 1.00 88.94 884 GLU A O 1
ATOM 7299 N N . ASN A 1 885 ? 11.679 10.450 25.141 1.00 90.25 885 ASN A N 1
ATOM 7300 C CA . ASN A 1 885 ? 11.902 11.882 24.915 1.00 90.25 885 ASN A CA 1
ATOM 7301 C C . ASN A 1 885 ? 13.376 12.205 24.647 1.00 90.25 885 ASN A C 1
ATOM 7303 O O . ASN A 1 885 ? 13.654 12.917 23.690 1.00 90.25 885 ASN A O 1
ATOM 7307 N N . LYS A 1 886 ? 14.331 11.631 25.393 1.00 92.69 886 LYS A N 1
ATOM 7308 C CA . LYS A 1 886 ? 15.772 11.784 25.093 1.00 92.69 886 LYS A CA 1
ATOM 7309 C C . LYS A 1 886 ? 16.140 11.223 23.716 1.00 92.69 886 LYS A C 1
ATOM 7311 O O . LYS A 1 886 ? 16.979 11.787 23.012 1.00 92.69 886 LYS A O 1
ATOM 7316 N N . GLY A 1 887 ? 15.495 10.129 23.308 1.00 88.69 887 GLY A N 1
ATOM 7317 C CA . GLY A 1 887 ? 15.591 9.593 21.953 1.00 88.69 887 GLY A CA 1
ATOM 7318 C C . GLY A 1 887 ? 15.125 10.605 20.903 1.00 88.69 887 GLY A C 1
ATOM 7319 O O . GLY A 1 887 ? 15.861 10.877 19.953 1.00 88.69 887 GLY A O 1
ATOM 7320 N N . LEU A 1 888 ? 13.951 11.211 21.098 1.00 89.19 888 LEU A N 1
ATOM 7321 C CA . LEU A 1 888 ? 13.395 12.235 20.207 1.00 89.19 888 LEU A CA 1
ATOM 7322 C C . LEU A 1 888 ? 14.238 13.520 20.196 1.00 89.19 888 LEU A C 1
ATOM 7324 O O . LEU A 1 888 ? 14.533 14.024 19.117 1.00 89.19 888 LEU A O 1
ATOM 7328 N N . GLU A 1 889 ? 14.704 14.006 21.349 1.00 90.44 889 GLU A N 1
ATOM 7329 C CA . GLU A 1 889 ? 15.640 15.134 21.471 1.00 90.44 889 GLU A CA 1
ATOM 7330 C C . GLU A 1 889 ? 16.917 14.886 20.656 1.00 90.44 889 GLU A C 1
ATOM 7332 O O . GLU A 1 889 ? 17.337 15.748 19.884 1.00 90.44 889 GLU A O 1
ATOM 7337 N N . SER A 1 890 ? 17.508 13.688 20.756 1.00 90.06 890 SER A N 1
ATOM 7338 C CA . SER A 1 890 ? 18.716 13.338 19.995 1.00 90.06 890 SER A CA 1
ATOM 7339 C C . SER A 1 890 ? 18.483 13.316 18.476 1.00 90.06 890 SER A C 1
ATOM 7341 O O . SER A 1 890 ? 19.344 13.762 17.715 1.00 90.06 890 SER A O 1
ATOM 7343 N N . GLN A 1 891 ? 17.300 12.875 18.029 1.00 90.62 891 GLN A N 1
ATOM 7344 C CA . GLN A 1 891 ? 16.894 12.915 16.619 1.00 90.62 891 GLN A CA 1
ATOM 7345 C C . GLN A 1 891 ? 16.646 14.354 16.151 1.00 90.62 891 GLN A C 1
ATOM 7347 O O . GLN A 1 891 ? 17.077 14.728 15.064 1.00 90.62 891 GLN A O 1
ATOM 7352 N N . LEU A 1 892 ? 16.014 15.187 16.982 1.00 92.50 892 LEU A N 1
ATOM 7353 C CA . LEU A 1 892 ? 15.757 16.597 16.688 1.00 92.50 892 LEU A CA 1
ATOM 7354 C C . LEU A 1 892 ? 17.082 17.363 16.527 1.00 92.50 892 LEU A C 1
ATOM 7356 O O . LEU A 1 892 ? 17.278 18.043 15.523 1.00 92.50 892 LEU A O 1
ATOM 7360 N N . ILE A 1 893 ? 18.041 17.158 17.437 1.00 93.81 893 ILE A N 1
ATOM 7361 C CA . ILE A 1 893 ? 19.400 17.724 17.357 1.00 93.81 893 ILE A CA 1
ATOM 7362 C C . ILE A 1 893 ? 20.136 17.255 16.087 1.00 93.81 893 ILE A C 1
ATOM 7364 O O . ILE A 1 893 ? 20.852 18.048 15.464 1.00 93.81 893 ILE A O 1
ATOM 7368 N N . ALA A 1 894 ? 19.949 15.997 15.668 1.00 90.38 894 ALA A N 1
ATOM 7369 C CA . ALA A 1 894 ? 20.499 15.485 14.412 1.00 90.38 894 ALA A CA 1
ATOM 7370 C C . ALA A 1 894 ? 19.871 16.176 13.186 1.00 90.38 894 ALA A C 1
ATOM 7372 O O . ALA A 1 894 ? 20.604 16.699 12.347 1.00 90.38 894 ALA A O 1
ATOM 7373 N N . PHE A 1 895 ? 18.541 16.292 13.118 1.00 91.31 895 PHE A N 1
ATOM 7374 C CA . PHE A 1 895 ? 17.863 17.011 12.034 1.00 91.31 895 PHE A CA 1
ATOM 7375 C C . PHE A 1 895 ? 18.210 18.507 12.011 1.00 91.31 895 PHE A C 1
ATOM 7377 O O . PHE A 1 895 ? 18.405 19.076 10.939 1.00 91.31 895 PHE A O 1
ATOM 7384 N N . GLU A 1 896 ? 18.372 19.168 13.161 1.00 91.12 896 GLU A N 1
ATOM 7385 C CA . GLU A 1 896 ? 18.882 20.542 13.195 1.00 91.12 896 GLU A CA 1
ATOM 7386 C C . GLU A 1 896 ? 20.319 20.654 12.658 1.00 91.12 896 GLU A C 1
ATOM 7388 O O . GLU A 1 896 ? 20.716 21.714 12.167 1.00 91.12 896 GLU A O 1
ATOM 7393 N N . ARG A 1 897 ? 21.143 19.610 12.809 1.00 93.88 897 ARG A N 1
ATOM 7394 C CA . ARG A 1 897 ? 22.496 19.569 12.243 1.00 93.88 897 ARG A CA 1
ATOM 7395 C C . ARG A 1 897 ? 22.435 19.427 10.725 1.00 93.88 897 ARG A C 1
ATOM 7397 O O . ARG A 1 897 ? 22.992 20.279 10.045 1.00 93.88 897 ARG A O 1
ATOM 7404 N N . GLU A 1 898 ? 21.664 18.476 10.205 1.00 92.44 898 GLU A N 1
ATOM 7405 C CA . GLU A 1 898 ? 21.419 18.347 8.761 1.00 92.44 898 GLU A CA 1
ATOM 7406 C C . GLU A 1 898 ? 20.860 19.655 8.166 1.00 92.44 898 GLU A C 1
ATOM 7408 O O . GLU A 1 898 ? 21.341 20.142 7.148 1.00 92.44 898 GLU A O 1
ATOM 7413 N N . LEU A 1 899 ? 19.915 20.313 8.848 1.00 91.62 899 LEU A N 1
ATOM 7414 C CA . LEU A 1 899 ? 19.377 21.619 8.447 1.00 91.62 899 LEU A CA 1
ATOM 7415 C C . LEU A 1 899 ? 20.384 22.779 8.555 1.00 91.62 899 LEU A C 1
ATOM 7417 O O . LEU A 1 899 ? 20.148 23.827 7.949 1.00 91.62 899 LEU A O 1
ATOM 7421 N N . ARG A 1 900 ? 21.474 22.647 9.321 1.00 94.44 900 ARG A N 1
ATOM 7422 C CA . ARG A 1 900 ? 22.604 23.597 9.327 1.00 94.44 900 ARG A CA 1
ATOM 7423 C C . ARG A 1 900 ? 23.548 23.315 8.159 1.00 94.44 900 ARG A C 1
ATOM 7425 O O . ARG A 1 900 ? 23.907 24.256 7.452 1.00 94.44 900 ARG A O 1
ATOM 7432 N N . ASP A 1 901 ? 23.847 22.048 7.902 1.00 92.88 901 ASP A N 1
ATOM 7433 C CA . ASP A 1 901 ? 24.714 21.613 6.805 1.00 92.88 901 ASP A CA 1
ATOM 7434 C C . ASP A 1 901 ? 24.071 21.955 5.438 1.00 92.88 901 ASP A C 1
ATOM 7436 O O . ASP A 1 901 ? 24.672 22.664 4.632 1.00 92.88 901 ASP A O 1
ATOM 7440 N N . TYR A 1 902 ? 22.779 21.664 5.230 1.00 92.06 902 TYR A N 1
ATOM 7441 C CA . TYR A 1 902 ? 22.045 22.097 4.028 1.00 92.06 902 TYR A CA 1
ATOM 7442 C C . TYR A 1 902 ? 21.967 23.627 3.866 1.00 92.06 902 TYR A C 1
ATOM 7444 O O . TYR A 1 902 ? 21.936 24.131 2.740 1.00 92.06 902 TYR A O 1
ATOM 7452 N N . LYS A 1 903 ? 21.937 24.408 4.959 1.00 93.94 903 LYS A N 1
ATOM 7453 C CA . LYS A 1 903 ? 22.005 25.883 4.873 1.00 93.94 903 LYS A CA 1
ATOM 7454 C C . LYS A 1 903 ? 23.381 26.345 4.393 1.00 93.94 903 LYS A C 1
ATOM 7456 O O . LYS A 1 903 ? 23.439 27.273 3.584 1.00 93.94 903 LYS A O 1
ATOM 7461 N N . TYR A 1 904 ? 24.453 25.690 4.840 1.00 94.50 904 TYR A N 1
ATOM 7462 C CA . TYR A 1 904 ? 25.813 25.939 4.363 1.00 94.50 904 TYR A CA 1
ATOM 7463 C C . TYR A 1 904 ? 25.942 25.630 2.865 1.00 94.50 904 TYR A C 1
ATOM 7465 O O . TYR A 1 904 ? 26.365 26.504 2.106 1.00 94.50 904 TYR A O 1
ATOM 7473 N N . ASP A 1 905 ? 25.471 24.463 2.416 1.00 92.94 905 ASP A N 1
ATOM 7474 C CA . ASP A 1 905 ? 25.471 24.071 0.999 1.00 92.94 905 ASP A CA 1
ATOM 7475 C C . ASP A 1 905 ? 24.696 25.071 0.129 1.00 92.94 905 ASP A C 1
ATOM 7477 O O . ASP A 1 905 ? 25.170 25.514 -0.918 1.00 92.94 905 ASP A O 1
ATOM 7481 N N . ILE A 1 906 ? 23.512 25.498 0.583 1.00 92.44 906 ILE A N 1
ATOM 7482 C CA . ILE A 1 906 ? 22.706 26.519 -0.099 1.00 92.44 906 ILE A CA 1
ATOM 7483 C C . ILE A 1 906 ? 23.460 27.856 -0.186 1.00 92.44 906 ILE A C 1
ATOM 7485 O O . ILE A 1 906 ? 23.343 28.563 -1.191 1.00 92.44 906 ILE A O 1
ATOM 7489 N N . GLU A 1 907 ? 24.230 28.237 0.833 1.00 94.56 907 GLU A N 1
ATOM 7490 C CA . GLU A 1 907 ? 25.089 29.417 0.769 1.00 94.56 907 GLU A CA 1
ATOM 7491 C C . GLU A 1 907 ? 26.292 29.249 -0.158 1.00 94.56 907 GLU A C 1
ATOM 7493 O O . GLU A 1 907 ? 26.638 30.202 -0.863 1.00 94.56 907 GLU A O 1
ATOM 7498 N N . GLU A 1 908 ? 26.935 28.082 -0.188 1.00 94.56 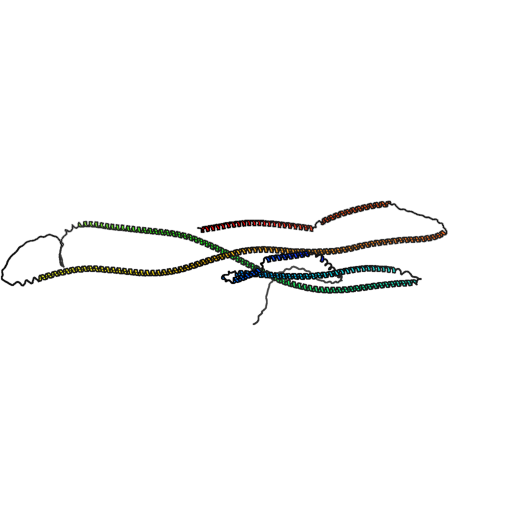908 GLU A N 1
ATOM 7499 C CA . GLU A 1 908 ? 28.049 27.838 -1.101 1.00 94.56 908 GLU A CA 1
ATOM 7500 C C . GLU A 1 908 ? 27.571 27.817 -2.555 1.00 94.56 908 GLU A C 1
ATOM 7502 O O . GLU A 1 908 ? 28.109 28.548 -3.386 1.00 94.56 908 GLU A O 1
ATOM 7507 N N . LEU A 1 909 ? 26.474 27.121 -2.854 1.00 92.19 909 LEU A N 1
ATOM 7508 C CA . LEU A 1 909 ? 25.844 27.130 -4.175 1.00 92.19 909 LEU A CA 1
ATOM 7509 C C . LEU A 1 909 ? 25.409 28.546 -4.592 1.00 92.19 909 LEU A C 1
ATOM 7511 O O . LEU A 1 909 ? 25.574 28.921 -5.755 1.00 92.19 909 LEU A O 1
ATOM 7515 N N . LYS A 1 910 ? 24.938 29.394 -3.662 1.00 92.94 910 LYS A N 1
ATOM 7516 C CA . LYS A 1 910 ? 24.704 30.831 -3.926 1.00 92.94 910 LYS A CA 1
ATOM 7517 C C . LYS A 1 910 ? 26.005 31.582 -4.245 1.00 92.94 910 LYS A C 1
ATOM 7519 O O . LYS A 1 910 ? 26.007 32.411 -5.160 1.00 92.94 910 LYS A O 1
ATOM 7524 N N . LYS A 1 911 ? 27.109 31.310 -3.536 1.00 94.19 911 LYS A N 1
ATOM 7525 C CA . LYS A 1 911 ? 28.440 31.900 -3.797 1.00 94.19 911 LYS A CA 1
ATOM 7526 C C . LYS A 1 911 ? 28.957 31.471 -5.181 1.00 94.19 911 LYS A C 1
ATOM 7528 O O . LYS A 1 911 ? 29.281 32.344 -5.988 1.00 94.19 911 LYS A O 1
ATOM 7533 N N . GLN A 1 912 ? 28.928 30.176 -5.501 1.00 93.25 912 GLN A N 1
ATOM 7534 C CA . GLN A 1 912 ? 29.306 29.610 -6.804 1.00 93.25 912 GLN A CA 1
ATOM 7535 C C . GLN A 1 912 ? 28.443 30.176 -7.950 1.00 93.25 912 GLN A C 1
ATOM 7537 O O . GLN A 1 912 ? 28.975 30.670 -8.945 1.00 93.25 912 GLN A O 1
ATOM 7542 N N . LEU A 1 913 ? 27.113 30.219 -7.792 1.00 91.44 913 LEU A N 1
ATOM 7543 C CA . LEU A 1 913 ? 26.191 30.810 -8.771 1.00 91.44 913 LEU A CA 1
ATOM 7544 C C . LEU A 1 913 ? 26.493 32.295 -9.026 1.00 91.44 913 LEU A C 1
ATOM 7546 O O . LEU A 1 913 ? 26.425 32.762 -10.164 1.00 91.44 913 LEU A O 1
ATOM 7550 N N . ASN A 1 914 ? 26.837 33.056 -7.986 1.00 92.81 914 ASN A N 1
ATOM 7551 C CA . ASN A 1 914 ? 27.189 34.468 -8.126 1.00 92.81 914 ASN A CA 1
ATOM 7552 C C . ASN A 1 914 ? 28.576 34.672 -8.765 1.00 92.81 914 ASN A C 1
ATOM 7554 O O . ASN A 1 914 ? 28.754 35.637 -9.511 1.00 92.81 914 ASN A O 1
ATOM 7558 N N . GLN A 1 915 ? 29.530 33.758 -8.560 1.00 93.62 915 GLN A N 1
ATOM 7559 C CA . GLN A 1 915 ? 30.795 33.734 -9.307 1.00 93.62 915 GLN A CA 1
ATOM 7560 C C . GLN A 1 915 ? 30.561 33.420 -10.794 1.00 93.62 915 GLN A C 1
ATOM 7562 O O . GLN A 1 915 ? 31.040 34.162 -11.651 1.00 93.62 915 GLN A O 1
ATOM 7567 N N . ALA A 1 916 ? 29.752 32.405 -11.115 1.00 90.19 916 ALA A N 1
ATOM 7568 C CA . ALA A 1 916 ? 29.392 32.060 -12.492 1.00 90.19 916 ALA A CA 1
ATOM 7569 C C . ALA A 1 916 ? 28.654 33.210 -13.209 1.00 90.19 916 ALA A C 1
ATOM 7571 O O . ALA A 1 916 ? 28.946 33.516 -14.366 1.00 90.19 916 ALA A O 1
ATOM 7572 N N . LYS A 1 917 ? 27.753 33.920 -12.511 1.00 90.00 917 LYS A N 1
ATOM 7573 C CA . LYS A 1 917 ? 27.108 35.144 -13.025 1.00 90.00 917 LYS A CA 1
ATOM 7574 C C . LYS A 1 917 ? 28.120 36.252 -13.334 1.00 90.00 917 LYS A C 1
ATOM 7576 O O . LYS A 1 917 ? 27.993 36.881 -14.382 1.00 90.00 917 LYS A O 1
ATOM 7581 N N . LYS A 1 918 ? 29.124 36.481 -12.473 1.00 91.81 918 LYS A N 1
ATOM 7582 C CA . LYS A 1 918 ? 30.215 37.439 -12.749 1.00 91.81 918 LYS A CA 1
ATOM 7583 C C . LYS A 1 918 ? 31.007 37.027 -13.991 1.00 91.81 918 LYS A C 1
ATOM 7585 O O . LYS A 1 918 ? 31.048 37.794 -14.944 1.00 91.81 918 LYS A O 1
ATOM 7590 N N . GLN A 1 919 ? 31.498 35.787 -14.043 1.00 90.00 919 GLN A N 1
ATOM 7591 C CA . GLN A 1 919 ? 32.234 35.251 -15.197 1.00 90.00 919 GLN A CA 1
ATOM 7592 C C . GLN A 1 919 ? 31.443 35.381 -16.512 1.00 90.00 919 GLN A C 1
ATOM 7594 O O . GLN A 1 919 ? 32.002 35.769 -17.535 1.00 90.00 919 GLN A O 1
ATOM 7599 N N . TYR A 1 920 ? 30.133 35.112 -16.495 1.00 90.44 920 TYR A N 1
ATOM 7600 C CA . TYR A 1 920 ? 29.265 35.296 -17.661 1.00 90.44 920 TYR A CA 1
ATOM 7601 C C . TYR A 1 920 ? 29.129 36.771 -18.079 1.00 90.44 920 TYR A C 1
ATOM 7603 O O . TYR A 1 920 ? 29.176 37.074 -19.273 1.00 90.44 920 TYR A O 1
ATOM 7611 N N . LEU A 1 921 ? 28.993 37.696 -17.124 1.00 89.50 921 LEU A N 1
ATOM 7612 C CA . LEU A 1 921 ? 28.960 39.136 -17.401 1.00 89.50 921 LEU A CA 1
ATOM 7613 C C . LEU A 1 921 ? 30.302 39.636 -17.955 1.00 89.50 921 LEU A C 1
ATOM 7615 O O . LEU A 1 921 ? 30.305 40.362 -18.948 1.00 89.50 921 LEU A O 1
ATOM 7619 N N . ASP A 1 922 ? 31.427 39.192 -17.396 1.00 89.62 922 ASP A N 1
ATOM 7620 C CA . ASP A 1 922 ? 32.771 39.533 -17.875 1.00 89.62 922 ASP A CA 1
ATOM 7621 C C . ASP A 1 922 ? 33.008 39.006 -19.298 1.00 89.62 922 ASP A C 1
ATOM 7623 O O . ASP A 1 922 ? 33.458 39.747 -20.176 1.00 89.62 922 ASP A O 1
ATOM 7627 N N . LEU A 1 923 ? 32.628 37.751 -19.574 1.00 88.62 923 LEU A N 1
ATOM 7628 C CA . LEU A 1 923 ? 32.666 37.168 -20.919 1.00 88.62 923 LEU A CA 1
ATOM 7629 C C . LEU A 1 923 ? 31.753 37.920 -21.895 1.00 88.62 923 LEU A C 1
ATOM 7631 O O . LEU A 1 923 ? 32.152 38.157 -23.037 1.00 88.62 923 LEU A O 1
ATOM 7635 N N . LYS A 1 924 ? 30.558 38.344 -21.464 1.00 89.12 924 LYS A N 1
ATOM 7636 C CA . LYS A 1 924 ? 29.659 39.172 -22.278 1.00 89.12 924 LYS A CA 1
ATOM 7637 C C . LYS A 1 924 ? 30.306 40.520 -22.610 1.00 89.12 924 LYS A C 1
ATOM 7639 O O . LYS A 1 924 ? 30.369 40.871 -23.784 1.00 89.12 924 LYS A O 1
ATOM 7644 N N . VAL A 1 925 ? 30.860 41.228 -21.622 1.00 87.88 925 VAL A N 1
ATOM 7645 C CA . VAL A 1 925 ? 31.559 42.512 -21.820 1.00 87.88 925 VAL A CA 1
ATOM 7646 C C . VAL A 1 925 ? 32.776 42.353 -22.738 1.00 87.88 925 VAL A C 1
ATOM 7648 O O . VAL A 1 925 ? 32.985 43.185 -23.621 1.00 87.88 925 VAL A O 1
ATOM 7651 N N . GLN A 1 926 ? 33.557 41.277 -22.605 1.00 84.94 926 GLN A N 1
ATOM 7652 C CA . GLN A 1 926 ? 34.646 40.975 -23.542 1.00 84.94 926 GLN A CA 1
ATOM 7653 C C . GLN A 1 926 ? 34.133 40.720 -24.965 1.00 84.94 926 GLN A C 1
ATOM 7655 O O . GLN A 1 926 ? 34.732 41.201 -25.927 1.00 84.94 926 GLN A O 1
ATOM 7660 N N . ASN A 1 927 ? 33.033 39.983 -25.120 1.00 82.25 927 ASN A N 1
ATOM 7661 C CA . ASN A 1 927 ? 32.466 39.655 -26.426 1.00 82.25 927 ASN A CA 1
ATOM 7662 C C . ASN A 1 927 ? 31.837 40.889 -27.101 1.00 82.25 927 ASN A C 1
ATOM 7664 O O . ASN A 1 927 ? 32.031 41.110 -28.293 1.00 82.25 927 ASN A O 1
ATOM 7668 N N . ASP A 1 928 ? 31.171 41.756 -26.339 1.00 81.75 928 ASP A N 1
ATOM 7669 C CA . ASP A 1 928 ? 30.627 43.019 -26.842 1.00 81.75 928 ASP A CA 1
ATOM 7670 C C . ASP A 1 928 ? 31.753 44.021 -27.183 1.00 81.75 928 ASP A C 1
ATOM 7672 O O . ASP A 1 928 ? 31.713 44.641 -28.245 1.00 81.75 928 ASP A O 1
ATOM 7676 N N . ARG A 1 929 ? 32.850 44.071 -26.405 1.00 81.38 929 ARG A N 1
ATOM 7677 C CA . ARG A 1 929 ? 34.089 44.783 -26.797 1.00 81.38 929 ARG A CA 1
ATOM 7678 C C . ARG A 1 929 ? 34.710 44.227 -28.086 1.00 81.38 929 ARG A C 1
ATOM 7680 O O . ARG A 1 929 ? 35.191 45.006 -28.907 1.00 81.38 929 ARG A O 1
ATOM 7687 N N . ARG A 1 930 ? 34.692 42.903 -28.303 1.00 80.19 930 ARG A N 1
ATOM 7688 C CA . ARG A 1 930 ? 35.136 42.287 -29.572 1.00 80.19 930 ARG A CA 1
ATOM 7689 C C . ARG A 1 930 ? 34.239 42.700 -30.741 1.00 80.19 930 ARG A C 1
ATOM 7691 O O . ARG A 1 930 ? 34.773 43.036 -31.792 1.00 80.19 930 ARG A O 1
ATOM 7698 N N . LYS A 1 931 ? 32.911 42.747 -30.563 1.00 79.19 931 LYS A N 1
ATOM 7699 C CA . LYS A 1 931 ? 31.969 43.241 -31.589 1.00 79.19 931 LYS A CA 1
ATOM 7700 C C . LYS A 1 931 ? 32.236 44.701 -31.955 1.00 79.19 931 LYS A C 1
ATOM 7702 O O . LYS A 1 931 ? 32.296 44.993 -33.143 1.00 79.19 931 LYS A O 1
ATOM 7707 N N . MET A 1 932 ? 32.446 45.581 -30.970 1.00 76.75 932 MET A N 1
ATOM 7708 C CA . MET A 1 932 ? 32.784 46.991 -31.218 1.00 76.75 932 MET A CA 1
ATOM 7709 C C . MET A 1 932 ? 34.065 47.116 -32.050 1.00 76.75 932 MET A C 1
ATOM 7711 O O . MET A 1 932 ? 34.025 47.708 -33.123 1.00 76.75 932 MET A O 1
ATOM 7715 N N . LYS A 1 933 ? 35.150 46.431 -31.660 1.00 78.81 933 LYS A N 1
ATOM 7716 C CA . LYS A 1 933 ? 36.393 46.397 -32.456 1.00 78.81 933 LYS A CA 1
ATOM 7717 C C . LYS A 1 933 ? 36.199 45.840 -33.868 1.00 78.81 933 LYS A C 1
ATOM 7719 O O . LYS A 1 933 ? 36.848 46.295 -34.803 1.00 78.81 933 LYS A O 1
ATOM 7724 N N . MET A 1 934 ? 35.290 44.882 -34.050 1.00 73.50 934 MET A N 1
ATOM 7725 C CA . MET A 1 934 ? 34.956 44.344 -35.373 1.00 73.50 934 MET A CA 1
ATOM 7726 C C . MET A 1 934 ? 34.120 45.317 -36.224 1.00 73.50 934 MET A C 1
ATOM 7728 O O . MET A 1 934 ? 34.197 45.272 -37.448 1.00 73.50 934 MET A O 1
ATOM 7732 N N . GLN A 1 935 ? 33.330 46.198 -35.603 1.00 73.81 935 GLN A N 1
ATOM 7733 C CA . GLN A 1 935 ? 32.614 47.283 -36.283 1.00 73.81 935 GLN A CA 1
ATOM 7734 C C . GLN A 1 935 ? 33.544 48.462 -36.607 1.00 73.81 935 GLN A C 1
ATOM 7736 O O . GLN A 1 935 ? 33.415 49.054 -37.672 1.00 73.81 935 GLN A O 1
ATOM 7741 N N . GLU A 1 936 ? 34.501 48.770 -35.731 1.00 72.38 936 GLU A N 1
ATOM 7742 C CA . GLU A 1 936 ? 35.569 49.749 -35.971 1.00 72.38 936 GLU A CA 1
ATOM 7743 C C . GLU A 1 936 ? 36.463 49.308 -37.137 1.00 72.38 936 GLU A C 1
ATOM 7745 O O . GLU A 1 936 ? 36.636 50.068 -38.085 1.00 72.38 936 GLU A O 1
ATOM 7750 N N . ALA A 1 937 ? 36.931 48.053 -37.139 1.00 68.56 937 ALA A N 1
ATOM 7751 C CA . ALA A 1 937 ? 37.695 47.483 -38.251 1.00 68.56 937 ALA A CA 1
ATOM 7752 C C . ALA A 1 937 ? 36.929 47.567 -39.583 1.00 68.56 937 ALA A C 1
ATOM 7754 O O . ALA A 1 937 ? 37.473 48.055 -40.567 1.00 68.56 937 ALA A O 1
ATOM 7755 N N . LYS A 1 938 ? 35.639 47.203 -39.595 1.00 70.25 938 LYS A N 1
ATOM 7756 C CA . LYS A 1 938 ? 34.788 47.312 -40.794 1.00 70.25 938 LYS A CA 1
ATOM 7757 C C . LYS A 1 938 ? 34.530 48.745 -41.255 1.00 70.25 938 LYS A C 1
ATOM 7759 O O . LYS A 1 938 ? 34.312 48.952 -42.440 1.00 70.25 938 LYS A O 1
ATOM 7764 N N . LYS A 1 939 ? 34.541 49.731 -40.350 1.00 66.88 939 LYS A N 1
ATOM 7765 C CA . LYS A 1 939 ? 34.488 51.153 -40.727 1.00 66.88 939 LYS A CA 1
ATOM 7766 C C . LYS A 1 939 ? 35.806 51.623 -41.337 1.00 66.88 939 LYS A C 1
ATOM 7768 O O . LYS A 1 939 ? 35.775 52.447 -42.239 1.00 66.88 939 LYS A O 1
ATOM 7773 N N . ILE A 1 940 ? 36.941 51.093 -40.880 1.00 65.00 940 ILE A N 1
ATOM 7774 C CA . ILE A 1 940 ? 38.257 51.381 -41.464 1.00 65.00 940 ILE A CA 1
ATOM 7775 C C . ILE A 1 940 ? 38.361 50.752 -42.863 1.00 65.00 940 ILE A C 1
ATOM 7777 O O . ILE A 1 940 ? 38.685 51.467 -43.800 1.00 65.00 940 ILE A O 1
ATOM 7781 N N . GLU A 1 941 ? 37.949 49.489 -43.042 1.00 58.81 941 GLU A N 1
ATOM 7782 C CA . GLU A 1 941 ? 37.823 48.823 -44.362 1.00 58.81 941 GLU A CA 1
ATOM 7783 C C . GLU A 1 941 ? 36.820 49.504 -45.323 1.00 58.81 941 GLU A C 1
ATOM 7785 O O . GLU A 1 941 ? 36.764 49.161 -46.499 1.00 58.81 941 GLU A O 1
ATOM 7790 N N . GLN A 1 942 ? 35.996 50.441 -44.837 1.00 53.91 942 GLN A N 1
ATOM 7791 C CA . GLN A 1 942 ? 35.057 51.245 -45.635 1.00 53.91 942 GLN A CA 1
ATOM 7792 C C . GLN A 1 942 ? 35.557 52.677 -45.900 1.00 53.91 942 GLN A C 1
ATOM 7794 O O . GLN A 1 942 ? 34.852 53.460 -46.537 1.00 53.91 942 GLN A O 1
ATOM 7799 N N . LEU A 1 943 ? 36.747 53.027 -45.404 1.00 48.03 943 LEU A N 1
ATOM 7800 C CA . LEU A 1 943 ? 37.396 54.335 -45.557 1.00 48.03 943 LEU A CA 1
ATOM 7801 C C . LEU A 1 943 ? 38.774 54.236 -46.247 1.00 48.03 943 LEU A C 1
ATOM 7803 O O . LEU A 1 943 ? 39.487 55.237 -46.323 1.00 48.03 943 LEU A O 1
ATOM 7807 N N . THR A 1 944 ? 39.127 53.046 -46.745 1.00 39.91 944 THR A N 1
ATOM 7808 C CA . THR A 1 944 ? 40.341 52.720 -47.517 1.00 39.91 944 THR A CA 1
ATOM 7809 C C . THR A 1 944 ? 39.980 52.154 -48.883 1.00 39.91 944 THR A C 1
ATOM 7811 O O . THR A 1 944 ? 40.509 52.678 -49.883 1.00 39.91 944 THR A O 1
#

Foldseek 3Di:
DDDDDDDDDDDDDDDDDDDDDDDDDDDDDDDDDDDDDDDDDDDDDPDDPPPPPPPPPPVPPVPVVPPPPPPPVVVVVVVVVVVVVVVVVVVVVVCVVVVPDDDPVVLVVVLVVLVVVLVVLVPDDPVPDDPPPNVVSVVVNVVSVVVVVVVVVVVVVVVVVVVVVVVVVVVVVVVVVVVVVVVVVVVVVVVVVVVVVVVVVVVVVVVVVVVVVVVVVVVVVVVVVVVVVVVVVVVPPPDPDDDDDDDVPVVVVVVVVVVVVVVVVVVVVVVVVVVVVVVVVVVVVVVVVVVVVVVVVVVVVVVVVVVVVVVVVVVVVVVVVVVVVVVVVVVVVVVVVVVVVVVVVVVVVVVVVVVVVVVVVVVVVVVVVVVVVVVVVVVVVVVVVVVVVVVVVVVVVVVVVVVVVVVVVVVVVVVVVVVVVVVVVVVVVVVVVVVVVVVVVVVVVVVVVVVVVVVVVVVVVVVVVVVVVVPPPPPPDDDDDDDDDDDDDDDDDDDDDDDDDDDDDDDDDDDDDDDDDDDDDDDPDDDDPDPPPPPPVPVVVVVVVVVVVVVVVVVVVVVVVVVVVVVVVVVVVVVVVVVVVVVVVVVVVVVVVVVVVVVVVVVVVVVVVVVVVVVVVVVVVVVVVVVVVVVVVVVVVVVVVVVVVVVVVVVVVVVVVVVVVVVVVVVVVVVVVVVVVVVVVVVVVVVVVVVVVVVVVVVVVVVVVVVVVVVVVVVVVVVVVVVVVVVVVVVVVVVVVVVVVVVVVVVVVVVVVVVVVVVVVVVVVVVVVVVVVVVVVVVVVVVVVVVVVVVVVVVVCVVPPDDDDDDDDDDDDDDDDPVVVVVVVVVVVVVVVVVVVVVVVVVVVVVVVVVVVVVVVVVVVDDDPVVVVVVVVVVVVVVVVVVVVVVVVVVVVVVVVVVVVVVVVVVVVVVVVVVVVVVVVVVVVVVVVVVVVVVVVVVVVVVD